Protein AF-A0A0R3Q5V5-F1 (afdb_monomer_lite)

Structure (mmCIF, N/CA/C/O backbone):
data_AF-A0A0R3Q5V5-F1
#
_entry.id   AF-A0A0R3Q5V5-F1
#
loop_
_atom_site.group_PDB
_atom_site.id
_atom_site.type_symbol
_atom_site.label_atom_id
_atom_site.label_alt_id
_atom_site.label_comp_id
_atom_site.label_asym_id
_atom_site.label_entity_id
_atom_site.label_seq_id
_atom_site.pdbx_PDB_ins_code
_atom_site.Cartn_x
_atom_site.Cartn_y
_atom_site.Cartn_z
_atom_site.occupancy
_atom_site.B_iso_or_equiv
_atom_site.auth_seq_id
_atom_site.auth_comp_id
_atom_site.auth_asym_id
_atom_site.auth_atom_id
_atom_site.pdbx_PDB_model_num
ATOM 1 N N . MET A 1 1 ? 5.493 15.660 25.905 1.00 89.75 1 MET A N 1
ATOM 2 C CA . MET A 1 1 ? 5.686 14.203 26.073 1.00 89.75 1 MET A CA 1
ATOM 3 C C . MET A 1 1 ? 6.230 13.597 24.787 1.00 89.75 1 MET A C 1
ATOM 5 O O . MET A 1 1 ? 5.941 14.139 23.725 1.00 89.75 1 MET A O 1
ATOM 9 N N . LYS A 1 2 ? 7.043 12.536 24.867 1.00 93.75 2 LYS A N 1
ATOM 10 C CA . LYS A 1 2 ? 7.677 11.885 23.702 1.00 93.75 2 LYS A CA 1
ATOM 11 C C . LYS A 1 2 ? 7.763 10.372 23.895 1.00 93.75 2 LYS A C 1
ATOM 13 O O . LYS A 1 2 ? 8.072 9.928 24.993 1.00 93.75 2 LYS A O 1
ATOM 18 N N . VAL A 1 3 ? 7.542 9.599 22.841 1.00 96.62 3 VAL A N 1
ATOM 19 C CA . VAL A 1 3 ? 7.821 8.161 22.769 1.00 96.62 3 VAL A CA 1
ATOM 20 C C . VAL A 1 3 ? 9.316 7.957 22.514 1.00 96.62 3 VAL A C 1
ATOM 22 O O . VAL A 1 3 ? 9.856 8.535 21.573 1.00 96.62 3 VAL A O 1
ATOM 25 N N . VAL A 1 4 ? 9.978 7.137 23.330 1.00 96.50 4 VAL A N 1
ATOM 26 C CA . VAL A 1 4 ? 11.419 6.818 23.192 1.00 96.50 4 VAL A CA 1
ATOM 27 C C . VAL A 1 4 ? 11.692 5.354 22.886 1.00 96.50 4 VAL A C 1
ATOM 29 O O . VAL A 1 4 ? 12.767 5.032 22.388 1.00 96.50 4 VAL A O 1
ATOM 32 N N . ARG A 1 5 ? 10.724 4.475 23.155 1.00 97.50 5 ARG A N 1
ATOM 33 C CA . ARG A 1 5 ? 10.810 3.044 22.864 1.00 97.50 5 ARG A CA 1
ATOM 34 C C . ARG A 1 5 ? 9.448 2.514 22.442 1.00 97.50 5 ARG A C 1
ATOM 36 O O . ARG A 1 5 ? 8.437 2.876 23.049 1.00 97.50 5 ARG A O 1
ATOM 43 N N . LEU A 1 6 ? 9.451 1.651 21.435 1.00 98.44 6 LEU A N 1
ATOM 44 C CA . LEU A 1 6 ? 8.325 0.825 21.015 1.00 98.44 6 LEU A CA 1
ATOM 45 C C . LEU A 1 6 ? 8.810 -0.619 20.890 1.00 98.44 6 LEU A C 1
ATOM 47 O O . LEU A 1 6 ? 9.736 -0.886 20.125 1.00 98.44 6 LEU A O 1
ATOM 51 N N . ALA A 1 7 ? 8.166 -1.532 21.608 1.00 98.44 7 ALA A N 1
ATOM 52 C CA . ALA A 1 7 ? 8.341 -2.965 21.429 1.00 98.44 7 ALA A CA 1
ATOM 53 C C . ALA A 1 7 ? 7.037 -3.579 20.908 1.00 98.44 7 ALA A C 1
ATOM 55 O O . ALA A 1 7 ? 5.955 -3.257 21.398 1.00 98.44 7 ALA A O 1
ATOM 56 N N . ILE A 1 8 ? 7.136 -4.441 19.900 1.00 98.62 8 ILE A N 1
ATOM 57 C CA . ILE A 1 8 ? 6.001 -5.116 19.265 1.00 98.62 8 ILE A CA 1
ATOM 58 C C . ILE A 1 8 ? 6.245 -6.621 19.318 1.00 98.62 8 ILE A C 1
ATOM 60 O O . ILE A 1 8 ? 7.316 -7.077 18.920 1.00 98.62 8 ILE A O 1
ATOM 64 N N . THR A 1 9 ? 5.233 -7.380 19.729 1.00 98.38 9 THR A N 1
ATOM 65 C CA . THR A 1 9 ? 5.216 -8.843 19.686 1.00 98.38 9 THR A CA 1
ATOM 66 C C . THR A 1 9 ? 3.907 -9.335 19.066 1.00 98.38 9 THR A C 1
ATOM 68 O O . THR A 1 9 ? 2.823 -8.960 19.511 1.00 98.38 9 THR A O 1
ATOM 71 N N . ASN A 1 10 ? 4.015 -10.201 18.058 1.00 97.00 10 ASN A N 1
ATOM 72 C CA . ASN A 1 10 ? 2.919 -10.875 17.358 1.00 97.00 10 ASN A CA 1
ATOM 73 C C . ASN A 1 10 ? 1.826 -9.951 16.781 1.00 97.00 10 ASN A C 1
ATOM 75 O O . ASN A 1 10 ? 0.652 -10.307 16.824 1.00 97.00 10 ASN A O 1
ATOM 79 N N . PHE A 1 11 ? 2.179 -8.795 16.211 1.00 97.44 11 PHE A N 1
ATOM 80 C CA . PHE A 1 11 ? 1.215 -7.842 15.645 1.00 97.44 11 PHE A CA 1
ATOM 81 C C . PHE A 1 11 ? 1.346 -7.721 14.117 1.00 97.44 11 PHE A C 1
ATOM 83 O O . PHE A 1 11 ? 2.342 -7.207 13.595 1.00 97.44 11 PHE A O 1
ATOM 90 N N . ARG A 1 12 ? 0.311 -8.143 13.381 1.00 94.88 12 ARG A N 1
ATOM 91 C CA . ARG A 1 12 ? 0.211 -8.108 11.909 1.00 94.88 12 ARG A CA 1
ATOM 92 C C . ARG A 1 12 ? 1.438 -8.717 11.225 1.00 94.88 12 ARG A C 1
ATOM 94 O O . ARG A 1 12 ? 1.774 -9.865 11.453 1.00 94.88 12 ARG A O 1
ATOM 101 N N . GLY A 1 13 ? 2.148 -7.966 10.381 1.00 92.19 13 GLY A N 1
ATOM 102 C CA . GLY A 1 13 ? 3.370 -8.437 9.724 1.00 92.19 13 GLY A CA 1
ATOM 103 C C . GLY A 1 13 ? 4.597 -8.530 10.642 1.00 92.19 13 GLY A C 1
ATOM 104 O O . GLY A 1 13 ? 5.647 -8.976 10.185 1.00 92.19 13 GLY A O 1
ATOM 105 N N . ILE A 1 14 ? 4.508 -8.100 11.903 1.00 96.69 14 ILE A N 1
ATOM 106 C CA . ILE A 1 14 ? 5.641 -8.003 12.827 1.00 96.69 14 ILE A CA 1
ATOM 107 C C . ILE A 1 14 ? 5.497 -9.059 13.921 1.00 96.69 14 ILE A C 1
ATOM 109 O O . ILE A 1 14 ? 4.646 -8.952 14.801 1.00 96.69 14 ILE A O 1
ATOM 113 N N . GLN A 1 15 ? 6.371 -10.064 13.896 1.00 96.75 15 GLN A N 1
ATOM 114 C CA . GLN A 1 15 ? 6.484 -11.017 14.994 1.00 96.75 15 GLN A CA 1
ATOM 115 C C . GLN A 1 15 ? 7.193 -10.379 16.183 1.00 96.75 15 GLN A C 1
ATOM 117 O O . GLN A 1 15 ? 6.708 -10.492 17.299 1.00 96.75 15 GLN A O 1
ATOM 122 N N . ASN A 1 16 ? 8.321 -9.706 15.939 1.00 97.88 16 ASN A N 1
ATOM 123 C CA . ASN A 1 16 ? 9.095 -9.013 16.962 1.00 97.88 16 ASN A CA 1
ATOM 124 C C . ASN A 1 16 ? 9.672 -7.711 16.398 1.00 97.88 16 ASN A C 1
ATOM 126 O O . ASN A 1 16 ? 10.183 -7.684 15.278 1.00 97.88 16 ASN A O 1
ATOM 130 N N . ALA A 1 17 ? 9.624 -6.634 17.169 1.00 98.00 17 ALA A N 1
ATOM 131 C CA . ALA A 1 17 ? 10.382 -5.422 16.886 1.00 98.00 17 ALA A CA 1
ATOM 132 C C . ALA A 1 17 ? 10.714 -4.699 18.185 1.00 98.00 17 ALA A C 1
ATOM 134 O O . ALA A 1 17 ? 9.875 -4.625 19.079 1.00 98.00 17 ALA A O 1
ATOM 135 N N . GLU A 1 18 ? 11.903 -4.111 18.250 1.00 97.44 18 GLU A N 1
ATOM 136 C CA . GLU A 1 18 ? 12.288 -3.174 19.299 1.00 97.44 18 GLU A CA 1
ATOM 137 C C . GLU A 1 18 ? 12.920 -1.948 18.645 1.00 97.44 18 GLU A C 1
ATOM 139 O O . GLU A 1 18 ? 13.940 -2.040 17.961 1.00 97.44 18 GLU A O 1
ATOM 144 N N . LEU A 1 19 ? 12.265 -0.801 18.805 1.00 97.12 19 LEU A N 1
ATOM 145 C CA . LEU A 1 19 ? 12.612 0.442 18.133 1.00 97.12 19 LEU A CA 1
ATOM 146 C C . LEU A 1 19 ? 12.844 1.536 19.170 1.00 97.12 19 LEU A C 1
ATOM 148 O O . LEU A 1 19 ? 12.006 1.760 20.046 1.00 97.12 19 LEU A O 1
ATOM 152 N N . LEU A 1 20 ? 13.972 2.233 19.040 1.00 95.19 20 LEU A N 1
ATOM 153 C CA . LEU A 1 20 ? 14.333 3.382 19.864 1.00 95.19 20 LEU A CA 1
ATOM 154 C C . LEU A 1 20 ? 14.190 4.670 19.056 1.00 95.19 20 LEU A C 1
ATOM 156 O O . LEU A 1 20 ? 14.599 4.734 17.894 1.00 95.19 20 LEU A O 1
ATOM 160 N N . PHE A 1 21 ? 13.651 5.707 19.690 1.00 95.06 21 PHE A N 1
ATOM 161 C CA . PHE A 1 21 ? 13.399 6.995 19.052 1.00 95.06 21 PHE A CA 1
ATOM 162 C C . PHE A 1 21 ? 14.047 8.134 19.821 1.00 95.06 21 PHE A C 1
ATOM 164 O O . PHE A 1 21 ? 14.086 8.140 21.052 1.00 95.06 21 PHE A O 1
ATOM 171 N N . ASP A 1 22 ? 14.496 9.130 19.069 1.00 88.50 22 ASP A N 1
ATOM 172 C CA . ASP A 1 22 ? 15.003 10.385 19.600 1.00 88.50 22 ASP A CA 1
ATOM 173 C C . ASP A 1 22 ? 14.375 11.534 18.811 1.00 88.50 22 ASP A C 1
ATOM 175 O O . ASP A 1 22 ? 14.700 11.758 17.649 1.00 88.50 22 ASP A O 1
ATOM 179 N N . GLY A 1 23 ? 13.392 12.207 19.412 1.00 91.12 23 GLY A N 1
ATOM 180 C CA . GLY A 1 23 ? 12.657 13.282 18.748 1.00 91.12 23 GLY A CA 1
ATOM 181 C C . GLY A 1 23 ? 11.835 12.801 17.548 1.00 91.12 23 GLY A C 1
ATOM 182 O O . GLY A 1 23 ? 11.160 11.772 17.619 1.00 91.12 23 GLY A O 1
ATOM 183 N N . HIS A 1 24 ? 11.826 13.593 16.473 1.00 95.88 24 HIS A N 1
ATOM 184 C CA . HIS A 1 24 ? 11.110 13.250 15.243 1.00 95.88 24 HIS A CA 1
ATOM 185 C C . HIS A 1 24 ? 11.746 12.033 14.570 1.00 95.88 24 HIS A C 1
ATOM 187 O O . HIS A 1 24 ? 12.944 11.798 14.674 1.00 95.88 24 HIS A O 1
ATOM 193 N N . THR A 1 25 ? 10.945 11.246 13.868 1.00 97.31 25 THR A N 1
ATOM 194 C CA . THR A 1 25 ? 11.395 10.009 13.244 1.00 97.31 25 THR A CA 1
ATOM 195 C C . THR A 1 25 ? 10.748 9.852 11.879 1.00 97.31 25 THR A C 1
ATOM 197 O O . THR A 1 25 ? 9.526 9.895 11.746 1.00 97.31 25 THR A O 1
ATOM 200 N N . LEU A 1 26 ? 11.584 9.648 10.870 1.00 96.69 26 LEU A N 1
ATOM 201 C CA . LEU A 1 26 ? 11.194 9.260 9.528 1.00 96.69 26 LEU A CA 1
ATOM 202 C C . LEU A 1 26 ? 11.524 7.783 9.317 1.00 96.69 26 LEU A C 1
ATOM 204 O O . LEU A 1 26 ? 12.678 7.382 9.437 1.00 96.69 26 LEU A O 1
ATOM 208 N N . PHE A 1 27 ? 10.521 6.989 8.972 1.00 96.75 27 PHE A N 1
ATOM 209 C CA . PHE A 1 27 ? 10.662 5.602 8.564 1.00 96.75 27 PHE A CA 1
ATOM 210 C C . PHE A 1 27 ? 10.800 5.514 7.046 1.00 96.75 27 PHE A C 1
ATOM 212 O O . PHE A 1 27 ? 9.885 5.883 6.304 1.00 96.75 27 PHE A O 1
ATOM 219 N N . VAL A 1 28 ? 11.930 4.971 6.604 1.00 92.69 28 VAL A N 1
ATOM 220 C CA . VAL A 1 28 ? 12.245 4.662 5.206 1.00 92.69 28 VAL A CA 1
ATOM 221 C C . VAL A 1 28 ? 12.462 3.154 5.094 1.00 92.69 28 VAL A C 1
ATOM 223 O O . VAL A 1 28 ? 12.883 2.511 6.050 1.00 92.69 28 VAL A O 1
ATOM 226 N N . GLY A 1 29 ? 12.145 2.561 3.951 1.00 87.88 29 GLY A N 1
ATOM 227 C CA . GLY A 1 29 ? 12.366 1.138 3.691 1.00 87.88 29 GLY A CA 1
ATOM 228 C C . GLY A 1 29 ? 11.383 0.611 2.659 1.00 87.88 29 GLY A C 1
ATOM 229 O O . GLY A 1 29 ? 10.421 1.300 2.315 1.00 87.88 29 GLY A O 1
ATOM 230 N N . SER A 1 30 ? 11.598 -0.613 2.187 1.00 82.19 30 SER A N 1
ATOM 231 C CA . SER A 1 30 ? 10.769 -1.244 1.158 1.00 82.19 30 SER A CA 1
ATOM 232 C C . SER A 1 30 ? 9.295 -1.399 1.566 1.00 82.19 30 SER A C 1
ATOM 234 O O . SER A 1 30 ? 8.894 -1.232 2.729 1.00 82.19 30 SER A O 1
ATOM 236 N N . ASN A 1 31 ? 8.441 -1.693 0.586 1.00 80.62 31 ASN A N 1
ATOM 237 C CA . ASN A 1 31 ? 7.041 -2.024 0.846 1.00 80.62 31 ASN A CA 1
ATOM 238 C C . ASN A 1 31 ? 6.947 -3.289 1.715 1.00 80.62 31 ASN A C 1
ATOM 240 O O . ASN A 1 31 ? 7.820 -4.151 1.679 1.00 80.62 31 ASN A O 1
ATOM 244 N N . ASN A 1 32 ? 5.905 -3.382 2.544 1.00 81.62 32 ASN A N 1
ATOM 245 C CA . ASN A 1 32 ? 5.640 -4.519 3.446 1.00 81.62 32 ASN A CA 1
ATOM 246 C C . ASN A 1 32 ? 6.688 -4.797 4.547 1.00 81.62 32 ASN A C 1
ATOM 248 O O . ASN A 1 32 ? 6.572 -5.787 5.277 1.00 81.62 32 ASN A O 1
ATOM 252 N N . VAL A 1 33 ? 7.664 -3.903 4.749 1.00 89.25 33 VAL A N 1
ATOM 253 C CA . VAL A 1 33 ? 8.644 -4.021 5.846 1.00 89.25 33 VAL A CA 1
ATOM 254 C C . VAL A 1 33 ? 8.029 -3.806 7.239 1.00 89.25 33 VAL A C 1
ATOM 256 O O . VAL A 1 33 ? 8.572 -4.291 8.223 1.00 89.25 33 VAL A O 1
ATOM 259 N N . GLY A 1 34 ? 6.886 -3.111 7.328 1.00 90.31 34 GLY A N 1
ATOM 260 C CA . GLY A 1 34 ? 6.183 -2.834 8.592 1.00 90.31 34 GLY A CA 1
ATOM 261 C C . GLY A 1 34 ? 6.018 -1.351 8.954 1.00 90.31 34 GLY A C 1
ATOM 262 O O . GLY A 1 34 ? 5.565 -1.062 10.057 1.00 90.31 34 GLY A O 1
ATOM 263 N N . LYS A 1 35 ? 6.331 -0.409 8.045 1.00 93.38 35 LYS A N 1
ATOM 264 C CA . LYS A 1 35 ? 6.189 1.053 8.253 1.00 93.38 35 LYS A CA 1
ATOM 265 C C . LYS A 1 35 ? 4.814 1.446 8.821 1.00 93.38 35 LYS A C 1
ATOM 267 O O . LYS A 1 35 ? 4.738 1.993 9.916 1.00 93.38 35 LYS A O 1
ATOM 272 N N . SER A 1 36 ? 3.732 1.106 8.118 1.00 92.69 36 SER A N 1
ATOM 273 C CA . SER A 1 36 ? 2.364 1.399 8.573 1.00 92.69 36 SER A CA 1
ATOM 274 C C . SER A 1 36 ? 1.964 0.583 9.805 1.00 92.69 36 SER A C 1
ATOM 276 O O . SER A 1 36 ? 1.246 1.067 10.676 1.00 92.69 36 SER A O 1
ATOM 278 N N . THR A 1 37 ? 2.470 -0.649 9.938 1.00 95.31 37 THR A N 1
ATOM 279 C CA . THR A 1 37 ? 2.230 -1.492 11.121 1.00 95.31 37 THR A CA 1
ATOM 280 C C . THR A 1 37 ? 2.770 -0.848 12.398 1.00 95.31 37 THR A C 1
ATOM 282 O O . THR A 1 37 ? 2.108 -0.914 13.428 1.00 95.31 37 THR A O 1
ATOM 285 N N . ILE A 1 38 ? 3.921 -0.173 12.334 1.00 97.75 38 ILE A N 1
ATOM 286 C CA . ILE A 1 38 ? 4.486 0.587 13.459 1.00 97.75 38 ILE A CA 1
ATOM 287 C C . ILE A 1 38 ? 3.566 1.751 13.856 1.00 97.75 38 ILE A C 1
ATOM 289 O O . ILE A 1 38 ? 3.297 1.944 15.041 1.00 97.75 38 ILE A O 1
ATOM 293 N N . CYS A 1 39 ? 3.041 2.506 12.887 1.00 96.06 39 CYS A N 1
ATOM 294 C CA . CYS A 1 39 ? 2.105 3.598 13.166 1.00 96.06 39 CYS A CA 1
ATOM 295 C C . CYS A 1 39 ? 0.776 3.095 13.760 1.00 96.06 39 CYS A C 1
ATOM 297 O O . CYS A 1 39 ? 0.283 3.677 14.725 1.00 96.06 39 CYS A O 1
ATOM 299 N N . GLU A 1 40 ? 0.233 1.987 13.250 1.00 95.12 40 GLU A N 1
ATOM 300 C CA . GLU A 1 40 ? -0.968 1.339 13.804 1.00 95.12 40 GLU A CA 1
ATOM 301 C C . GLU A 1 40 ? -0.723 0.765 15.206 1.00 95.12 40 GLU A C 1
ATOM 303 O O . GLU A 1 40 ? -1.610 0.826 16.057 1.00 95.12 40 GLU A O 1
ATOM 308 N N . ALA A 1 41 ? 0.485 0.268 15.487 1.00 97.31 41 ALA A N 1
ATOM 309 C CA . ALA A 1 41 ? 0.857 -0.194 16.820 1.00 97.31 41 ALA A CA 1
ATOM 310 C C . ALA A 1 41 ? 0.858 0.962 17.835 1.00 97.31 41 ALA A C 1
ATOM 312 O O . ALA A 1 41 ? 0.294 0.842 18.926 1.00 97.31 41 ALA A O 1
ATOM 313 N N . LEU A 1 42 ? 1.420 2.114 17.451 1.00 97.44 42 LEU A N 1
ATOM 314 C CA . LEU A 1 42 ? 1.358 3.340 18.252 1.00 97.44 42 LEU A CA 1
ATOM 315 C C . LEU A 1 42 ? -0.091 3.819 18.451 1.00 97.44 42 LEU A C 1
ATOM 317 O O . LEU A 1 42 ? -0.449 4.193 19.569 1.00 97.44 42 LEU A O 1
ATOM 321 N N . ASP A 1 43 ? -0.940 3.762 17.416 1.00 95.19 43 ASP A N 1
ATOM 322 C CA . ASP A 1 43 ? -2.371 4.098 17.516 1.00 95.19 43 ASP A CA 1
ATOM 323 C C . ASP A 1 43 ? -3.100 3.185 18.506 1.00 95.19 43 ASP A C 1
ATOM 325 O O . ASP A 1 43 ? -3.859 3.669 19.347 1.00 95.19 43 ASP A O 1
ATOM 329 N N . LEU A 1 44 ? -2.828 1.878 18.488 1.00 95.38 44 LEU A N 1
ATOM 330 C CA . LEU A 1 44 ? -3.481 0.925 19.385 1.00 95.38 44 LEU A CA 1
ATOM 331 C C . LEU A 1 44 ? -3.178 1.213 20.869 1.00 95.38 44 LEU A C 1
ATOM 333 O O . LEU A 1 44 ? -4.077 1.138 21.714 1.00 95.38 44 LEU A O 1
ATOM 337 N N . VAL A 1 45 ? -1.946 1.629 21.183 1.00 96.75 45 VAL A N 1
ATOM 338 C CA . VAL A 1 45 ? -1.525 1.955 22.556 1.00 96.75 45 VAL A CA 1
ATOM 339 C C . VAL A 1 45 ? -1.957 3.360 22.977 1.00 96.75 45 VAL A C 1
ATOM 341 O O . VAL A 1 45 ? -2.552 3.532 24.047 1.00 96.75 45 VAL A O 1
ATOM 344 N N . LEU A 1 46 ? -1.682 4.376 22.158 1.00 95.38 46 LEU A N 1
ATOM 345 C CA . LEU A 1 46 ? -1.742 5.783 22.567 1.00 95.38 46 LEU A CA 1
ATOM 346 C C . LEU A 1 46 ? -3.092 6.450 22.288 1.00 95.38 46 LEU A C 1
ATOM 348 O O . LEU A 1 46 ? -3.458 7.405 22.976 1.00 95.38 46 LEU A O 1
ATOM 352 N N . SER A 1 47 ? -3.855 5.959 21.312 1.00 90.94 47 SER A N 1
ATOM 353 C CA . SER A 1 47 ? -5.106 6.594 20.898 1.00 90.94 47 SER A CA 1
ATOM 354 C C . SER A 1 47 ? -6.231 6.386 21.919 1.00 90.94 47 SER A C 1
ATOM 356 O O . SER A 1 47 ? -6.446 5.268 22.404 1.00 90.94 47 SER A O 1
ATOM 358 N N . PRO A 1 48 ? -7.012 7.433 22.247 1.00 87.81 48 PRO A N 1
ATOM 359 C CA . PRO A 1 48 ? -8.121 7.322 23.193 1.00 87.81 48 PRO A CA 1
ATOM 360 C C . PRO A 1 48 ? -9.352 6.603 22.621 1.00 87.81 48 PRO A C 1
ATOM 362 O O . PRO A 1 48 ? -10.206 6.155 23.394 1.00 87.81 48 PRO A O 1
ATOM 365 N N . ASP A 1 49 ? -9.474 6.527 21.291 1.00 82.31 49 ASP A N 1
ATOM 366 C CA . ASP A 1 49 ? -10.676 6.040 20.606 1.00 82.31 49 ASP A CA 1
ATOM 367 C C . ASP A 1 49 ? -10.468 4.707 19.855 1.00 82.31 49 ASP A C 1
ATOM 369 O O . ASP A 1 49 ? -11.455 4.034 19.553 1.00 82.31 49 ASP A O 1
ATOM 373 N N . ARG A 1 50 ? -9.221 4.272 19.592 1.00 83.19 50 ARG A N 1
ATOM 374 C CA . ARG A 1 50 ? -8.924 3.049 18.811 1.00 83.19 50 ARG A CA 1
ATOM 375 C C . ARG A 1 50 ? -9.471 1.763 19.440 1.00 83.19 50 ARG A C 1
ATOM 377 O O . ARG A 1 50 ? -10.057 0.964 18.714 1.00 83.19 50 ARG A O 1
ATOM 384 N N . LEU A 1 51 ? -9.343 1.603 20.759 1.00 83.75 51 LEU A N 1
ATOM 385 C CA . LEU A 1 51 ? -9.821 0.429 21.515 1.00 83.75 51 LEU A CA 1
ATOM 386 C C . LEU A 1 51 ? -11.341 0.403 21.744 1.00 83.75 51 LEU A C 1
ATOM 388 O O . LEU A 1 51 ? -11.852 -0.491 22.404 1.00 83.75 51 LEU A O 1
ATOM 392 N N . ASN A 1 52 ? -12.072 1.400 21.243 1.00 79.38 52 ASN A N 1
ATOM 393 C CA . ASN A 1 52 ? -13.522 1.508 21.436 1.00 79.38 52 ASN A CA 1
ATOM 394 C C . ASN A 1 52 ? -14.299 0.984 20.232 1.00 79.38 52 ASN A C 1
ATOM 396 O O . ASN A 1 52 ? -15.522 1.101 20.206 1.00 79.38 52 ASN A O 1
ATOM 400 N N . ARG A 1 53 ? -13.584 0.503 19.212 1.00 80.12 53 ARG A N 1
ATOM 401 C CA . ARG A 1 53 ? -14.180 -0.255 18.118 1.00 80.12 53 ARG A CA 1
ATOM 402 C C . ARG A 1 53 ? -14.590 -1.617 18.672 1.00 80.12 53 ARG A C 1
ATOM 404 O O . ARG A 1 53 ? -13.944 -2.111 19.592 1.00 80.12 53 ARG A O 1
ATOM 411 N N . THR A 1 54 ? -15.648 -2.182 18.114 1.00 78.06 54 THR A N 1
ATOM 412 C CA . THR A 1 54 ? -16.142 -3.503 18.494 1.00 78.06 54 THR A CA 1
ATOM 413 C C . THR A 1 54 ? -16.114 -4.385 17.244 1.00 78.06 54 THR A C 1
ATOM 415 O O . THR A 1 54 ? -16.883 -4.098 16.323 1.00 78.06 54 THR A O 1
ATOM 418 N N . PRO A 1 55 ? -15.215 -5.385 17.173 1.00 84.56 55 PRO A N 1
ATOM 419 C CA . PRO A 1 55 ? -14.107 -5.630 18.104 1.00 84.56 55 PRO A CA 1
ATOM 420 C C . PRO A 1 55 ? -12.954 -4.601 17.939 1.00 84.56 55 PRO A C 1
ATOM 422 O O . PRO A 1 55 ? -12.854 -3.918 16.910 1.00 84.56 55 PRO A O 1
ATOM 425 N N . PRO A 1 56 ? -12.095 -4.402 18.960 1.00 87.19 56 PRO A N 1
ATOM 426 C CA . PRO A 1 56 ? -10.963 -3.474 18.891 1.00 87.19 56 PRO A CA 1
ATOM 427 C C . PRO A 1 56 ? -9.837 -3.966 17.972 1.00 87.19 56 PRO A C 1
ATOM 429 O O . PRO A 1 56 ? -9.151 -3.136 17.363 1.00 87.19 56 PRO A O 1
ATOM 432 N N . ILE A 1 57 ? -9.669 -5.283 17.878 1.00 94.12 57 ILE A N 1
ATOM 433 C CA . ILE A 1 57 ? -8.722 -6.004 17.022 1.00 94.12 57 ILE A CA 1
ATOM 434 C C . ILE A 1 57 ? -9.432 -7.218 16.408 1.00 94.12 57 ILE A C 1
ATOM 436 O O . ILE A 1 57 ? -10.509 -7.580 16.878 1.00 94.12 57 ILE A O 1
ATOM 440 N N . ASP A 1 58 ? -8.838 -7.838 15.397 1.00 92.94 58 ASP A N 1
ATOM 441 C CA . ASP A 1 58 ? -9.334 -9.069 14.768 1.00 92.94 58 ASP A CA 1
ATOM 442 C C . ASP A 1 58 ? -8.213 -10.114 14.602 1.00 92.94 58 ASP A C 1
ATOM 444 O O . ASP A 1 58 ? -7.071 -9.895 15.011 1.00 92.94 58 ASP A O 1
ATOM 448 N N . GLU A 1 59 ? -8.529 -11.265 14.009 1.00 92.19 59 GLU A N 1
ATOM 449 C CA . GLU A 1 59 ? -7.596 -12.360 13.734 1.00 92.19 59 GLU A CA 1
ATOM 450 C C . GLU A 1 59 ? -6.352 -11.886 12.974 1.00 92.19 59 GLU A C 1
ATOM 452 O O . GLU A 1 59 ? -5.239 -12.343 13.241 1.00 92.19 59 GLU A O 1
ATOM 457 N N . PHE A 1 60 ? -6.521 -10.957 12.031 1.00 92.31 60 PHE A N 1
ATOM 458 C CA . PHE A 1 60 ? -5.460 -10.479 11.147 1.00 92.31 60 PHE A CA 1
ATOM 459 C C . PHE A 1 60 ? -4.572 -9.417 11.804 1.00 92.31 60 PHE A C 1
ATOM 461 O O . PHE A 1 60 ? -3.505 -9.087 11.273 1.00 92.31 60 PHE A O 1
ATOM 468 N N . ASP A 1 61 ? -4.953 -8.919 12.982 1.00 94.62 61 ASP A N 1
ATOM 469 C CA . ASP A 1 61 ? -4.066 -8.133 13.832 1.00 94.62 61 ASP A CA 1
ATOM 470 C C . ASP A 1 61 ? -2.985 -9.002 14.510 1.00 94.62 61 ASP A C 1
ATOM 472 O O . ASP A 1 61 ? -1.976 -8.449 14.949 1.00 94.62 61 ASP A O 1
ATOM 476 N N . PHE A 1 62 ? -3.108 -10.336 14.537 1.00 95.38 62 PHE A N 1
ATOM 477 C CA . PHE A 1 62 ? -2.081 -11.247 15.064 1.00 95.38 62 PHE A CA 1
ATOM 478 C C . PHE A 1 62 ? -1.084 -11.678 13.983 1.00 95.38 62 PHE A C 1
ATOM 480 O O . PHE A 1 62 ? -1.431 -11.865 12.815 1.00 95.38 62 PHE A O 1
ATOM 487 N N . TYR A 1 63 ? 0.175 -11.896 14.371 1.00 93.31 63 TYR A N 1
ATOM 488 C CA . TYR A 1 63 ? 1.195 -12.377 13.438 1.00 93.31 63 TYR A CA 1
ATOM 489 C C . TYR A 1 63 ? 0.823 -13.732 12.832 1.00 93.31 63 TYR A C 1
ATOM 491 O O . TYR A 1 63 ? 0.614 -14.710 13.548 1.00 93.31 63 TYR A O 1
ATOM 499 N N . ASN A 1 64 ? 0.731 -13.783 11.498 1.00 89.25 64 ASN A N 1
ATOM 500 C CA . ASN A 1 64 ? 0.244 -14.936 10.728 1.00 89.25 64 ASN A CA 1
ATOM 501 C C . ASN A 1 64 ? -1.153 -15.432 11.155 1.00 89.25 64 ASN A C 1
ATOM 503 O O . ASN A 1 64 ? -1.427 -16.627 11.050 1.00 89.25 64 ASN A O 1
ATOM 507 N N . ALA A 1 65 ? -2.004 -14.539 11.678 1.00 90.19 65 ALA A N 1
ATOM 508 C CA . ALA A 1 65 ? -3.289 -14.878 12.294 1.00 90.19 65 ALA A CA 1
ATOM 509 C C . ALA A 1 65 ? -3.185 -15.945 13.406 1.00 90.19 65 ALA A C 1
ATOM 511 O O . ALA A 1 65 ? -4.138 -16.669 13.690 1.00 90.19 65 ALA A O 1
ATOM 512 N N . ARG A 1 66 ? -2.012 -16.063 14.047 1.00 91.12 66 ARG A N 1
ATOM 513 C CA . ARG A 1 66 ? -1.759 -17.012 15.137 1.00 91.12 66 ARG A CA 1
ATOM 514 C C . ARG A 1 66 ? -2.103 -16.372 16.479 1.00 91.12 66 ARG A C 1
ATOM 516 O O . ARG A 1 66 ? -1.227 -15.842 17.157 1.00 91.12 66 ARG A O 1
ATOM 523 N N . TYR A 1 67 ? -3.378 -16.439 16.850 1.00 91.12 67 TYR A N 1
ATOM 524 C CA . TYR A 1 67 ? -3.894 -16.024 18.164 1.00 91.12 67 TYR A CA 1
ATOM 525 C C . TYR A 1 67 ? -4.123 -17.202 19.124 1.00 91.12 67 TYR A C 1
ATOM 527 O O . TYR A 1 67 ? -4.438 -16.999 20.294 1.00 91.12 67 TYR A O 1
ATOM 535 N N . TRP A 1 68 ? -3.957 -18.434 18.643 1.00 87.75 68 TRP A N 1
ATOM 536 C CA . TRP A 1 68 ? -4.145 -19.668 19.398 1.00 87.75 68 TRP A CA 1
ATOM 537 C C . TRP A 1 68 ? -3.179 -20.743 18.890 1.00 87.75 68 TRP A C 1
ATOM 539 O O . TRP A 1 68 ? -2.886 -20.819 17.693 1.00 87.75 68 TRP A O 1
ATOM 549 N N . THR A 1 69 ? -2.659 -21.559 19.803 1.00 83.00 69 THR A N 1
ATOM 550 C CA . THR A 1 69 ? -1.805 -22.716 19.501 1.00 83.00 69 THR A CA 1
ATOM 551 C C . THR A 1 69 ? -2.574 -24.003 19.733 1.00 83.00 69 THR A C 1
ATOM 553 O O . THR A 1 69 ? -3.242 -24.151 20.755 1.00 83.00 69 THR A O 1
ATOM 556 N N . GLN A 1 70 ? -2.457 -24.944 18.794 1.00 69.69 70 GLN A N 1
ATOM 557 C CA . GLN A 1 70 ? -3.037 -26.268 18.976 1.00 69.69 70 GLN A CA 1
ATOM 558 C C . GLN A 1 70 ? -2.342 -27.009 20.121 1.00 69.69 70 GLN A C 1
ATOM 560 O O . GLN A 1 70 ? -1.120 -26.896 20.248 1.00 69.69 70 GLN A O 1
ATOM 565 N N . PRO A 1 71 ? -3.099 -27.773 20.928 1.00 66.44 71 PRO A N 1
ATOM 566 C CA . PRO A 1 71 ? -2.521 -28.652 21.932 1.00 66.44 71 PRO A CA 1
ATOM 567 C C . PRO A 1 71 ? -1.531 -29.620 21.258 1.00 66.44 71 PRO A C 1
ATOM 569 O O . PRO A 1 71 ? -1.906 -30.257 20.265 1.00 66.44 71 PRO A O 1
ATOM 572 N N . PRO A 1 72 ? -0.277 -29.736 21.733 1.00 62.31 72 PRO A N 1
ATOM 573 C CA . PRO A 1 72 ? 0.629 -30.768 21.243 1.00 62.31 72 PRO A CA 1
ATOM 574 C C . PRO A 1 72 ? 0.053 -32.168 21.518 1.00 62.31 72 PRO A C 1
ATOM 576 O O . PRO A 1 72 ? -0.787 -32.351 22.401 1.00 62.31 72 PRO A O 1
ATOM 579 N N . ALA A 1 73 ? 0.514 -33.173 20.762 1.00 58.03 73 ALA A N 1
ATOM 580 C CA . ALA A 1 73 ? 0.022 -34.558 20.838 1.00 58.03 73 ALA A CA 1
ATOM 581 C C . ALA A 1 73 ? 0.119 -35.189 22.248 1.00 58.03 73 ALA A C 1
ATOM 583 O O . ALA A 1 73 ? -0.544 -36.189 22.519 1.00 58.03 73 ALA A O 1
ATOM 584 N N . ASP A 1 74 ? 0.887 -34.570 23.147 1.00 59.38 74 ASP A N 1
ATOM 585 C CA . ASP A 1 74 ? 1.191 -35.034 24.501 1.00 59.38 74 ASP A CA 1
ATOM 586 C C . ASP A 1 74 ? 0.149 -34.618 25.566 1.00 59.38 74 ASP A C 1
ATOM 588 O O . ASP A 1 74 ? 0.343 -34.860 26.756 1.00 59.38 74 ASP A O 1
ATOM 592 N N . GLY A 1 75 ? -0.988 -34.036 25.163 1.00 58.25 75 GLY A N 1
ATOM 593 C CA . GLY A 1 75 ? -2.139 -33.816 26.050 1.00 58.25 75 GLY A CA 1
ATOM 594 C C . GLY A 1 75 ? -2.124 -32.518 26.869 1.00 58.25 75 GLY A C 1
ATOM 595 O O . GLY A 1 75 ? -2.974 -32.355 27.745 1.00 58.25 75 GLY A O 1
ATOM 596 N N . GLU A 1 76 ? -1.218 -31.579 26.586 1.00 61.44 76 GLU A N 1
ATOM 597 C CA . GLU A 1 76 ? -1.306 -30.211 27.117 1.00 61.44 76 GLU A CA 1
ATOM 598 C C . GLU A 1 76 ? -2.399 -29.418 26.379 1.00 61.44 76 GLU A C 1
ATOM 600 O O . GLU A 1 76 ? -2.493 -29.534 25.159 1.00 61.44 76 GLU A O 1
ATOM 605 N N . PRO A 1 77 ? -3.240 -28.620 27.065 1.00 67.38 77 PRO A N 1
ATOM 606 C CA . PRO A 1 77 ? -4.264 -27.808 26.412 1.00 67.38 77 PRO A CA 1
ATOM 607 C C . PRO A 1 77 ? -3.646 -26.741 25.496 1.00 67.38 77 PRO A C 1
ATOM 609 O O . PRO A 1 77 ? -2.571 -26.209 25.772 1.00 67.38 77 PRO A O 1
ATOM 612 N N . GLY A 1 78 ? -4.348 -26.409 24.406 1.00 73.69 78 GLY A N 1
ATOM 613 C CA . GLY A 1 78 ? -3.969 -25.292 23.540 1.00 73.69 78 GLY A CA 1
ATOM 614 C C . GLY A 1 78 ? -3.928 -23.981 24.323 1.00 73.69 78 GLY A C 1
ATOM 615 O O . GLY A 1 78 ? -4.625 -23.830 25.326 1.00 73.69 78 GLY A O 1
ATOM 616 N N . SER A 1 79 ? -3.100 -23.036 23.881 1.00 83.81 79 SER A N 1
ATOM 617 C CA . SER A 1 79 ? -2.927 -21.759 24.579 1.00 83.81 79 SER A CA 1
ATOM 618 C C . SER A 1 79 ? -3.177 -20.569 23.664 1.00 83.81 79 SER A C 1
ATOM 620 O O . SER A 1 79 ? -2.752 -20.544 22.502 1.00 83.81 79 SER A O 1
ATOM 622 N N . VAL A 1 80 ? -3.864 -19.564 24.210 1.00 89.81 80 VAL A N 1
ATOM 623 C CA . VAL A 1 80 ? -4.045 -18.259 23.575 1.00 89.81 80 VAL A CA 1
ATOM 624 C C . VAL A 1 80 ? -2.687 -17.579 23.426 1.00 89.81 80 VAL A C 1
ATOM 626 O O . VAL A 1 80 ? -1.940 -17.414 24.391 1.00 89.81 80 VAL A O 1
ATOM 629 N N . VAL A 1 81 ? -2.386 -17.138 22.208 1.00 92.75 81 VAL A N 1
ATOM 630 C CA . VAL A 1 81 ? -1.185 -16.371 21.879 1.00 92.75 81 VAL A CA 1
ATOM 631 C C . VAL A 1 81 ? -1.560 -14.893 21.843 1.00 92.75 81 VAL A C 1
ATOM 633 O O . VAL A 1 81 ? -2.209 -14.449 20.895 1.00 92.75 81 VAL A O 1
ATOM 636 N N . PRO A 1 82 ? -1.170 -14.095 22.850 1.00 95.12 82 PRO A N 1
ATOM 637 C CA . PRO A 1 82 ? -1.467 -12.675 22.839 1.00 95.12 82 PRO A CA 1
ATOM 638 C C . PRO A 1 82 ? -0.545 -11.922 21.875 1.00 95.12 82 PRO A C 1
ATOM 640 O O . PRO A 1 82 ? 0.638 -12.249 21.723 1.00 95.12 82 PRO A O 1
ATOM 643 N N . LEU A 1 83 ? -1.069 -10.837 21.309 1.00 97.25 83 LEU A N 1
ATOM 644 C CA . LEU A 1 83 ? -0.252 -9.761 20.757 1.00 97.25 83 LEU A CA 1
ATOM 645 C C . LEU A 1 83 ? 0.067 -8.752 21.862 1.00 97.25 83 LEU A C 1
ATOM 647 O O . LEU A 1 83 ? -0.757 -8.500 22.750 1.00 97.25 83 LEU A O 1
ATOM 651 N N . ARG A 1 84 ? 1.267 -8.169 21.821 1.00 98.31 84 ARG A N 1
ATOM 652 C CA . ARG A 1 84 ? 1.743 -7.204 22.820 1.00 98.31 84 ARG A CA 1
ATOM 653 C C . ARG A 1 84 ? 2.400 -6.017 22.146 1.00 98.31 84 ARG A C 1
ATOM 655 O O . ARG A 1 84 ? 3.181 -6.176 21.212 1.00 98.31 84 ARG A O 1
ATOM 662 N N . ILE A 1 85 ? 2.089 -4.824 22.633 1.00 98.50 85 ILE A N 1
ATOM 663 C CA . ILE A 1 85 ? 2.704 -3.586 22.160 1.00 98.50 85 ILE A CA 1
ATOM 664 C C . ILE A 1 85 ? 3.057 -2.737 23.375 1.00 98.50 85 ILE A C 1
ATOM 666 O O . ILE A 1 85 ? 2.162 -2.213 24.041 1.00 98.50 85 ILE A O 1
ATOM 670 N N . GLU A 1 86 ? 4.349 -2.599 23.659 1.00 98.38 86 GLU A N 1
ATOM 671 C CA . GLU A 1 86 ? 4.870 -1.786 24.757 1.00 98.38 86 GLU A CA 1
ATOM 672 C C . GLU A 1 86 ? 5.388 -0.445 24.230 1.00 98.38 86 GLU A C 1
ATOM 674 O O . GLU A 1 86 ? 6.108 -0.387 23.234 1.00 98.38 86 GLU A O 1
ATOM 679 N N . VAL A 1 87 ? 5.046 0.645 24.913 1.00 98.12 87 VAL A N 1
ATOM 680 C CA . VAL A 1 87 ? 5.514 1.999 24.611 1.00 98.12 87 VAL A CA 1
ATOM 681 C C . VAL A 1 87 ? 6.054 2.649 25.880 1.00 98.12 87 VAL A C 1
ATOM 683 O O . VAL A 1 87 ? 5.385 2.653 26.915 1.00 98.12 87 VAL A O 1
ATOM 686 N N . VAL A 1 88 ? 7.236 3.262 25.781 1.00 97.69 88 VAL A N 1
ATOM 687 C CA . VAL A 1 88 ? 7.807 4.105 26.843 1.00 97.69 88 VAL A CA 1
ATOM 688 C C . VAL A 1 88 ? 7.705 5.572 26.441 1.00 97.69 88 VAL A C 1
ATOM 690 O O . VAL A 1 88 ? 8.229 5.988 25.403 1.00 97.69 88 VAL A O 1
ATOM 693 N N . LEU A 1 89 ? 7.039 6.359 27.284 1.00 95.94 89 LEU A N 1
ATOM 694 C CA . LEU A 1 89 ? 6.849 7.798 27.135 1.00 95.94 89 LEU A CA 1
ATOM 695 C C . LEU A 1 89 ? 7.710 8.546 28.153 1.00 95.94 89 LEU A C 1
ATOM 697 O O . LEU A 1 89 ? 7.591 8.288 29.341 1.00 95.94 89 LEU A O 1
ATOM 701 N N . ILE A 1 90 ? 8.511 9.519 27.728 1.00 94.31 90 ILE A N 1
ATOM 702 C CA . ILE A 1 90 ? 9.239 10.432 28.623 1.00 94.31 90 ILE A CA 1
ATOM 703 C C . ILE A 1 90 ? 8.627 11.830 28.604 1.00 94.31 90 ILE A C 1
ATOM 705 O O . ILE A 1 90 ? 7.856 12.192 27.704 1.00 94.31 90 ILE A O 1
ATOM 709 N N . GLN A 1 91 ? 9.034 12.647 29.577 1.00 90.69 91 GLN A N 1
ATOM 710 C CA . GLN A 1 91 ? 8.579 14.033 29.721 1.00 90.69 91 GLN A CA 1
ATOM 711 C C . GLN A 1 91 ? 7.039 14.132 29.721 1.00 90.69 91 GLN A C 1
ATOM 713 O O . GLN A 1 91 ? 6.464 14.871 28.905 1.00 90.69 91 GLN A O 1
ATOM 718 N N . PRO A 1 92 ? 6.348 13.342 30.570 1.00 90.31 92 PRO A N 1
ATOM 719 C CA . PRO A 1 92 ? 4.905 13.460 30.739 1.00 90.31 92 PRO A CA 1
ATOM 720 C C . PRO A 1 92 ? 4.525 14.896 31.118 1.00 90.31 92 PRO A C 1
ATOM 722 O O . PRO A 1 92 ? 5.254 15.592 31.825 1.00 90.31 92 PRO A O 1
ATOM 725 N N . SER A 1 93 ? 3.374 15.350 30.622 1.00 88.00 93 SER A N 1
ATOM 726 C CA . SER A 1 93 ? 2.856 16.682 30.938 1.00 88.00 93 SER A CA 1
ATOM 727 C C . SER A 1 93 ? 2.474 16.782 32.418 1.00 88.00 93 SER A C 1
ATOM 729 O O . SER A 1 93 ? 2.218 15.766 33.066 1.00 88.00 93 SER A O 1
ATOM 731 N N . ALA A 1 94 ? 2.352 18.001 32.954 1.00 88.38 94 ALA A N 1
ATOM 732 C CA . ALA A 1 94 ? 1.922 18.200 34.343 1.00 88.38 94 ALA A CA 1
ATOM 733 C C . ALA A 1 94 ? 0.573 17.517 34.653 1.00 88.38 94 ALA A C 1
ATOM 735 O O . ALA A 1 94 ? 0.393 16.946 35.725 1.00 88.38 94 ALA A O 1
ATOM 736 N N . ALA A 1 95 ? -0.353 17.506 33.686 1.00 87.88 95 ALA A N 1
ATOM 737 C CA . ALA A 1 95 ? -1.642 16.830 33.816 1.00 87.88 95 ALA A CA 1
ATOM 738 C C . ALA A 1 95 ? -1.506 15.298 33.870 1.00 87.88 95 ALA A C 1
ATOM 740 O O . ALA A 1 95 ? -2.211 14.650 34.643 1.00 87.88 95 ALA A O 1
ATOM 741 N N . VAL A 1 96 ? -0.602 14.715 33.072 1.00 90.19 96 VAL A N 1
ATOM 742 C CA . VAL A 1 96 ? -0.302 13.274 33.117 1.00 90.19 96 VAL A CA 1
ATOM 743 C C . VAL A 1 96 ? 0.396 12.926 34.429 1.00 90.19 96 VAL A C 1
ATOM 745 O O . VAL A 1 96 ? -0.030 11.984 35.087 1.00 90.19 96 VAL A O 1
ATOM 748 N N . MET A 1 97 ? 1.385 13.716 34.855 1.00 89.88 97 MET A N 1
ATOM 749 C CA . MET A 1 97 ? 2.089 13.530 36.130 1.00 89.88 97 MET A CA 1
ATOM 750 C C . MET A 1 97 ? 1.134 13.554 37.324 1.00 89.88 97 MET A C 1
ATOM 752 O O . MET A 1 97 ? 1.181 12.662 38.163 1.00 89.88 97 MET A O 1
ATOM 756 N N . ALA A 1 98 ? 0.215 14.523 37.370 1.00 90.69 98 ALA A N 1
ATOM 757 C CA . ALA A 1 98 ? -0.767 14.624 38.446 1.00 90.69 98 ALA A CA 1
ATOM 758 C C . ALA A 1 98 ? -1.724 13.419 38.500 1.00 90.69 98 ALA A C 1
ATOM 760 O O . ALA A 1 98 ? -2.132 13.006 39.580 1.00 90.69 98 ALA A O 1
ATOM 761 N N . LYS A 1 99 ? -2.089 12.849 37.342 1.00 90.19 99 LYS A N 1
ATOM 762 C CA . LYS A 1 99 ? -3.030 11.717 37.242 1.00 90.19 99 LYS A CA 1
ATOM 763 C C . LYS A 1 99 ? -2.361 10.343 37.351 1.00 90.19 99 LYS A C 1
ATOM 765 O O . LYS A 1 99 ? -3.044 9.381 37.681 1.00 90.19 99 LYS A O 1
ATOM 770 N N . CYS A 1 100 ? -1.071 10.242 37.030 1.00 91.19 100 CYS A N 1
ATOM 771 C CA . CYS A 1 100 ? -0.345 8.974 36.888 1.00 91.19 100 CYS A CA 1
ATOM 772 C C . CYS A 1 100 ? 0.854 8.861 37.839 1.00 91.19 100 CYS A C 1
ATOM 774 O O . CYS A 1 100 ? 1.722 8.036 37.587 1.00 91.19 100 CYS A O 1
ATOM 776 N N . GLY A 1 101 ? 0.935 9.686 38.889 1.00 86.69 101 GLY A N 1
ATOM 777 C CA . GLY A 1 101 ? 2.124 9.801 39.743 1.00 86.69 101 GLY A CA 1
ATOM 778 C C . GLY A 1 101 ? 2.643 8.471 40.305 1.00 86.69 101 GLY A C 1
ATOM 779 O O . GLY A 1 101 ? 3.848 8.244 40.274 1.00 86.69 101 GLY A O 1
ATOM 780 N N . SER A 1 102 ? 1.755 7.567 40.734 1.00 88.19 102 SER A N 1
ATOM 781 C CA . SER A 1 102 ? 2.131 6.234 41.237 1.00 88.19 102 SER A CA 1
ATOM 782 C C . SER A 1 102 ? 2.569 5.245 40.150 1.00 88.19 102 SER A C 1
ATOM 784 O O . SER A 1 102 ? 3.090 4.183 40.459 1.00 88.19 102 SER A O 1
ATOM 786 N N . HIS A 1 103 ? 2.404 5.588 38.873 1.00 92.12 103 HIS A N 1
ATOM 787 C CA . HIS A 1 103 ? 2.773 4.756 37.723 1.00 92.12 103 HIS A CA 1
ATOM 788 C C . HIS A 1 103 ? 4.059 5.233 37.024 1.00 92.12 103 HIS A C 1
ATOM 790 O O . HIS A 1 103 ? 4.402 4.720 35.959 1.00 92.12 103 HIS A O 1
ATOM 796 N N . ILE A 1 104 ? 4.744 6.244 37.572 1.00 92.06 104 ILE A N 1
ATOM 797 C CA . ILE A 1 104 ? 5.957 6.821 36.982 1.00 92.06 104 ILE A CA 1
ATOM 798 C C . ILE A 1 104 ? 7.179 5.948 37.287 1.00 92.06 104 ILE A C 1
ATOM 800 O O . ILE A 1 104 ? 7.473 5.643 38.438 1.00 92.06 104 ILE A O 1
ATOM 804 N N . GLU A 1 105 ? 7.924 5.614 36.236 1.00 92.25 105 GLU A N 1
ATOM 805 C CA . GLU A 1 105 ? 9.246 4.978 36.282 1.00 92.25 105 GLU A CA 1
ATOM 806 C C . GLU A 1 105 ? 10.321 5.994 35.830 1.00 92.25 105 GLU A C 1
ATOM 808 O O . GLU A 1 105 ? 10.002 7.111 35.413 1.00 92.25 105 GLU A O 1
ATOM 813 N N . PHE A 1 106 ? 11.606 5.624 35.850 1.00 92.06 106 PHE A N 1
ATOM 814 C CA . PHE A 1 106 ? 12.700 6.483 35.372 1.00 92.06 106 PHE A CA 1
ATOM 815 C C . PHE A 1 106 ? 13.437 5.856 34.186 1.00 92.06 106 PHE A C 1
ATOM 817 O O . PHE A 1 106 ? 13.824 4.688 34.215 1.00 92.06 106 PHE A O 1
ATOM 824 N N . TRP A 1 107 ? 13.645 6.659 33.143 1.00 93.50 107 TRP A N 1
ATOM 825 C CA . TRP A 1 107 ? 14.333 6.274 31.913 1.00 93.50 107 TRP A CA 1
ATOM 826 C C . TRP A 1 107 ? 15.742 6.857 31.878 1.00 93.50 107 TRP A C 1
ATOM 828 O O . TRP A 1 107 ? 15.907 8.076 31.948 1.00 93.50 107 TRP A O 1
ATOM 838 N N . HIS A 1 108 ? 16.753 6.007 31.723 1.00 92.62 108 HIS A N 1
ATOM 839 C CA . HIS A 1 108 ? 18.141 6.417 31.566 1.00 92.62 108 HIS A CA 1
ATOM 840 C C . HIS A 1 108 ? 18.372 6.973 30.153 1.00 92.62 108 HIS A C 1
ATOM 842 O O . HIS A 1 108 ? 18.242 6.267 29.153 1.00 92.62 108 HIS A O 1
ATOM 848 N N . THR A 1 109 ? 18.776 8.240 30.052 1.00 87.00 109 THR A N 1
ATOM 849 C CA . THR A 1 109 ? 18.815 8.966 28.769 1.00 87.00 109 THR A CA 1
ATOM 850 C C . THR A 1 109 ? 19.933 8.506 27.834 1.00 87.00 109 THR A C 1
ATOM 852 O O . THR A 1 109 ? 19.720 8.482 26.628 1.00 87.00 109 THR A O 1
ATOM 855 N N . LYS A 1 110 ? 21.098 8.116 28.375 1.00 86.62 110 LYS A N 1
ATOM 856 C CA . LYS A 1 110 ? 22.240 7.620 27.575 1.00 86.62 110 LYS A CA 1
ATOM 857 C C . LYS A 1 110 ? 22.190 6.125 27.251 1.00 86.62 110 LYS A C 1
ATOM 859 O O . LYS A 1 110 ? 22.488 5.741 26.130 1.00 86.62 110 LYS A O 1
ATOM 864 N N . GLU A 1 111 ? 21.848 5.287 28.228 1.00 88.31 111 GLU A N 1
ATOM 865 C CA . GLU A 1 111 ? 21.813 3.826 28.061 1.00 88.31 111 GLU A CA 1
ATOM 866 C C . GLU A 1 111 ? 20.512 3.323 27.422 1.00 88.31 111 GLU A C 1
ATOM 868 O O . GLU A 1 111 ? 20.416 2.147 27.091 1.00 88.31 111 GLU A O 1
ATOM 873 N N . HIS A 1 112 ? 19.518 4.200 27.234 1.00 89.62 112 HIS A N 1
ATOM 874 C CA . HIS A 1 112 ? 18.228 3.872 26.623 1.00 89.62 112 HIS A CA 1
ATOM 875 C C . HIS A 1 112 ? 17.539 2.659 27.274 1.00 89.62 112 HIS A C 1
ATOM 877 O O . HIS A 1 112 ? 17.040 1.763 26.594 1.00 89.62 112 HIS A O 1
ATOM 883 N N . ARG A 1 113 ? 17.495 2.652 28.611 1.00 91.69 113 ARG A N 1
ATOM 884 C CA . ARG A 1 113 ? 16.857 1.606 29.420 1.00 91.69 113 ARG A CA 1
ATOM 885 C C . ARG A 1 113 ? 16.141 2.187 30.633 1.00 91.69 113 ARG A C 1
ATOM 887 O O . ARG A 1 113 ? 16.377 3.332 31.018 1.00 91.69 113 ARG A O 1
ATOM 894 N N . LEU A 1 114 ? 15.301 1.377 31.266 1.00 89.81 114 LEU A N 1
ATOM 895 C CA . LEU A 1 114 ? 14.717 1.703 32.567 1.00 89.81 114 LEU A CA 1
ATOM 896 C C . LEU A 1 114 ? 15.761 1.562 33.681 1.00 89.81 114 LEU A C 1
ATOM 898 O O . LEU A 1 114 ? 16.667 0.727 33.599 1.00 89.81 114 LEU A O 1
ATOM 902 N N . ILE A 1 115 ? 15.604 2.375 34.722 1.00 86.56 115 ILE A N 1
ATOM 903 C CA . ILE A 1 115 ? 16.372 2.255 35.963 1.00 86.56 115 ILE A CA 1
ATOM 904 C C . ILE A 1 115 ? 15.772 1.140 36.819 1.00 86.56 115 ILE A C 1
ATOM 906 O O . ILE A 1 115 ? 14.562 1.107 37.050 1.00 86.56 115 ILE A O 1
ATOM 910 N N . GLY A 1 116 ? 16.624 0.217 37.264 1.00 78.88 116 GLY A N 1
ATOM 911 C CA . GLY A 1 116 ? 16.240 -0.940 38.067 1.00 78.88 116 GLY A CA 1
ATOM 912 C C . GLY A 1 116 ? 16.156 -0.649 39.568 1.00 78.88 116 GLY A C 1
ATOM 913 O O . GLY A 1 116 ? 16.590 0.393 40.064 1.00 78.88 116 GLY A O 1
ATOM 914 N N . GLN A 1 117 ? 15.620 -1.610 40.324 1.00 72.25 117 GLN A N 1
ATOM 915 C CA . GLN A 1 117 ? 15.663 -1.558 41.788 1.00 72.25 117 GLN A CA 1
ATOM 916 C C . GLN A 1 117 ? 17.120 -1.586 42.278 1.00 72.25 117 GLN A C 1
ATOM 918 O O . GLN A 1 117 ? 17.906 -2.421 41.841 1.00 72.25 117 GLN A O 1
ATOM 923 N N . GLY A 1 118 ? 17.472 -0.676 43.192 1.00 71.56 118 GLY A N 1
ATOM 924 C CA . GLY A 1 118 ? 18.837 -0.533 43.722 1.00 71.56 118 GLY A CA 1
ATOM 925 C C . GLY A 1 118 ? 19.716 0.493 42.994 1.00 71.56 118 GLY A C 1
ATOM 926 O O . GLY A 1 118 ? 20.796 0.800 43.482 1.00 71.56 118 GLY A O 1
ATOM 927 N N . GLU A 1 119 ? 19.247 1.088 41.893 1.00 80.38 119 GLU A N 1
ATOM 928 C CA . GLU A 1 119 ? 19.967 2.119 41.122 1.00 80.38 119 GLU A CA 1
ATOM 929 C C . GLU A 1 119 ? 19.461 3.552 41.420 1.00 80.38 119 GLU A C 1
ATOM 931 O O . GLU A 1 119 ? 19.450 4.418 40.545 1.00 80.38 119 GLU A O 1
ATOM 936 N N . ALA A 1 120 ? 19.012 3.826 42.653 1.00 71.56 120 ALA A N 1
ATOM 937 C CA . ALA A 1 120 ? 18.390 5.109 43.020 1.00 71.56 120 ALA A CA 1
ATOM 938 C C . ALA A 1 120 ? 19.305 6.327 42.781 1.00 71.56 120 ALA A C 1
ATOM 940 O O . ALA A 1 120 ? 18.821 7.399 42.418 1.00 71.56 120 ALA A O 1
ATOM 941 N N . ASP A 1 121 ? 20.622 6.147 42.894 1.00 77.12 121 ASP A N 1
ATOM 942 C CA . ASP A 1 121 ? 21.618 7.195 42.637 1.00 77.12 121 ASP A CA 1
ATOM 943 C C . ASP A 1 121 ? 21.630 7.657 41.165 1.00 77.12 121 ASP A C 1
ATOM 945 O O . ASP A 1 121 ? 22.055 8.772 40.859 1.00 77.12 121 ASP A O 1
ATOM 949 N N . LEU A 1 122 ? 21.118 6.830 40.244 1.00 77.75 122 LEU A N 1
ATOM 950 C CA . LEU A 1 122 ? 20.988 7.142 38.817 1.00 77.75 122 LEU A CA 1
ATOM 951 C C . LEU A 1 122 ? 19.636 7.796 38.471 1.00 77.75 122 LEU A C 1
ATOM 953 O O . LEU A 1 122 ? 19.444 8.250 37.339 1.00 77.75 122 LEU A O 1
ATOM 957 N N . ALA A 1 123 ? 18.700 7.892 39.427 1.00 71.75 123 ALA A N 1
ATOM 958 C CA . ALA A 1 123 ? 17.345 8.430 39.234 1.00 71.75 123 ALA A CA 1
ATOM 959 C C . ALA A 1 123 ? 17.277 9.975 39.157 1.00 71.75 123 ALA A C 1
ATOM 961 O O . ALA A 1 123 ? 16.198 10.552 39.013 1.00 71.75 123 ALA A O 1
ATOM 962 N N . ALA A 1 124 ? 18.421 10.662 39.249 1.00 75.19 124 ALA A N 1
ATOM 963 C CA . ALA A 1 124 ? 18.504 12.117 39.165 1.00 75.19 124 ALA A CA 1
ATOM 964 C C . ALA A 1 124 ? 18.735 12.620 37.727 1.00 75.19 124 ALA A C 1
ATOM 966 O O . ALA A 1 124 ? 19.538 12.079 36.960 1.00 75.19 124 ALA A O 1
ATOM 967 N N . ALA A 1 125 ? 18.084 13.730 37.369 1.00 72.31 125 ALA A N 1
ATOM 968 C CA . ALA A 1 125 ? 18.394 14.451 36.136 1.00 72.31 125 ALA A CA 1
ATOM 969 C C . ALA A 1 125 ? 19.836 15.011 36.189 1.00 72.31 125 ALA A C 1
ATOM 971 O O . ALA A 1 125 ? 20.262 15.477 37.246 1.00 72.31 125 ALA A O 1
ATOM 972 N N . PRO A 1 126 ? 20.601 15.013 35.077 1.00 76.44 126 PRO A N 1
ATOM 973 C CA . PRO A 1 126 ? 20.194 14.694 33.704 1.00 76.44 126 PRO A CA 1
ATOM 974 C C . PRO A 1 126 ? 20.379 13.216 33.306 1.00 76.44 126 PRO A C 1
ATOM 976 O O . PRO A 1 126 ? 20.159 12.870 32.143 1.00 76.44 126 PRO A O 1
ATOM 979 N N . VAL A 1 127 ? 20.817 12.352 34.230 1.00 83.81 127 VAL A N 1
ATOM 980 C CA . VAL A 1 127 ? 21.110 10.932 33.955 1.00 83.81 127 VAL A CA 1
ATOM 981 C C . VAL A 1 127 ? 19.837 10.198 33.542 1.00 83.81 127 VAL A C 1
ATOM 983 O O . VAL A 1 127 ? 19.826 9.473 32.543 1.00 83.81 127 VAL A O 1
ATOM 986 N N . SER A 1 128 ? 18.738 10.473 34.240 1.00 88.62 128 SER A N 1
ATOM 987 C CA . SER A 1 128 ? 17.428 9.925 33.921 1.00 88.62 128 SER A CA 1
ATOM 988 C C . SER A 1 128 ? 16.309 10.952 33.957 1.00 88.62 128 SER A C 1
ATOM 990 O O . SER A 1 128 ? 16.449 12.065 34.468 1.00 88.62 128 SER A O 1
ATOM 992 N N . VAL A 1 129 ? 15.192 10.578 33.338 1.00 92.12 129 VAL A N 1
ATOM 993 C CA . VAL A 1 129 ? 13.981 11.393 33.247 1.00 92.12 129 VAL A CA 1
ATOM 994 C C . VAL 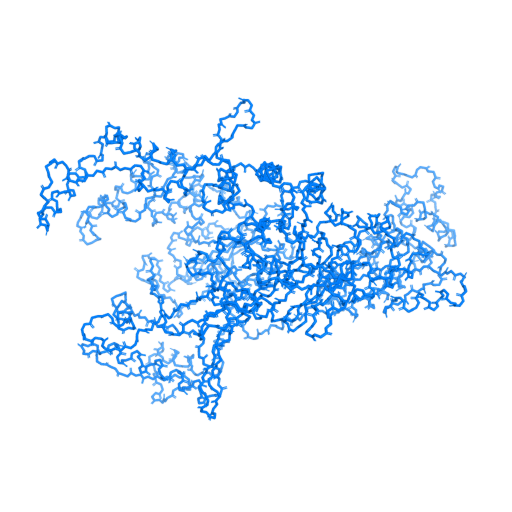A 1 129 ? 12.749 10.574 33.637 1.00 92.12 129 VAL A C 1
ATOM 996 O O . VAL A 1 129 ? 12.710 9.376 33.346 1.00 92.12 129 VAL A O 1
ATOM 999 N N . PRO A 1 130 ? 11.720 11.202 34.237 1.00 93.00 130 PRO A N 1
ATOM 1000 C CA . PRO A 1 130 ? 10.445 10.544 34.489 1.00 93.00 130 PRO A CA 1
ATOM 1001 C C . PRO A 1 130 ? 9.837 9.992 33.199 1.00 93.00 130 PRO A C 1
ATOM 1003 O O . PRO A 1 130 ? 9.791 10.683 32.169 1.00 93.00 130 PRO A O 1
ATOM 1006 N N . CYS A 1 131 ? 9.349 8.760 33.272 1.00 94.62 131 CYS A N 1
ATOM 1007 C CA . CYS A 1 131 ? 8.739 8.057 32.161 1.00 94.62 131 CYS A CA 1
ATOM 1008 C C . CYS A 1 131 ? 7.488 7.277 32.580 1.00 94.62 131 CYS A C 1
ATOM 1010 O O . CYS A 1 131 ? 7.273 6.974 33.751 1.00 94.62 131 CYS A O 1
ATOM 1012 N N . LEU A 1 132 ? 6.649 6.979 31.596 1.00 95.44 132 LEU A N 1
ATOM 1013 C CA . LEU A 1 132 ? 5.439 6.188 31.727 1.00 95.44 132 LEU A CA 1
ATOM 1014 C C . LEU A 1 132 ? 5.525 5.024 30.746 1.00 95.44 132 LEU A C 1
ATOM 1016 O O . LEU A 1 132 ? 5.677 5.244 29.540 1.00 95.44 132 LEU A O 1
ATOM 1020 N N . ARG A 1 133 ? 5.407 3.799 31.253 1.00 96.06 133 ARG A N 1
ATOM 1021 C CA . ARG A 1 133 ? 5.446 2.590 30.434 1.00 96.06 133 ARG A CA 1
ATOM 1022 C C . ARG A 1 133 ? 4.073 1.956 30.322 1.00 96.06 133 ARG A C 1
ATOM 1024 O O . ARG A 1 133 ? 3.419 1.652 31.323 1.00 96.06 133 ARG A O 1
ATOM 1031 N N . LEU A 1 134 ? 3.641 1.774 29.082 1.00 97.19 134 LEU A N 1
ATOM 1032 C CA . LEU A 1 134 ? 2.314 1.296 28.727 1.00 97.19 134 LEU A CA 1
ATOM 1033 C C . LEU A 1 134 ? 2.441 0.025 27.899 1.00 97.19 134 LEU A C 1
ATOM 1035 O O . LEU A 1 134 ? 3.257 -0.012 26.985 1.00 97.19 134 LEU A O 1
ATOM 1039 N N . GLU A 1 135 ? 1.600 -0.972 28.152 1.00 97.50 135 GLU A N 1
ATOM 1040 C CA . GLU A 1 135 ? 1.505 -2.160 27.298 1.00 97.50 135 GLU A CA 1
ATOM 1041 C C . GLU A 1 135 ? 0.056 -2.376 26.873 1.00 97.50 135 GLU A C 1
ATOM 1043 O O . GLU A 1 135 ? -0.845 -2.407 27.710 1.00 97.50 135 GLU A O 1
ATOM 1048 N N . THR A 1 136 ? -0.184 -2.528 25.573 1.00 97.62 136 THR A N 1
ATOM 1049 C CA . THR A 1 136 ? -1.456 -3.055 25.070 1.00 97.62 136 THR A CA 1
ATOM 1050 C C . THR A 1 136 ? -1.332 -4.540 24.827 1.00 97.62 136 THR A C 1
ATOM 1052 O O . THR A 1 136 ? -0.446 -4.967 24.092 1.00 97.62 136 THR A O 1
ATOM 1055 N N . VAL A 1 137 ? -2.238 -5.302 25.433 1.00 96.94 137 VAL A N 1
ATOM 1056 C CA . VAL A 1 137 ? -2.348 -6.747 25.249 1.00 96.94 137 VAL A CA 1
ATOM 1057 C C . VAL A 1 137 ? -3.655 -7.022 24.525 1.00 96.94 137 VAL A C 1
ATOM 1059 O O . VAL A 1 137 ? -4.728 -6.659 25.019 1.00 96.94 137 VAL A O 1
ATOM 1062 N N . GLY A 1 138 ? -3.540 -7.618 23.343 1.00 95.88 138 GLY A N 1
ATOM 1063 C CA . GLY A 1 138 ? -4.656 -8.139 22.568 1.00 95.88 138 GLY A CA 1
ATOM 1064 C C . GLY A 1 138 ? -4.694 -9.656 22.677 1.00 95.88 138 GLY A C 1
ATOM 1065 O O . GLY A 1 138 ? -3.653 -10.302 22.564 1.00 95.88 138 GLY A O 1
ATOM 1066 N N . ARG A 1 139 ? -5.869 -10.228 22.924 1.00 95.06 139 ARG A N 1
ATOM 1067 C CA . ARG A 1 139 ? -6.057 -11.677 23.037 1.00 95.06 139 ARG A CA 1
ATOM 1068 C C . ARG A 1 139 ? -7.416 -12.087 22.488 1.00 95.06 139 ARG A C 1
ATOM 1070 O O . ARG A 1 139 ? -8.346 -11.283 22.467 1.00 95.06 139 ARG A O 1
ATOM 1077 N N . TYR A 1 140 ? -7.508 -13.343 22.086 1.00 93.94 140 TYR A N 1
ATOM 1078 C CA . TYR A 1 140 ? -8.787 -14.011 21.911 1.00 93.94 140 TYR A CA 1
ATOM 1079 C C . TYR A 1 140 ? -9.333 -14.394 23.293 1.00 93.94 140 TYR A C 1
ATOM 1081 O O . TYR A 1 140 ? -8.583 -14.896 24.137 1.00 93.94 140 TYR A O 1
ATOM 1089 N N . ASP A 1 141 ? -10.594 -14.067 23.559 1.00 88.94 141 ASP A N 1
ATOM 1090 C CA . ASP A 1 141 ? -11.295 -14.444 24.781 1.00 88.94 141 ASP A CA 1
ATOM 1091 C C . ASP A 1 141 ? -12.160 -15.677 24.511 1.00 88.94 141 ASP A C 1
ATOM 1093 O O . ASP A 1 141 ? -13.199 -15.578 23.866 1.00 88.94 141 ASP A O 1
ATOM 1097 N N . GLU A 1 142 ? -11.710 -16.846 24.972 1.00 87.62 142 GLU A N 1
ATOM 1098 C CA . GLU A 1 142 ? -12.358 -18.129 24.665 1.00 87.62 142 GLU A CA 1
ATOM 1099 C C . GLU A 1 142 ? -13.753 -18.265 25.297 1.00 87.62 142 GLU A C 1
ATOM 1101 O O . GLU A 1 142 ? -14.594 -18.991 24.771 1.00 87.62 142 GLU A O 1
ATOM 1106 N N . GLU A 1 143 ? -14.006 -17.585 26.422 1.00 86.31 143 GLU A N 1
ATOM 1107 C CA . GLU A 1 143 ? -15.295 -17.649 27.126 1.00 86.31 143 GLU A CA 1
ATOM 1108 C C . GLU A 1 143 ? -16.392 -16.866 26.393 1.00 86.31 143 GLU A C 1
ATOM 1110 O O . GLU A 1 143 ? -17.521 -17.342 26.281 1.00 86.31 143 GLU A O 1
ATOM 1115 N N . GLU A 1 144 ? -16.044 -15.687 25.873 1.00 85.44 144 GLU A N 1
ATOM 1116 C CA . GLU A 1 144 ? -16.974 -14.767 25.203 1.00 85.44 144 GLU A CA 1
ATOM 1117 C C . GLU A 1 144 ? -16.940 -14.891 23.667 1.00 85.44 144 GLU A C 1
ATOM 1119 O O . GLU A 1 144 ? -17.771 -14.293 22.993 1.00 85.44 144 GLU A O 1
ATOM 1124 N N . ASP A 1 145 ? -16.002 -15.668 23.109 1.00 85.81 145 ASP A N 1
ATOM 1125 C CA . ASP A 1 145 ? -15.754 -15.809 21.663 1.00 85.81 145 ASP A CA 1
ATOM 1126 C C . ASP A 1 145 ? -15.506 -14.460 20.957 1.00 85.81 145 ASP A C 1
ATOM 1128 O O . ASP A 1 145 ? -15.971 -14.195 19.848 1.00 85.81 145 ASP A O 1
ATOM 1132 N N . GLU A 1 146 ? -14.756 -13.573 21.616 1.00 91.06 146 GLU A N 1
ATOM 1133 C CA . GLU A 1 146 ? -14.471 -12.227 21.121 1.00 91.06 146 GLU A CA 1
ATOM 1134 C C . GLU A 1 146 ? -12.982 -11.881 21.195 1.00 91.06 146 GLU A C 1
ATOM 1136 O O . GLU A 1 146 ? -12.235 -12.303 22.080 1.00 91.06 146 GLU A O 1
ATOM 1141 N N . PHE A 1 147 ? -12.536 -11.025 20.277 1.00 92.12 147 PHE A N 1
ATOM 1142 C CA . PHE A 1 147 ? -11.207 -10.435 20.345 1.00 92.12 147 PHE A CA 1
ATOM 1143 C C . PHE A 1 147 ? -11.212 -9.195 21.229 1.00 92.12 147 PHE A C 1
ATOM 1145 O O . PHE A 1 147 ? -11.870 -8.195 20.937 1.00 92.12 147 PHE A O 1
ATOM 1152 N N . VAL A 1 148 ? -10.414 -9.223 22.293 1.00 93.56 148 VAL A N 1
ATOM 1153 C CA . VAL A 1 148 ? -10.337 -8.139 23.272 1.00 93.56 148 VAL A CA 1
ATOM 1154 C C . VAL A 1 148 ? -8.944 -7.527 23.295 1.00 93.56 148 VAL A C 1
ATOM 1156 O O . VAL A 1 148 ? -7.930 -8.211 23.176 1.00 93.56 148 VAL A O 1
ATOM 1159 N N . ALA A 1 149 ? -8.877 -6.211 23.488 1.00 95.00 149 ALA A N 1
ATOM 1160 C CA . ALA A 1 149 ? -7.617 -5.501 23.659 1.00 95.00 149 ALA A CA 1
ATOM 1161 C C . ALA A 1 149 ? -7.744 -4.416 24.728 1.00 95.00 149 ALA A C 1
ATOM 1163 O O . ALA A 1 149 ? -8.671 -3.601 24.709 1.00 95.00 149 ALA A O 1
ATOM 1164 N N . LYS A 1 150 ? -6.793 -4.389 25.665 1.00 94.88 150 LYS A N 1
ATOM 1165 C CA . LYS A 1 150 ? -6.725 -3.392 26.743 1.00 94.88 150 LYS A CA 1
ATOM 1166 C C . LYS A 1 150 ? -5.292 -2.894 26.903 1.00 94.88 150 LYS A C 1
ATOM 1168 O O . LYS A 1 150 ? -4.340 -3.647 26.718 1.00 94.88 150 LYS A O 1
ATOM 1173 N N . THR A 1 151 ? -5.151 -1.617 27.253 1.00 96.56 151 THR A N 1
ATOM 1174 C CA . THR A 1 151 ? -3.854 -1.003 27.573 1.00 96.56 151 THR A CA 1
ATOM 1175 C C . THR A 1 151 ? -3.704 -0.871 29.076 1.00 96.56 151 THR A C 1
ATOM 1177 O O . THR A 1 151 ? -4.617 -0.373 29.734 1.00 96.56 151 THR A O 1
ATOM 1180 N N . TYR A 1 152 ? -2.542 -1.239 29.596 1.00 95.50 152 TYR A N 1
ATOM 1181 C CA . TYR A 1 152 ? -2.220 -1.267 31.016 1.00 95.50 152 TYR A CA 1
ATOM 1182 C C . TYR A 1 152 ? -1.013 -0.384 31.330 1.00 95.50 152 TYR A C 1
ATOM 1184 O O . TYR A 1 152 ? -0.125 -0.217 30.490 1.00 95.50 152 TYR A O 1
ATOM 1192 N N . PHE A 1 153 ? -0.965 0.149 32.551 1.00 95.38 153 PHE A N 1
ATOM 1193 C CA . PHE A 1 153 ? 0.277 0.655 33.129 1.00 95.38 153 PHE A CA 1
ATOM 1194 C C . PHE A 1 153 ? 1.148 -0.538 33.514 1.00 95.38 153 PHE A C 1
ATOM 1196 O O . PHE A 1 153 ? 0.709 -1.396 34.284 1.00 95.38 153 PHE A O 1
ATOM 1203 N N . VAL A 1 154 ? 2.371 -0.615 32.987 1.00 91.44 154 VAL A N 1
ATOM 1204 C CA . VAL A 1 154 ? 3.237 -1.764 33.288 1.00 91.44 154 VAL A CA 1
ATOM 1205 C C . VAL A 1 154 ? 3.701 -1.729 34.745 1.00 91.44 154 VAL A C 1
ATOM 1207 O O . VAL A 1 154 ? 3.688 -2.761 35.410 1.00 91.44 154 VAL A O 1
ATOM 1210 N N . HIS A 1 155 ? 4.007 -0.542 35.272 1.00 89.94 155 HIS A N 1
ATOM 1211 C CA . HIS A 1 155 ? 4.179 -0.324 36.705 1.00 89.94 155 HIS A CA 1
ATOM 1212 C C . HIS A 1 155 ? 2.834 0.039 37.360 1.00 89.94 155 HIS A C 1
ATOM 1214 O O . HIS A 1 155 ? 2.298 1.125 37.136 1.00 89.94 155 HIS A O 1
ATOM 1220 N N . SER A 1 156 ? 2.268 -0.876 38.152 1.00 85.62 156 SER A N 1
ATOM 1221 C CA . SER A 1 156 ? 0.964 -0.720 38.819 1.00 85.62 156 SER A CA 1
ATOM 1222 C C . SER A 1 156 ? 1.043 -1.086 40.310 1.00 85.62 156 SER A C 1
ATOM 1224 O O . SER A 1 156 ? 0.541 -2.137 40.694 1.00 85.62 156 SER A O 1
ATOM 1226 N N . PRO A 1 157 ? 1.657 -0.247 41.167 1.00 80.12 157 PRO A N 1
ATOM 1227 C CA . PRO A 1 157 ? 1.808 -0.561 42.594 1.00 80.12 157 PRO A CA 1
ATOM 1228 C C . PRO A 1 157 ? 0.473 -0.582 43.354 1.00 80.12 157 PRO A C 1
ATOM 1230 O O . PRO A 1 157 ? 0.369 -1.238 44.383 1.00 80.12 157 PRO A O 1
ATOM 1233 N N . ASP A 1 158 ? -0.550 0.094 42.823 1.00 78.50 158 ASP A N 1
ATOM 1234 C CA . ASP A 1 158 ? -1.886 0.203 43.423 1.00 78.50 158 ASP A CA 1
ATOM 1235 C C . ASP A 1 158 ? -2.907 -0.786 42.815 1.00 78.50 158 ASP A C 1
ATOM 1237 O O . ASP A 1 158 ? -4.110 -0.506 42.815 1.00 78.50 158 ASP A O 1
ATOM 1241 N N . ALA A 1 159 ? -2.459 -1.873 42.177 1.00 77.38 159 ALA A N 1
ATOM 1242 C CA . ALA A 1 159 ? -3.371 -2.866 41.605 1.00 77.38 159 ALA A CA 1
ATOM 1243 C C . ALA A 1 159 ? -4.139 -3.614 42.714 1.00 77.38 159 ALA A C 1
ATOM 1245 O O . ALA A 1 159 ? -3.609 -3.839 43.802 1.00 77.38 159 ALA A O 1
ATOM 1246 N N . ALA A 1 160 ? -5.407 -3.957 42.455 1.00 71.50 160 ALA A N 1
ATOM 1247 C CA . ALA A 1 160 ? -6.232 -4.685 43.416 1.00 71.50 160 ALA A CA 1
ATOM 1248 C C . ALA A 1 160 ? -5.715 -6.120 43.613 1.00 71.50 160 ALA A C 1
ATOM 1250 O O . ALA A 1 160 ? -5.077 -6.689 42.730 1.00 71.50 160 ALA A O 1
ATOM 1251 N N . GLU A 1 161 ? -6.011 -6.717 44.767 1.00 55.25 161 GLU A N 1
ATOM 1252 C CA . GLU A 1 161 ? -5.604 -8.087 45.085 1.00 55.25 161 GLU A CA 1
ATOM 1253 C C . GLU A 1 161 ? -6.192 -9.068 44.047 1.00 55.25 161 GLU A C 1
ATOM 1255 O O . GLU A 1 161 ? -7.410 -9.209 43.938 1.00 55.25 161 GLU A O 1
ATOM 1260 N N . GLY A 1 162 ? -5.327 -9.692 43.235 1.00 59.72 162 GLY A N 1
ATOM 1261 C CA . GLY A 1 162 ? -5.710 -10.577 42.123 1.00 59.72 162 GLY A CA 1
ATOM 1262 C C . GLY A 1 162 ? -5.675 -9.953 40.717 1.00 59.72 162 GLY A C 1
ATOM 1263 O O . GLY A 1 162 ? -5.856 -10.680 39.743 1.00 59.72 162 GLY A O 1
ATOM 1264 N N . GLU A 1 163 ? -5.412 -8.650 40.574 1.00 65.06 163 GLU A N 1
ATOM 1265 C CA . GLU A 1 163 ? -5.139 -8.010 39.278 1.00 65.06 163 GLU A CA 1
ATOM 1266 C C . GLU A 1 163 ? -3.641 -7.720 39.114 1.00 65.06 163 GLU A C 1
ATOM 1268 O O . GLU A 1 163 ? -3.054 -6.982 39.900 1.00 65.06 163 GLU A O 1
ATOM 1273 N N . ASP A 1 164 ? -3.024 -8.218 38.040 1.00 64.06 164 ASP A N 1
ATOM 1274 C CA . ASP A 1 164 ? -1.592 -7.985 37.812 1.00 64.06 164 ASP A CA 1
ATOM 1275 C C . ASP A 1 164 ? -1.276 -6.537 37.389 1.00 64.06 164 ASP A C 1
ATOM 1277 O O . ASP A 1 164 ? -0.168 -6.050 37.627 1.00 64.06 164 ASP A O 1
ATOM 1281 N N . ARG A 1 165 ? -2.202 -5.836 36.701 1.00 86.19 165 ARG A N 1
ATOM 1282 C CA . ARG A 1 165 ? -1.959 -4.491 36.131 1.00 86.19 165 ARG A CA 1
ATOM 1283 C C . ARG A 1 165 ? -3.222 -3.643 35.974 1.00 86.19 165 ARG A C 1
ATOM 1285 O O . ARG A 1 165 ? -4.254 -4.116 35.507 1.00 86.19 165 ARG A O 1
ATOM 1292 N N . LYS A 1 166 ? -3.100 -2.333 36.222 1.00 90.50 166 LYS A N 1
ATOM 1293 C CA . LYS A 1 166 ? -4.197 -1.361 36.101 1.00 90.50 166 LYS A CA 1
ATOM 1294 C C . LYS A 1 166 ? -4.393 -0.886 34.659 1.00 90.50 166 LYS A C 1
ATOM 1296 O O . LYS A 1 166 ? -3.444 -0.471 33.991 1.00 90.50 166 LYS A O 1
ATOM 1301 N N . VAL A 1 167 ? -5.640 -0.889 34.187 1.00 92.75 167 VAL A N 1
ATOM 1302 C CA . VAL A 1 167 ? -6.015 -0.407 32.844 1.00 92.75 167 VAL A CA 1
ATOM 1303 C C . VAL A 1 167 ? -5.854 1.113 32.744 1.00 92.75 167 VAL A C 1
ATOM 1305 O O . VAL A 1 167 ? -6.280 1.850 33.632 1.00 92.75 167 VAL A O 1
ATOM 1308 N N . VAL A 1 168 ? -5.308 1.597 31.626 1.00 94.25 168 VAL A N 1
ATOM 1309 C CA . VAL A 1 168 ? -5.172 3.029 31.324 1.00 94.25 168 VAL A CA 1
ATOM 1310 C C . VAL A 1 168 ? -6.530 3.612 30.910 1.00 94.25 168 VAL A C 1
ATOM 1312 O O . VAL A 1 168 ? -7.037 3.296 29.827 1.00 94.25 168 VAL A O 1
ATOM 1315 N N . PRO A 1 169 ? -7.129 4.519 31.701 1.00 92.06 169 PRO A N 1
ATOM 1316 C CA . PRO A 1 169 ? -8.425 5.099 31.377 1.00 92.06 169 PRO A CA 1
ATOM 1317 C C . PRO A 1 169 ? -8.364 6.028 30.157 1.00 92.06 169 PRO A C 1
ATOM 1319 O O . PRO A 1 169 ? -7.411 6.788 29.966 1.00 92.06 169 PRO A O 1
ATOM 1322 N N . ARG A 1 170 ? -9.450 6.072 29.373 1.00 89.62 170 ARG A N 1
ATOM 1323 C CA . ARG A 1 170 ? -9.577 6.972 28.206 1.00 89.62 170 ARG A CA 1
ATOM 1324 C C . ARG A 1 170 ? -9.286 8.451 28.519 1.00 89.62 170 ARG A C 1
ATOM 1326 O O . ARG A 1 170 ? -8.644 9.094 27.689 1.00 89.62 170 ARG A O 1
ATOM 1333 N N . PRO A 1 171 ? -9.724 9.030 29.661 1.00 89.44 171 PRO A N 1
ATOM 1334 C CA . PRO A 1 171 ? -9.380 10.410 30.002 1.00 89.44 171 PRO A CA 1
ATOM 1335 C C . PRO A 1 171 ? -7.875 10.661 30.118 1.00 89.44 171 PRO A C 1
ATOM 1337 O O . PRO A 1 171 ? -7.447 11.758 29.788 1.00 89.44 171 PRO A O 1
ATOM 1340 N N . ILE A 1 172 ? -7.086 9.663 30.534 1.00 91.62 172 ILE A N 1
ATOM 1341 C CA . ILE A 1 172 ? -5.622 9.759 30.588 1.00 91.62 172 ILE A CA 1
ATOM 1342 C C . ILE A 1 172 ? -5.040 9.659 29.177 1.00 91.62 172 ILE A C 1
ATOM 1344 O O . ILE A 1 172 ? -4.257 10.521 28.796 1.00 91.62 172 ILE A O 1
ATOM 1348 N N . LYS A 1 173 ? -5.505 8.709 28.348 1.00 91.69 173 LYS A N 1
ATOM 1349 C CA . LYS A 1 173 ? -5.061 8.604 26.942 1.00 91.69 173 LYS A CA 1
ATOM 1350 C C . LYS A 1 173 ? -5.263 9.899 26.141 1.00 91.69 173 LYS A C 1
ATOM 1352 O O . LYS A 1 173 ? -4.450 10.251 25.296 1.00 91.69 173 LYS A O 1
ATOM 1357 N N . ARG A 1 174 ? -6.324 10.665 26.426 1.00 87.19 174 ARG A N 1
ATOM 1358 C CA . ARG A 1 174 ? -6.569 11.982 25.796 1.00 87.19 174 ARG A CA 1
ATOM 1359 C C . ARG A 1 174 ? -5.515 13.036 26.135 1.00 87.19 174 ARG A C 1
ATOM 1361 O O . ARG A 1 174 ? -5.340 13.979 25.361 1.00 87.19 174 ARG A O 1
ATOM 1368 N N . GLU A 1 175 ? -4.839 12.889 27.270 1.00 88.75 175 GLU A N 1
ATOM 1369 C CA . GLU A 1 175 ? -3.719 13.742 27.661 1.00 88.75 175 GLU A CA 1
ATOM 1370 C C . GLU A 1 175 ? -2.427 13.353 26.940 1.00 88.75 175 GLU A C 1
ATOM 1372 O O . GLU A 1 175 ? -1.443 14.066 27.078 1.00 88.75 175 GLU A O 1
ATOM 1377 N N . PHE A 1 176 ? -2.388 12.262 26.165 1.00 91.06 176 PHE A N 1
ATOM 1378 C CA . PHE A 1 176 ? -1.174 11.876 25.443 1.00 91.06 176 PHE A CA 1
ATOM 1379 C C . PHE A 1 176 ? -0.936 12.689 24.168 1.00 91.06 176 PHE A C 1
ATOM 1381 O O . PHE A 1 176 ? 0.194 12.769 23.700 1.00 91.06 176 PHE A O 1
ATOM 1388 N N . GLY A 1 177 ? -1.987 13.300 23.609 1.00 88.38 177 GLY A N 1
ATOM 1389 C CA . GLY A 1 177 ? -1.862 14.163 22.430 1.00 88.38 177 GLY A CA 1
ATOM 1390 C C . GLY A 1 177 ? -1.479 13.429 21.141 1.00 88.38 177 GLY A C 1
ATOM 1391 O O . GLY A 1 177 ? -0.956 14.060 20.227 1.00 88.38 177 GLY A O 1
ATOM 1392 N N . PHE A 1 178 ? -1.716 12.116 21.066 1.00 91.44 178 PHE A N 1
ATOM 1393 C CA . PHE A 1 178 ? -1.411 11.308 19.886 1.00 91.44 178 PHE A CA 1
ATOM 1394 C C . PHE A 1 178 ? -2.465 11.488 18.784 1.00 91.44 178 PHE A C 1
ATOM 1396 O O . PHE A 1 178 ? -3.667 11.380 19.042 1.00 91.44 178 PHE A O 1
ATOM 1403 N N . LEU A 1 179 ? -2.010 11.752 17.559 1.00 89.06 179 LEU A N 1
ATOM 1404 C CA . LEU A 1 179 ? -2.835 11.958 16.370 1.00 89.06 179 LEU A CA 1
ATOM 1405 C C . LEU A 1 179 ? -2.250 11.171 15.201 1.00 89.06 179 LEU A C 1
ATOM 1407 O O . LEU A 1 179 ? -1.108 11.406 14.812 1.00 89.06 179 LEU A O 1
ATOM 1411 N N . TYR A 1 180 ? -3.049 10.281 14.618 1.00 88.56 180 TYR A N 1
ATOM 1412 C CA . TYR A 1 180 ? -2.617 9.413 13.529 1.00 88.56 180 TYR A CA 1
ATOM 1413 C C . TYR A 1 180 ? -3.384 9.685 12.231 1.00 88.56 180 TYR A C 1
ATOM 1415 O O . TYR A 1 180 ? -4.616 9.719 12.207 1.00 88.56 180 TYR A O 1
ATOM 1423 N N . LEU A 1 181 ? -2.633 9.878 11.147 1.00 84.75 181 LEU A N 1
ATOM 1424 C CA . LEU A 1 181 ? -3.115 10.076 9.788 1.00 84.75 181 LEU A CA 1
ATOM 1425 C C . LEU A 1 181 ? -2.593 8.964 8.884 1.00 84.75 181 LEU A C 1
ATOM 1427 O O . LEU A 1 181 ? -1.390 8.834 8.667 1.00 84.75 181 LEU A O 1
ATOM 1431 N N . ARG A 1 182 ? -3.530 8.196 8.332 1.00 85.00 182 ARG A N 1
ATOM 1432 C CA . ARG A 1 182 ? -3.270 7.119 7.373 1.00 85.00 182 ARG A CA 1
ATOM 1433 C C . ARG A 1 182 ? -2.999 7.668 5.969 1.00 85.00 182 ARG A C 1
ATOM 1435 O O . ARG A 1 182 ? -3.432 8.776 5.646 1.00 85.00 182 ARG A O 1
ATOM 1442 N N . ALA A 1 183 ? -2.356 6.852 5.133 1.00 71.69 183 ALA A N 1
ATOM 1443 C CA . ALA A 1 183 ? -1.998 7.171 3.749 1.00 71.69 183 ALA A CA 1
ATOM 1444 C C . ALA A 1 183 ? -3.216 7.592 2.900 1.00 71.69 183 ALA A C 1
ATOM 1446 O O . ALA A 1 183 ? -3.245 8.673 2.304 1.00 71.69 183 ALA A O 1
ATOM 1447 N N . LEU A 1 184 ? -4.280 6.779 2.912 1.00 62.00 184 LEU A N 1
ATOM 1448 C CA . LEU A 1 184 ? -5.551 7.110 2.269 1.00 62.00 184 LEU A CA 1
ATOM 1449 C C . LEU A 1 184 ? -6.357 8.074 3.146 1.00 62.00 184 LEU A C 1
ATOM 1451 O O . LEU A 1 184 ? -7.078 7.691 4.067 1.00 62.00 184 LEU A O 1
ATOM 1455 N N . ARG A 1 185 ? -6.255 9.360 2.811 1.00 64.44 185 ARG A N 1
ATOM 1456 C CA . ARG A 1 185 ? -7.000 10.464 3.443 1.00 64.44 185 ARG A CA 1
ATOM 1457 C C . ARG A 1 185 ? -8.428 10.609 2.902 1.00 64.44 185 ARG A C 1
ATOM 1459 O O . ARG A 1 185 ? -9.118 11.567 3.233 1.00 64.44 185 ARG A O 1
ATOM 1466 N N . THR A 1 186 ? -8.863 9.654 2.079 1.00 48.16 186 THR A N 1
ATOM 1467 C CA . THR A 1 186 ? -10.196 9.560 1.462 1.00 48.16 186 THR A CA 1
ATOM 1468 C C . THR A 1 186 ? -11.306 9.250 2.464 1.00 48.16 186 THR A C 1
ATOM 1470 O O . THR A 1 186 ? -12.483 9.382 2.140 1.00 48.16 186 THR A O 1
ATOM 1473 N N . GLY A 1 187 ? -10.963 8.865 3.695 1.00 52.09 187 GLY A N 1
ATOM 1474 C CA . GLY A 1 187 ? -11.945 8.635 4.744 1.00 52.09 187 GLY A CA 1
ATOM 1475 C C . GLY A 1 187 ? -12.633 9.935 5.154 1.00 52.09 187 GLY A C 1
ATOM 1476 O O . GLY A 1 187 ? -12.069 10.709 5.933 1.00 52.09 187 GLY A O 1
ATOM 1477 N N . SER A 1 188 ? -13.884 10.111 4.714 1.00 56.44 188 SER A N 1
ATOM 1478 C CA . SER A 1 188 ? -14.875 11.065 5.247 1.00 56.44 188 SER A CA 1
ATOM 1479 C C . SER A 1 188 ? -14.741 11.260 6.760 1.00 56.44 188 SER A C 1
ATOM 1481 O O . SER A 1 188 ? -14.825 12.379 7.257 1.00 56.44 188 SER A O 1
ATOM 1483 N N . ARG A 1 189 ? -14.414 10.181 7.480 1.00 65.94 189 ARG A N 1
ATOM 1484 C CA . ARG A 1 189 ? -14.180 10.139 8.919 1.00 65.94 189 ARG A CA 1
ATOM 1485 C C . ARG A 1 189 ? -13.248 11.226 9.461 1.00 65.94 189 ARG A C 1
ATOM 1487 O O . ARG A 1 189 ? -13.626 11.857 10.442 1.00 65.94 189 ARG A O 1
ATOM 1494 N N . ALA A 1 190 ? -12.073 11.491 8.879 1.00 66.88 190 ALA A N 1
ATOM 1495 C CA . ALA A 1 190 ? -11.133 12.478 9.447 1.00 66.88 190 ALA A CA 1
ATOM 1496 C C . ALA A 1 190 ? -11.697 13.913 9.431 1.00 66.88 190 ALA A C 1
ATOM 1498 O O . ALA A 1 190 ? -11.395 14.712 10.322 1.00 66.88 190 ALA A O 1
ATOM 1499 N N . LEU A 1 191 ? -12.549 14.192 8.441 1.00 74.06 191 LEU A N 1
ATOM 1500 C CA . LEU A 1 191 ? -13.226 15.466 8.193 1.00 74.06 191 LEU A CA 1
ATOM 1501 C C . LEU A 1 191 ? -14.714 15.436 8.601 1.00 74.06 191 LEU A C 1
ATOM 1503 O O . LEU A 1 191 ? -15.457 16.362 8.281 1.00 74.06 191 LEU A O 1
ATOM 1507 N N . SER A 1 192 ? -15.149 14.383 9.298 1.00 78.12 192 SER A N 1
ATOM 1508 C CA . SER A 1 192 ? -16.516 14.210 9.807 1.00 78.12 192 SER A CA 1
ATOM 1509 C C . SER A 1 192 ? -16.656 14.742 11.238 1.00 78.12 192 SER A C 1
ATOM 1511 O O . SER A 1 192 ? -15.721 15.303 11.806 1.00 78.12 192 SER A O 1
ATOM 1513 N N . LEU A 1 193 ? -17.823 14.532 11.854 1.00 80.06 193 LEU A N 1
ATOM 1514 C CA . LEU A 1 193 ? -18.060 14.778 13.281 1.00 80.06 193 LEU A CA 1
ATOM 1515 C C . LEU A 1 193 ? -18.043 13.497 14.129 1.00 80.06 193 LEU A C 1
ATOM 1517 O O . LEU A 1 193 ? -18.410 13.530 15.315 1.00 80.06 193 LEU A O 1
ATOM 1521 N N . GLU A 1 194 ? -17.594 12.383 13.547 1.00 81.50 194 GLU A N 1
ATOM 1522 C CA . GLU A 1 194 ? -17.400 11.124 14.254 1.00 81.50 194 GLU A CA 1
ATOM 1523 C C . GLU A 1 194 ? -16.384 11.256 15.387 1.00 81.50 194 GLU A C 1
ATOM 1525 O O . GLU A 1 194 ? -15.447 12.059 15.339 1.00 81.50 194 GLU A O 1
ATOM 1530 N N . ARG A 1 195 ? -16.546 10.414 16.413 1.00 78.31 195 ARG A N 1
ATOM 1531 C CA . ARG A 1 195 ? -15.653 10.400 17.575 1.00 78.31 195 ARG A CA 1
ATOM 1532 C C . ARG A 1 195 ? -14.212 10.118 17.139 1.00 78.31 195 ARG A C 1
ATOM 1534 O O . ARG A 1 195 ? -13.954 9.128 16.453 1.00 78.31 195 ARG A O 1
ATOM 1541 N N . GLY A 1 196 ? -13.298 10.986 17.569 1.00 76.50 196 GLY A N 1
ATOM 1542 C CA . GLY A 1 196 ? -11.868 10.869 17.269 1.00 76.50 196 GLY A CA 1
ATOM 1543 C C . GLY A 1 196 ? -11.438 11.464 15.922 1.00 76.50 196 GLY A C 1
ATOM 1544 O O . GLY A 1 196 ? -10.253 11.436 15.614 1.00 76.50 196 GLY A O 1
ATOM 1545 N N . SER A 1 197 ? -12.357 12.027 15.128 1.00 80.81 197 SER A N 1
ATOM 1546 C CA . SER A 1 197 ? -11.996 12.826 13.945 1.00 80.81 197 SER A CA 1
ATOM 1547 C C . SER A 1 197 ? -11.304 14.143 14.326 1.00 80.81 197 SER A C 1
ATOM 1549 O O . SER A 1 197 ? -11.430 14.619 15.459 1.00 80.81 197 SER A O 1
ATOM 1551 N N . LEU A 1 198 ? -10.608 14.782 13.378 1.00 81.69 198 LEU A N 1
ATOM 1552 C CA . LEU A 1 198 ? -9.893 16.040 13.639 1.00 81.69 198 LEU A CA 1
ATOM 1553 C C . LEU A 1 198 ? -10.858 17.143 14.096 1.00 81.69 198 LEU A C 1
ATOM 1555 O O . LEU A 1 198 ? -10.610 17.822 15.093 1.00 81.69 198 LEU A O 1
ATOM 1559 N N . LEU A 1 199 ? -12.006 17.274 13.424 1.00 81.88 199 LEU A N 1
ATOM 1560 C CA . LEU A 1 199 ? -13.041 18.237 13.807 1.00 81.88 199 LEU A CA 1
ATOM 1561 C C . LEU A 1 199 ? -13.676 17.882 15.155 1.00 81.88 199 LEU A C 1
ATOM 1563 O O . LEU A 1 199 ? -13.984 18.770 15.952 1.00 81.88 199 LEU A O 1
ATOM 1567 N N . ASP A 1 200 ? -13.839 16.593 15.460 1.00 82.00 200 ASP A N 1
ATOM 1568 C CA . ASP A 1 200 ? -14.361 16.148 16.749 1.00 82.00 200 ASP A CA 1
ATOM 1569 C C . ASP A 1 200 ? -13.454 16.534 17.917 1.00 82.00 200 ASP A C 1
ATOM 1571 O O . ASP A 1 200 ? -13.950 17.008 18.948 1.00 82.00 200 ASP A O 1
ATOM 1575 N N . ILE A 1 201 ? -12.142 16.409 17.718 1.00 81.19 201 ILE A N 1
ATOM 1576 C CA . ILE A 1 201 ? -11.103 16.818 18.664 1.00 81.19 201 ILE A CA 1
ATOM 1577 C C . ILE A 1 201 ? -11.115 18.340 18.849 1.00 81.19 201 ILE A C 1
ATOM 1579 O O . ILE A 1 201 ? -11.148 18.812 19.991 1.00 81.19 201 ILE A O 1
ATOM 1583 N N . ILE A 1 202 ? -11.176 19.111 17.760 1.00 83.31 202 ILE A N 1
ATOM 1584 C CA . ILE A 1 202 ? -11.241 20.581 17.796 1.00 83.31 202 ILE A CA 1
ATOM 1585 C C . ILE A 1 202 ? -12.467 21.059 18.584 1.00 83.31 202 ILE A C 1
ATOM 1587 O O . ILE A 1 202 ? -12.345 21.829 19.540 1.00 83.31 202 ILE A O 1
ATOM 1591 N N . LEU A 1 203 ? -13.655 20.559 18.234 1.00 81.00 203 LEU A N 1
ATOM 1592 C CA . LEU A 1 203 ? -14.913 20.968 18.859 1.00 81.00 203 LEU A CA 1
ATOM 1593 C C . LEU A 1 203 ? -14.994 20.572 20.340 1.00 81.00 203 LEU A C 1
ATOM 1595 O O . LEU A 1 203 ? -15.587 21.306 21.130 1.00 81.00 203 LEU A O 1
ATOM 1599 N N . ARG A 1 204 ? -14.412 19.428 20.739 1.00 78.94 204 ARG A N 1
ATOM 1600 C CA . ARG A 1 204 ? -14.297 19.047 22.163 1.00 78.94 204 ARG A CA 1
ATOM 1601 C C . ARG A 1 204 ? -13.386 19.990 22.912 1.00 78.94 204 ARG A C 1
ATOM 1603 O O . ARG A 1 204 ? -13.760 20.446 23.984 1.00 78.94 204 ARG A O 1
ATOM 1610 N N . THR A 1 205 ? -12.225 20.285 22.340 1.00 77.69 205 THR A N 1
ATOM 1611 C CA . THR A 1 205 ? -11.222 21.137 22.983 1.00 77.69 205 THR A CA 1
ATOM 1612 C C . THR A 1 205 ? -11.747 22.562 23.182 1.00 77.69 205 THR A C 1
ATOM 1614 O O . THR A 1 205 ? -11.435 23.191 24.184 1.00 77.69 205 THR A O 1
ATOM 1617 N N . LYS A 1 206 ? -12.622 23.046 22.288 1.00 79.44 206 LYS A N 1
ATOM 1618 C CA . LYS A 1 206 ? -13.341 24.324 22.436 1.00 79.44 206 LYS A CA 1
ATOM 1619 C C . LYS A 1 206 ? -14.625 24.257 23.283 1.00 79.44 206 LYS A C 1
ATOM 1621 O O . LYS A 1 206 ? -15.247 25.290 23.495 1.00 79.44 206 LYS A O 1
ATOM 1626 N N . GLY A 1 207 ? -15.061 23.077 23.733 1.00 71.31 207 GLY A N 1
ATOM 1627 C CA . GLY A 1 207 ? -16.268 22.917 24.558 1.00 71.31 207 GLY A CA 1
ATOM 1628 C C . GLY A 1 207 ? -17.614 23.071 23.826 1.00 71.31 207 GLY A C 1
ATOM 1629 O O . GLY A 1 207 ? -18.636 23.280 24.468 1.00 71.31 207 GLY A O 1
ATOM 1630 N N . ILE A 1 208 ? -17.670 22.933 22.496 1.00 71.00 208 ILE A N 1
ATOM 1631 C CA . ILE A 1 208 ? -18.827 23.335 21.654 1.00 71.00 208 ILE A CA 1
ATOM 1632 C C . ILE A 1 208 ? -20.004 22.310 21.655 1.00 71.00 208 ILE A C 1
ATOM 1634 O O . ILE A 1 208 ? -20.914 22.362 20.833 1.00 71.00 208 ILE A O 1
ATOM 1638 N N . ARG A 1 209 ? -20.037 21.309 22.546 1.00 63.12 209 ARG A N 1
ATOM 1639 C CA . ARG A 1 209 ? -20.643 19.998 22.203 1.00 63.12 209 ARG A CA 1
ATOM 1640 C C . ARG A 1 209 ? -21.981 19.565 22.803 1.00 63.12 209 ARG A C 1
ATOM 1642 O O . ARG A 1 209 ? -22.375 18.437 22.521 1.00 63.12 209 ARG A O 1
ATOM 1649 N N . THR A 1 210 ? -22.708 20.403 23.527 1.00 61.78 210 THR A N 1
ATOM 1650 C CA . THR A 1 210 ? -23.939 19.967 24.230 1.00 61.78 210 THR A CA 1
ATOM 1651 C C . THR A 1 210 ? -25.227 20.675 23.825 1.00 61.78 210 THR A C 1
ATOM 1653 O O . THR A 1 210 ? -26.274 20.316 24.335 1.00 61.78 210 THR A O 1
ATOM 1656 N N . ALA A 1 211 ? -25.187 21.686 22.953 1.00 72.25 211 ALA A N 1
ATOM 1657 C CA . ALA A 1 211 ? -26.412 22.364 22.508 1.00 72.25 211 ALA A CA 1
ATOM 1658 C C . ALA A 1 211 ? -26.744 22.100 21.034 1.00 72.25 211 ALA A C 1
ATOM 1660 O O . ALA A 1 211 ? -27.908 22.149 20.649 1.00 72.25 211 ALA A O 1
ATOM 1661 N N . LEU A 1 212 ? -25.734 21.836 20.195 1.00 82.38 212 LEU A N 1
ATOM 1662 C CA . LEU A 1 212 ? -25.937 21.647 18.758 1.00 82.38 212 LEU A CA 1
ATOM 1663 C C . LEU A 1 212 ? -26.773 20.398 18.460 1.00 82.38 212 LEU A C 1
ATOM 1665 O O . LEU A 1 212 ? -27.687 20.469 17.645 1.00 82.38 212 LEU A O 1
ATOM 1669 N N . TRP A 1 213 ? -26.466 19.266 19.100 1.00 84.12 213 TRP A N 1
ATOM 1670 C CA . TRP A 1 213 ? -27.092 17.984 18.770 1.00 84.12 213 TRP A CA 1
ATOM 1671 C C . TRP A 1 213 ? -28.564 17.972 19.146 1.00 84.12 213 TRP A C 1
ATOM 1673 O O . TRP A 1 213 ? -29.400 17.627 18.326 1.00 84.12 213 TRP A O 1
ATOM 1683 N N . GLU A 1 214 ? -28.871 18.400 20.362 1.00 85.69 214 GLU A N 1
ATOM 1684 C CA . GLU A 1 214 ? -30.211 18.475 20.922 1.00 85.69 214 GLU A CA 1
ATOM 1685 C C . GLU A 1 214 ? -31.086 19.396 20.070 1.00 85.69 214 GLU A C 1
ATOM 1687 O O . GLU A 1 214 ? -32.131 18.965 19.594 1.00 85.69 214 GLU A O 1
ATOM 1692 N N . ARG A 1 215 ? -30.597 20.604 19.754 1.00 88.31 215 ARG A N 1
ATOM 1693 C CA . ARG A 1 215 ? -31.313 21.554 18.887 1.00 88.31 215 ARG A CA 1
ATOM 1694 C C . ARG A 1 215 ? -31.496 21.037 17.462 1.00 88.31 215 ARG A C 1
ATOM 1696 O O . ARG A 1 215 ? -32.512 21.319 16.839 1.00 88.31 215 ARG A O 1
ATOM 1703 N N . THR A 1 216 ? -30.516 20.316 16.918 1.00 88.00 216 THR A N 1
ATOM 1704 C CA . THR A 1 216 ? -30.608 19.765 15.555 1.00 88.00 216 THR A CA 1
ATOM 1705 C C . THR A 1 216 ? -31.596 18.605 15.505 1.00 88.00 216 THR A C 1
ATOM 1707 O O . THR A 1 216 ? -32.423 18.565 14.603 1.00 88.00 216 THR A O 1
ATOM 1710 N N . ILE A 1 217 ? -31.566 17.703 16.491 1.00 88.94 217 ILE A N 1
ATOM 1711 C CA . ILE A 1 217 ? -32.530 16.602 16.623 1.00 88.94 217 ILE A CA 1
ATOM 1712 C C . ILE A 1 217 ? -33.946 17.153 16.796 1.00 88.94 217 ILE A C 1
ATOM 1714 O O . ILE A 1 217 ? -34.866 16.658 16.159 1.00 88.94 217 ILE A O 1
ATOM 1718 N N . GLU A 1 218 ? -34.123 18.185 17.622 1.00 90.12 218 GLU A N 1
ATOM 1719 C CA . GLU A 1 218 ? -35.417 18.841 17.824 1.00 90.12 218 GLU A CA 1
ATOM 1720 C C . GLU A 1 218 ? -35.946 19.462 16.523 1.00 90.12 218 GLU A C 1
ATOM 1722 O O . GLU A 1 218 ? -37.088 19.215 16.143 1.00 90.12 218 GLU A O 1
ATOM 1727 N N . ARG A 1 219 ? -35.093 20.176 15.777 1.00 89.62 219 ARG A N 1
ATOM 1728 C CA . ARG A 1 219 ? -35.448 20.736 14.463 1.00 89.62 219 ARG A CA 1
ATOM 1729 C C . ARG A 1 219 ? -35.785 19.663 13.429 1.00 89.62 219 ARG A C 1
ATOM 1731 O O . ARG A 1 219 ? -36.763 19.820 12.715 1.00 89.62 219 ARG A O 1
ATOM 1738 N N . LEU A 1 220 ? -35.001 18.585 13.351 1.00 89.44 220 LEU A N 1
ATOM 1739 C CA . LEU A 1 220 ? -35.246 17.479 12.415 1.00 89.44 220 LEU A CA 1
ATOM 1740 C C . LEU A 1 220 ? -36.493 16.673 12.780 1.00 89.44 220 LEU A C 1
ATOM 1742 O O . LEU A 1 220 ? -37.158 16.156 11.892 1.00 89.44 220 LEU A O 1
ATOM 1746 N N . ARG A 1 221 ? -36.824 16.575 14.070 1.00 86.81 221 ARG A N 1
ATOM 1747 C CA . ARG A 1 221 ? -38.068 15.953 14.535 1.00 86.81 221 ARG A CA 1
ATOM 1748 C C . ARG A 1 221 ? -39.291 16.780 14.141 1.00 86.81 221 ARG A C 1
ATOM 1750 O O . ARG A 1 221 ? -40.325 16.200 13.849 1.00 86.81 221 ARG A O 1
ATOM 1757 N N . GLY A 1 222 ? -39.168 18.108 14.151 1.00 85.94 222 GLY A N 1
ATOM 1758 C CA . GLY A 1 222 ? -40.220 19.027 13.712 1.00 85.94 222 GLY A CA 1
ATOM 1759 C C . GLY A 1 222 ? -40.274 19.264 12.199 1.00 85.94 222 GLY A C 1
ATOM 1760 O O . GLY A 1 222 ? -41.141 20.008 11.752 1.00 85.94 222 GLY A O 1
ATOM 1761 N N . LEU A 1 223 ? -39.353 18.687 11.421 1.00 87.00 223 LEU A N 1
ATOM 1762 C CA . LEU A 1 223 ? -39.358 18.802 9.968 1.00 87.00 223 LEU A CA 1
ATOM 1763 C C . LEU A 1 223 ? -40.397 17.835 9.395 1.00 87.00 223 LEU A C 1
ATOM 1765 O O . LEU A 1 223 ? -40.204 16.620 9.444 1.00 87.00 223 LEU A O 1
ATOM 1769 N N . ASP A 1 224 ? -41.478 18.384 8.852 1.00 80.69 224 ASP A N 1
ATOM 1770 C CA . ASP A 1 224 ? -42.522 17.610 8.188 1.00 80.69 224 ASP A CA 1
ATOM 1771 C C . ASP A 1 224 ? -42.114 17.301 6.744 1.00 80.69 224 ASP A C 1
ATOM 1773 O O . ASP A 1 224 ? -42.280 18.117 5.842 1.00 80.69 224 ASP A O 1
ATOM 1777 N N . VAL A 1 225 ? -41.518 16.125 6.544 1.00 78.56 225 VAL A N 1
ATOM 1778 C CA . VAL A 1 225 ? -41.104 15.640 5.217 1.00 78.56 225 VAL A CA 1
ATOM 1779 C C . VAL A 1 225 ? -42.314 15.202 4.390 1.00 78.56 225 VAL A C 1
ATOM 1781 O O . VAL A 1 225 ? -42.269 15.229 3.163 1.00 78.56 225 VAL A O 1
ATOM 1784 N N . GLU A 1 226 ? -43.396 14.789 5.050 1.00 72.50 226 GLU A N 1
ATOM 1785 C CA . GLU A 1 226 ? -44.591 14.262 4.391 1.00 72.50 226 GLU A CA 1
ATOM 1786 C C . GLU A 1 226 ? -45.389 15.372 3.701 1.00 72.50 226 GLU A C 1
ATOM 1788 O O . GLU A 1 226 ? -45.973 15.119 2.647 1.00 72.50 226 GLU A O 1
ATOM 1793 N N . ALA A 1 227 ? -45.333 16.606 4.219 1.00 74.88 227 ALA A N 1
ATOM 1794 C CA . ALA A 1 227 ? -45.922 17.789 3.586 1.00 74.88 227 ALA A CA 1
ATOM 1795 C C . ALA A 1 227 ? -45.437 18.018 2.140 1.00 74.88 227 ALA A C 1
ATOM 1797 O O . ALA A 1 227 ? -46.221 18.432 1.283 1.00 74.88 227 ALA A O 1
ATOM 1798 N N . ASP A 1 228 ? -44.170 17.702 1.859 1.00 68.00 228 ASP A N 1
ATOM 1799 C CA . ASP A 1 228 ? -43.552 17.845 0.535 1.00 68.00 228 ASP A CA 1
ATOM 1800 C C . ASP A 1 228 ? -43.497 16.511 -0.247 1.00 68.00 228 ASP A C 1
ATOM 1802 O O . ASP A 1 228 ? -43.073 16.482 -1.404 1.00 68.00 228 ASP A O 1
ATOM 1806 N N . ALA A 1 229 ? -43.955 15.401 0.350 1.00 69.06 229 ALA A N 1
ATOM 1807 C CA . ALA A 1 229 ? -43.884 14.041 -0.193 1.00 69.06 229 ALA A CA 1
ATOM 1808 C C . ALA A 1 229 ? -45.271 13.373 -0.299 1.00 69.06 229 ALA A C 1
ATOM 1810 O O . ALA A 1 229 ? -45.479 12.236 0.136 1.00 69.06 229 ALA A O 1
ATOM 1811 N N . ASN A 1 230 ? -46.221 14.074 -0.928 1.00 70.31 230 ASN A N 1
ATOM 1812 C CA . ASN A 1 230 ? -47.626 13.654 -1.070 1.00 70.31 230 ASN A CA 1
ATOM 1813 C C . ASN A 1 230 ? -47.826 12.248 -1.675 1.00 70.31 230 ASN A C 1
ATOM 1815 O O . ASN A 1 230 ? -48.849 11.613 -1.426 1.00 70.31 230 ASN A O 1
ATOM 1819 N N . GLU A 1 231 ? -46.861 11.745 -2.446 1.00 76.62 231 GLU A N 1
ATOM 1820 C CA . GLU A 1 231 ? -46.903 10.414 -3.066 1.00 76.62 231 GLU A CA 1
ATOM 1821 C C . GLU A 1 231 ? -46.590 9.268 -2.086 1.00 76.62 231 GLU A C 1
ATOM 1823 O O . GLU A 1 231 ? -47.025 8.137 -2.300 1.00 76.62 231 GLU A O 1
ATOM 1828 N N . ILE A 1 232 ? -45.873 9.542 -0.990 1.00 75.19 232 ILE A N 1
ATOM 1829 C CA . ILE A 1 232 ? -45.434 8.527 -0.015 1.00 75.19 232 ILE A CA 1
ATOM 1830 C C . ILE A 1 232 ? -46.504 8.286 1.060 1.00 75.19 232 ILE A C 1
ATOM 1832 O O . ILE A 1 232 ? -46.679 7.161 1.534 1.00 75.19 232 ILE A O 1
ATOM 1836 N N . ALA A 1 233 ? -47.276 9.317 1.411 1.00 76.31 233 ALA A N 1
ATOM 1837 C CA . ALA A 1 233 ? -48.297 9.241 2.456 1.00 76.31 233 ALA A CA 1
ATOM 1838 C C . ALA A 1 233 ? -49.351 8.120 2.253 1.00 76.31 233 ALA A C 1
ATOM 1840 O O . ALA A 1 233 ? -49.717 7.465 3.234 1.00 76.31 233 ALA A O 1
ATOM 1841 N N . PRO A 1 234 ? -49.850 7.825 1.031 1.00 81.38 234 PRO A N 1
ATOM 1842 C CA . PRO A 1 234 ? -50.751 6.691 0.800 1.00 81.38 234 PRO A CA 1
ATOM 1843 C C . PRO A 1 234 ? -50.106 5.327 1.093 1.00 81.38 234 PRO A C 1
ATOM 1845 O O . PRO A 1 234 ? -50.779 4.430 1.601 1.00 81.38 234 PRO A O 1
ATOM 1848 N N . VAL A 1 235 ? -48.807 5.175 0.811 1.00 82.38 235 VAL A N 1
ATOM 1849 C CA . VAL A 1 235 ? -48.055 3.929 1.036 1.00 82.38 235 VAL A CA 1
ATOM 1850 C C . VAL A 1 235 ? -47.900 3.660 2.531 1.00 82.38 235 VAL A C 1
ATOM 1852 O O . VAL A 1 235 ? -48.190 2.552 2.984 1.00 82.38 235 VAL A O 1
ATOM 1855 N N . LEU A 1 236 ? -47.522 4.679 3.311 1.00 80.94 236 LEU A N 1
ATOM 1856 C CA . LEU A 1 236 ? -47.418 4.577 4.772 1.00 80.94 236 LEU A CA 1
ATOM 1857 C C . LEU A 1 236 ? -48.761 4.174 5.405 1.00 80.94 236 LEU A C 1
ATOM 1859 O O . LEU A 1 236 ? -48.810 3.267 6.237 1.00 80.94 236 LEU A O 1
ATOM 1863 N N . ARG A 1 237 ? -49.874 4.742 4.921 1.00 83.06 237 ARG A N 1
ATOM 1864 C CA . ARG A 1 237 ? -51.223 4.380 5.389 1.00 83.06 237 ARG A CA 1
ATOM 1865 C C . ARG A 1 237 ? -51.621 2.938 5.070 1.00 83.06 237 ARG A C 1
ATOM 1867 O O . ARG A 1 237 ? -52.274 2.286 5.887 1.00 83.06 237 ARG A O 1
ATOM 1874 N N . GLU A 1 238 ? -51.235 2.407 3.913 1.00 83.38 238 GLU A N 1
ATOM 1875 C CA . GLU A 1 238 ? -51.487 0.997 3.591 1.00 83.38 238 GLU A CA 1
ATOM 1876 C C . GLU A 1 238 ? -50.622 0.054 4.448 1.00 83.38 238 GLU A C 1
ATOM 1878 O O . GLU A 1 238 ? -51.104 -0.997 4.881 1.00 83.38 238 GLU A O 1
ATOM 1883 N N . ILE A 1 239 ? -49.380 0.440 4.764 1.00 81.94 239 ILE A N 1
ATOM 1884 C CA . ILE A 1 239 ? -48.510 -0.301 5.692 1.00 81.94 239 ILE A CA 1
ATOM 1885 C C . ILE A 1 239 ? -49.139 -0.357 7.089 1.00 81.94 239 ILE A C 1
ATOM 1887 O O . ILE A 1 239 ? -49.267 -1.446 7.650 1.00 81.94 239 ILE A O 1
ATOM 1891 N N . GLU A 1 240 ? -49.616 0.769 7.624 1.00 80.75 240 GLU A N 1
ATOM 1892 C CA . GLU A 1 240 ? -50.335 0.818 8.906 1.00 80.75 240 GLU A CA 1
ATOM 1893 C C . GLU A 1 240 ? -51.571 -0.082 8.915 1.00 80.75 240 GLU A C 1
ATOM 1895 O O . GLU A 1 240 ? -51.782 -0.865 9.844 1.00 80.75 240 GLU A O 1
ATOM 1900 N N . LYS A 1 241 ? -52.377 -0.029 7.848 1.00 82.00 241 LYS A N 1
ATOM 1901 C CA . LYS A 1 241 ? -53.576 -0.865 7.705 1.00 82.00 241 LYS A CA 1
ATOM 1902 C C . LYS A 1 241 ? -53.246 -2.358 7.693 1.00 82.00 241 LYS A C 1
ATOM 1904 O O . LYS A 1 241 ? -54.070 -3.173 8.111 1.00 82.00 241 LYS A O 1
ATOM 1909 N N . ARG A 1 242 ? -52.074 -2.746 7.187 1.00 82.94 242 ARG A N 1
ATOM 1910 C CA . ARG A 1 242 ? -51.593 -4.135 7.219 1.00 82.94 242 ARG A CA 1
ATOM 1911 C C . ARG A 1 242 ? -51.036 -4.502 8.588 1.00 82.94 242 ARG A C 1
ATOM 1913 O O . ARG A 1 242 ? -51.388 -5.564 9.090 1.00 82.94 242 ARG A O 1
ATOM 1920 N N . LEU A 1 243 ? -50.248 -3.626 9.209 1.00 78.88 243 LEU A N 1
ATOM 1921 C CA . LEU A 1 243 ? -49.702 -3.826 10.555 1.00 78.88 243 LEU A CA 1
ATOM 1922 C C . LEU A 1 243 ? -50.808 -4.025 11.594 1.00 78.88 243 LEU A C 1
ATOM 1924 O O . LEU A 1 243 ? -50.725 -4.965 12.382 1.00 78.88 243 LEU A O 1
ATOM 1928 N N . ASN A 1 244 ? -51.892 -3.249 11.509 1.00 80.25 244 ASN A N 1
ATOM 1929 C CA . ASN A 1 244 ? -53.050 -3.365 12.401 1.00 80.25 244 ASN A CA 1
ATOM 1930 C C . ASN A 1 244 ? -53.765 -4.725 12.356 1.00 80.25 244 ASN A C 1
ATOM 1932 O O . ASN A 1 244 ? -54.533 -5.045 13.259 1.00 80.25 244 ASN A O 1
ATOM 1936 N N . ARG A 1 245 ? -53.527 -5.551 11.327 1.00 80.38 245 ARG A N 1
ATOM 1937 C CA . ARG A 1 245 ? -54.070 -6.921 11.270 1.00 80.38 245 ARG A CA 1
ATOM 1938 C C . ARG A 1 245 ? -53.276 -7.903 12.128 1.00 80.38 245 ARG A C 1
ATOM 1940 O O . ARG A 1 245 ? -53.802 -8.954 12.471 1.00 80.38 245 ARG A O 1
ATOM 1947 N N . TYR A 1 246 ? -52.023 -7.575 12.436 1.00 78.06 246 TYR A N 1
ATOM 1948 C CA . TYR A 1 246 ? -51.101 -8.438 13.173 1.00 78.06 246 TYR A CA 1
ATOM 1949 C C . TYR A 1 246 ? -50.829 -7.924 14.588 1.00 78.06 246 TYR A C 1
ATOM 1951 O O . TYR A 1 246 ? -50.603 -8.723 15.492 1.00 78.06 246 TYR A O 1
ATOM 1959 N N . ILE A 1 247 ? -50.846 -6.603 14.785 1.00 76.88 247 ILE A N 1
ATOM 1960 C CA . ILE A 1 247 ? -50.541 -5.943 16.056 1.00 76.88 247 ILE A CA 1
ATOM 1961 C C . ILE A 1 247 ? -51.552 -4.814 16.251 1.00 76.88 247 ILE A C 1
ATOM 1963 O O . ILE A 1 247 ? -51.677 -3.954 15.385 1.00 76.88 247 ILE A O 1
ATOM 1967 N N . ALA A 1 248 ? -52.266 -4.797 17.378 1.00 73.94 248 ALA A N 1
ATOM 1968 C CA . ALA A 1 248 ? -53.171 -3.700 17.707 1.00 73.94 248 ALA A CA 1
ATOM 1969 C C . ALA A 1 248 ? -52.357 -2.450 18.080 1.00 73.94 248 ALA A C 1
ATOM 1971 O O . ALA A 1 248 ? -51.734 -2.406 19.140 1.00 73.94 248 ALA A O 1
ATOM 1972 N N . LEU A 1 249 ? -52.329 -1.447 17.200 1.00 72.31 249 LEU A N 1
ATOM 1973 C CA . LEU A 1 249 ? -51.666 -0.173 17.472 1.00 72.31 249 LEU A CA 1
ATOM 1974 C C . LEU A 1 249 ? -52.626 0.731 18.264 1.00 72.31 249 LEU A C 1
ATOM 1976 O O . LEU A 1 249 ? -53.663 1.141 17.753 1.00 72.31 249 LEU A O 1
ATOM 1980 N N . GLU A 1 250 ? -52.285 1.048 19.516 1.00 69.81 250 GLU A N 1
ATOM 1981 C CA . GLU A 1 250 ? -53.103 1.889 20.416 1.00 69.81 250 GLU A CA 1
ATOM 1982 C C . GLU A 1 250 ? -52.831 3.403 20.270 1.00 69.81 250 GLU A C 1
ATOM 1984 O O . GLU A 1 250 ? -53.332 4.216 21.048 1.00 69.81 250 GLU A O 1
ATOM 1989 N N . ALA A 1 251 ? -52.020 3.808 19.288 1.00 67.75 251 ALA A N 1
ATOM 1990 C CA . ALA A 1 251 ? -51.633 5.204 19.104 1.00 67.75 251 ALA A CA 1
ATOM 1991 C C . ALA A 1 251 ? -52.754 6.024 18.425 1.00 67.75 251 ALA A C 1
ATOM 1993 O O . ALA A 1 251 ? -53.261 5.616 17.378 1.00 67.75 251 ALA A O 1
ATOM 1994 N N . PRO A 1 252 ? -53.141 7.196 18.967 1.00 55.91 252 PRO A N 1
ATOM 1995 C CA . PRO A 1 252 ? -54.095 8.082 18.309 1.00 55.91 252 PRO A CA 1
ATOM 1996 C C . PRO A 1 252 ? -53.440 8.803 17.117 1.00 55.91 252 PRO A C 1
ATOM 1998 O O . PRO A 1 252 ? -52.499 9.572 17.300 1.00 55.91 252 PRO A O 1
ATOM 2001 N N . GLY A 1 253 ? -53.971 8.594 15.908 1.00 65.69 253 GLY A N 1
ATOM 2002 C CA . GLY A 1 253 ? -53.486 9.216 14.665 1.00 65.69 253 GLY A CA 1
ATOM 2003 C C . GLY A 1 253 ? -52.731 8.242 13.751 1.00 65.69 253 GLY A C 1
ATOM 2004 O O . GLY A 1 253 ? -52.917 7.032 13.859 1.00 65.69 253 GLY A O 1
ATOM 2005 N N . ASN A 1 254 ? -51.908 8.773 12.838 1.00 66.69 254 ASN A N 1
ATOM 2006 C CA . ASN A 1 254 ? -51.004 7.956 12.019 1.00 66.69 254 ASN A CA 1
ATOM 2007 C C . ASN A 1 254 ? -49.924 7.358 12.936 1.00 66.69 254 ASN A C 1
ATOM 2009 O O . ASN A 1 254 ? -49.260 8.087 13.676 1.00 66.69 254 ASN A O 1
ATOM 2013 N N . ALA A 1 255 ? -49.777 6.036 12.919 1.00 69.25 255 ALA A N 1
ATOM 2014 C CA . ALA A 1 255 ? -48.848 5.305 13.784 1.00 69.25 255 ALA A CA 1
ATOM 2015 C C . ALA A 1 255 ? -47.427 5.193 13.197 1.00 69.25 255 ALA A C 1
ATOM 2017 O O . ALA A 1 255 ? -46.494 4.791 13.893 1.00 69.25 255 ALA A O 1
ATOM 2018 N N . THR A 1 256 ? -47.263 5.532 11.923 1.00 72.81 256 THR A N 1
ATOM 2019 C CA . THR A 1 256 ? -46.005 5.567 11.180 1.00 72.81 256 THR A CA 1
ATOM 2020 C C . THR A 1 256 ? -45.707 6.995 10.740 1.00 72.81 256 THR A C 1
ATOM 2022 O O . THR A 1 256 ? -46.615 7.768 10.438 1.00 72.81 256 THR A O 1
ATOM 2025 N N . SER A 1 257 ? -44.424 7.350 10.731 1.00 74.50 257 SER A N 1
ATOM 2026 C CA . SER A 1 257 ? -43.946 8.667 10.311 1.00 74.50 257 SER A CA 1
ATOM 2027 C C . SER A 1 257 ? -42.611 8.554 9.586 1.00 74.50 257 SER A C 1
ATOM 2029 O O . SER A 1 257 ? -41.780 7.698 9.913 1.00 74.50 257 SER A O 1
ATOM 2031 N N . LEU A 1 258 ? -42.385 9.434 8.611 1.00 79.50 258 LEU A N 1
ATOM 2032 C CA . LEU A 1 258 ? -41.118 9.529 7.889 1.00 79.50 258 LEU A CA 1
ATOM 2033 C C . LEU A 1 258 ? -40.194 10.588 8.509 1.00 79.50 258 LEU A C 1
ATOM 2035 O O . LEU A 1 258 ? -40.581 11.732 8.734 1.00 79.50 258 LEU A O 1
ATOM 2039 N N . HIS A 1 259 ? -38.928 10.228 8.733 1.00 83.38 259 HIS A N 1
ATOM 2040 C CA . HIS A 1 259 ? -37.900 11.150 9.222 1.00 83.38 259 HIS A CA 1
ATOM 2041 C C . HIS A 1 259 ? -36.645 11.103 8.339 1.00 83.38 259 HIS A C 1
ATOM 2043 O O . HIS A 1 259 ? -36.234 10.039 7.886 1.00 83.38 259 HIS A O 1
ATOM 2049 N N . VAL A 1 260 ? -35.973 12.249 8.160 1.00 81.75 260 VAL A N 1
ATOM 2050 C CA . VAL A 1 260 ? -34.726 12.382 7.361 1.00 81.75 260 VAL A CA 1
ATOM 2051 C C . VAL A 1 260 ? -33.517 11.694 8.025 1.00 81.75 260 VAL A C 1
ATOM 2053 O O . VAL A 1 260 ? -32.428 11.620 7.461 1.00 81.75 260 VAL A O 1
ATOM 2056 N N . SER A 1 261 ? -33.658 11.219 9.264 1.00 85.50 261 SER A N 1
ATOM 2057 C CA . SER A 1 261 ? -32.566 10.613 10.026 1.00 85.50 261 SER A CA 1
ATOM 2058 C C . SER A 1 261 ? -33.100 9.702 11.130 1.00 85.50 261 SER A C 1
ATOM 2060 O O . SER A 1 261 ? -34.250 9.844 11.535 1.00 85.50 261 SER A O 1
ATOM 2062 N N . GLU A 1 262 ? -32.235 8.879 11.726 1.00 88.12 262 GLU A N 1
ATOM 2063 C CA . GLU A 1 262 ? -32.561 8.110 12.941 1.00 88.12 262 GLU A CA 1
ATOM 2064 C C . GLU A 1 262 ? -32.778 8.985 14.196 1.00 88.12 262 GLU A C 1
ATOM 2066 O O . GLU A 1 262 ? -33.036 8.469 15.280 1.00 88.12 262 GLU A O 1
ATOM 2071 N N . LEU A 1 263 ? -32.620 10.313 14.092 1.00 87.81 263 LEU A N 1
ATOM 2072 C CA . LEU A 1 263 ? -32.777 11.276 15.192 1.00 87.81 263 LEU A CA 1
ATOM 2073 C C . LEU A 1 263 ? -31.877 10.985 16.409 1.00 87.81 263 LEU A C 1
ATOM 2075 O O . LEU A 1 263 ? -32.137 11.452 17.521 1.00 87.81 263 LEU A O 1
ATOM 2079 N N . THR A 1 264 ? -30.778 10.255 16.201 1.00 87.19 264 THR A N 1
ATOM 2080 C CA . THR A 1 264 ? -29.776 9.972 17.229 1.00 87.19 264 THR A CA 1
ATOM 2081 C C . THR A 1 264 ? -28.535 10.843 17.054 1.00 87.19 264 THR A C 1
ATOM 2083 O O . THR A 1 264 ? -28.143 11.235 15.952 1.00 87.19 264 THR A O 1
ATOM 2086 N N . ARG A 1 265 ? -27.848 11.121 18.169 1.00 85.56 265 ARG A N 1
ATOM 2087 C CA . ARG A 1 265 ? -26.560 11.835 18.134 1.00 85.56 265 ARG A CA 1
ATOM 2088 C C . ARG A 1 265 ? -25.494 11.062 17.363 1.00 85.56 265 ARG A C 1
ATOM 2090 O O . ARG A 1 265 ? -24.574 11.684 16.846 1.00 85.56 265 ARG A O 1
ATOM 2097 N N . ASP A 1 266 ? -25.560 9.733 17.366 1.00 83.12 266 ASP A N 1
ATOM 2098 C CA . ASP A 1 266 ? -24.586 8.897 16.667 1.00 83.12 266 ASP A CA 1
ATOM 2099 C C . ASP A 1 266 ? -24.787 8.980 15.152 1.00 83.12 266 ASP A C 1
ATOM 2101 O O . ASP A 1 266 ? -23.840 9.270 14.422 1.00 83.12 266 ASP A O 1
ATOM 2105 N N . HIS A 1 267 ? -26.038 8.878 14.699 1.00 85.62 267 HIS A N 1
ATOM 2106 C CA . HIS A 1 267 ? -26.382 9.025 13.291 1.00 85.62 267 HIS A CA 1
ATOM 2107 C C . HIS A 1 267 ? -26.046 10.427 12.756 1.00 85.62 267 HIS A C 1
ATOM 2109 O O . HIS A 1 267 ? -25.427 10.547 11.699 1.00 85.62 267 HIS A O 1
ATOM 2115 N N . LEU A 1 268 ? -26.331 11.502 13.507 1.00 85.88 268 LEU A N 1
ATOM 2116 C CA . LEU A 1 268 ? -25.952 12.863 13.087 1.00 85.88 268 LEU A CA 1
ATOM 2117 C C . LEU A 1 268 ? -24.437 13.071 12.974 1.00 85.88 268 LEU A C 1
ATOM 2119 O O . LEU A 1 268 ? -23.984 13.810 12.106 1.00 85.88 268 LEU A O 1
ATOM 2123 N N . ARG A 1 269 ? -23.623 12.412 13.808 1.00 82.88 269 ARG A N 1
ATOM 2124 C CA . ARG A 1 269 ? -22.155 12.495 13.690 1.00 82.88 269 ARG A CA 1
ATOM 2125 C C . ARG A 1 269 ? -21.630 11.874 12.401 1.00 82.88 269 ARG A C 1
ATOM 2127 O O . ARG A 1 269 ? -20.617 12.352 11.894 1.00 82.88 269 ARG A O 1
ATOM 2134 N N . LYS A 1 270 ? -22.302 10.825 11.922 1.00 80.75 270 LYS A N 1
ATOM 2135 C CA . LYS A 1 270 ? -21.968 10.093 10.694 1.00 80.75 270 LYS A CA 1
ATOM 2136 C C . LYS A 1 270 ? -22.472 10.805 9.436 1.00 80.75 270 LYS A C 1
ATOM 2138 O O . LYS A 1 270 ? -21.839 10.707 8.394 1.00 80.75 270 LYS A O 1
ATOM 2143 N N . THR A 1 271 ? -23.590 11.524 9.534 1.00 82.56 271 THR A N 1
ATOM 2144 C CA . THR A 1 271 ? -24.291 12.097 8.369 1.00 82.56 271 THR A CA 1
ATOM 2145 C C . THR A 1 271 ? -24.051 13.589 8.151 1.00 82.56 271 THR A C 1
ATOM 2147 O O . THR A 1 271 ? -24.113 14.049 7.014 1.00 82.56 271 THR A O 1
ATOM 2150 N N . MET A 1 272 ? -23.745 14.369 9.195 1.00 81.56 272 MET A N 1
ATOM 2151 C CA . MET A 1 272 ? -23.442 15.793 9.028 1.00 81.56 272 MET A CA 1
ATOM 2152 C C . MET A 1 272 ? -22.122 15.995 8.275 1.00 81.56 272 MET A C 1
ATOM 2154 O O . MET A 1 272 ? -21.061 15.562 8.729 1.00 81.56 272 MET A O 1
ATOM 2158 N N . ALA A 1 273 ? -22.188 16.730 7.164 1.00 81.12 273 ALA A N 1
ATOM 2159 C CA . ALA A 1 273 ? -21.041 17.063 6.328 1.00 81.12 273 ALA A CA 1
ATOM 2160 C C . ALA A 1 273 ? -20.767 18.574 6.320 1.00 81.12 273 ALA A C 1
ATOM 2162 O O . ALA A 1 273 ? -21.686 19.393 6.338 1.00 81.12 273 ALA A O 1
ATOM 2163 N N . PHE A 1 274 ? -19.488 18.942 6.261 1.00 81.44 274 PHE A N 1
ATOM 2164 C CA . PHE A 1 274 ? -19.058 20.317 6.016 1.00 81.44 274 PHE A CA 1
ATOM 2165 C C . PHE A 1 274 ? -18.870 20.548 4.522 1.00 81.44 274 PHE A C 1
ATOM 2167 O O . PHE A 1 274 ? -18.401 19.656 3.815 1.00 81.44 274 PHE A O 1
ATOM 2174 N N . PHE A 1 275 ? -19.208 21.748 4.059 1.00 86.06 275 PHE A N 1
ATOM 2175 C CA . PHE A 1 275 ? -19.104 22.138 2.660 1.00 86.06 275 PHE A CA 1
ATOM 2176 C C . PHE A 1 275 ? -18.122 23.307 2.509 1.00 86.06 275 PHE A C 1
ATOM 2178 O O . PHE A 1 275 ? -18.030 24.159 3.394 1.00 86.06 275 PHE A O 1
ATOM 2185 N N . LEU A 1 276 ? -17.379 23.354 1.399 1.00 83.62 276 LEU A N 1
ATOM 2186 C CA . LEU A 1 276 ? -16.529 24.491 1.036 1.00 83.62 276 LEU A CA 1
ATOM 2187 C C . LEU A 1 276 ? -16.821 25.002 -0.372 1.00 83.62 276 LEU A C 1
ATOM 2189 O O . LEU A 1 276 ? -17.193 24.238 -1.258 1.00 83.62 276 LEU A O 1
ATOM 2193 N N . LYS A 1 277 ? -16.557 26.292 -0.577 1.00 85.75 277 LYS A N 1
ATOM 2194 C CA . LYS A 1 277 ? -16.534 26.958 -1.880 1.00 85.75 277 LYS A CA 1
ATOM 2195 C C . LYS A 1 277 ? -15.091 27.338 -2.206 1.00 85.75 277 LYS A C 1
ATOM 2197 O O . LYS A 1 277 ? -14.464 28.034 -1.411 1.00 85.75 277 LYS A O 1
ATOM 2202 N N . LEU A 1 278 ? -14.559 26.843 -3.325 1.00 79.31 278 LEU A N 1
ATOM 2203 C CA . LEU A 1 278 ? -13.154 27.051 -3.712 1.00 79.31 278 LEU A CA 1
ATOM 2204 C C . LEU A 1 278 ? -12.959 28.226 -4.665 1.00 79.31 278 LEU A C 1
ATOM 2206 O O . LEU A 1 278 ? -11.945 28.914 -4.574 1.00 79.31 278 LEU A O 1
ATOM 2210 N N . SER A 1 279 ? -13.945 28.472 -5.523 1.00 78.75 279 SER A N 1
ATOM 2211 C CA . SER A 1 279 ? -13.915 29.548 -6.509 1.00 78.75 279 SER A CA 1
ATOM 2212 C C . SER A 1 279 ? -15.198 30.377 -6.427 1.00 78.75 279 SER A C 1
ATOM 2214 O O . SER A 1 279 ? -16.237 29.836 -6.038 1.00 78.75 279 SER A O 1
ATOM 2216 N N . PRO A 1 280 ? -15.172 31.681 -6.761 1.00 79.12 280 PRO A N 1
ATOM 2217 C CA . PRO A 1 280 ? -16.351 32.551 -6.690 1.00 79.12 280 PRO A CA 1
ATOM 2218 C C . PRO A 1 280 ? -17.549 32.052 -7.516 1.00 79.12 280 PRO A C 1
ATOM 2220 O O . PRO A 1 280 ? -18.696 32.261 -7.120 1.00 79.12 280 PRO A O 1
ATOM 2223 N N . ASP A 1 281 ? -17.271 31.358 -8.614 1.00 84.50 281 ASP A N 1
ATOM 2224 C CA . ASP A 1 281 ? -18.196 30.780 -9.593 1.00 84.50 281 ASP A CA 1
ATOM 2225 C C . ASP A 1 281 ? -18.664 29.353 -9.257 1.00 84.50 281 ASP A C 1
ATOM 2227 O O . ASP A 1 281 ? -19.520 28.813 -9.950 1.00 84.50 281 ASP A O 1
ATOM 2231 N N . GLN A 1 282 ? -18.148 28.746 -8.184 1.00 80.44 282 GLN A N 1
ATOM 2232 C CA . GLN A 1 282 ? -18.534 27.401 -7.758 1.00 80.44 282 GLN A CA 1
ATOM 2233 C C . GLN A 1 282 ? -19.564 27.442 -6.619 1.00 80.44 282 GLN A C 1
ATOM 2235 O O . GLN A 1 282 ? -19.468 28.270 -5.707 1.00 80.44 282 GLN A O 1
ATOM 2240 N N . ASP A 1 283 ? -20.516 26.512 -6.618 1.00 84.31 283 ASP A N 1
ATOM 2241 C CA . ASP A 1 283 ? -21.330 26.223 -5.435 1.00 84.31 283 ASP A CA 1
ATOM 2242 C C . ASP A 1 283 ? -20.549 25.421 -4.389 1.00 84.31 283 ASP A C 1
ATOM 2244 O O . ASP A 1 283 ? -19.473 24.873 -4.648 1.00 84.31 283 ASP A O 1
ATOM 2248 N N . GLN A 1 284 ? -21.063 25.389 -3.159 1.00 86.06 284 GLN A N 1
ATOM 2249 C CA . GLN A 1 284 ? -20.385 24.672 -2.088 1.00 86.06 284 GLN A CA 1
ATOM 2250 C C . GLN A 1 284 ? -20.423 23.158 -2.347 1.00 86.06 284 GLN A C 1
ATOM 2252 O O . GLN A 1 284 ? -21.471 22.605 -2.676 1.00 86.06 284 GLN A O 1
ATOM 2257 N N . VAL A 1 285 ? -19.300 22.472 -2.132 1.00 83.75 285 VAL A N 1
ATOM 2258 C CA . VAL A 1 285 ? -19.196 21.007 -2.225 1.00 83.75 285 VAL A CA 1
ATOM 2259 C C . VAL A 1 285 ? -18.784 20.405 -0.883 1.00 83.75 285 VAL A C 1
ATOM 2261 O O . VAL A 1 285 ? -18.034 21.050 -0.143 1.00 83.75 285 VAL A O 1
ATOM 2264 N N . PRO A 1 286 ? -19.224 19.178 -0.547 1.00 83.69 286 PRO A N 1
ATOM 2265 C CA . PRO A 1 286 ? -18.778 18.499 0.664 1.00 83.69 286 PRO A CA 1
ATOM 2266 C C . PRO A 1 286 ? -17.251 18.395 0.719 1.00 83.69 286 PRO A C 1
ATOM 2268 O O . PRO A 1 286 ? -16.617 18.082 -0.288 1.00 83.69 286 PRO A O 1
ATOM 2271 N N . PHE A 1 287 ? -16.661 18.576 1.904 1.00 79.50 287 PHE A N 1
ATOM 2272 C CA . PHE A 1 287 ? -15.216 18.463 2.125 1.00 79.50 287 PHE A CA 1
ATOM 2273 C C . PHE A 1 287 ? -14.661 17.166 1.536 1.00 79.50 287 PHE A C 1
ATOM 2275 O O . PHE A 1 287 ? -13.699 17.210 0.781 1.00 79.50 287 PHE A O 1
ATOM 2282 N N . ALA A 1 288 ? -15.316 16.036 1.827 1.00 72.81 288 ALA A N 1
ATOM 2283 C CA . ALA A 1 288 ? -14.924 14.703 1.371 1.00 72.81 288 ALA A CA 1
ATOM 2284 C C . ALA A 1 288 ? -14.917 14.537 -0.162 1.00 72.81 288 ALA A C 1
ATOM 2286 O O . ALA A 1 288 ? -14.277 13.620 -0.663 1.00 72.81 288 ALA A O 1
ATOM 2287 N N . HIS A 1 289 ? -15.627 15.398 -0.896 1.00 76.44 289 HIS A N 1
ATOM 2288 C CA . HIS A 1 289 ? -15.741 15.351 -2.358 1.00 76.44 289 HIS A CA 1
ATOM 2289 C C . HIS A 1 289 ? -14.868 16.411 -3.047 1.00 76.44 289 HIS A C 1
ATOM 2291 O O . HIS A 1 289 ? -14.899 16.547 -4.269 1.00 76.44 289 HIS A O 1
ATOM 2297 N N . ALA A 1 290 ? -14.098 17.187 -2.281 1.00 75.00 290 ALA A N 1
ATOM 2298 C CA . ALA A 1 290 ? -13.143 18.125 -2.843 1.00 75.00 290 ALA A CA 1
ATOM 2299 C C . ALA A 1 290 ? -11.967 17.382 -3.493 1.00 75.00 290 ALA A C 1
ATOM 2301 O O . ALA A 1 290 ? -11.619 16.270 -3.096 1.00 75.00 290 ALA A O 1
ATOM 2302 N N . GLY A 1 291 ? -11.307 18.022 -4.464 1.00 73.19 291 GLY A N 1
ATOM 2303 C CA . GLY A 1 291 ? -10.093 17.471 -5.067 1.00 73.19 291 GLY A CA 1
ATOM 2304 C C . GLY A 1 291 ? -9.043 17.109 -4.008 1.00 73.19 291 GLY A C 1
ATOM 2305 O O . GLY A 1 291 ? -8.893 17.797 -2.994 1.00 73.19 291 GLY A O 1
ATOM 2306 N N . THR A 1 292 ? -8.289 16.037 -4.245 1.00 70.06 292 THR A N 1
ATOM 2307 C CA . THR A 1 292 ? -7.324 15.460 -3.289 1.00 70.06 292 THR A CA 1
ATOM 2308 C C . THR A 1 292 ? -6.293 16.472 -2.769 1.00 70.06 292 THR A C 1
ATOM 2310 O O . THR A 1 292 ? -5.988 16.486 -1.576 1.00 70.06 292 THR A O 1
ATOM 2313 N N . GLY A 1 293 ? -5.819 17.398 -3.609 1.00 70.19 293 GLY A N 1
ATOM 2314 C CA . GLY A 1 293 ? -4.922 18.483 -3.181 1.00 70.19 293 GLY A CA 1
ATOM 2315 C C . GLY A 1 293 ? -5.557 19.460 -2.175 1.00 70.19 293 GLY A C 1
ATOM 2316 O O . GLY A 1 293 ? -4.905 19.895 -1.217 1.00 70.19 293 GLY A O 1
ATOM 2317 N N . THR A 1 294 ? -6.846 19.763 -2.343 1.00 75.44 294 THR A N 1
ATOM 2318 C CA . THR A 1 294 ? -7.626 20.606 -1.425 1.00 75.44 294 THR A CA 1
ATOM 2319 C C . THR A 1 294 ? -7.876 19.891 -0.105 1.00 75.44 294 THR A C 1
ATOM 2321 O O . THR A 1 294 ? -7.622 20.466 0.954 1.00 75.44 294 THR A O 1
ATOM 2324 N N . LEU A 1 295 ? -8.308 18.626 -0.162 1.00 74.81 295 LEU A N 1
ATOM 2325 C CA . LEU A 1 295 ? -8.479 17.757 1.007 1.00 74.81 295 LEU A CA 1
ATOM 2326 C C . LEU A 1 295 ? -7.220 17.750 1.880 1.00 74.81 295 LEU A C 1
ATOM 2328 O O . LEU A 1 295 ? -7.281 17.980 3.085 1.00 74.81 295 LEU A O 1
ATOM 2332 N N . ASN A 1 296 ? -6.059 17.572 1.254 1.00 72.00 296 ASN A N 1
ATOM 2333 C CA . ASN A 1 296 ? -4.771 17.533 1.937 1.00 72.00 296 ASN A CA 1
ATOM 2334 C C . ASN A 1 296 ? -4.394 18.864 2.595 1.00 72.00 296 ASN A C 1
ATOM 2336 O O . ASN A 1 296 ? -3.872 18.887 3.710 1.00 72.00 296 ASN A O 1
ATOM 2340 N N . THR A 1 297 ? -4.691 19.979 1.931 1.00 74.19 297 THR A N 1
ATOM 2341 C CA . THR A 1 297 ? -4.463 21.316 2.492 1.00 74.19 297 THR A CA 1
ATOM 2342 C C . THR A 1 297 ? -5.377 21.585 3.684 1.00 74.19 297 THR A C 1
ATOM 2344 O O . THR A 1 297 ? -4.932 22.136 4.691 1.00 74.19 297 THR A O 1
ATOM 2347 N N . LEU A 1 298 ? -6.635 21.156 3.597 1.00 79.00 298 LEU A N 1
ATOM 2348 C CA . LEU A 1 298 ? -7.605 21.277 4.674 1.00 79.00 298 LEU A CA 1
ATOM 2349 C C . LEU A 1 298 ? -7.208 20.436 5.889 1.00 79.00 298 LEU A C 1
ATOM 2351 O O . LEU A 1 298 ? -7.216 20.949 7.004 1.00 79.00 298 LEU A O 1
ATOM 2355 N N . VAL A 1 299 ? -6.798 19.180 5.680 1.00 78.00 299 VAL A N 1
ATOM 2356 C CA . VAL A 1 299 ? -6.251 18.329 6.747 1.00 78.00 299 VAL A CA 1
ATOM 2357 C C . VAL A 1 299 ? -5.096 19.048 7.440 1.00 78.00 299 VAL A C 1
ATOM 2359 O O . VAL A 1 299 ? -5.113 19.167 8.660 1.00 78.00 299 VAL A O 1
ATOM 2362 N N . LEU A 1 300 ? -4.157 19.629 6.686 1.00 76.25 300 LEU A N 1
ATOM 2363 C CA . LEU A 1 300 ? -3.053 20.395 7.266 1.00 76.25 300 LEU A CA 1
ATOM 2364 C C . LEU A 1 300 ? -3.529 21.587 8.112 1.00 76.25 300 LEU A C 1
ATOM 2366 O O . LEU A 1 300 ? -3.001 21.819 9.197 1.00 76.25 300 LEU A O 1
ATOM 2370 N N . ALA A 1 301 ? -4.528 22.334 7.637 1.00 81.62 301 ALA A N 1
ATOM 2371 C CA . ALA A 1 301 ? -5.092 23.465 8.370 1.00 81.62 301 ALA A CA 1
ATOM 2372 C C . ALA A 1 301 ? -5.736 23.021 9.695 1.00 81.62 301 ALA A C 1
ATOM 2374 O O . ALA A 1 301 ? -5.539 23.663 10.726 1.00 81.62 301 ALA A O 1
ATOM 2375 N N . LEU A 1 302 ? -6.448 21.890 9.690 1.00 83.38 302 LEU A N 1
ATOM 2376 C CA . LEU A 1 302 ? -7.034 21.310 10.900 1.00 83.38 302 LEU A CA 1
ATOM 2377 C C . LEU A 1 302 ? -5.962 20.827 11.882 1.00 83.38 302 LEU A C 1
ATOM 2379 O O . LEU A 1 302 ? -6.105 21.041 13.084 1.00 83.38 302 LEU A O 1
ATOM 2383 N N . LEU A 1 303 ? -4.873 20.228 11.394 1.00 79.00 303 LEU A N 1
ATOM 2384 C CA . LEU A 1 303 ? -3.739 19.853 12.245 1.00 79.00 303 LEU A CA 1
ATOM 2385 C C . LEU A 1 303 ? -3.086 21.087 12.865 1.00 79.00 303 LEU A C 1
ATOM 2387 O O . LEU A 1 303 ? -2.847 21.085 14.070 1.00 79.00 303 LEU A O 1
ATOM 2391 N N . SER A 1 304 ? -2.875 22.150 12.073 1.00 79.75 304 SER A N 1
ATOM 2392 C CA . SER A 1 304 ? -2.381 23.444 12.569 1.00 79.75 304 SER A CA 1
ATOM 2393 C C . SER A 1 304 ? -3.223 23.939 13.722 1.00 79.75 304 SER A C 1
ATOM 2395 O O . SER A 1 304 ? -2.689 24.240 14.783 1.00 79.75 304 SER A O 1
ATOM 2397 N N . PHE A 1 305 ? -4.541 23.906 13.553 1.00 83.44 305 PHE A N 1
ATOM 2398 C CA . PHE A 1 305 ? -5.460 24.324 14.594 1.00 83.44 305 PHE A CA 1
ATOM 2399 C C . PHE A 1 305 ? -5.331 23.482 15.872 1.00 83.44 305 PHE A C 1
ATOM 2401 O O . PHE A 1 305 ? -5.354 24.024 16.974 1.00 83.44 305 PHE A O 1
ATOM 2408 N N . ILE A 1 306 ? -5.196 22.157 15.753 1.00 81.75 306 ILE A N 1
ATOM 2409 C CA . ILE A 1 306 ? -5.037 21.278 16.922 1.00 81.75 306 ILE A CA 1
ATOM 2410 C C . ILE A 1 306 ? -3.700 21.535 17.625 1.00 81.75 306 ILE A C 1
ATOM 2412 O O . ILE A 1 306 ? -3.673 21.606 18.854 1.00 81.75 306 ILE A O 1
ATOM 2416 N N . ALA A 1 307 ? -2.618 21.709 16.865 1.00 80.38 307 ALA A N 1
ATOM 2417 C CA . ALA A 1 307 ? -1.307 22.034 17.414 1.00 80.38 307 ALA A CA 1
ATOM 2418 C C . ALA A 1 307 ? -1.317 23.381 18.151 1.00 80.38 307 ALA A C 1
ATOM 2420 O O . ALA A 1 307 ? -0.803 23.467 19.261 1.00 80.38 307 ALA A O 1
ATOM 2421 N N . ASP A 1 308 ? -1.980 24.401 17.599 1.00 82.94 308 ASP A N 1
ATOM 2422 C CA . ASP A 1 308 ? -2.097 25.721 18.233 1.00 82.94 308 ASP A CA 1
ATOM 2423 C C . ASP A 1 308 ? -2.946 25.680 19.520 1.00 82.94 308 ASP A C 1
ATOM 2425 O O . ASP A 1 308 ? -2.724 26.463 20.442 1.00 82.94 308 ASP A O 1
ATOM 2429 N N . LEU A 1 309 ? -3.906 24.752 19.621 1.00 81.69 309 LEU A N 1
ATOM 2430 C CA . LEU A 1 309 ? -4.687 24.543 20.846 1.00 81.69 309 LEU A CA 1
ATOM 2431 C C . LEU A 1 309 ? -3.921 23.810 21.953 1.00 81.69 309 LEU A C 1
ATOM 2433 O O . LEU A 1 309 ? -4.281 23.948 23.124 1.00 81.69 309 LEU A O 1
ATOM 2437 N N . LYS A 1 310 ? -2.931 22.987 21.598 1.00 77.81 310 LYS A N 1
ATOM 2438 C CA . LYS A 1 310 ? -2.159 22.150 22.530 1.00 77.81 310 LYS A CA 1
ATOM 2439 C C . LYS A 1 310 ? -0.658 22.185 22.195 1.00 77.81 310 LYS A C 1
ATOM 2441 O O . LYS A 1 310 ? -0.085 21.131 21.919 1.00 77.81 310 LYS A O 1
ATOM 2446 N N . PRO A 1 311 ? -0.005 23.359 22.247 1.00 69.38 311 PRO A N 1
ATOM 2447 C CA . PRO A 1 311 ? 1.350 23.535 21.718 1.00 69.38 311 PRO A CA 1
ATOM 2448 C C . PRO A 1 311 ? 2.392 22.624 22.384 1.00 69.38 311 PRO A C 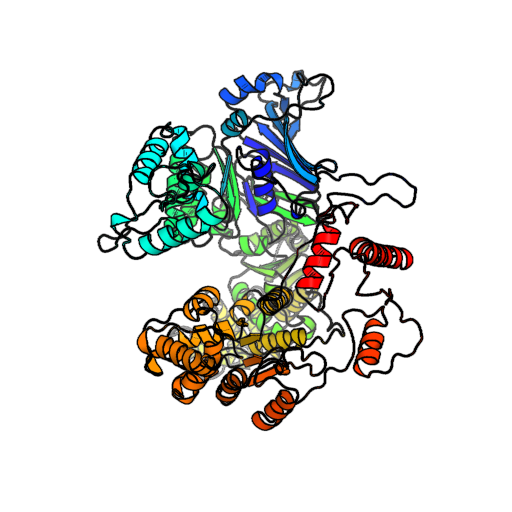1
ATOM 2450 O O . PRO A 1 311 ? 3.312 22.151 21.722 1.00 69.38 311 PRO A O 1
ATOM 2453 N N . ASP A 1 312 ? 2.218 22.310 23.668 1.00 72.62 312 ASP A N 1
ATOM 2454 C CA . ASP A 1 312 ? 3.227 21.593 24.457 1.00 72.62 312 ASP A CA 1
ATOM 2455 C C . ASP A 1 312 ? 3.094 20.060 24.424 1.00 72.62 312 ASP A C 1
ATOM 2457 O O . ASP A 1 312 ? 3.837 19.352 25.115 1.00 72.62 312 ASP A O 1
ATOM 2461 N N . ASN A 1 313 ? 2.117 19.506 23.691 1.00 81.81 313 ASN A N 1
ATOM 2462 C CA . ASN A 1 313 ? 1.816 18.078 23.791 1.00 81.81 313 ASN A CA 1
ATOM 2463 C C . ASN A 1 313 ? 1.062 17.509 22.578 1.00 81.81 313 ASN A C 1
ATOM 2465 O O . ASN A 1 313 ? -0.113 17.144 22.682 1.00 81.81 313 ASN A O 1
ATOM 2469 N N . VAL A 1 314 ? 1.748 17.431 21.432 1.00 88.50 314 VAL A N 1
ATOM 2470 C CA . VAL A 1 314 ? 1.213 16.867 20.182 1.00 88.50 314 VAL A CA 1
ATOM 2471 C C . VAL A 1 314 ? 2.214 15.879 19.587 1.00 88.50 314 VAL A C 1
ATOM 2473 O O . VAL A 1 314 ? 3.313 16.261 19.174 1.00 88.50 314 VAL A O 1
ATOM 2476 N N . ILE A 1 315 ? 1.813 14.610 19.516 1.00 92.88 315 ILE A N 1
ATOM 2477 C CA . ILE A 1 315 ? 2.570 13.531 18.877 1.00 92.88 315 ILE A CA 1
ATOM 2478 C C . ILE A 1 315 ? 1.839 13.151 17.589 1.00 92.88 315 ILE A C 1
ATOM 2480 O O . ILE A 1 315 ? 0.735 12.610 17.643 1.00 92.88 315 ILE A O 1
ATOM 2484 N N . PHE A 1 316 ? 2.443 13.424 16.434 1.00 91.75 316 PHE A N 1
ATOM 2485 C CA . PHE A 1 316 ? 1.879 13.018 15.146 1.00 91.75 316 PHE A CA 1
ATOM 2486 C C . PHE A 1 316 ? 2.428 11.670 14.692 1.00 91.75 316 PHE A C 1
ATOM 2488 O O . PHE A 1 316 ? 3.622 11.416 14.800 1.00 91.75 316 PHE A O 1
ATOM 2495 N N . ALA A 1 317 ? 1.568 10.851 14.103 1.00 92.88 317 ALA A N 1
ATOM 2496 C CA . ALA A 1 317 ? 1.944 9.786 13.188 1.00 92.88 317 ALA A CA 1
ATOM 2497 C C . ALA A 1 317 ? 1.294 10.084 11.830 1.00 92.88 317 ALA A C 1
ATOM 2499 O O . ALA A 1 317 ? 0.081 10.272 11.758 1.00 92.88 317 ALA A O 1
ATOM 2500 N N . MET A 1 318 ? 2.080 10.183 10.761 1.00 90.50 318 MET A N 1
ATOM 2501 C CA . MET A 1 318 ? 1.589 10.514 9.424 1.00 90.50 318 MET A CA 1
ATOM 2502 C C . MET A 1 318 ? 2.195 9.582 8.387 1.00 90.50 318 MET A C 1
ATOM 2504 O O . MET A 1 318 ? 3.407 9.574 8.178 1.00 90.50 318 MET A O 1
ATOM 2508 N N . GLU A 1 319 ? 1.337 8.826 7.717 1.00 91.19 319 GLU A N 1
ATOM 2509 C CA . GLU A 1 319 ? 1.751 7.958 6.625 1.00 91.19 319 GLU A CA 1
ATOM 2510 C C . GLU A 1 319 ? 1.724 8.686 5.289 1.00 91.19 319 GLU A C 1
ATOM 2512 O O . GLU A 1 319 ? 0.748 9.369 4.965 1.00 91.19 319 GLU A O 1
ATOM 2517 N N . GLU A 1 320 ? 2.812 8.522 4.540 1.00 90.06 320 GLU A N 1
ATOM 2518 C CA . GLU A 1 320 ? 3.005 8.993 3.168 1.00 90.06 320 GLU A CA 1
ATOM 2519 C C . GLU A 1 320 ? 2.436 10.410 2.949 1.00 90.06 320 GLU A C 1
ATOM 2521 O O . GLU A 1 320 ? 1.436 10.613 2.239 1.00 90.06 320 GLU A O 1
ATOM 2526 N N . PRO A 1 321 ? 3.032 11.438 3.601 1.00 87.88 321 PRO A N 1
ATOM 2527 C CA . PRO A 1 321 ? 2.594 12.820 3.474 1.00 87.88 321 PRO A CA 1
ATOM 2528 C C . PRO A 1 321 ? 2.544 13.314 2.013 1.00 87.88 321 PRO A C 1
ATOM 2530 O O . PRO A 1 321 ? 1.800 14.255 1.714 1.00 87.88 321 PRO A O 1
ATOM 2533 N N . GLU A 1 322 ? 3.277 12.659 1.114 1.00 88.81 322 GLU A N 1
ATOM 2534 C CA . GLU A 1 322 ? 3.399 12.928 -0.316 1.00 88.81 322 GLU A CA 1
ATOM 2535 C C . GLU A 1 322 ? 2.206 12.538 -1.203 1.00 88.81 322 GLU A C 1
ATOM 2537 O O . GLU A 1 322 ? 2.079 13.115 -2.287 1.00 88.81 322 GLU A O 1
ATOM 2542 N N . ILE A 1 323 ? 1.324 11.618 -0.785 1.00 82.62 323 ILE A N 1
ATOM 2543 C CA . ILE A 1 323 ? 0.257 11.095 -1.662 1.00 82.62 323 ILE A CA 1
ATOM 2544 C C . ILE A 1 323 ? -0.656 12.221 -2.150 1.00 82.62 323 ILE A C 1
ATOM 2546 O O . ILE A 1 323 ? -1.282 12.923 -1.351 1.00 82.62 323 ILE A O 1
ATOM 2550 N N . ALA A 1 324 ? -0.784 12.345 -3.476 1.00 78.31 324 ALA A N 1
ATOM 2551 C CA . ALA A 1 324 ? -1.599 13.360 -4.146 1.00 78.31 324 ALA A CA 1
ATOM 2552 C C . ALA A 1 324 ? -1.258 14.806 -3.717 1.00 78.31 324 ALA A C 1
ATOM 2554 O O . ALA A 1 324 ? -2.132 15.676 -3.641 1.00 78.31 324 ALA A O 1
ATOM 2555 N N . VAL A 1 325 ? 0.017 15.070 -3.403 1.00 82.50 325 VAL A N 1
ATOM 2556 C CA . VAL A 1 325 ? 0.520 16.385 -2.994 1.00 82.50 325 VAL A CA 1
ATOM 2557 C C . VAL A 1 325 ? 1.725 16.792 -3.858 1.00 82.50 325 VAL A C 1
ATOM 2559 O O . VAL A 1 325 ? 2.705 16.052 -3.912 1.00 82.50 325 VAL A O 1
ATOM 2562 N N . PRO A 1 326 ? 1.730 17.989 -4.480 1.00 85.00 326 PRO A N 1
ATOM 2563 C CA . PRO A 1 326 ? 2.886 18.483 -5.233 1.00 85.00 326 PRO A CA 1
ATOM 2564 C C . PRO A 1 326 ? 4.131 18.729 -4.356 1.00 85.00 326 PRO A C 1
ATOM 2566 O O . PRO A 1 326 ? 3.980 19.118 -3.190 1.00 85.00 326 PRO A O 1
ATOM 2569 N N . PRO A 1 327 ? 5.364 18.636 -4.900 1.00 89.62 327 PRO A N 1
ATOM 2570 C CA . PRO A 1 327 ? 6.608 18.751 -4.126 1.00 89.62 327 PRO A CA 1
ATOM 2571 C C . PRO A 1 327 ? 6.735 19.980 -3.201 1.00 89.62 327 PRO A C 1
ATOM 2573 O O . PRO A 1 327 ? 7.177 19.817 -2.059 1.00 89.62 327 PRO A O 1
ATOM 2576 N N . PRO A 1 328 ? 6.340 21.215 -3.596 1.00 88.06 328 PRO A N 1
ATOM 2577 C CA . PRO A 1 328 ? 6.386 22.367 -2.690 1.00 88.06 328 PRO A CA 1
ATOM 2578 C C . PRO A 1 328 ? 5.529 22.174 -1.437 1.00 88.06 328 PRO A C 1
ATOM 2580 O O . PRO A 1 328 ? 5.939 22.547 -0.336 1.00 88.06 328 PRO A O 1
ATOM 2583 N N . THR A 1 329 ? 4.366 21.548 -1.598 1.00 85.12 329 THR A N 1
ATOM 2584 C CA . THR A 1 329 ? 3.449 21.271 -0.500 1.00 85.12 329 THR A CA 1
ATOM 2585 C C . THR A 1 329 ? 3.990 20.144 0.375 1.00 85.12 329 THR A C 1
ATOM 2587 O O . THR A 1 329 ? 3.978 20.310 1.587 1.00 85.12 329 THR A O 1
ATOM 2590 N N . GLN A 1 330 ? 4.579 19.079 -0.184 1.00 90.00 330 GLN A N 1
ATOM 2591 C CA . GLN A 1 330 ? 5.229 18.013 0.605 1.00 90.00 330 GLN A CA 1
ATOM 2592 C C . GLN A 1 330 ? 6.272 18.582 1.579 1.00 90.00 330 GLN A C 1
ATOM 2594 O O . GLN A 1 330 ? 6.244 18.298 2.777 1.00 90.00 330 GLN A O 1
ATOM 2599 N N . ARG A 1 331 ? 7.129 19.486 1.084 1.00 89.69 331 ARG A N 1
ATOM 2600 C CA . ARG A 1 331 ? 8.133 20.186 1.901 1.00 89.69 331 ARG A CA 1
ATOM 2601 C C . ARG A 1 331 ? 7.491 21.029 3.001 1.00 89.69 331 ARG A C 1
ATOM 2603 O O . ARG A 1 331 ? 7.997 21.050 4.119 1.00 89.69 331 ARG A O 1
ATOM 2610 N N . ARG A 1 332 ? 6.374 21.703 2.702 1.00 86.56 332 ARG A N 1
ATOM 2611 C CA . ARG A 1 332 ? 5.611 22.480 3.691 1.00 86.56 332 ARG A CA 1
ATOM 2612 C C . ARG A 1 332 ? 5.021 21.585 4.780 1.00 86.56 332 ARG A C 1
ATOM 2614 O O . ARG A 1 332 ? 5.084 21.957 5.946 1.00 86.56 332 ARG A O 1
ATOM 2621 N N . ILE A 1 333 ? 4.479 20.422 4.413 1.00 87.88 333 ILE A N 1
ATOM 2622 C CA . ILE A 1 333 ? 3.929 19.443 5.362 1.00 87.88 333 ILE A CA 1
ATOM 2623 C C . ILE A 1 333 ? 5.035 18.924 6.281 1.00 87.88 333 ILE A C 1
ATOM 2625 O O . ILE A 1 333 ? 4.896 19.003 7.498 1.00 87.88 333 ILE A O 1
ATOM 2629 N N . ALA A 1 334 ? 6.155 18.468 5.718 1.00 91.12 334 ALA A N 1
ATOM 2630 C CA . ALA A 1 334 ? 7.287 17.977 6.499 1.00 91.12 334 ALA A CA 1
ATOM 2631 C C . ALA A 1 334 ? 7.827 19.054 7.459 1.00 91.12 334 ALA A C 1
ATOM 2633 O O . ALA A 1 334 ? 7.989 18.799 8.649 1.00 91.12 334 ALA A O 1
ATOM 2634 N N . GLN A 1 335 ? 8.016 20.288 6.977 1.00 90.25 335 GLN A N 1
ATOM 2635 C CA . GLN A 1 335 ? 8.452 21.406 7.818 1.00 90.25 335 GLN A CA 1
ATOM 2636 C C . GLN A 1 335 ? 7.465 21.701 8.955 1.00 90.25 335 GLN A C 1
ATOM 2638 O O . GLN A 1 335 ? 7.879 21.967 10.083 1.00 90.25 335 GLN A O 1
ATOM 2643 N N . TYR A 1 336 ? 6.164 21.666 8.666 1.00 88.25 336 TYR A N 1
ATOM 2644 C CA . TYR A 1 336 ? 5.123 21.864 9.666 1.00 88.25 336 TYR A CA 1
ATOM 2645 C C . TYR A 1 336 ? 5.196 20.783 10.756 1.00 88.25 336 TYR A C 1
ATOM 2647 O O . TYR A 1 336 ? 5.271 21.121 11.936 1.00 88.25 336 TYR A O 1
ATOM 2655 N N . LEU A 1 337 ? 5.276 19.501 10.377 1.00 88.38 337 LEU A N 1
ATOM 2656 C CA . LEU A 1 337 ? 5.395 18.390 11.329 1.00 88.38 337 LEU A CA 1
ATOM 2657 C C . LEU A 1 337 ? 6.620 18.550 12.239 1.00 88.38 337 LEU A C 1
ATOM 2659 O O . LEU A 1 337 ? 6.512 18.340 13.443 1.00 88.38 337 LEU A O 1
ATOM 2663 N N . LEU A 1 338 ? 7.756 18.979 11.689 1.00 90.19 338 LEU A N 1
ATOM 2664 C CA . LEU A 1 338 ? 9.001 19.173 12.439 1.00 90.19 338 LEU A CA 1
ATOM 2665 C C . LEU A 1 338 ? 9.000 20.401 13.365 1.00 90.19 338 LEU A C 1
ATOM 2667 O O . LEU A 1 338 ? 9.804 20.465 14.284 1.00 90.19 338 LEU A O 1
ATOM 2671 N N . THR A 1 339 ? 8.144 21.399 13.126 1.00 89.06 339 THR A N 1
ATOM 2672 C CA . THR A 1 339 ? 8.176 22.672 13.882 1.00 89.06 339 THR A CA 1
ATOM 2673 C C . THR A 1 339 ? 6.989 22.882 14.809 1.00 89.06 339 THR A C 1
ATOM 2675 O O . THR A 1 339 ? 7.074 23.686 15.733 1.00 89.06 339 THR A O 1
ATOM 2678 N N . LYS A 1 340 ? 5.871 22.197 14.557 1.00 86.81 340 LYS A N 1
ATOM 2679 C CA . LYS A 1 340 ? 4.605 22.382 15.280 1.00 86.81 340 LYS A CA 1
ATOM 2680 C C . LYS A 1 340 ? 4.195 21.174 16.115 1.00 86.81 340 LYS A C 1
ATOM 2682 O O . LYS A 1 340 ? 3.121 21.190 16.705 1.00 86.81 340 LYS A O 1
ATOM 2687 N N . SER A 1 341 ? 5.028 20.138 16.176 1.00 88.88 341 SER A N 1
ATOM 2688 C CA . SER A 1 341 ? 4.792 18.963 17.014 1.00 88.88 341 SER A CA 1
ATOM 2689 C C . SER A 1 341 ? 5.911 18.777 18.026 1.00 88.88 341 SER A C 1
ATOM 2691 O O . SER A 1 341 ? 7.056 19.149 17.773 1.00 88.88 341 SER A O 1
ATOM 2693 N N . THR A 1 342 ? 5.596 18.165 19.166 1.00 90.94 342 THR A N 1
ATOM 2694 C CA . THR A 1 342 ? 6.630 17.736 20.118 1.00 90.94 342 THR A CA 1
ATOM 2695 C C . THR A 1 342 ? 7.375 16.502 19.621 1.00 90.94 342 THR A C 1
ATOM 2697 O O . THR A 1 342 ? 8.522 16.274 20.010 1.00 90.94 342 THR A O 1
ATOM 2700 N N . GLN A 1 343 ? 6.709 15.702 18.784 1.00 94.06 343 GLN A N 1
ATOM 2701 C CA . GLN A 1 343 ? 7.262 14.536 18.115 1.00 94.06 343 GLN A CA 1
ATOM 2702 C C . GLN A 1 343 ? 6.415 14.184 16.888 1.00 94.06 343 GLN A C 1
ATOM 2704 O O . GLN A 1 343 ? 5.190 14.296 16.920 1.00 94.06 343 GLN A O 1
ATOM 2709 N N . ALA A 1 344 ? 7.065 13.716 15.824 1.00 95.00 344 ALA A N 1
ATOM 2710 C CA . ALA A 1 344 ? 6.394 13.249 14.617 1.00 95.00 344 ALA A CA 1
ATOM 2711 C C . ALA A 1 344 ? 7.012 11.932 14.148 1.00 95.00 344 ALA A C 1
ATOM 2713 O O . ALA A 1 344 ? 8.232 11.845 14.045 1.00 95.00 344 ALA A O 1
ATOM 2714 N N . PHE A 1 345 ? 6.166 10.957 13.842 1.00 97.44 345 PHE A N 1
ATOM 2715 C CA . PHE A 1 345 ? 6.483 9.707 13.167 1.00 97.44 345 PHE A CA 1
ATOM 2716 C C . PHE A 1 345 ? 5.965 9.804 11.740 1.00 97.44 345 PHE A C 1
ATOM 2718 O O . PHE A 1 345 ? 4.767 9.986 11.533 1.00 97.44 345 PHE A O 1
ATOM 2725 N N . VAL A 1 346 ? 6.850 9.725 10.757 1.00 96.56 346 VAL A N 1
ATOM 2726 C CA . VAL A 1 346 ? 6.487 9.888 9.348 1.00 96.56 346 VAL A CA 1
ATOM 2727 C C . VAL A 1 346 ? 6.954 8.676 8.567 1.00 96.56 346 VAL A C 1
ATOM 2729 O O . VAL A 1 346 ? 8.073 8.226 8.771 1.00 96.56 346 VAL A O 1
ATOM 2732 N N . THR A 1 347 ? 6.128 8.146 7.673 1.00 95.50 347 THR A N 1
ATOM 2733 C CA . THR A 1 347 ? 6.574 7.179 6.657 1.00 95.50 347 THR A CA 1
ATOM 2734 C C . THR A 1 347 ? 6.653 7.902 5.321 1.00 95.50 347 THR A C 1
ATOM 2736 O O . THR A 1 347 ? 5.775 8.707 5.022 1.00 95.50 347 THR A O 1
ATOM 2739 N N . SER A 1 348 ? 7.705 7.684 4.532 1.00 92.94 348 SER A N 1
ATOM 2740 C CA . SER A 1 348 ? 7.798 8.314 3.212 1.00 92.94 348 SER A CA 1
ATOM 2741 C C . SER A 1 348 ? 8.762 7.584 2.288 1.00 92.94 348 SER A C 1
ATOM 2743 O O . SER A 1 348 ? 9.780 7.046 2.726 1.00 92.94 348 SER A O 1
ATOM 2745 N N . HIS A 1 349 ? 8.442 7.630 1.002 1.00 89.50 349 HIS A N 1
ATOM 2746 C CA . HIS A 1 349 ? 9.319 7.278 -0.108 1.00 89.50 349 HIS A CA 1
ATOM 2747 C C . HIS A 1 349 ? 9.772 8.517 -0.894 1.00 89.50 349 HIS A C 1
ATOM 2749 O O . HIS A 1 349 ? 10.644 8.428 -1.753 1.00 89.50 349 HIS A O 1
ATOM 2755 N N . SER A 1 350 ? 9.197 9.686 -0.604 1.00 91.19 350 SER A N 1
ATOM 2756 C CA . SER A 1 350 ? 9.481 10.906 -1.348 1.00 91.19 350 SER A CA 1
ATOM 2757 C C . SER A 1 350 ? 10.827 11.533 -0.963 1.00 91.19 350 SER A C 1
ATOM 2759 O O . SER A 1 350 ? 11.028 11.893 0.206 1.00 91.19 350 SER A O 1
ATOM 2761 N N . PRO A 1 351 ? 11.708 11.831 -1.940 1.00 90.88 351 PRO A N 1
ATOM 2762 C CA . PRO A 1 351 ? 12.955 12.546 -1.674 1.00 90.88 351 PRO A CA 1
ATOM 2763 C C . PRO A 1 351 ? 12.708 13.949 -1.094 1.00 90.88 351 PRO A C 1
ATOM 2765 O O . PRO A 1 351 ? 13.519 14.455 -0.321 1.00 90.88 351 PRO A O 1
ATOM 2768 N N . PHE A 1 352 ? 11.563 14.574 -1.400 1.00 91.50 352 PHE A N 1
ATOM 2769 C CA . PHE A 1 352 ? 11.202 15.908 -0.904 1.00 91.50 352 PHE A CA 1
ATOM 2770 C C . PHE A 1 352 ? 10.775 15.926 0.565 1.00 91.50 352 PHE A C 1
ATOM 2772 O O . PHE A 1 352 ? 10.801 16.983 1.201 1.00 91.50 352 PHE A O 1
ATOM 2779 N N . VAL A 1 353 ? 10.354 14.780 1.096 1.00 92.38 353 VAL A N 1
ATOM 2780 C CA . VAL A 1 353 ? 10.058 14.602 2.518 1.00 92.38 353 VAL A CA 1
ATOM 2781 C C . VAL A 1 353 ? 11.328 14.161 3.234 1.00 92.38 353 VAL A C 1
ATOM 2783 O O . VAL A 1 353 ? 11.689 14.778 4.234 1.00 92.38 353 VAL A O 1
ATOM 2786 N N . ILE A 1 354 ? 12.041 13.168 2.687 1.00 91.88 354 ILE A N 1
ATOM 2787 C CA . ILE A 1 354 ? 13.271 12.612 3.268 1.00 91.88 354 ILE A CA 1
ATOM 2788 C C . ILE A 1 354 ? 14.321 13.700 3.512 1.00 91.88 354 ILE A C 1
ATOM 2790 O O . ILE A 1 354 ? 14.868 13.788 4.609 1.00 91.88 354 ILE A O 1
ATOM 2794 N N . GLU A 1 355 ? 14.530 14.613 2.559 1.00 89.69 355 GLU A N 1
ATOM 2795 C CA . GLU A 1 355 ? 15.501 15.711 2.699 1.00 89.69 355 GLU A CA 1
ATOM 2796 C C . GLU A 1 355 ? 15.236 16.664 3.881 1.00 89.69 355 GLU A C 1
ATOM 2798 O O . GLU A 1 355 ? 16.090 17.483 4.234 1.00 89.69 355 GLU A O 1
ATOM 2803 N N . ARG A 1 356 ? 14.026 16.650 4.453 1.00 92.31 356 ARG A N 1
ATOM 2804 C CA . ARG A 1 356 ? 13.657 17.533 5.567 1.00 92.31 356 ARG A CA 1
ATOM 2805 C C . ARG A 1 356 ? 14.066 16.970 6.916 1.00 92.31 356 ARG A C 1
ATOM 2807 O O . ARG A 1 356 ? 14.210 17.749 7.855 1.00 92.31 356 ARG A O 1
ATOM 2814 N N . PHE A 1 357 ? 14.305 15.669 6.998 1.00 92.00 357 PHE A N 1
ATOM 2815 C CA . PHE A 1 357 ? 14.768 15.010 8.208 1.00 92.00 357 PHE A CA 1
ATOM 2816 C C . PHE A 1 357 ? 16.297 14.963 8.235 1.00 92.00 357 PHE A C 1
ATOM 2818 O O . PHE A 1 357 ? 16.964 14.908 7.201 1.00 92.00 357 PHE A O 1
ATOM 2825 N N . SER A 1 358 ? 16.870 15.024 9.437 1.00 90.12 358 SER A N 1
ATOM 2826 C CA . SER A 1 358 ? 18.295 14.765 9.618 1.00 90.12 358 SER A CA 1
ATOM 2827 C C . SER A 1 358 ? 18.570 13.257 9.502 1.00 90.12 358 SER A C 1
ATOM 2829 O O . SER A 1 358 ? 17.691 12.442 9.811 1.00 90.12 358 SER A O 1
ATOM 2831 N N . PRO A 1 359 ? 19.799 12.851 9.140 1.00 90.00 359 PRO A N 1
ATOM 2832 C CA . PRO A 1 359 ? 20.205 11.444 9.158 1.00 90.00 359 PRO A CA 1
ATOM 2833 C C . PRO A 1 359 ? 19.983 10.752 10.513 1.00 90.00 359 PRO A C 1
ATOM 2835 O O . PRO A 1 359 ? 19.638 9.576 10.555 1.00 90.00 359 PRO A O 1
ATOM 2838 N N . SER A 1 360 ? 20.130 11.484 11.623 1.00 90.25 360 SER A N 1
ATOM 2839 C CA . SER A 1 360 ? 19.912 10.970 12.986 1.00 90.25 360 SER A CA 1
ATOM 2840 C C . SER A 1 360 ? 18.446 10.675 13.311 1.00 90.25 360 SER A C 1
ATOM 2842 O O . SER A 1 360 ? 18.162 9.865 14.189 1.00 90.25 360 SER A O 1
ATOM 2844 N N . HIS A 1 361 ? 17.524 11.327 12.600 1.00 92.62 361 HIS A N 1
ATOM 2845 C CA . HIS A 1 361 ? 16.077 11.160 12.728 1.00 92.62 361 HIS A CA 1
ATOM 2846 C C . HIS A 1 361 ? 15.490 10.288 11.611 1.00 92.62 361 HIS A C 1
ATOM 2848 O O . HIS A 1 361 ? 14.272 10.166 11.508 1.00 92.62 361 HIS A O 1
ATOM 2854 N N . THR A 1 362 ? 16.328 9.692 10.759 1.00 93.38 362 THR A N 1
ATOM 2855 C CA . THR A 1 362 ? 15.889 8.819 9.667 1.00 93.38 362 THR A CA 1
ATOM 2856 C C . THR A 1 362 ? 16.265 7.381 9.994 1.00 93.38 362 THR A C 1
ATOM 2858 O O . THR A 1 362 ? 17.437 7.072 10.203 1.00 93.38 362 THR A O 1
ATOM 2861 N N . LEU A 1 363 ? 15.263 6.509 10.046 1.00 94.44 363 LEU A N 1
ATOM 2862 C CA . LEU A 1 363 ? 15.396 5.086 10.322 1.00 94.44 363 LEU A CA 1
ATOM 2863 C C . LEU A 1 363 ? 15.115 4.291 9.050 1.00 94.44 363 LEU A C 1
ATOM 2865 O O . LEU A 1 363 ? 13.992 4.307 8.543 1.00 94.44 363 LEU A O 1
ATOM 2869 N N . LEU A 1 364 ? 16.126 3.569 8.565 1.00 93.44 364 LEU A N 1
ATOM 2870 C CA . LEU A 1 364 ? 15.947 2.554 7.537 1.00 93.44 364 LEU A CA 1
ATOM 2871 C C . LEU A 1 364 ? 15.456 1.268 8.199 1.00 93.44 364 LEU A C 1
ATOM 2873 O O . LEU A 1 364 ? 16.159 0.669 9.015 1.00 93.44 364 LEU A O 1
ATOM 2877 N N . LEU A 1 365 ? 14.237 0.866 7.862 1.00 93.81 365 LEU A N 1
ATOM 2878 C CA . LEU A 1 365 ? 13.633 -0.365 8.341 1.00 93.81 365 LEU A CA 1
ATOM 2879 C C . LEU A 1 365 ? 14.049 -1.536 7.458 1.00 93.81 365 LEU A C 1
ATOM 2881 O O . LEU A 1 365 ? 14.038 -1.446 6.232 1.00 93.81 365 LEU A O 1
ATOM 2885 N N . SER A 1 366 ? 14.329 -2.665 8.098 1.00 91.38 366 SER A N 1
ATOM 2886 C CA . SER A 1 366 ? 14.531 -3.950 7.435 1.00 91.38 366 SER A CA 1
ATOM 2887 C C . SER A 1 366 ? 13.763 -5.041 8.172 1.00 91.38 366 SER A C 1
ATOM 2889 O O . SER A 1 366 ? 13.559 -4.965 9.387 1.00 91.38 366 SER A O 1
ATOM 2891 N N . ARG A 1 367 ? 13.316 -6.058 7.433 1.00 89.62 367 ARG A N 1
ATOM 2892 C CA . ARG A 1 367 ? 12.556 -7.185 7.973 1.00 89.62 367 ARG A CA 1
ATOM 2893 C C . ARG A 1 367 ? 13.248 -8.488 7.609 1.00 89.62 367 ARG A C 1
ATOM 2895 O O . ARG A 1 367 ? 13.540 -8.720 6.442 1.00 89.62 367 ARG A O 1
ATOM 2902 N N . ASN A 1 368 ? 13.460 -9.341 8.604 1.00 89.69 368 ASN A N 1
ATOM 2903 C CA . ASN A 1 368 ? 13.989 -10.687 8.424 1.00 89.69 368 ASN A CA 1
ATOM 2904 C C . ASN A 1 368 ? 13.199 -11.669 9.297 1.00 89.69 368 ASN A C 1
ATOM 2906 O O . ASN A 1 368 ? 13.103 -11.467 10.506 1.00 89.69 368 ASN A O 1
ATOM 2910 N N . ALA A 1 369 ? 12.611 -12.699 8.682 1.00 88.50 369 ALA A N 1
ATOM 2911 C CA . ALA A 1 369 ? 11.871 -13.766 9.365 1.00 88.50 369 ALA A CA 1
ATOM 2912 C C . ALA A 1 369 ? 10.859 -13.260 10.420 1.00 88.50 369 ALA A C 1
ATOM 2914 O O . ALA A 1 369 ? 10.806 -13.754 11.540 1.00 88.50 369 ALA A O 1
ATOM 2915 N N . GLY A 1 370 ? 10.084 -12.221 10.085 1.00 88.62 370 GLY A N 1
ATOM 2916 C CA . GLY A 1 370 ? 9.095 -11.628 11.000 1.00 88.62 370 GLY A CA 1
ATOM 2917 C C . GLY A 1 370 ? 9.656 -10.618 12.009 1.00 88.62 370 GLY A C 1
ATOM 2918 O O . GLY A 1 370 ? 8.872 -9.874 12.597 1.00 88.62 370 GLY A O 1
ATOM 2919 N N . THR A 1 371 ? 10.977 -10.519 12.164 1.00 96.06 371 THR A N 1
ATOM 2920 C CA . THR A 1 371 ? 11.624 -9.506 13.007 1.00 96.06 371 THR A CA 1
ATOM 2921 C C . THR A 1 371 ? 11.884 -8.232 12.210 1.00 96.06 371 THR A C 1
ATOM 2923 O O . THR A 1 371 ? 12.516 -8.278 11.152 1.00 96.06 371 THR A O 1
ATOM 2926 N N . VAL A 1 372 ? 11.417 -7.090 12.716 1.00 96.81 372 VAL A N 1
ATOM 2927 C CA . VAL A 1 372 ? 11.702 -5.769 12.139 1.00 96.81 372 VAL A CA 1
ATOM 2928 C C . VAL A 1 372 ? 12.792 -5.084 12.951 1.00 96.81 372 VAL A C 1
ATOM 2930 O O . VAL A 1 372 ? 12.700 -4.975 14.172 1.00 96.81 372 VAL A O 1
ATOM 2933 N N . THR A 1 373 ? 13.815 -4.595 12.255 1.00 94.56 373 THR A N 1
ATOM 2934 C CA . THR A 1 373 ? 14.912 -3.817 12.839 1.00 94.56 373 THR A CA 1
ATOM 2935 C C . THR A 1 373 ? 15.029 -2.469 12.144 1.00 94.56 373 THR A C 1
ATOM 2937 O O . THR A 1 373 ? 14.625 -2.317 10.989 1.00 94.56 373 THR A O 1
ATOM 2940 N N . ALA A 1 374 ? 15.582 -1.487 12.851 1.00 93.56 374 ALA A N 1
ATOM 2941 C CA . ALA A 1 374 ? 15.817 -0.151 12.329 1.00 93.56 374 ALA A CA 1
ATOM 2942 C C . ALA A 1 374 ? 17.289 0.227 12.471 1.00 93.56 374 ALA A C 1
ATOM 2944 O O . ALA A 1 374 ? 17.891 0.016 13.522 1.00 93.56 374 ALA A O 1
ATOM 2945 N N . GLN A 1 375 ? 17.842 0.834 11.427 1.00 91.94 375 GLN A N 1
ATOM 2946 C CA . GLN A 1 375 ? 19.178 1.417 11.431 1.00 91.94 375 GLN A CA 1
ATOM 2947 C C . GLN A 1 375 ? 19.071 2.927 11.223 1.00 91.94 375 GLN A C 1
ATOM 2949 O O . GLN A 1 375 ? 18.403 3.376 10.289 1.00 91.94 375 GLN A O 1
ATOM 2954 N N . LYS A 1 376 ? 19.726 3.725 12.075 1.00 91.38 376 LYS A N 1
ATOM 2955 C CA . LYS A 1 376 ? 19.807 5.175 11.858 1.00 91.38 376 LYS A CA 1
ATOM 2956 C C . LYS A 1 376 ? 20.738 5.462 10.692 1.00 91.38 376 LYS A C 1
ATOM 2958 O O . LYS A 1 376 ? 21.837 4.916 10.614 1.00 91.38 376 LYS A O 1
ATOM 2963 N N . ILE A 1 377 ? 20.337 6.382 9.823 1.00 90.69 377 ILE A N 1
ATOM 2964 C CA . ILE A 1 377 ? 21.178 6.784 8.690 1.00 90.69 377 ILE A CA 1
ATOM 2965 C C . ILE A 1 377 ? 22.460 7.481 9.159 1.00 90.69 377 ILE A C 1
ATOM 2967 O O . ILE A 1 377 ? 23.491 7.340 8.513 1.00 90.69 377 ILE A O 1
ATOM 2971 N N . SER A 1 378 ? 22.437 8.170 10.304 1.00 88.88 378 SER A N 1
ATOM 2972 C CA . SER A 1 378 ? 23.643 8.755 10.913 1.00 88.88 378 SER A CA 1
ATOM 2973 C C . SER A 1 378 ? 24.713 7.733 11.299 1.00 88.88 378 SER A C 1
ATOM 2975 O O . SER A 1 378 ? 25.883 8.096 11.389 1.00 88.88 378 SER A O 1
ATOM 2977 N N . ASP A 1 379 ? 24.314 6.486 11.553 1.00 86.38 379 ASP A N 1
ATOM 2978 C CA . ASP A 1 379 ? 25.230 5.420 11.966 1.00 86.38 379 ASP A CA 1
ATOM 2979 C C . ASP A 1 379 ? 25.904 4.784 10.738 1.00 86.38 379 ASP A C 1
ATOM 2981 O O . ASP A 1 379 ? 26.959 4.157 10.846 1.00 86.38 379 ASP A O 1
ATOM 2985 N N . ALA A 1 380 ? 25.319 4.978 9.549 1.00 80.88 380 ALA A N 1
ATOM 2986 C CA . ALA A 1 380 ? 25.964 4.661 8.288 1.00 80.88 380 ALA A CA 1
ATOM 2987 C C . ALA A 1 380 ? 27.039 5.711 7.974 1.00 80.88 380 ALA A C 1
ATOM 2989 O O . ALA A 1 380 ? 26.846 6.919 8.099 1.00 80.88 380 ALA A O 1
ATOM 2990 N N . SER A 1 381 ? 28.229 5.243 7.608 1.00 65.38 381 SER A N 1
ATOM 2991 C CA . SER A 1 381 ? 29.428 6.077 7.644 1.00 65.38 381 SER A CA 1
ATOM 2992 C C . SER A 1 381 ? 29.397 7.278 6.690 1.00 65.38 381 SER A C 1
ATOM 2994 O O . SER A 1 381 ? 29.114 7.119 5.505 1.00 65.38 381 SER A O 1
ATOM 2996 N N . GLY A 1 382 ? 29.885 8.426 7.171 1.00 70.00 382 GLY A N 1
ATOM 2997 C CA . GLY A 1 382 ? 30.631 9.393 6.354 1.00 70.00 382 GLY A CA 1
ATOM 2998 C C . GLY A 1 382 ? 29.839 10.477 5.621 1.00 70.00 382 GLY A C 1
ATOM 2999 O O . GLY A 1 382 ? 30.468 11.271 4.928 1.00 70.00 382 GLY A O 1
ATOM 3000 N N . LEU A 1 383 ? 28.513 10.557 5.766 1.00 80.56 383 LEU A N 1
ATOM 3001 C CA . LEU A 1 383 ? 27.726 11.658 5.197 1.00 80.56 383 LEU A CA 1
ATOM 3002 C C . LEU A 1 383 ? 27.408 12.721 6.249 1.00 80.56 383 LEU A C 1
ATOM 3004 O O . LEU A 1 383 ? 26.758 12.448 7.257 1.00 80.56 383 LEU A O 1
ATOM 3008 N N . SER A 1 384 ? 27.816 13.962 5.986 1.00 85.25 384 SER A N 1
ATOM 3009 C CA . SER A 1 384 ? 27.300 15.115 6.721 1.00 85.25 384 SER A CA 1
ATOM 3010 C C . SER A 1 384 ? 25.825 15.355 6.388 1.00 85.25 384 SER A C 1
ATOM 3012 O O . SER A 1 384 ? 25.331 14.977 5.325 1.00 85.25 384 SER A O 1
ATOM 3014 N N . GLU A 1 385 ? 25.112 16.067 7.262 1.00 85.44 385 GLU A N 1
ATOM 3015 C CA . GLU A 1 385 ? 23.710 16.429 7.019 1.00 85.44 385 GLU A CA 1
ATOM 3016 C C . GLU A 1 385 ? 23.526 17.221 5.711 1.00 85.44 385 GLU A C 1
ATOM 3018 O O . GLU A 1 385 ? 22.550 17.024 4.986 1.00 85.44 385 GLU A O 1
ATOM 3023 N N . LYS A 1 386 ? 24.490 18.088 5.371 1.00 86.19 386 LYS A N 1
ATOM 3024 C CA . LYS A 1 386 ? 24.476 18.864 4.124 1.00 86.19 386 LYS A CA 1
ATOM 3025 C C . LYS A 1 386 ? 24.599 17.960 2.899 1.00 86.19 386 LYS A C 1
ATOM 3027 O O . LYS A 1 386 ? 23.910 18.189 1.909 1.00 86.19 386 LYS A O 1
ATOM 3032 N N . GLU A 1 387 ? 25.458 16.948 2.961 1.00 87.19 387 GLU A N 1
ATOM 3033 C CA . GLU A 1 387 ? 25.637 15.988 1.871 1.00 87.19 387 GLU A CA 1
ATOM 3034 C C . GLU A 1 387 ? 24.423 15.079 1.731 1.00 87.19 387 GLU A C 1
ATOM 3036 O O . GLU A 1 387 ? 23.912 14.946 0.625 1.00 87.19 387 GLU A O 1
ATOM 3041 N N . PHE A 1 388 ? 23.898 14.540 2.836 1.00 86.88 388 PHE A N 1
ATOM 3042 C CA . PHE A 1 388 ? 22.665 13.751 2.817 1.00 86.88 388 PHE A CA 1
ATOM 3043 C C . PHE A 1 388 ? 21.531 14.517 2.124 1.00 86.88 388 PHE A C 1
ATOM 3045 O O . PHE A 1 388 ? 20.921 14.007 1.192 1.00 86.88 388 PHE A O 1
ATOM 3052 N N . LYS A 1 389 ? 21.322 15.789 2.487 1.00 84.81 389 LYS A N 1
ATOM 3053 C CA . LYS A 1 389 ? 20.320 16.659 1.848 1.00 84.81 389 LYS A CA 1
ATOM 3054 C C . LYS A 1 389 ? 20.612 16.940 0.374 1.00 84.81 389 LYS A C 1
ATOM 3056 O O . LYS A 1 389 ? 19.684 16.969 -0.429 1.00 84.81 389 LYS A O 1
ATOM 3061 N N . ARG A 1 390 ? 21.881 17.160 0.010 1.00 84.81 390 ARG A N 1
ATOM 3062 C CA . ARG A 1 390 ? 22.288 17.417 -1.382 1.00 84.81 390 ARG A CA 1
ATOM 3063 C C . ARG A 1 390 ? 21.986 16.213 -2.272 1.00 84.81 390 ARG A C 1
ATOM 3065 O O . ARG A 1 390 ? 21.390 16.382 -3.330 1.00 84.81 390 ARG A O 1
ATOM 3072 N N . PHE A 1 391 ? 22.378 15.022 -1.825 1.00 87.75 391 PHE A N 1
ATOM 3073 C CA . PHE A 1 391 ? 22.294 13.791 -2.606 1.00 87.75 391 PHE A CA 1
ATOM 3074 C C . PHE A 1 391 ? 20.957 13.056 -2.463 1.00 87.75 391 PHE A C 1
ATOM 3076 O O . PHE A 1 391 ? 20.637 12.246 -3.325 1.00 87.75 391 PHE A O 1
ATOM 3083 N N . ALA A 1 392 ? 20.125 13.384 -1.464 1.00 83.75 392 ALA A N 1
ATOM 3084 C CA . ALA A 1 392 ? 18.756 12.867 -1.332 1.00 83.75 392 ALA A CA 1
ATOM 3085 C C . ALA A 1 392 ? 17.955 12.976 -2.642 1.00 83.75 392 ALA A C 1
ATOM 3087 O O . ALA A 1 392 ? 17.210 12.062 -2.980 1.00 83.75 392 ALA A O 1
ATOM 3088 N N . ARG A 1 393 ? 18.144 14.069 -3.397 1.00 80.69 393 ARG A N 1
ATOM 3089 C CA . ARG A 1 393 ? 17.484 14.312 -4.693 1.00 80.69 393 ARG A CA 1
ATOM 3090 C C . ARG A 1 393 ? 18.184 13.685 -5.903 1.00 80.69 393 ARG A C 1
ATOM 3092 O O . ARG A 1 393 ? 17.630 13.733 -6.989 1.00 80.69 393 ARG A O 1
ATOM 3099 N N . TRP A 1 394 ? 19.396 13.172 -5.726 1.00 81.00 394 TRP A N 1
ATOM 3100 C CA . TRP A 1 394 ? 20.258 12.632 -6.781 1.00 81.00 394 TRP A CA 1
ATOM 3101 C C . TRP A 1 394 ? 20.359 11.103 -6.654 1.00 81.00 394 TRP A C 1
ATOM 3103 O O . TRP A 1 394 ? 21.448 10.543 -6.663 1.00 81.00 394 TRP A O 1
ATOM 3113 N N . GLY A 1 395 ? 19.228 10.430 -6.427 1.00 83.62 395 GLY A N 1
ATOM 3114 C CA . GLY A 1 395 ? 19.164 8.965 -6.359 1.00 83.62 395 GLY A CA 1
ATOM 3115 C C . GLY A 1 395 ? 19.541 8.331 -5.013 1.00 83.62 395 GLY A C 1
ATOM 3116 O O . GLY A 1 395 ? 19.356 7.129 -4.847 1.00 83.62 395 GLY A O 1
ATOM 3117 N N . LEU A 1 396 ? 20.001 9.092 -4.002 1.00 88.69 396 LEU A N 1
ATOM 3118 C CA . LEU A 1 396 ? 20.328 8.516 -2.681 1.00 88.69 396 LEU A CA 1
ATOM 3119 C C . LEU A 1 396 ? 19.101 7.854 -2.037 1.00 88.69 396 LEU A C 1
ATOM 3121 O O . LEU A 1 396 ? 19.212 6.766 -1.476 1.00 88.69 396 LEU A O 1
ATOM 3125 N N . CYS A 1 397 ? 17.934 8.502 -2.132 1.00 87.31 397 CYS A N 1
ATOM 3126 C CA . CYS A 1 397 ? 16.687 7.943 -1.607 1.00 87.31 397 CYS A CA 1
ATOM 3127 C C . CYS A 1 397 ? 16.273 6.680 -2.367 1.00 87.31 397 CYS A C 1
ATOM 3129 O O . CYS A 1 397 ? 15.839 5.721 -1.740 1.00 87.31 397 CYS A O 1
ATOM 3131 N N . GLU A 1 398 ? 16.437 6.664 -3.689 1.00 87.44 398 GLU A N 1
ATOM 3132 C CA . GLU A 1 398 ? 16.105 5.511 -4.533 1.00 87.44 398 GLU A CA 1
ATOM 3133 C C . GLU A 1 398 ? 16.981 4.306 -4.172 1.00 87.44 398 GLU A C 1
ATOM 3135 O O . GLU A 1 398 ? 16.458 3.234 -3.875 1.00 87.44 398 GLU A O 1
ATOM 3140 N N . CYS A 1 399 ? 18.293 4.515 -4.021 1.00 90.75 399 CYS A N 1
ATOM 3141 C CA . CYS A 1 399 ? 19.221 3.477 -3.570 1.00 90.75 399 CYS A CA 1
ATOM 3142 C C . CYS A 1 399 ? 18.848 2.921 -2.188 1.00 90.75 399 CYS A C 1
ATOM 3144 O O . CYS A 1 399 ? 18.855 1.712 -1.984 1.00 90.75 399 CYS A O 1
ATOM 3146 N N . MET A 1 400 ? 18.491 3.792 -1.235 1.00 88.19 400 MET A N 1
ATOM 3147 C CA . MET A 1 400 ? 18.071 3.383 0.114 1.00 88.19 400 MET A CA 1
ATOM 3148 C C . MET A 1 400 ? 16.755 2.589 0.134 1.00 88.19 400 MET A C 1
ATOM 3150 O O . MET A 1 400 ? 16.483 1.892 1.111 1.00 88.19 400 MET A O 1
ATOM 3154 N N . LEU A 1 401 ? 15.922 2.728 -0.897 1.00 84.75 401 LEU A N 1
ATOM 3155 C CA . LEU A 1 401 ? 14.655 2.012 -1.044 1.00 84.75 401 LEU A CA 1
ATOM 3156 C C . LEU A 1 401 ? 14.796 0.710 -1.847 1.00 84.75 401 LEU A C 1
ATOM 3158 O O . LEU A 1 401 ? 13.924 -0.157 -1.738 1.00 84.75 401 LEU A O 1
ATOM 3162 N N . GLY A 1 402 ? 15.875 0.579 -2.621 1.00 86.81 402 GLY A N 1
ATOM 3163 C CA . GLY A 1 402 ? 16.235 -0.611 -3.382 1.00 86.81 402 GLY A CA 1
ATOM 3164 C C . GLY A 1 402 ? 16.968 -1.680 -2.563 1.00 86.81 402 GLY A C 1
ATOM 3165 O O . GLY A 1 402 ? 17.052 -1.640 -1.336 1.00 86.81 402 GLY A O 1
ATOM 3166 N N . LYS A 1 403 ? 17.497 -2.675 -3.277 1.00 88.19 403 LYS A N 1
ATOM 3167 C CA . LYS A 1 403 ? 18.329 -3.770 -2.750 1.00 88.19 403 LYS A CA 1
ATOM 3168 C C . LYS A 1 403 ? 19.815 -3.562 -3.052 1.00 88.19 403 LYS A C 1
ATOM 3170 O O . LYS A 1 403 ? 20.667 -4.136 -2.368 1.00 88.19 403 LYS A O 1
ATOM 3175 N N . ALA A 1 404 ? 20.126 -2.765 -4.072 1.00 93.50 404 ALA A N 1
ATOM 3176 C CA . ALA A 1 404 ? 21.477 -2.567 -4.559 1.00 93.50 404 ALA A CA 1
ATOM 3177 C C . ALA A 1 404 ? 21.726 -1.150 -5.084 1.00 93.50 404 ALA A C 1
ATOM 3179 O O . ALA A 1 404 ? 20.824 -0.499 -5.609 1.00 93.50 404 ALA A O 1
ATOM 3180 N N . ALA A 1 405 ? 22.979 -0.709 -4.985 1.00 95.62 405 ALA A N 1
ATOM 3181 C CA . ALA A 1 405 ? 23.444 0.564 -5.522 1.00 95.62 405 ALA A CA 1
ATOM 3182 C C . ALA A 1 405 ? 24.601 0.338 -6.505 1.00 95.62 405 ALA A C 1
ATOM 3184 O O . ALA A 1 405 ? 25.623 -0.255 -6.143 1.00 95.62 405 ALA A O 1
ATOM 3185 N N . VAL A 1 406 ? 24.439 0.837 -7.730 1.00 97.12 406 VAL A N 1
ATOM 3186 C CA . VAL A 1 406 ? 25.468 0.872 -8.774 1.00 97.12 406 VAL A CA 1
ATOM 3187 C C . VAL A 1 406 ? 26.074 2.268 -8.800 1.00 97.12 406 VAL A C 1
ATOM 3189 O O . VAL A 1 406 ? 25.525 3.199 -9.380 1.00 97.12 406 VAL A O 1
ATOM 3192 N N . VAL A 1 407 ? 27.192 2.433 -8.104 1.00 96.69 407 VAL A N 1
ATOM 3193 C CA . VAL A 1 407 ? 27.845 3.723 -7.898 1.00 96.69 407 VAL A CA 1
ATOM 3194 C C . VAL A 1 407 ? 28.827 3.991 -9.034 1.00 96.69 407 VAL A C 1
ATOM 3196 O O . VAL A 1 407 ? 29.760 3.215 -9.257 1.00 96.69 407 VAL A O 1
ATOM 3199 N N . VAL A 1 408 ? 28.622 5.112 -9.719 1.00 95.81 408 VAL A N 1
ATOM 3200 C CA . VAL A 1 408 ? 29.432 5.557 -10.857 1.00 95.81 408 VAL A CA 1
ATOM 3201 C C . VAL A 1 408 ? 30.100 6.896 -10.563 1.00 95.81 408 VAL A C 1
ATOM 3203 O O . VAL A 1 408 ? 29.561 7.726 -9.822 1.00 95.81 408 VAL A O 1
ATOM 3206 N N . GLU A 1 409 ? 31.283 7.107 -11.135 1.00 93.81 409 GLU A N 1
ATOM 3207 C CA . GLU A 1 409 ? 32.086 8.306 -10.882 1.00 93.81 409 GLU A CA 1
ATOM 3208 C C . GLU A 1 409 ? 31.515 9.567 -11.550 1.00 93.81 409 GLU A C 1
ATOM 3210 O O . GLU A 1 409 ? 31.374 10.602 -10.886 1.00 93.81 409 GLU A O 1
ATOM 3215 N N . GLY A 1 410 ? 31.208 9.475 -12.847 1.00 90.75 410 GLY A N 1
ATOM 3216 C CA . GLY A 1 410 ? 30.846 10.585 -13.726 1.00 90.75 410 GLY A CA 1
ATOM 3217 C C . GLY A 1 410 ? 29.388 10.565 -14.213 1.00 90.75 410 GLY A C 1
ATOM 3218 O O . GLY A 1 410 ? 28.639 9.602 -14.028 1.00 90.75 410 GLY A O 1
ATOM 3219 N N . LEU A 1 411 ? 28.967 11.671 -14.842 1.00 91.19 411 LEU A N 1
ATOM 3220 C CA . LEU A 1 411 ? 27.646 11.791 -15.480 1.00 91.19 411 LEU A CA 1
ATOM 3221 C C . LEU A 1 411 ? 27.539 10.961 -16.766 1.00 91.19 411 LEU A C 1
ATOM 3223 O O . LEU A 1 411 ? 26.455 10.496 -17.111 1.00 91.19 411 LEU A O 1
ATOM 3227 N N . THR A 1 412 ? 28.649 10.766 -17.477 1.00 93.06 412 THR A N 1
ATOM 3228 C CA . THR A 1 412 ? 28.658 10.050 -18.757 1.00 93.06 412 THR A CA 1
ATOM 3229 C C . THR A 1 412 ? 28.265 8.587 -18.560 1.00 93.06 412 THR A C 1
ATOM 3231 O O . THR A 1 412 ? 27.395 8.077 -19.259 1.00 93.06 412 THR A O 1
ATOM 3234 N N . GLU A 1 413 ? 28.851 7.938 -17.558 1.00 94.38 413 GLU A N 1
ATOM 3235 C CA . GLU A 1 413 ? 28.559 6.584 -17.089 1.00 94.38 413 GLU A CA 1
ATOM 3236 C C . GLU A 1 413 ? 27.125 6.494 -16.574 1.00 94.38 413 GLU A C 1
ATOM 3238 O O . GLU A 1 413 ? 26.400 5.563 -16.918 1.00 94.38 413 GLU A O 1
ATOM 3243 N N . PHE A 1 414 ? 26.710 7.486 -15.779 1.00 94.00 414 PHE A N 1
ATOM 3244 C CA . PHE A 1 414 ? 25.371 7.556 -15.197 1.00 94.00 414 PHE A CA 1
ATOM 3245 C C . PHE A 1 414 ? 24.268 7.576 -16.261 1.00 94.00 414 PHE A C 1
ATOM 3247 O O . PHE A 1 414 ? 23.203 7.010 -16.039 1.00 94.00 414 PHE A O 1
ATOM 3254 N N . HIS A 1 415 ? 24.522 8.181 -17.424 1.00 93.56 415 HIS A N 1
ATOM 3255 C CA . HIS A 1 415 ? 23.586 8.176 -18.547 1.00 93.56 415 HIS A CA 1
ATOM 3256 C C . HIS A 1 415 ? 23.754 6.965 -19.476 1.00 93.56 415 HIS A C 1
ATOM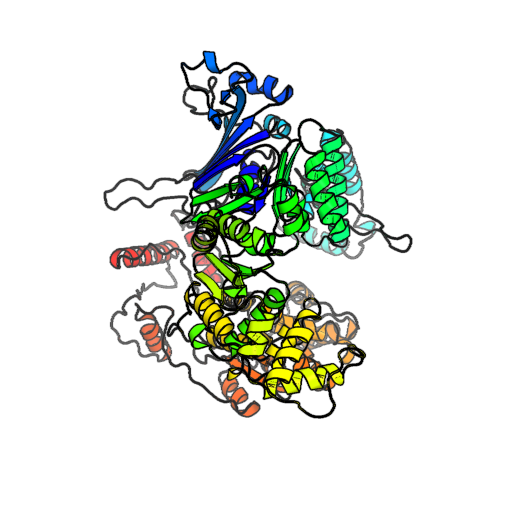 3258 O O . HIS A 1 415 ? 22.760 6.449 -19.979 1.00 93.56 415 HIS A O 1
ATOM 3264 N N . ALA A 1 416 ? 24.984 6.502 -19.715 1.00 96.06 416 ALA A N 1
ATOM 3265 C CA . ALA A 1 416 ? 25.258 5.455 -20.700 1.00 96.06 416 ALA A CA 1
ATOM 3266 C C . ALA A 1 416 ? 24.997 4.032 -20.180 1.00 96.06 416 ALA A C 1
ATOM 3268 O O . ALA A 1 416 ? 24.436 3.207 -20.902 1.00 96.06 416 ALA A O 1
ATOM 3269 N N . LEU A 1 417 ? 25.377 3.721 -18.936 1.00 96.94 417 LEU A N 1
ATOM 3270 C CA . LEU A 1 417 ? 25.238 2.365 -18.392 1.00 96.94 417 LEU A CA 1
ATOM 3271 C C . LEU A 1 417 ? 23.780 1.889 -18.267 1.00 96.94 417 LEU A C 1
ATOM 3273 O O . LEU A 1 417 ? 23.549 0.721 -18.576 1.00 96.94 417 LEU A O 1
ATOM 3277 N N . PRO A 1 418 ? 22.787 2.727 -17.899 1.00 95.75 418 PRO A N 1
ATOM 3278 C CA . PRO A 1 418 ? 21.383 2.318 -17.947 1.00 95.75 418 PRO A CA 1
ATOM 3279 C C . PRO A 1 418 ? 20.919 1.903 -19.350 1.00 95.75 418 PRO A C 1
ATOM 3281 O O . PRO A 1 418 ? 20.177 0.933 -19.483 1.00 95.75 418 PRO A O 1
ATOM 3284 N N . VAL A 1 419 ? 21.393 2.579 -20.405 1.00 96.38 419 VAL A N 1
ATOM 3285 C CA . VAL A 1 419 ? 21.075 2.208 -21.796 1.00 96.38 419 VAL A CA 1
ATOM 3286 C C . VAL A 1 419 ? 21.712 0.869 -22.161 1.00 96.38 419 VAL A C 1
ATOM 3288 O O . VAL A 1 419 ? 21.040 0.005 -22.717 1.00 96.38 419 VAL A O 1
ATOM 3291 N N . ALA A 1 420 ? 22.981 0.654 -21.801 1.00 97.00 420 ALA A N 1
ATOM 3292 C CA . ALA A 1 420 ? 23.639 -0.639 -22.003 1.00 97.00 420 ALA A CA 1
ATOM 3293 C C . ALA A 1 420 ? 22.944 -1.777 -21.229 1.00 97.00 420 ALA A C 1
ATOM 3295 O O . ALA A 1 420 ? 22.815 -2.881 -21.755 1.00 97.00 420 ALA A O 1
ATOM 3296 N N . ALA A 1 421 ? 22.449 -1.510 -20.015 1.00 96.50 421 ALA A N 1
ATOM 3297 C CA . ALA A 1 421 ? 21.674 -2.470 -19.231 1.00 96.50 421 ALA A CA 1
ATOM 3298 C C . ALA A 1 421 ? 20.351 -2.827 -19.930 1.00 96.50 421 ALA A C 1
ATOM 3300 O O . ALA A 1 421 ? 20.102 -4.001 -20.182 1.00 96.50 421 ALA A O 1
ATOM 3301 N N . ALA A 1 422 ? 19.574 -1.833 -20.372 1.00 93.88 422 ALA A N 1
ATOM 3302 C CA . ALA A 1 422 ? 18.335 -2.060 -21.124 1.00 93.88 422 ALA A CA 1
ATOM 3303 C C . ALA A 1 422 ? 18.570 -2.838 -22.436 1.00 93.88 422 ALA A C 1
ATOM 3305 O O . ALA A 1 422 ? 17.799 -3.724 -22.802 1.00 93.88 422 ALA A O 1
ATOM 3306 N N . ARG A 1 423 ? 19.677 -2.559 -23.136 1.00 94.31 423 ARG A N 1
ATOM 3307 C CA . ARG A 1 423 ? 20.113 -3.335 -24.307 1.00 94.31 423 ARG A CA 1
ATOM 3308 C C . ARG A 1 423 ? 20.429 -4.793 -23.944 1.00 94.31 423 ARG A C 1
ATOM 3310 O O . ARG A 1 423 ? 20.033 -5.691 -24.682 1.00 94.31 423 ARG A O 1
ATOM 3317 N N . MET A 1 424 ? 21.120 -5.031 -22.826 1.00 94.44 424 MET A N 1
ATOM 3318 C CA . MET A 1 424 ? 21.450 -6.374 -22.326 1.00 94.44 424 MET A CA 1
ATOM 3319 C C . MET A 1 424 ? 20.204 -7.162 -21.915 1.00 94.44 424 MET A C 1
ATOM 3321 O O . MET A 1 424 ? 20.147 -8.369 -22.130 1.00 94.44 424 MET A O 1
ATOM 3325 N N . GLU A 1 425 ? 19.186 -6.499 -21.369 1.00 91.88 425 GLU A N 1
ATOM 3326 C CA . GLU A 1 425 ? 17.906 -7.124 -21.016 1.00 91.88 425 GLU A CA 1
ATOM 3327 C C . GLU A 1 425 ? 17.225 -7.764 -22.227 1.00 91.88 425 GLU A C 1
ATOM 3329 O O . GLU A 1 425 ? 16.718 -8.881 -22.117 1.00 91.88 425 GLU A O 1
ATOM 3334 N N . ALA A 1 426 ? 17.265 -7.087 -23.378 1.00 88.25 426 ALA A N 1
ATOM 3335 C CA . ALA A 1 426 ? 16.680 -7.571 -24.624 1.00 88.25 426 ALA A CA 1
ATOM 3336 C C . ALA A 1 426 ? 17.509 -8.684 -25.294 1.00 88.25 426 ALA A C 1
ATOM 3338 O O . ALA A 1 426 ? 16.942 -9.635 -25.830 1.00 88.25 426 ALA A O 1
ATOM 3339 N N . GLU A 1 427 ? 18.839 -8.573 -25.268 1.00 92.75 427 GLU A N 1
ATOM 3340 C CA . GLU A 1 427 ? 19.740 -9.428 -26.060 1.00 92.75 427 GLU A CA 1
ATOM 3341 C C . GLU A 1 427 ? 20.309 -10.623 -25.266 1.00 92.75 427 GLU A C 1
ATOM 3343 O O . GLU A 1 427 ? 20.654 -11.654 -25.846 1.00 92.75 427 GLU A O 1
ATOM 3348 N N . GLU A 1 428 ? 20.368 -10.543 -23.930 1.00 92.19 428 GLU A N 1
ATOM 3349 C CA . GLU A 1 428 ? 20.875 -11.601 -23.037 1.00 92.19 428 GLU A CA 1
ATOM 3350 C C . GLU A 1 428 ? 19.824 -12.089 -22.004 1.00 92.19 428 GLU A C 1
ATOM 3352 O O . GLU A 1 428 ? 20.123 -12.183 -20.806 1.00 92.19 428 GLU A O 1
ATOM 3357 N N . PRO A 1 429 ? 18.607 -12.509 -22.420 1.00 84.81 429 PRO A N 1
ATOM 3358 C CA . PRO A 1 429 ? 17.509 -12.847 -21.504 1.00 84.81 429 PRO A CA 1
ATOM 3359 C C . PRO A 1 429 ? 17.825 -14.005 -20.548 1.00 84.81 429 PRO A C 1
ATOM 3361 O O . PRO A 1 429 ? 17.283 -14.070 -19.452 1.00 84.81 429 PRO A O 1
ATOM 3364 N N . LYS A 1 430 ? 18.739 -14.915 -20.910 1.00 85.19 430 LYS A N 1
ATOM 3365 C CA . LYS A 1 430 ? 19.177 -16.006 -20.017 1.00 85.19 430 LYS A CA 1
ATOM 3366 C C . LYS A 1 430 ? 19.963 -15.490 -18.809 1.00 85.19 430 LYS A C 1
ATOM 3368 O O . LYS A 1 430 ? 19.850 -16.025 -17.705 1.00 85.19 430 LYS A O 1
ATOM 3373 N N . LEU A 1 431 ? 20.787 -14.463 -19.015 1.00 86.38 431 LEU A N 1
ATOM 3374 C CA . LEU A 1 431 ? 21.567 -13.865 -17.940 1.00 86.38 431 LEU A CA 1
ATOM 3375 C C . LEU A 1 431 ? 20.679 -12.983 -17.066 1.00 86.38 431 LEU A C 1
ATOM 3377 O O . LEU A 1 431 ? 20.759 -13.088 -15.844 1.00 86.38 431 LEU A O 1
ATOM 3381 N N . THR A 1 432 ? 19.815 -12.176 -17.679 1.00 85.12 432 THR A N 1
ATOM 3382 C CA . THR A 1 432 ? 18.947 -11.217 -16.980 1.00 85.12 432 THR A CA 1
ATOM 3383 C C . THR A 1 432 ? 17.668 -11.845 -16.416 1.00 85.12 432 THR A C 1
ATOM 3385 O O . THR A 1 432 ? 17.005 -11.226 -15.590 1.00 85.12 432 THR A O 1
ATOM 3388 N N . ALA A 1 433 ? 17.325 -13.071 -16.836 1.00 76.88 433 ALA A N 1
ATOM 3389 C CA . ALA A 1 433 ? 16.002 -13.680 -16.646 1.00 76.88 433 ALA A CA 1
ATOM 3390 C C . ALA A 1 433 ? 14.853 -12.792 -17.171 1.00 76.88 433 ALA A C 1
ATOM 3392 O O . ALA A 1 433 ? 13.751 -12.799 -16.637 1.00 76.88 433 ALA A O 1
ATOM 3393 N N . GLY A 1 434 ? 15.125 -11.971 -18.195 1.00 80.06 434 GLY A N 1
ATOM 3394 C CA . GLY A 1 434 ? 14.152 -11.035 -18.769 1.00 80.06 434 GLY A CA 1
ATOM 3395 C C . GLY A 1 434 ? 13.741 -9.887 -17.838 1.00 80.06 434 GLY A C 1
ATOM 3396 O O . GLY A 1 434 ? 12.745 -9.218 -18.106 1.00 80.06 434 GLY A O 1
ATOM 3397 N N . HIS A 1 435 ? 14.472 -9.654 -16.743 1.00 84.06 435 HIS A N 1
ATOM 3398 C CA . HIS A 1 435 ? 14.159 -8.613 -15.767 1.00 84.06 435 HIS A CA 1
ATOM 3399 C C . HIS A 1 435 ? 15.104 -7.424 -15.863 1.00 84.06 435 HIS A C 1
ATOM 3401 O O . HIS A 1 435 ? 16.315 -7.594 -16.015 1.00 84.06 435 HIS A O 1
ATOM 3407 N N . SER A 1 436 ? 14.546 -6.228 -15.673 1.00 90.50 436 SER A N 1
ATOM 3408 C CA . SER A 1 436 ? 15.342 -5.013 -15.597 1.00 90.50 436 SER A CA 1
ATOM 3409 C C . SER A 1 436 ? 16.041 -4.831 -14.258 1.00 90.50 436 SER A C 1
ATOM 3411 O O . SER A 1 436 ? 15.603 -5.371 -13.236 1.00 90.50 436 SER A O 1
ATOM 3413 N N . LEU A 1 437 ? 17.115 -4.034 -14.230 1.00 90.50 437 LEU A N 1
ATOM 3414 C CA . LEU A 1 437 ? 17.785 -3.687 -12.967 1.00 90.50 437 LEU A CA 1
ATOM 3415 C C . LEU A 1 437 ? 16.823 -3.037 -11.960 1.00 90.50 437 LEU A C 1
ATOM 3417 O O . LEU A 1 437 ? 16.924 -3.327 -10.767 1.00 90.50 437 LEU A O 1
ATOM 3421 N N . ASP A 1 438 ? 15.839 -2.263 -12.427 1.00 86.25 438 ASP A N 1
ATOM 3422 C CA . ASP A 1 438 ? 14.796 -1.679 -11.575 1.00 86.25 438 ASP A CA 1
ATOM 3423 C C . ASP A 1 438 ? 13.941 -2.758 -10.892 1.00 86.25 438 ASP A C 1
ATOM 3425 O O . ASP A 1 438 ? 13.697 -2.688 -9.684 1.00 86.25 438 ASP A O 1
ATOM 3429 N N . VAL A 1 439 ? 13.546 -3.811 -11.623 1.00 83.62 439 VAL A N 1
ATOM 3430 C CA . VAL A 1 439 ? 12.809 -4.963 -11.064 1.00 83.62 439 VAL A CA 1
ATOM 3431 C C . VAL A 1 439 ? 13.671 -5.740 -10.066 1.00 83.62 439 VAL A C 1
ATOM 3433 O O . VAL A 1 439 ? 13.187 -6.172 -9.015 1.00 83.62 439 VAL A O 1
ATOM 3436 N N . LEU A 1 440 ? 14.967 -5.883 -10.353 1.00 87.31 440 LEU A N 1
ATOM 3437 C CA . LEU A 1 440 ? 15.934 -6.497 -9.438 1.00 87.31 440 LEU A CA 1
ATOM 3438 C C . LEU A 1 440 ? 16.238 -5.609 -8.214 1.00 87.31 440 LEU A C 1
ATOM 3440 O O . LEU A 1 440 ? 16.807 -6.086 -7.226 1.00 87.31 440 LEU A O 1
ATOM 3444 N N . GLY A 1 441 ? 15.804 -4.345 -8.232 1.00 88.12 441 GLY A N 1
ATOM 3445 C CA . GLY A 1 441 ? 15.985 -3.370 -7.162 1.00 88.12 441 GLY A CA 1
ATOM 3446 C C . GLY A 1 441 ? 17.392 -2.774 -7.109 1.00 88.12 441 GLY A C 1
ATOM 3447 O O . GLY A 1 441 ? 17.863 -2.458 -6.014 1.00 88.12 441 GLY A O 1
ATOM 3448 N N . ALA A 1 442 ? 18.079 -2.667 -8.245 1.00 92.69 442 ALA A N 1
ATOM 3449 C CA . ALA A 1 442 ? 19.383 -2.030 -8.374 1.00 92.69 442 ALA A CA 1
ATOM 3450 C C . ALA A 1 442 ? 19.255 -0.656 -9.037 1.00 92.69 442 ALA A C 1
ATOM 3452 O O . ALA A 1 442 ? 18.713 -0.542 -10.129 1.00 92.69 442 ALA A O 1
ATOM 3453 N N . THR A 1 443 ? 19.794 0.378 -8.392 1.00 93.75 443 THR A N 1
ATOM 3454 C CA . THR A 1 443 ? 19.697 1.764 -8.873 1.00 93.75 443 THR A CA 1
ATOM 3455 C C . THR A 1 443 ? 21.081 2.343 -9.142 1.00 93.75 443 THR A C 1
ATOM 3457 O O . THR A 1 443 ? 22.006 2.149 -8.347 1.00 93.75 443 THR A O 1
ATOM 3460 N N . PHE A 1 444 ? 21.230 3.080 -10.245 1.00 94.69 444 PHE A N 1
ATOM 3461 C CA . PHE A 1 444 ? 22.451 3.828 -10.536 1.00 94.69 444 PHE A CA 1
ATOM 3462 C C . PHE A 1 444 ? 22.564 5.070 -9.648 1.00 94.69 444 PHE A C 1
ATOM 3464 O O . PHE A 1 444 ? 21.591 5.782 -9.412 1.00 94.69 444 PHE A O 1
ATOM 3471 N N . PHE A 1 445 ? 23.772 5.359 -9.170 1.00 95.19 445 PHE A N 1
ATOM 3472 C CA . PHE A 1 445 ? 24.050 6.491 -8.297 1.00 95.19 445 PHE A CA 1
ATOM 3473 C C . PHE A 1 445 ? 25.297 7.242 -8.753 1.00 95.19 445 PHE A C 1
ATOM 3475 O O . PHE A 1 445 ? 26.404 6.705 -8.729 1.00 95.19 445 PHE A O 1
ATOM 3482 N N . TYR A 1 446 ? 25.119 8.510 -9.117 1.00 92.88 446 TYR A N 1
ATOM 3483 C CA . TYR A 1 446 ? 26.216 9.407 -9.464 1.00 92.88 446 TYR A CA 1
ATOM 3484 C C . TYR A 1 446 ? 26.910 9.931 -8.199 1.00 92.88 446 TYR A C 1
ATOM 3486 O O . TYR A 1 446 ? 26.335 10.706 -7.428 1.00 92.88 446 TYR A O 1
ATOM 3494 N N . ALA A 1 447 ? 28.164 9.524 -7.986 1.00 91.31 447 ALA A N 1
ATOM 3495 C CA . ALA A 1 447 ? 28.929 9.885 -6.794 1.00 91.31 447 ALA A CA 1
ATOM 3496 C C . ALA A 1 447 ? 29.421 11.342 -6.787 1.00 91.31 447 ALA A C 1
ATOM 3498 O O . ALA A 1 447 ? 29.809 11.839 -5.729 1.00 91.31 447 ALA A O 1
ATOM 3499 N N . ASP A 1 448 ? 29.382 12.042 -7.923 1.00 90.00 448 ASP A N 1
ATOM 3500 C CA . ASP A 1 448 ? 29.989 13.366 -8.091 1.00 90.00 448 ASP A CA 1
ATOM 3501 C C . ASP A 1 448 ? 31.500 13.339 -7.817 1.00 90.00 448 ASP A C 1
ATOM 3503 O O . ASP A 1 448 ? 32.016 14.035 -6.936 1.00 90.00 448 ASP A O 1
ATOM 3507 N N . GLY A 1 449 ? 32.191 12.476 -8.572 1.00 87.19 449 GLY A N 1
ATOM 3508 C CA . GLY A 1 449 ? 33.646 12.352 -8.613 1.00 87.19 449 GLY A CA 1
ATOM 3509 C C . GLY A 1 449 ? 34.251 11.286 -7.692 1.00 87.19 449 GLY A C 1
ATOM 3510 O O . GLY A 1 449 ? 33.673 10.868 -6.684 1.00 87.19 449 GLY A O 1
ATOM 3511 N N . GLU A 1 450 ? 35.488 10.900 -8.013 1.00 85.31 450 GLU A N 1
ATOM 3512 C CA . GLU A 1 450 ? 36.241 9.814 -7.370 1.00 85.31 450 GLU A CA 1
ATOM 3513 C C . GLU A 1 450 ? 36.279 9.903 -5.836 1.00 85.31 450 GLU A C 1
ATOM 3515 O O . GLU A 1 450 ? 36.096 8.910 -5.129 1.00 85.31 450 GLU A O 1
ATOM 3520 N N . SER A 1 451 ? 36.473 11.112 -5.295 1.00 85.62 451 SER A N 1
ATOM 3521 C CA . SER A 1 451 ? 36.595 11.334 -3.845 1.00 85.62 451 SER A CA 1
ATOM 3522 C C . SER A 1 451 ? 35.371 10.878 -3.037 1.00 85.62 451 SER A C 1
ATOM 3524 O O . SER A 1 451 ? 35.482 10.600 -1.841 1.00 85.62 451 SER A O 1
ATOM 3526 N N . ASN A 1 452 ? 34.211 10.766 -3.687 1.00 90.75 452 ASN A N 1
ATOM 3527 C CA . ASN A 1 452 ? 32.963 10.333 -3.076 1.00 90.75 452 ASN A CA 1
ATOM 3528 C C . ASN A 1 452 ? 32.680 8.836 -3.265 1.00 90.75 452 ASN A C 1
ATOM 3530 O O . ASN A 1 452 ? 31.879 8.293 -2.503 1.00 90.75 452 ASN A O 1
ATOM 3534 N N . MET A 1 453 ? 33.352 8.152 -4.197 1.00 93.12 453 MET A N 1
ATOM 3535 C CA . MET A 1 453 ? 33.115 6.735 -4.505 1.00 93.12 453 MET A CA 1
ATOM 3536 C C . MET A 1 453 ? 33.254 5.862 -3.251 1.00 93.12 453 MET A C 1
ATOM 3538 O O . MET A 1 453 ? 32.288 5.246 -2.805 1.00 93.12 453 MET A O 1
ATOM 3542 N N . ALA A 1 454 ? 34.419 5.872 -2.594 1.00 92.25 454 ALA A N 1
ATOM 3543 C CA . ALA A 1 454 ? 34.638 5.064 -1.387 1.00 92.25 454 ALA A CA 1
ATOM 3544 C C . ALA A 1 454 ? 33.660 5.423 -0.251 1.00 92.25 454 ALA A C 1
ATOM 3546 O O . ALA A 1 454 ? 33.248 4.560 0.526 1.00 92.25 454 ALA A O 1
ATOM 3547 N N . LYS A 1 455 ? 33.269 6.701 -0.165 1.00 91.75 455 LYS A N 1
ATOM 3548 C CA . LYS A 1 455 ? 32.347 7.213 0.853 1.00 91.75 455 LYS A CA 1
ATOM 3549 C C . LYS A 1 455 ? 30.942 6.639 0.667 1.00 91.75 455 LYS A C 1
ATOM 3551 O O . LYS A 1 455 ? 30.385 6.102 1.622 1.00 91.75 455 LYS A O 1
ATOM 3556 N N . PHE A 1 456 ? 30.393 6.711 -0.547 1.00 92.75 456 PHE A N 1
ATOM 3557 C CA . PHE A 1 456 ? 29.057 6.196 -0.852 1.00 92.75 456 PHE A CA 1
ATOM 3558 C C . PHE A 1 456 ? 29.008 4.673 -0.906 1.00 92.75 456 PHE A C 1
ATOM 3560 O O . PHE A 1 456 ? 28.077 4.095 -0.350 1.00 92.75 456 PHE A O 1
ATOM 3567 N N . GLY A 1 457 ? 30.033 4.013 -1.453 1.00 93.50 457 GLY A N 1
ATOM 3568 C CA . GLY A 1 457 ? 30.134 2.555 -1.385 1.00 93.50 457 GLY A CA 1
ATOM 3569 C C . GLY A 1 457 ? 30.096 2.058 0.065 1.00 93.50 457 GLY A C 1
ATOM 3570 O O . GLY A 1 457 ? 29.268 1.219 0.416 1.00 93.50 457 GLY A O 1
ATOM 3571 N N . LYS A 1 458 ? 30.889 2.663 0.965 1.00 92.62 458 LYS A N 1
ATOM 3572 C CA . LYS A 1 458 ? 30.866 2.318 2.397 1.00 92.62 458 LYS A CA 1
ATOM 3573 C C . LYS A 1 458 ? 29.524 2.646 3.059 1.00 92.62 458 LYS A C 1
ATOM 3575 O O . LYS A 1 458 ? 29.046 1.855 3.874 1.00 92.62 458 LYS A O 1
ATOM 3580 N N . PHE A 1 459 ? 28.913 3.782 2.720 1.00 92.69 459 PHE A N 1
ATOM 3581 C CA . PHE A 1 459 ? 27.592 4.168 3.219 1.00 92.69 459 PHE A CA 1
ATOM 3582 C C . PHE A 1 459 ? 26.530 3.112 2.871 1.00 92.69 459 PHE A C 1
ATOM 3584 O O . PHE A 1 459 ? 25.920 2.550 3.780 1.00 92.69 459 PHE A O 1
ATOM 3591 N N . PHE A 1 460 ? 26.372 2.764 1.591 1.00 93.19 460 PHE A N 1
ATOM 3592 C CA . PHE A 1 460 ? 25.388 1.774 1.139 1.00 93.19 460 PHE A CA 1
ATOM 3593 C C . PHE A 1 460 ? 25.671 0.370 1.681 1.00 93.19 460 PHE A C 1
ATOM 3595 O O . PHE A 1 460 ? 24.752 -0.319 2.124 1.00 93.19 460 PHE A O 1
ATOM 3602 N N . LYS A 1 461 ? 26.947 -0.022 1.758 1.00 91.31 461 LYS A N 1
ATOM 3603 C CA . LYS A 1 461 ? 27.354 -1.303 2.348 1.00 91.31 461 LYS A CA 1
ATOM 3604 C C . LYS A 1 461 ? 27.017 -1.383 3.838 1.00 91.31 461 LYS A C 1
ATOM 3606 O O . LYS A 1 461 ? 26.577 -2.422 4.321 1.00 91.31 461 LYS A O 1
ATOM 3611 N N . THR A 1 462 ? 27.145 -0.273 4.570 1.00 91.12 462 THR A N 1
ATOM 3612 C CA . THR A 1 462 ? 26.746 -0.193 5.988 1.00 91.12 462 THR A CA 1
ATOM 3613 C C . THR A 1 462 ? 25.230 -0.324 6.162 1.00 91.12 462 THR A C 1
ATOM 3615 O O . THR A 1 462 ? 24.786 -0.868 7.170 1.00 91.12 462 THR A O 1
ATOM 3618 N N . LEU A 1 463 ? 24.442 0.112 5.173 1.00 88.75 463 LEU A N 1
ATOM 3619 C CA . LEU A 1 463 ? 22.990 -0.103 5.104 1.00 88.75 463 LEU A CA 1
ATOM 3620 C C . LEU A 1 463 ? 22.601 -1.518 4.636 1.00 88.75 463 LEU A C 1
ATOM 3622 O O . LEU A 1 463 ? 21.418 -1.798 4.463 1.00 88.75 463 LEU A O 1
ATOM 3626 N N . LYS A 1 464 ? 23.582 -2.418 4.457 1.00 88.88 464 LYS A N 1
ATOM 3627 C CA . LYS A 1 464 ? 23.412 -3.807 3.997 1.00 88.88 464 LYS A CA 1
ATOM 3628 C C . LYS A 1 464 ? 22.841 -3.934 2.580 1.00 88.88 464 LYS A C 1
ATOM 3630 O O . LYS A 1 464 ? 22.247 -4.959 2.251 1.00 88.88 464 LYS A O 1
ATOM 3635 N N . LEU A 1 465 ? 23.033 -2.914 1.745 1.00 90.75 465 LEU A N 1
ATOM 3636 C CA . LEU A 1 465 ? 22.744 -2.994 0.316 1.00 90.75 465 LEU A CA 1
ATOM 3637 C C . LEU A 1 465 ? 23.894 -3.692 -0.409 1.00 90.75 465 LEU A C 1
ATOM 3639 O O . LEU A 1 465 ? 25.049 -3.580 0.006 1.00 90.75 465 LEU A O 1
ATOM 3643 N N . LYS A 1 466 ? 23.584 -4.363 -1.521 1.00 94.25 466 LYS A N 1
ATOM 3644 C CA . LYS A 1 466 ? 24.611 -4.857 -2.443 1.00 94.25 466 LYS A CA 1
ATOM 3645 C C . LYS A 1 466 ? 25.255 -3.663 -3.153 1.00 94.25 466 LYS A C 1
ATOM 3647 O O . LYS A 1 466 ? 24.535 -2.810 -3.676 1.00 94.25 466 LYS A O 1
ATOM 3652 N N . THR A 1 467 ? 26.581 -3.577 -3.173 1.00 96.69 467 THR A N 1
ATOM 3653 C CA . THR A 1 467 ? 27.273 -2.402 -3.730 1.00 96.69 467 THR A CA 1
ATOM 3654 C C . THR A 1 467 ? 28.141 -2.748 -4.934 1.00 96.69 467 THR A C 1
ATOM 3656 O O . THR A 1 467 ? 28.990 -3.638 -4.881 1.00 96.69 467 THR A O 1
ATOM 3659 N N . PHE A 1 468 ? 27.961 -1.996 -6.017 1.00 97.88 468 PHE A N 1
ATOM 3660 C CA . PHE A 1 468 ? 28.718 -2.122 -7.261 1.00 97.88 468 PHE A CA 1
ATOM 3661 C C . PHE A 1 468 ? 29.410 -0.792 -7.555 1.00 97.88 468 PHE A C 1
ATOM 3663 O O . PHE A 1 468 ? 28.774 0.252 -7.449 1.00 97.88 468 PHE A O 1
ATOM 3670 N N . GLY A 1 469 ? 30.699 -0.816 -7.884 1.00 97.50 469 GLY A N 1
ATOM 3671 C CA . GLY A 1 469 ? 31.471 0.382 -8.215 1.00 97.50 469 GLY A CA 1
ATOM 3672 C C . GLY A 1 469 ? 32.011 0.308 -9.635 1.00 97.50 469 GLY A C 1
ATOM 3673 O O . GLY A 1 469 ? 32.624 -0.699 -9.982 1.00 97.50 469 GLY A O 1
ATOM 3674 N N . PHE A 1 470 ? 31.813 1.365 -10.423 1.00 97.56 470 PHE A N 1
ATOM 3675 C CA . PHE A 1 470 ? 32.383 1.512 -11.765 1.00 97.56 470 PHE A CA 1
ATOM 3676 C C . PHE A 1 470 ? 32.998 2.905 -11.920 1.00 97.56 470 PHE A C 1
ATOM 3678 O O . PHE A 1 470 ? 32.292 3.909 -11.804 1.00 97.56 470 PHE A O 1
ATOM 3685 N N . TYR A 1 471 ? 34.316 2.972 -12.099 1.00 95.88 471 TYR A N 1
ATOM 3686 C CA . TYR A 1 471 ? 35.052 4.238 -12.074 1.00 95.88 471 TYR A CA 1
ATOM 3687 C C . TYR A 1 471 ? 36.388 4.179 -12.829 1.00 95.88 471 TYR A C 1
ATOM 3689 O O . TYR A 1 471 ? 36.892 3.100 -13.167 1.00 95.88 471 TYR A O 1
ATOM 3697 N N . ASP A 1 472 ? 36.963 5.361 -13.054 1.00 94.19 472 ASP A N 1
ATOM 3698 C CA . ASP A 1 472 ? 38.153 5.562 -13.872 1.00 94.19 472 ASP A CA 1
ATOM 3699 C C . ASP A 1 472 ? 39.445 5.111 -13.167 1.00 94.19 472 ASP A C 1
ATOM 3701 O O . ASP A 1 472 ? 39.577 5.138 -11.934 1.00 94.19 472 ASP A O 1
ATOM 3705 N N . TYR A 1 473 ? 40.470 4.764 -13.954 1.00 92.12 473 TYR A N 1
ATOM 3706 C CA . TYR A 1 473 ? 41.812 4.568 -13.414 1.00 92.12 473 TYR A CA 1
ATOM 3707 C C . TYR A 1 473 ? 42.414 5.898 -12.966 1.00 92.12 473 TYR A C 1
ATOM 3709 O O . TYR A 1 473 ? 42.611 6.835 -13.750 1.00 92.12 473 TYR A O 1
ATOM 3717 N N . SER A 1 474 ? 42.838 5.925 -11.707 1.00 89.06 474 SER A N 1
ATOM 3718 C CA . SER A 1 474 ? 43.523 7.057 -11.098 1.00 89.06 474 SER A CA 1
ATOM 3719 C C . SER A 1 474 ? 44.751 6.579 -10.323 1.00 89.06 474 SER A C 1
ATOM 3721 O O . SER A 1 474 ? 44.787 5.495 -9.738 1.00 89.06 474 SER A O 1
ATOM 3723 N N . LYS A 1 475 ? 45.817 7.390 -10.326 1.00 89.12 475 LYS A N 1
ATOM 3724 C CA . LYS A 1 475 ? 47.015 7.091 -9.535 1.00 89.12 475 LYS A CA 1
ATOM 3725 C C . LYS A 1 475 ? 46.776 7.539 -8.095 1.00 89.12 475 LYS A C 1
ATOM 3727 O O . LYS A 1 475 ? 46.885 8.727 -7.794 1.00 89.12 475 LYS A O 1
ATOM 3732 N N . ARG A 1 476 ? 46.539 6.579 -7.201 1.00 89.69 476 ARG A N 1
ATOM 3733 C CA . ARG A 1 476 ? 46.215 6.826 -5.786 1.00 89.69 476 ARG A CA 1
ATOM 3734 C C . ARG A 1 476 ? 47.160 6.123 -4.801 1.00 89.69 476 ARG A C 1
ATOM 3736 O O . ARG A 1 476 ? 47.789 5.126 -5.155 1.00 89.69 476 ARG A O 1
ATOM 3743 N N . PRO A 1 477 ? 47.279 6.637 -3.557 1.00 90.38 477 PRO A N 1
ATOM 3744 C CA . PRO A 1 477 ? 47.957 5.936 -2.468 1.00 90.38 477 PRO A CA 1
ATOM 3745 C C . PRO A 1 477 ? 47.286 4.592 -2.160 1.00 90.38 477 PRO A C 1
ATOM 3747 O O . PRO A 1 477 ? 46.062 4.488 -2.222 1.00 90.38 477 PRO A O 1
ATOM 3750 N N . GLU A 1 478 ? 48.070 3.603 -1.729 1.00 90.25 478 GLU A N 1
ATOM 3751 C CA . GLU A 1 478 ? 47.612 2.232 -1.441 1.00 90.25 478 GLU A CA 1
ATOM 3752 C C . GLU A 1 478 ? 46.375 2.188 -0.529 1.00 90.25 478 GLU A C 1
ATOM 3754 O O . GLU A 1 478 ? 45.375 1.559 -0.864 1.00 90.25 478 GLU A O 1
ATOM 3759 N N . LYS A 1 479 ? 46.374 2.985 0.545 1.00 89.44 479 LYS A N 1
ATOM 3760 C CA . LYS A 1 479 ? 45.243 3.101 1.480 1.00 89.44 479 LYS A CA 1
ATOM 3761 C C . LYS A 1 479 ? 43.926 3.531 0.815 1.00 89.44 479 LYS A C 1
ATOM 3763 O O . LYS A 1 479 ? 42.855 3.097 1.232 1.00 89.44 479 LYS A O 1
ATOM 3768 N N . ALA A 1 480 ? 43.979 4.418 -0.180 1.00 87.94 480 ALA A N 1
ATOM 3769 C CA . ALA A 1 480 ? 42.781 4.867 -0.893 1.00 87.94 480 ALA A CA 1
ATOM 3770 C C . ALA A 1 480 ? 42.270 3.781 -1.853 1.00 87.94 480 ALA A C 1
ATOM 3772 O O . ALA A 1 480 ? 41.064 3.569 -1.960 1.00 87.94 480 ALA A O 1
ATOM 3773 N N . THR A 1 481 ? 43.187 3.042 -2.483 1.00 88.56 481 THR A N 1
ATOM 3774 C CA . THR A 1 481 ? 42.867 1.881 -3.323 1.00 88.56 481 THR A CA 1
ATOM 3775 C C . THR A 1 481 ? 42.214 0.758 -2.515 1.00 88.56 481 THR A C 1
ATOM 3777 O O . THR A 1 481 ? 41.203 0.203 -2.939 1.00 88.56 481 THR A O 1
ATOM 3780 N N . GLU A 1 482 ? 42.741 0.445 -1.330 1.00 90.25 482 GLU A N 1
ATOM 3781 C CA . GLU A 1 482 ? 42.139 -0.537 -0.419 1.00 90.25 482 GLU A CA 1
ATOM 3782 C C . GLU A 1 482 ? 40.744 -0.110 0.049 1.00 90.25 482 GLU A C 1
ATOM 3784 O O . GLU A 1 482 ? 39.831 -0.933 0.104 1.00 90.25 482 GLU A O 1
ATOM 3789 N N . ALA A 1 483 ? 40.551 1.182 0.338 1.00 90.81 483 ALA A N 1
ATOM 3790 C CA . ALA A 1 483 ? 39.257 1.710 0.760 1.00 90.81 483 ALA A CA 1
ATOM 3791 C C . ALA A 1 483 ? 38.175 1.554 -0.321 1.00 90.81 483 ALA A C 1
ATOM 3793 O O . ALA A 1 483 ? 37.049 1.187 0.012 1.00 90.81 483 ALA A O 1
ATOM 3794 N N . LEU A 1 484 ? 38.506 1.790 -1.597 1.00 91.69 484 LEU A N 1
ATOM 3795 C CA . LEU A 1 484 ? 37.589 1.563 -2.721 1.00 91.69 484 LEU A CA 1
ATOM 3796 C C . LEU A 1 484 ? 37.244 0.080 -2.869 1.00 91.69 484 LEU A C 1
ATOM 3798 O O . LEU A 1 484 ? 36.068 -0.274 -2.864 1.00 91.69 484 LEU A O 1
ATOM 3802 N N . LYS A 1 485 ? 38.255 -0.796 -2.882 1.00 91.50 485 LYS A N 1
ATOM 3803 C CA . LYS A 1 485 ? 38.047 -2.249 -2.976 1.00 91.50 485 LYS A CA 1
ATOM 3804 C C . LYS A 1 485 ? 37.174 -2.791 -1.843 1.00 91.50 485 LYS A C 1
ATOM 3806 O O . LYS A 1 485 ? 36.345 -3.660 -2.073 1.00 91.50 485 LYS A O 1
ATOM 3811 N N . ALA A 1 486 ? 37.329 -2.272 -0.625 1.00 92.75 486 ALA A N 1
ATOM 3812 C CA . ALA A 1 486 ? 36.514 -2.680 0.517 1.00 92.75 486 ALA A CA 1
ATOM 3813 C C . ALA A 1 486 ? 35.065 -2.152 0.456 1.00 92.75 486 ALA A C 1
ATOM 3815 O O . ALA A 1 486 ? 34.157 -2.771 1.025 1.00 92.75 486 ALA A O 1
ATOM 3816 N N . ALA A 1 487 ? 34.840 -1.017 -0.214 1.00 93.44 487 ALA A N 1
ATOM 3817 C CA . ALA A 1 487 ? 33.547 -0.337 -0.277 1.00 93.44 487 ALA A CA 1
ATOM 3818 C C . ALA A 1 487 ? 32.520 -1.050 -1.174 1.00 93.44 487 ALA A C 1
ATOM 3820 O O . ALA A 1 487 ? 31.317 -0.901 -0.948 1.00 93.44 487 ALA A O 1
ATOM 3821 N N . TYR A 1 488 ? 32.977 -1.852 -2.137 1.00 96.19 488 TYR A N 1
ATOM 3822 C CA . TYR A 1 488 ? 32.121 -2.513 -3.121 1.00 96.19 488 TYR A CA 1
ATOM 3823 C C . TYR A 1 488 ? 32.173 -4.036 -3.006 1.00 96.19 488 TYR A C 1
ATOM 3825 O O . TYR A 1 488 ? 33.180 -4.608 -2.598 1.00 96.19 488 TYR A O 1
ATOM 3833 N N . ASP A 1 489 ? 31.066 -4.699 -3.317 1.00 96.00 489 ASP A N 1
ATOM 3834 C CA . ASP A 1 489 ? 31.022 -6.156 -3.465 1.00 96.00 489 ASP A CA 1
ATOM 3835 C C . ASP A 1 489 ? 31.520 -6.584 -4.848 1.00 96.00 489 ASP A C 1
ATOM 3837 O O . ASP A 1 489 ? 32.166 -7.621 -4.978 1.00 96.00 489 ASP A O 1
ATOM 3841 N N . VAL A 1 490 ? 31.256 -5.761 -5.865 1.00 95.62 490 VAL A N 1
ATOM 3842 C CA . VAL A 1 490 ? 31.854 -5.862 -7.199 1.00 95.62 490 VAL A CA 1
ATOM 3843 C C . VAL A 1 490 ? 32.485 -4.514 -7.525 1.00 95.62 490 VAL A C 1
ATOM 3845 O O . VAL A 1 490 ? 31.799 -3.494 -7.582 1.00 95.62 490 VAL A O 1
ATOM 3848 N N . ASN A 1 491 ? 33.801 -4.508 -7.712 1.00 95.56 491 ASN A N 1
ATOM 3849 C CA . ASN A 1 491 ? 34.592 -3.296 -7.887 1.00 95.56 491 ASN A CA 1
ATOM 3850 C C . ASN A 1 491 ? 35.277 -3.292 -9.257 1.00 95.56 491 ASN A C 1
ATOM 3852 O O . ASN A 1 491 ? 36.251 -4.020 -9.448 1.00 95.56 491 ASN A O 1
ATOM 3856 N N . CYS A 1 492 ? 34.805 -2.450 -10.172 1.00 96.06 492 CYS A N 1
ATOM 3857 C CA . CYS A 1 492 ? 35.377 -2.260 -11.497 1.00 96.06 492 CYS A CA 1
ATOM 3858 C C . CYS A 1 492 ? 36.103 -0.912 -11.579 1.00 96.06 492 CYS A C 1
ATOM 3860 O O . CYS A 1 492 ? 35.485 0.142 -11.715 1.00 96.06 492 CYS A O 1
ATOM 3862 N N . GLU A 1 493 ? 37.431 -0.968 -11.510 1.00 95.56 493 GLU A N 1
ATOM 3863 C CA . GLU A 1 493 ? 38.308 0.116 -11.949 1.00 95.56 493 GLU A CA 1
ATOM 3864 C C . GLU A 1 493 ? 38.807 -0.233 -13.349 1.00 95.56 493 GLU A C 1
ATOM 3866 O O . GLU A 1 493 ? 39.539 -1.212 -13.504 1.00 95.56 493 GLU A O 1
ATOM 3871 N N . HIS A 1 494 ? 38.409 0.531 -14.362 1.00 94.75 494 HIS A N 1
ATOM 3872 C CA . HIS A 1 494 ? 38.833 0.259 -15.734 1.00 94.75 494 HIS A CA 1
ATOM 3873 C C . HIS A 1 494 ? 40.150 0.962 -16.077 1.00 94.75 494 HIS A C 1
ATOM 3875 O O . HIS A 1 494 ? 40.469 2.001 -15.515 1.00 94.75 494 HIS A O 1
ATOM 3881 N N . GLU A 1 495 ? 40.900 0.459 -17.059 1.00 94.62 495 GLU A N 1
ATOM 3882 C CA . GLU A 1 495 ? 42.288 0.884 -17.333 1.00 94.62 495 GLU A CA 1
ATOM 3883 C C . GLU A 1 495 ? 42.450 2.327 -17.861 1.00 94.62 495 GLU A C 1
ATOM 3885 O O . GLU A 1 495 ? 43.562 2.862 -17.929 1.00 94.62 495 GLU A O 1
ATOM 3890 N N . TYR A 1 496 ? 41.355 2.974 -18.262 1.00 93.94 496 TYR A N 1
ATOM 3891 C CA . TYR A 1 496 ? 41.363 4.314 -18.851 1.00 93.94 496 TYR A CA 1
ATOM 3892 C C . TYR A 1 496 ? 41.170 5.420 -17.808 1.00 93.94 496 TYR A C 1
ATOM 3894 O O . TYR A 1 496 ? 40.503 5.227 -16.800 1.00 93.94 496 TYR A O 1
ATOM 3902 N N . LYS A 1 497 ? 41.717 6.612 -18.087 1.00 90.31 497 LYS A N 1
ATOM 3903 C CA . LYS A 1 497 ? 41.612 7.811 -17.225 1.00 90.31 497 LYS A CA 1
ATOM 3904 C C . LYS A 1 497 ? 40.235 8.495 -17.247 1.00 90.31 497 LYS A C 1
ATOM 3906 O O . LYS A 1 497 ? 40.093 9.566 -16.668 1.00 90.31 497 LYS A O 1
ATOM 3911 N N . GLY A 1 498 ? 39.312 7.972 -18.040 1.00 92.69 498 GLY A N 1
ATOM 3912 C CA . GLY A 1 498 ? 38.016 8.568 -18.313 1.00 92.69 498 GLY A CA 1
ATOM 3913 C C . GLY A 1 498 ? 37.150 7.583 -19.074 1.00 92.69 498 GLY A C 1
ATOM 3914 O O . GLY A 1 498 ? 37.630 6.981 -20.041 1.00 92.69 498 GLY A O 1
ATOM 3915 N N . PHE A 1 499 ? 35.879 7.474 -18.713 1.00 94.94 499 PHE A N 1
ATOM 3916 C CA . PHE A 1 499 ? 34.928 6.641 -19.441 1.00 94.94 499 PHE A CA 1
ATOM 3917 C C . PHE A 1 499 ? 34.795 7.032 -20.918 1.00 94.94 499 PHE A C 1
ATOM 3919 O O . PHE A 1 499 ? 34.625 6.177 -21.780 1.00 94.94 499 PHE A O 1
ATOM 3926 N N . GLU A 1 500 ? 34.980 8.308 -21.269 1.00 95.56 500 GLU A N 1
ATOM 3927 C CA . GLU A 1 500 ? 35.000 8.715 -22.682 1.00 95.56 500 GLU A CA 1
ATOM 3928 C C . GLU A 1 500 ? 36.184 8.120 -23.458 1.00 95.56 500 GLU A C 1
ATOM 3930 O O . GLU A 1 500 ? 36.060 7.817 -24.646 1.00 95.56 500 GLU A O 1
ATOM 3935 N N . ASP A 1 501 ? 37.332 7.933 -22.797 1.00 95.25 501 ASP A N 1
ATOM 3936 C CA . ASP A 1 501 ? 38.487 7.265 -23.401 1.00 95.25 501 ASP A CA 1
ATOM 3937 C C . ASP A 1 501 ? 38.254 5.755 -23.519 1.00 95.25 501 ASP A C 1
ATOM 3939 O O . ASP A 1 501 ? 38.719 5.165 -24.493 1.00 95.25 501 ASP A O 1
ATOM 3943 N N . LEU A 1 502 ? 37.530 5.151 -22.568 1.00 96.62 502 LEU A N 1
ATOM 3944 C CA . LEU A 1 502 ? 37.081 3.759 -22.647 1.00 96.62 502 LEU A CA 1
ATOM 3945 C C . LEU A 1 502 ? 36.217 3.562 -23.890 1.00 96.62 502 LEU A C 1
ATOM 3947 O O . LEU A 1 502 ? 36.576 2.790 -24.776 1.00 96.62 502 LEU A O 1
ATOM 3951 N N . VAL A 1 503 ? 35.138 4.339 -24.012 1.00 96.69 503 VAL A N 1
ATOM 3952 C CA . VAL A 1 503 ? 34.205 4.276 -25.146 1.00 96.69 503 VAL A CA 1
ATOM 3953 C C . VAL A 1 503 ? 34.943 4.484 -26.472 1.00 96.69 503 VAL A C 1
ATOM 3955 O O . VAL A 1 503 ? 34.804 3.691 -27.402 1.00 96.69 503 VAL A O 1
ATOM 3958 N N . ALA A 1 504 ? 35.799 5.506 -26.557 1.00 96.06 504 ALA A N 1
ATOM 3959 C CA . ALA A 1 504 ? 36.537 5.810 -27.778 1.00 96.06 504 ALA A CA 1
ATOM 3960 C C . ALA A 1 504 ? 37.593 4.757 -28.159 1.00 96.06 504 ALA A C 1
ATOM 3962 O O . ALA A 1 504 ? 38.006 4.715 -29.320 1.00 96.06 504 ALA A O 1
ATOM 3963 N N . ARG A 1 505 ? 38.080 3.937 -27.220 1.00 96.31 505 ARG A N 1
ATOM 3964 C CA . ARG A 1 505 ? 39.095 2.901 -27.484 1.00 96.31 505 ARG A CA 1
ATOM 3965 C C . ARG A 1 505 ? 38.500 1.523 -27.712 1.00 96.31 505 ARG A C 1
ATOM 3967 O O . ARG A 1 505 ? 39.031 0.787 -28.537 1.00 96.31 505 ARG A O 1
ATOM 3974 N N . GLU A 1 506 ? 37.430 1.196 -27.009 1.00 96.81 506 GLU A N 1
ATOM 3975 C CA . GLU A 1 506 ? 36.838 -0.135 -27.045 1.00 96.81 506 GLU A CA 1
ATOM 3976 C C . GLU A 1 506 ? 35.813 -0.307 -28.169 1.00 96.81 506 GLU A C 1
ATOM 3978 O O . GLU A 1 506 ? 35.710 -1.395 -28.727 1.00 96.81 506 GLU A O 1
ATOM 3983 N N . MET A 1 507 ? 35.105 0.757 -28.565 1.00 97.31 507 MET A N 1
ATOM 3984 C CA . MET A 1 507 ? 34.129 0.658 -29.654 1.00 97.31 507 MET A CA 1
ATOM 3985 C C . MET A 1 507 ? 34.795 0.642 -31.040 1.00 97.31 507 MET A C 1
ATOM 3987 O O . MET A 1 507 ? 35.876 1.232 -31.228 1.00 97.31 507 MET A O 1
ATOM 3991 N N . PRO A 1 508 ? 34.151 0.035 -32.055 1.00 97.25 508 PRO A N 1
ATOM 3992 C CA . PRO A 1 508 ? 34.651 0.058 -33.421 1.00 97.25 508 PRO A CA 1
ATOM 3993 C C . PRO A 1 508 ? 34.705 1.475 -34.002 1.00 97.25 508 PRO A C 1
ATOM 3995 O O . PRO A 1 508 ? 33.815 2.309 -33.837 1.00 97.25 508 PRO A O 1
ATOM 3998 N N . VAL A 1 509 ? 35.759 1.743 -34.771 1.00 96.06 509 VAL A N 1
ATOM 3999 C CA . VAL A 1 509 ? 36.006 3.065 -35.374 1.00 96.06 509 VAL A CA 1
ATOM 4000 C C . VAL A 1 509 ? 34.899 3.466 -36.352 1.00 96.06 509 VAL A C 1
ATOM 4002 O O . VAL A 1 509 ? 34.642 4.652 -36.538 1.00 96.06 509 VAL A O 1
ATOM 4005 N N . ALA A 1 510 ? 34.261 2.493 -37.010 1.00 94.56 510 ALA A N 1
ATOM 4006 C CA . ALA A 1 510 ? 33.155 2.751 -37.930 1.00 94.56 510 ALA A CA 1
ATOM 4007 C C . ALA A 1 510 ? 31.943 3.339 -37.192 1.00 94.56 510 ALA A C 1
ATOM 4009 O O . ALA A 1 510 ? 31.416 4.363 -37.615 1.00 94.56 510 ALA A O 1
ATOM 4010 N N . THR A 1 511 ? 31.581 2.756 -36.053 1.00 96.06 511 THR A N 1
ATOM 4011 C CA . THR A 1 511 ? 30.499 3.184 -35.158 1.00 96.06 511 THR A CA 1
ATOM 4012 C C . THR A 1 511 ? 30.753 4.583 -34.614 1.00 96.06 511 THR A C 1
ATOM 4014 O O . THR A 1 511 ? 29.909 5.470 -34.738 1.00 96.06 511 THR A O 1
ATOM 4017 N N . LEU A 1 512 ? 31.970 4.818 -34.109 1.00 95.44 512 LEU A N 1
ATOM 4018 C CA . LEU A 1 512 ? 32.401 6.133 -33.628 1.00 95.44 512 LEU A CA 1
ATOM 4019 C C . LEU A 1 512 ? 32.341 7.192 -34.737 1.00 95.44 512 LEU A C 1
ATOM 4021 O O . LEU A 1 512 ? 31.954 8.333 -34.486 1.00 95.44 512 LEU A O 1
ATOM 4025 N N . TRP A 1 513 ? 32.697 6.825 -35.971 1.00 94.56 513 TRP A N 1
ATOM 4026 C CA . TRP A 1 513 ? 32.609 7.732 -37.112 1.00 94.56 513 TRP A CA 1
ATOM 4027 C C . TRP A 1 513 ? 31.162 8.059 -37.491 1.00 94.56 513 TRP A C 1
ATOM 4029 O O . TRP A 1 513 ? 30.855 9.225 -37.726 1.00 94.56 513 TRP A O 1
ATOM 4039 N N . THR A 1 514 ? 30.267 7.068 -37.510 1.00 93.12 514 THR A N 1
ATOM 4040 C CA . THR A 1 514 ? 28.831 7.281 -37.758 1.00 93.12 514 THR A CA 1
ATOM 4041 C C . THR A 1 514 ? 28.236 8.248 -36.739 1.00 93.12 514 THR A C 1
ATOM 4043 O O . THR A 1 514 ? 27.533 9.184 -37.114 1.00 93.12 514 THR A O 1
ATOM 4046 N N . PHE A 1 515 ? 28.588 8.086 -35.465 1.00 92.75 515 PHE A N 1
ATOM 4047 C CA . PHE A 1 515 ? 28.176 8.988 -34.395 1.00 92.75 515 PHE A CA 1
ATOM 4048 C C . PHE A 1 515 ? 28.705 10.418 -34.578 1.00 92.75 515 PHE A C 1
ATOM 4050 O O . PHE A 1 515 ? 27.924 11.367 -34.551 1.00 92.75 515 PHE A O 1
ATOM 4057 N N . LEU A 1 516 ? 30.005 10.592 -34.847 1.00 90.69 516 LEU A N 1
ATOM 4058 C CA . LEU A 1 516 ? 30.593 11.914 -35.114 1.00 90.69 516 LEU A CA 1
ATOM 4059 C C . LEU A 1 516 ? 29.967 12.591 -36.341 1.00 90.69 516 LEU A C 1
ATOM 4061 O O . LEU A 1 516 ? 29.719 13.796 -36.333 1.00 90.69 516 LEU A O 1
ATOM 4065 N N . HIS A 1 517 ? 29.689 11.822 -37.393 1.00 88.31 517 HIS A N 1
ATOM 4066 C CA . HIS A 1 517 ? 28.997 12.325 -38.573 1.00 88.31 517 HIS A CA 1
ATOM 4067 C C . HIS A 1 517 ? 27.563 12.767 -38.241 1.00 88.31 517 HIS A C 1
ATOM 4069 O O . HIS A 1 517 ? 27.120 13.807 -38.724 1.00 88.31 517 HIS A O 1
ATOM 4075 N N . GLY A 1 518 ? 26.853 12.008 -37.400 1.00 87.50 518 GLY A N 1
ATOM 4076 C CA . GLY A 1 518 ? 25.532 12.375 -36.887 1.00 87.50 518 GLY A CA 1
ATOM 4077 C C . GLY A 1 518 ? 25.553 13.685 -36.099 1.00 87.50 518 GLY A C 1
ATOM 4078 O O . GLY A 1 518 ? 24.737 14.561 -36.365 1.00 87.50 518 GLY A O 1
ATOM 4079 N N . LEU A 1 519 ? 26.540 13.869 -35.215 1.00 86.50 519 LEU A N 1
ATOM 4080 C CA . LEU A 1 519 ? 26.726 15.119 -34.467 1.00 86.50 519 LEU A CA 1
ATOM 4081 C C . LEU A 1 519 ? 27.037 16.317 -35.369 1.00 86.50 519 LEU A C 1
ATOM 4083 O O . LEU A 1 519 ? 26.588 17.420 -35.094 1.00 86.50 519 LEU A O 1
ATOM 4087 N N . ARG A 1 520 ? 27.788 16.124 -36.459 1.00 84.19 520 ARG A N 1
ATOM 4088 C CA . ARG A 1 520 ? 28.038 17.194 -37.440 1.00 84.19 520 ARG A CA 1
ATOM 4089 C C . ARG A 1 520 ? 26.759 17.616 -38.169 1.00 84.19 520 ARG A C 1
ATOM 4091 O O . ARG A 1 520 ? 26.654 18.753 -38.613 1.00 84.19 520 ARG A O 1
ATOM 4098 N N . ALA A 1 521 ? 25.827 16.685 -38.358 1.00 76.75 521 ALA A N 1
ATOM 4099 C CA . ALA A 1 521 ? 24.565 16.941 -39.040 1.00 76.75 521 ALA A CA 1
ATOM 4100 C C . ALA A 1 521 ? 23.505 17.588 -38.130 1.00 76.75 521 ALA A C 1
ATOM 4102 O O . ALA A 1 521 ? 22.514 18.098 -38.650 1.00 76.75 521 ALA A O 1
ATOM 4103 N N . SER A 1 522 ? 23.688 17.575 -36.804 1.00 74.88 522 SER A N 1
ATOM 4104 C CA . SER A 1 522 ? 22.785 18.253 -35.875 1.00 74.88 522 SER A CA 1
ATOM 4105 C C . SER A 1 522 ? 23.166 19.730 -35.709 1.00 74.88 522 SER A C 1
ATOM 4107 O O . SER A 1 522 ? 24.337 20.089 -35.606 1.00 74.88 522 SER A O 1
ATOM 4109 N N . GLU A 1 523 ? 22.165 20.617 -35.650 1.00 59.16 523 GLU A N 1
ATOM 4110 C CA . GLU A 1 523 ? 22.373 22.062 -35.429 1.00 59.16 523 GLU A CA 1
ATOM 4111 C C . GLU A 1 523 ? 22.967 22.386 -34.040 1.00 59.16 523 GLU A C 1
ATOM 4113 O O . GLU A 1 523 ? 23.374 23.519 -33.784 1.00 59.16 523 GLU A O 1
ATOM 4118 N N . GLU A 1 5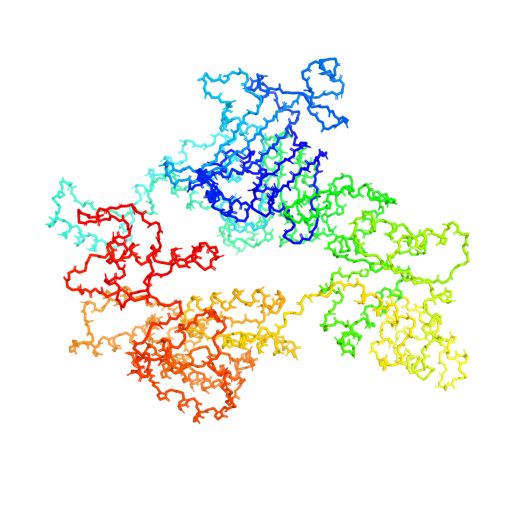24 ? 23.045 21.397 -33.143 1.00 57.97 524 GLU A N 1
ATOM 4119 C CA . GLU A 1 524 ? 23.554 21.536 -31.774 1.00 57.97 524 GLU A CA 1
ATOM 4120 C C . GLU A 1 524 ? 25.079 21.712 -31.700 1.00 57.97 524 GLU A C 1
ATOM 4122 O O . GLU A 1 524 ? 25.592 22.132 -30.662 1.00 57.97 524 GLU A O 1
ATOM 4127 N N . VAL A 1 525 ? 25.825 21.422 -32.777 1.00 61.41 525 VAL A N 1
ATOM 4128 C CA . VAL A 1 525 ? 27.295 21.399 -32.740 1.00 61.41 525 VAL A CA 1
ATOM 4129 C C . VAL A 1 525 ? 27.931 22.047 -33.978 1.00 61.41 525 VAL A C 1
ATOM 4131 O O . VAL A 1 525 ? 28.555 21.389 -34.809 1.00 61.41 525 VAL A O 1
ATOM 4134 N N . ASN A 1 526 ? 27.866 23.376 -34.075 1.00 52.59 526 ASN A N 1
ATOM 4135 C CA . ASN A 1 526 ? 28.503 24.110 -35.180 1.00 52.59 526 ASN A CA 1
ATOM 4136 C C . ASN A 1 526 ? 30.029 24.347 -35.026 1.00 52.59 526 ASN A C 1
ATOM 4138 O O . ASN A 1 526 ? 30.652 24.867 -35.948 1.00 52.59 526 ASN A O 1
ATOM 4142 N N . GLU A 1 527 ? 30.671 23.952 -33.914 1.00 57.81 527 GLU A N 1
ATOM 4143 C CA . GLU A 1 527 ? 32.071 24.340 -33.614 1.00 57.81 527 GLU A CA 1
ATOM 4144 C C . GLU A 1 527 ? 33.049 23.186 -33.275 1.00 57.81 527 GLU A C 1
ATOM 4146 O O . GLU A 1 527 ? 34.156 23.441 -32.805 1.00 57.81 527 GLU A O 1
ATOM 4151 N N . MET A 1 528 ? 32.722 21.909 -33.532 1.00 67.31 528 MET A N 1
ATOM 4152 C CA . MET A 1 528 ? 33.627 20.788 -33.177 1.00 67.31 528 MET A CA 1
ATOM 4153 C C . MET A 1 528 ? 34.702 20.427 -34.220 1.00 67.31 528 MET A C 1
ATOM 4155 O O . MET A 1 528 ? 35.562 19.590 -33.944 1.00 67.31 528 MET A O 1
ATOM 4159 N N . GLY A 1 529 ? 34.697 21.044 -35.408 1.00 72.56 529 GLY A N 1
ATOM 4160 C CA . GLY A 1 529 ? 35.745 20.827 -36.419 1.00 72.56 529 GLY A CA 1
ATOM 4161 C C . GLY A 1 529 ? 35.816 19.397 -36.981 1.00 72.56 529 GLY A C 1
ATOM 4162 O O . GLY A 1 529 ? 36.899 18.937 -37.342 1.00 72.56 529 GLY A O 1
ATOM 4163 N N . ILE A 1 530 ? 34.683 18.683 -37.042 1.00 82.69 530 ILE A N 1
ATOM 4164 C CA . ILE A 1 530 ? 34.594 17.319 -37.591 1.00 82.69 530 ILE A CA 1
ATOM 4165 C C . ILE A 1 530 ? 34.717 17.387 -39.131 1.00 82.69 530 ILE A C 1
ATOM 4167 O O . ILE A 1 530 ? 33.870 18.016 -39.769 1.00 82.69 530 ILE A O 1
ATOM 4171 N N . PRO A 1 531 ? 35.738 16.761 -39.755 1.00 82.69 531 PRO A N 1
ATOM 4172 C CA . PRO A 1 531 ? 35.991 16.880 -41.195 1.00 82.69 531 PRO A CA 1
ATOM 4173 C C . PRO A 1 531 ? 34.910 16.200 -42.048 1.00 82.69 531 PRO A C 1
ATOM 4175 O O . PRO A 1 531 ? 34.206 15.309 -41.574 1.00 82.69 531 PRO A O 1
ATOM 4178 N N . GLU A 1 532 ? 34.788 16.592 -43.324 1.00 81.25 532 GLU A N 1
ATOM 4179 C CA . GLU A 1 532 ? 33.851 15.965 -44.275 1.00 81.25 532 GLU A CA 1
ATOM 4180 C C . GLU A 1 532 ? 34.176 14.490 -44.533 1.00 81.25 532 GLU A C 1
ATOM 4182 O O . GLU A 1 532 ? 33.292 13.634 -44.446 1.00 81.25 532 GLU A O 1
ATOM 4187 N N . ALA A 1 533 ? 35.454 14.198 -44.788 1.00 86.44 533 ALA A N 1
ATOM 4188 C CA . ALA A 1 533 ? 35.969 12.854 -45.014 1.00 86.44 533 ALA A CA 1
ATOM 4189 C C . ALA A 1 533 ? 36.469 12.207 -43.714 1.00 86.44 533 ALA A C 1
ATOM 4191 O O . ALA A 1 533 ? 37.027 12.880 -42.844 1.00 86.44 533 ALA A O 1
ATOM 4192 N N . ARG A 1 534 ? 36.319 10.880 -43.614 1.00 90.19 534 ARG A N 1
ATOM 4193 C CA . ARG A 1 534 ? 36.802 10.092 -42.473 1.00 90.19 534 ARG A CA 1
ATOM 4194 C C . ARG A 1 534 ? 38.337 10.147 -42.396 1.00 90.19 534 ARG A C 1
ATOM 4196 O O . ARG A 1 534 ? 38.982 9.702 -43.346 1.00 90.19 534 ARG A O 1
ATOM 4203 N N . PRO A 1 535 ? 38.927 10.655 -41.298 1.00 91.00 535 PRO A N 1
ATOM 4204 C CA . PRO A 1 535 ? 40.374 10.642 -41.110 1.00 91.00 535 PRO A CA 1
ATOM 4205 C C . PRO A 1 535 ? 40.862 9.257 -40.652 1.00 91.00 535 PRO A C 1
ATOM 4207 O O . PRO A 1 535 ? 40.089 8.297 -40.600 1.00 91.00 535 PRO A O 1
ATOM 4210 N N . ASP A 1 536 ? 42.152 9.142 -40.322 1.00 93.75 536 ASP A N 1
ATOM 4211 C CA . ASP A 1 536 ? 42.706 7.900 -39.778 1.00 93.75 536 ASP A CA 1
ATOM 4212 C C . ASP A 1 536 ? 42.053 7.489 -38.441 1.00 93.75 536 ASP A C 1
ATOM 4214 O O . ASP A 1 536 ? 41.381 8.270 -37.761 1.00 93.75 536 ASP A O 1
ATOM 4218 N N . GLU A 1 537 ? 42.232 6.222 -38.065 1.00 93.62 537 GLU A N 1
ATOM 4219 C CA . GLU A 1 537 ? 41.627 5.658 -36.857 1.00 93.62 537 GLU A CA 1
ATOM 4220 C C . GLU A 1 537 ? 42.005 6.431 -35.585 1.00 93.62 537 GLU A C 1
ATOM 4222 O O . GLU A 1 537 ? 41.144 6.694 -34.741 1.00 93.62 537 GLU A O 1
ATOM 4227 N N . ALA A 1 538 ? 43.269 6.840 -35.456 1.00 93.38 538 ALA A N 1
ATOM 4228 C CA . ALA A 1 538 ? 43.745 7.562 -34.282 1.00 93.38 538 ALA A CA 1
ATOM 4229 C C . ALA A 1 538 ? 43.046 8.925 -34.136 1.00 93.38 538 ALA A C 1
ATOM 4231 O O . ALA A 1 538 ? 42.655 9.312 -33.030 1.00 93.38 538 ALA A O 1
ATOM 4232 N N . ALA A 1 539 ? 42.838 9.632 -35.248 1.00 91.94 539 ALA A N 1
ATOM 4233 C CA . ALA A 1 539 ? 42.114 10.890 -35.289 1.00 91.94 539 ALA A CA 1
ATOM 4234 C C . ALA A 1 539 ? 40.630 10.705 -34.947 1.00 91.94 539 ALA A C 1
ATOM 4236 O O . ALA A 1 539 ? 40.109 11.473 -34.138 1.00 91.94 539 ALA A O 1
ATOM 4237 N N . VAL A 1 540 ? 39.960 9.677 -35.487 1.00 93.50 540 VAL A N 1
ATOM 4238 C CA . VAL A 1 540 ? 38.547 9.386 -35.170 1.00 93.50 540 VAL A CA 1
ATOM 4239 C C . VAL A 1 540 ? 38.358 9.140 -33.675 1.00 93.50 540 VAL A C 1
ATOM 4241 O O . VAL A 1 540 ? 37.514 9.784 -33.056 1.00 93.50 540 VAL A O 1
ATOM 4244 N N . ARG A 1 541 ? 39.174 8.271 -33.066 1.00 95.31 541 ARG A N 1
ATOM 4245 C CA . ARG A 1 541 ? 39.077 7.967 -31.627 1.00 95.31 541 ARG A CA 1
ATOM 4246 C C . ARG A 1 541 ? 39.335 9.203 -30.765 1.00 95.31 541 ARG A C 1
ATOM 4248 O O . ARG A 1 541 ? 38.617 9.447 -29.797 1.00 95.31 541 ARG A O 1
ATOM 4255 N N . LYS A 1 542 ? 40.322 10.028 -31.134 1.00 93.38 542 LYS A N 1
ATOM 4256 C CA . LYS A 1 542 ? 40.605 11.290 -30.435 1.00 93.38 542 LYS A CA 1
ATOM 4257 C C . LYS A 1 542 ? 39.422 12.257 -30.511 1.00 93.38 542 LYS A C 1
ATOM 4259 O O . LYS A 1 542 ? 39.057 12.830 -29.489 1.00 93.38 542 LYS A O 1
ATOM 4264 N N . MET A 1 543 ? 38.826 12.432 -31.691 1.00 91.56 543 MET A N 1
ATOM 4265 C CA . MET A 1 543 ? 37.647 13.287 -31.867 1.00 91.56 543 MET A CA 1
ATOM 4266 C C . MET A 1 543 ? 36.442 12.755 -31.090 1.00 91.56 543 MET A C 1
ATOM 4268 O O . MET A 1 543 ? 35.779 13.539 -30.423 1.00 91.56 543 MET A O 1
ATOM 4272 N N . ALA A 1 544 ? 36.201 11.440 -31.105 1.00 92.75 544 ALA A N 1
ATOM 4273 C CA . ALA A 1 544 ? 35.123 10.813 -30.341 1.00 92.75 544 ALA A CA 1
ATOM 4274 C C . ALA A 1 544 ? 35.274 11.053 -28.831 1.00 92.75 544 ALA A C 1
ATOM 4276 O O . ALA A 1 544 ? 34.334 11.522 -28.199 1.00 92.75 544 ALA A O 1
ATOM 4277 N N . SER A 1 545 ? 36.466 10.830 -28.263 1.00 93.81 545 SER A N 1
ATOM 4278 C CA . SER A 1 545 ? 36.738 11.120 -26.844 1.00 93.81 545 SER A CA 1
ATOM 4279 C C . SER A 1 545 ? 36.505 12.600 -26.503 1.00 93.81 545 SER A C 1
ATOM 4281 O O . SER A 1 545 ? 35.881 12.915 -25.490 1.00 93.81 545 SER A O 1
ATOM 4283 N N . VAL A 1 546 ? 36.944 13.532 -27.361 1.00 91.62 546 VAL A N 1
ATOM 4284 C CA . VAL A 1 546 ? 36.704 14.975 -27.159 1.00 91.62 546 VAL A CA 1
ATOM 4285 C C . VAL A 1 546 ? 35.215 15.313 -27.229 1.00 91.62 546 VAL A C 1
ATOM 4287 O O . VAL A 1 546 ? 34.728 16.022 -26.352 1.00 91.62 546 VAL A O 1
ATOM 4290 N N . ALA A 1 547 ? 34.496 14.788 -28.222 1.00 89.81 547 ALA A N 1
ATOM 4291 C CA . ALA A 1 547 ? 33.062 15.000 -28.371 1.00 89.81 547 ALA A CA 1
ATOM 4292 C C . ALA A 1 547 ? 32.308 14.494 -27.137 1.00 89.81 547 ALA A C 1
ATOM 4294 O O . ALA A 1 547 ? 31.622 15.263 -26.472 1.00 89.81 547 ALA A O 1
ATOM 4295 N N . LEU A 1 548 ? 32.517 13.237 -26.742 1.00 91.44 548 LEU A N 1
ATOM 4296 C CA . LEU A 1 548 ? 31.875 12.654 -25.562 1.00 91.44 548 LEU A CA 1
ATOM 4297 C C . LEU A 1 548 ? 32.164 13.464 -24.283 1.00 91.44 548 LEU A C 1
ATOM 4299 O O . LEU A 1 548 ? 31.272 13.644 -23.457 1.00 91.44 548 LEU A O 1
ATOM 4303 N N . ARG A 1 549 ? 33.369 14.041 -24.145 1.00 90.44 549 ARG A N 1
ATOM 4304 C CA . ARG A 1 549 ? 33.719 14.926 -23.017 1.00 90.44 549 ARG A CA 1
ATOM 4305 C C . ARG A 1 549 ? 33.021 16.281 -23.047 1.00 90.44 549 ARG A C 1
ATOM 4307 O O . ARG A 1 549 ? 32.808 16.864 -21.988 1.00 90.44 549 ARG A O 1
ATOM 4314 N N . GLN A 1 550 ? 32.711 16.815 -24.222 1.00 87.19 550 GLN A N 1
ATOM 4315 C CA . GLN A 1 550 ? 31.920 18.042 -24.340 1.00 87.19 550 GLN A CA 1
ATOM 4316 C C . GLN A 1 550 ? 30.435 17.763 -24.070 1.00 87.19 550 GLN A C 1
ATOM 4318 O O . GLN A 1 550 ? 29.750 18.593 -23.478 1.00 87.19 550 GLN A O 1
ATOM 4323 N N . GLY A 1 551 ? 29.968 16.558 -24.409 1.00 82.19 551 GLY A N 1
ATOM 4324 C CA . GLY A 1 551 ? 28.592 16.101 -24.232 1.00 82.19 551 GLY A CA 1
ATOM 4325 C C . GLY A 1 551 ? 28.266 15.387 -22.917 1.00 82.19 551 GLY A C 1
ATOM 4326 O O . GLY A 1 551 ? 27.216 14.748 -22.861 1.00 82.19 551 GLY A O 1
ATOM 4327 N N . LYS A 1 552 ? 29.103 15.463 -21.864 1.00 80.19 552 LYS A N 1
ATOM 4328 C CA . LYS A 1 552 ? 28.912 14.691 -20.606 1.00 80.19 552 LYS A CA 1
ATOM 4329 C C . LYS A 1 552 ? 27.503 14.813 -20.009 1.00 80.19 552 LYS A C 1
ATOM 4331 O O . LYS A 1 552 ? 26.964 13.836 -19.508 1.00 80.19 552 LYS A O 1
ATOM 4336 N N . GLY A 1 553 ? 26.909 16.009 -20.065 1.00 74.19 553 GLY A N 1
ATOM 4337 C CA . GLY A 1 553 ? 25.548 16.276 -19.572 1.00 74.19 553 GLY A CA 1
ATOM 4338 C C . GLY A 1 553 ? 24.452 16.239 -20.643 1.00 74.19 553 GLY A C 1
ATOM 4339 O O . GLY A 1 553 ? 23.283 16.386 -20.308 1.00 74.19 553 GLY A O 1
ATOM 4340 N N . ALA A 1 554 ? 24.819 16.067 -21.916 1.00 82.62 554 ALA A N 1
ATOM 4341 C CA . ALA A 1 554 ? 23.894 16.022 -23.050 1.00 82.62 554 ALA A CA 1
ATOM 4342 C C . ALA A 1 554 ? 23.484 14.585 -23.426 1.00 82.62 554 ALA A C 1
ATOM 4344 O O . ALA A 1 554 ? 22.742 14.387 -24.381 1.00 82.62 554 ALA A O 1
ATOM 4345 N N . GLY A 1 555 ? 23.981 13.572 -22.704 1.00 86.12 555 GLY A N 1
ATOM 4346 C CA . GLY A 1 555 ? 23.613 12.170 -22.924 1.00 86.12 555 GLY A CA 1
ATOM 4347 C C . GLY A 1 555 ? 24.203 11.543 -24.192 1.00 86.12 555 GLY A C 1
ATOM 4348 O O . GLY A 1 555 ? 23.760 10.479 -24.603 1.00 86.12 555 GLY A O 1
ATOM 4349 N N . TRP A 1 556 ? 25.226 12.145 -24.807 1.00 92.31 556 TRP A N 1
ATOM 4350 C CA . TRP A 1 556 ? 25.770 11.678 -26.090 1.00 92.31 556 TRP A CA 1
ATOM 4351 C C . TRP A 1 556 ? 26.304 10.239 -26.067 1.00 92.31 556 TRP A C 1
ATOM 4353 O O . TRP A 1 556 ? 26.117 9.503 -27.033 1.00 92.31 556 TRP A O 1
ATOM 4363 N N . ALA A 1 557 ? 26.935 9.818 -24.967 1.00 93.50 557 ALA A N 1
ATOM 4364 C CA . ALA A 1 557 ? 27.366 8.429 -24.801 1.00 93.50 557 ALA A CA 1
ATOM 4365 C C . ALA A 1 557 ? 26.172 7.458 -24.755 1.00 93.50 557 ALA A C 1
ATOM 4367 O O . ALA A 1 557 ? 26.244 6.371 -25.319 1.00 93.50 557 ALA A O 1
ATOM 4368 N N . ALA A 1 558 ? 25.061 7.871 -24.139 1.00 94.50 558 ALA A N 1
ATOM 4369 C CA . ALA A 1 558 ? 23.833 7.088 -24.086 1.00 94.50 558 ALA A CA 1
ATOM 4370 C C . ALA A 1 558 ? 23.202 6.948 -25.483 1.00 94.50 558 ALA A C 1
ATOM 4372 O O . ALA A 1 558 ? 22.893 5.836 -25.895 1.00 94.50 558 ALA A O 1
ATOM 4373 N N . SER A 1 559 ? 23.112 8.035 -26.260 1.00 92.69 559 SER A N 1
ATOM 4374 C CA . SER A 1 559 ? 22.622 7.990 -27.650 1.00 92.69 559 SER A CA 1
ATOM 4375 C C . SER A 1 559 ? 23.512 7.151 -28.573 1.00 92.69 559 SER A C 1
ATOM 4377 O O . SER A 1 559 ? 23.018 6.471 -29.475 1.00 92.69 559 SER A O 1
ATOM 4379 N N . LEU A 1 560 ? 24.831 7.172 -28.354 1.00 95.19 560 LEU A N 1
ATOM 4380 C CA . LEU A 1 560 ? 25.760 6.285 -29.053 1.00 95.19 560 LEU A CA 1
ATOM 4381 C C . LEU A 1 560 ? 25.463 4.812 -28.730 1.00 95.19 560 LEU A C 1
ATOM 4383 O O . LEU A 1 560 ? 25.380 4.008 -29.651 1.00 95.19 560 LEU A O 1
ATOM 4387 N N . PHE A 1 561 ? 25.257 4.469 -27.455 1.00 96.88 561 PHE A N 1
ATOM 4388 C CA . PHE A 1 561 ? 24.927 3.098 -27.037 1.00 96.88 561 PHE A CA 1
ATOM 4389 C C . PHE A 1 561 ? 23.547 2.639 -27.524 1.00 96.88 561 PHE A C 1
ATOM 4391 O O . PHE A 1 561 ? 23.350 1.461 -27.800 1.00 96.88 561 PHE A O 1
ATOM 4398 N N . GLU A 1 562 ? 22.587 3.556 -27.635 1.00 94.75 562 GLU A N 1
ATOM 4399 C CA . GLU A 1 562 ? 21.237 3.259 -28.118 1.00 94.75 562 GLU A CA 1
ATOM 4400 C C . GLU A 1 562 ? 21.222 2.927 -29.617 1.00 94.75 562 GLU A C 1
ATOM 4402 O O . GLU A 1 562 ? 20.489 2.040 -30.056 1.00 94.75 562 GLU A O 1
ATOM 4407 N N . SER A 1 563 ? 22.043 3.633 -30.400 1.00 91.19 563 SER A N 1
ATOM 4408 C CA . SER A 1 563 ? 22.049 3.546 -31.864 1.00 91.19 563 SER A CA 1
ATOM 4409 C C . SER A 1 563 ? 23.060 2.553 -32.442 1.00 91.19 563 SER A C 1
ATOM 4411 O O . SER A 1 563 ? 22.950 2.207 -33.621 1.00 91.19 563 SER A O 1
ATOM 4413 N N . CYS A 1 564 ? 24.040 2.090 -31.658 1.00 94.69 564 CYS A N 1
ATOM 4414 C CA . CYS A 1 564 ? 25.011 1.110 -32.131 1.00 94.69 564 CYS A CA 1
ATOM 4415 C C . CYS A 1 564 ? 24.470 -0.334 -32.084 1.00 94.69 564 CYS A C 1
ATOM 4417 O O . CYS A 1 564 ? 23.585 -0.653 -31.285 1.00 94.69 564 CYS A O 1
ATOM 4419 N N . PRO A 1 565 ? 25.015 -1.241 -32.915 1.00 95.94 565 PRO A N 1
ATOM 4420 C CA . PRO A 1 565 ? 24.838 -2.679 -32.735 1.00 95.94 565 PRO A CA 1
ATOM 4421 C C . PRO A 1 565 ? 25.256 -3.145 -31.330 1.00 95.94 565 PRO A C 1
ATOM 4423 O O . PRO A 1 565 ? 26.181 -2.599 -30.726 1.00 95.94 565 PRO A O 1
ATOM 4426 N N . TYR A 1 566 ? 24.568 -4.162 -30.804 1.00 95.88 566 TYR A N 1
ATOM 4427 C CA . TYR A 1 566 ? 24.764 -4.651 -29.433 1.00 95.88 566 TYR A CA 1
ATOM 4428 C C . TYR A 1 566 ? 26.166 -5.222 -29.187 1.00 95.88 566 TYR A C 1
ATOM 4430 O O . TYR A 1 566 ? 26.771 -4.980 -28.145 1.00 95.88 566 TYR A O 1
ATOM 4438 N N . ASP A 1 567 ? 26.695 -5.957 -30.161 1.00 95.81 567 ASP A N 1
ATOM 4439 C CA . ASP A 1 567 ? 28.022 -6.572 -30.136 1.00 95.81 567 ASP A CA 1
ATOM 4440 C C . ASP A 1 567 ? 29.169 -5.557 -30.270 1.00 95.81 567 ASP A C 1
ATOM 4442 O O . ASP A 1 567 ? 30.328 -5.903 -30.048 1.00 95.81 567 ASP A O 1
ATOM 4446 N N . GLU A 1 568 ? 28.850 -4.299 -30.585 1.00 96.62 568 GLU A N 1
ATOM 4447 C CA . GLU A 1 568 ? 29.804 -3.194 -30.685 1.00 96.62 568 GLU A CA 1
ATOM 4448 C C . GLU A 1 568 ? 29.876 -2.327 -29.413 1.00 96.62 568 GLU A C 1
ATOM 4450 O O . GLU A 1 568 ? 30.685 -1.393 -29.354 1.00 96.62 568 GLU A O 1
ATOM 4455 N N . LEU A 1 569 ? 29.052 -2.614 -28.395 1.00 97.50 569 LEU A N 1
ATOM 4456 C CA . LEU A 1 569 ? 29.110 -1.938 -27.095 1.00 97.50 569 LEU A CA 1
ATOM 4457 C C . LEU A 1 569 ? 30.451 -2.208 -26.382 1.00 97.50 569 LEU A C 1
ATOM 4459 O O . LEU A 1 569 ? 31.038 -3.277 -26.564 1.00 97.50 569 LEU A O 1
ATOM 4463 N N . PRO A 1 570 ? 30.945 -1.284 -25.530 1.00 97.69 570 PRO A N 1
ATOM 4464 C CA . PRO A 1 570 ? 32.235 -1.460 -24.867 1.00 97.69 570 PRO A CA 1
ATOM 4465 C C . PRO A 1 570 ? 32.277 -2.717 -23.973 1.00 97.69 570 PRO A C 1
ATOM 4467 O O . PRO A 1 570 ? 31.529 -2.774 -22.989 1.00 97.69 570 PRO A O 1
ATOM 4470 N N . PRO A 1 571 ? 33.140 -3.716 -24.252 1.00 97.19 571 PRO A N 1
ATOM 4471 C CA . PRO A 1 571 ? 33.232 -4.951 -23.479 1.00 97.19 571 PRO A CA 1
ATOM 4472 C C . PRO A 1 571 ? 33.417 -4.726 -21.980 1.00 97.19 571 PRO A C 1
ATOM 4474 O O . PRO A 1 571 ? 32.761 -5.411 -21.201 1.00 97.19 571 PRO A O 1
ATOM 4477 N N . THR A 1 572 ? 34.213 -3.740 -21.549 1.00 97.62 572 THR A N 1
ATOM 4478 C CA . THR A 1 572 ? 34.431 -3.499 -20.112 1.00 97.62 572 THR A CA 1
ATOM 4479 C C . THR A 1 572 ? 33.145 -3.076 -19.397 1.00 97.62 572 THR A C 1
ATOM 4481 O O . THR A 1 572 ? 32.866 -3.529 -18.285 1.00 97.62 572 THR A O 1
ATOM 4484 N N . ALA A 1 573 ? 32.323 -2.235 -20.034 1.00 97.25 573 ALA A N 1
ATOM 4485 C CA . ALA A 1 573 ? 31.025 -1.836 -19.488 1.00 97.25 573 ALA A CA 1
ATOM 4486 C C . ALA A 1 573 ? 30.044 -3.020 -19.461 1.00 97.25 573 ALA A C 1
ATOM 4488 O O . ALA A 1 573 ? 29.333 -3.219 -18.473 1.00 97.25 573 ALA A O 1
ATOM 4489 N N . MET A 1 574 ? 30.047 -3.836 -20.518 1.00 97.81 574 MET A N 1
ATOM 4490 C CA . MET A 1 574 ? 29.189 -5.015 -20.616 1.00 97.81 574 MET A CA 1
ATOM 4491 C C . MET A 1 574 ? 29.566 -6.077 -19.579 1.00 97.81 574 MET A C 1
ATOM 4493 O O . MET A 1 574 ? 28.693 -6.566 -18.874 1.00 97.81 574 MET A O 1
ATOM 4497 N N . ASP A 1 575 ? 30.848 -6.386 -19.391 1.00 97.56 575 ASP A N 1
ATOM 4498 C CA . ASP A 1 575 ? 31.307 -7.365 -18.397 1.00 97.56 575 ASP A CA 1
ATOM 4499 C C . ASP A 1 575 ? 31.009 -6.929 -16.958 1.00 97.56 575 ASP A C 1
ATOM 4501 O O . ASP A 1 575 ? 30.629 -7.750 -16.109 1.00 97.56 575 ASP A O 1
ATOM 4505 N N . PHE A 1 576 ? 31.102 -5.625 -16.684 1.00 97.94 576 PHE A N 1
ATOM 4506 C CA . PHE A 1 576 ? 30.640 -5.065 -15.421 1.00 97.94 576 PHE A CA 1
ATOM 4507 C C . PHE A 1 576 ? 29.139 -5.301 -15.220 1.00 97.94 576 PHE A C 1
ATOM 4509 O O . PHE A 1 576 ? 28.750 -5.865 -14.198 1.00 97.94 576 PHE A O 1
ATOM 4516 N N . LEU A 1 577 ? 28.296 -4.940 -16.193 1.00 97.50 577 LEU A N 1
ATOM 4517 C CA . LEU A 1 577 ? 26.847 -5.149 -16.106 1.00 97.50 577 LEU A CA 1
ATOM 4518 C C . LEU A 1 577 ? 26.485 -6.633 -15.971 1.00 97.50 577 LEU A C 1
ATOM 4520 O O . LEU A 1 577 ? 25.651 -6.977 -15.135 1.00 97.50 577 LEU A O 1
ATOM 4524 N N . ARG A 1 578 ? 27.171 -7.537 -16.683 1.00 96.75 578 ARG A N 1
ATOM 4525 C CA . ARG A 1 578 ? 26.987 -8.988 -16.513 1.00 96.75 578 ARG A CA 1
ATOM 4526 C C . ARG A 1 578 ? 27.274 -9.430 -15.079 1.00 96.75 578 ARG A C 1
ATOM 4528 O O . ARG A 1 578 ? 26.537 -10.245 -14.523 1.00 96.75 578 ARG A O 1
ATOM 4535 N N . SER A 1 579 ? 28.306 -8.857 -14.459 1.00 96.38 579 SER A N 1
ATOM 4536 C CA . SER A 1 579 ? 28.631 -9.091 -13.047 1.00 96.38 579 SER A CA 1
ATOM 4537 C C . SER A 1 579 ? 27.564 -8.524 -12.103 1.00 96.38 579 SER A C 1
ATOM 4539 O O . SER A 1 579 ? 27.280 -9.138 -11.074 1.00 96.38 579 SER A O 1
ATOM 4541 N N . VAL A 1 580 ? 26.943 -7.389 -12.450 1.00 96.12 580 VAL A N 1
ATOM 4542 C CA . VAL A 1 580 ? 25.804 -6.822 -11.708 1.00 96.12 580 VAL A CA 1
ATOM 4543 C C . VAL A 1 580 ? 24.613 -7.782 -11.749 1.00 96.12 580 VAL A C 1
ATOM 4545 O O . VAL A 1 580 ? 24.171 -8.224 -10.689 1.00 96.12 580 VAL A O 1
ATOM 4548 N N . TYR A 1 581 ? 24.138 -8.178 -12.937 1.00 94.38 581 TYR A N 1
ATOM 4549 C CA . TYR A 1 581 ? 23.017 -9.124 -13.072 1.00 94.38 581 TYR A CA 1
ATOM 4550 C C . TYR A 1 581 ? 23.310 -10.473 -12.409 1.00 94.38 581 TYR A C 1
ATOM 4552 O O . TYR A 1 581 ? 22.447 -11.025 -11.731 1.00 94.38 581 TYR A O 1
ATOM 4560 N N . GLY A 1 582 ? 24.533 -10.992 -12.551 1.00 91.62 582 GLY A N 1
ATOM 4561 C CA . GLY A 1 582 ? 24.932 -12.265 -11.949 1.00 91.62 582 GLY A CA 1
ATOM 4562 C C . GLY A 1 582 ? 24.962 -12.252 -10.417 1.00 91.62 582 GLY A C 1
ATOM 4563 O O . GLY A 1 582 ? 24.797 -13.298 -9.791 1.00 91.62 582 GLY A O 1
ATOM 4564 N N . ALA A 1 583 ? 25.161 -11.087 -9.798 1.00 91.94 583 ALA A N 1
ATOM 4565 C CA . ALA A 1 583 ? 25.236 -10.943 -8.347 1.00 91.94 583 ALA A CA 1
ATOM 4566 C C . ALA A 1 583 ? 23.888 -10.618 -7.681 1.00 91.94 583 ALA A C 1
ATOM 4568 O O . ALA A 1 583 ? 23.799 -10.659 -6.448 1.00 91.94 583 ALA A O 1
ATOM 4569 N N . LEU A 1 584 ? 22.865 -10.257 -8.460 1.00 90.25 584 LEU A N 1
ATOM 4570 C CA . LEU A 1 584 ? 21.541 -9.917 -7.951 1.00 90.25 584 LEU A CA 1
ATOM 4571 C C . LEU A 1 584 ? 20.647 -11.162 -7.891 1.00 90.25 584 LEU A C 1
ATOM 4573 O O . LEU A 1 584 ? 20.640 -11.968 -8.822 1.00 90.25 584 LEU A O 1
ATOM 4577 N N . PRO A 1 585 ? 19.868 -11.337 -6.807 1.00 83.06 585 PRO A N 1
ATOM 4578 C CA . PRO A 1 585 ? 18.906 -12.420 -6.737 1.00 83.06 585 PRO A CA 1
ATOM 4579 C C . PRO A 1 585 ? 17.824 -12.171 -7.782 1.00 83.06 585 PRO A C 1
ATOM 4581 O O . PRO A 1 585 ? 17.088 -11.183 -7.712 1.00 83.06 585 PRO A O 1
ATOM 4584 N N . LYS A 1 586 ? 17.729 -13.086 -8.740 1.00 80.38 586 LYS A N 1
ATOM 4585 C CA . LYS A 1 586 ? 16.629 -13.103 -9.695 1.00 80.38 586 LYS A CA 1
ATOM 4586 C C . LYS A 1 586 ? 15.339 -13.406 -8.930 1.00 80.38 586 LYS A C 1
ATOM 4588 O O . LYS A 1 586 ? 15.383 -14.194 -7.976 1.00 80.38 586 LYS A O 1
ATOM 4593 N N . PRO A 1 587 ? 14.206 -12.778 -9.290 1.00 69.00 587 PRO A N 1
ATOM 4594 C CA . PRO A 1 587 ? 12.905 -13.279 -8.893 1.00 69.00 587 PRO A CA 1
ATOM 4595 C C . PRO A 1 587 ? 12.888 -14.781 -9.141 1.00 69.00 587 PRO A C 1
ATOM 4597 O O . PRO A 1 587 ? 13.456 -15.247 -10.129 1.00 69.00 587 PRO A O 1
ATOM 4600 N N . VAL A 1 588 ? 12.314 -15.529 -8.202 1.00 55.28 588 VAL A N 1
ATOM 4601 C CA . VAL A 1 588 ? 12.052 -16.942 -8.449 1.00 55.28 588 VAL A CA 1
ATOM 4602 C C . VAL A 1 588 ? 11.228 -16.956 -9.724 1.00 55.28 588 VAL A C 1
ATOM 4604 O O . VAL A 1 588 ? 10.134 -16.385 -9.737 1.00 55.28 588 VAL A O 1
ATOM 4607 N N . GLU A 1 589 ? 11.797 -17.502 -10.802 1.00 45.03 589 GLU A N 1
ATOM 4608 C CA . GLU A 1 589 ? 10.982 -17.895 -11.935 1.00 45.03 589 GLU A CA 1
ATOM 4609 C C . GLU A 1 589 ? 9.941 -18.798 -11.309 1.00 45.03 589 GLU A C 1
ATOM 4611 O O . GLU A 1 589 ? 10.268 -19.830 -10.718 1.00 45.03 589 GLU A O 1
ATOM 4616 N N . ILE A 1 590 ? 8.698 -18.327 -11.325 1.00 43.38 590 ILE A N 1
ATOM 4617 C CA . ILE A 1 590 ? 7.579 -19.220 -11.150 1.00 43.38 590 ILE A CA 1
ATOM 4618 C C . ILE A 1 590 ? 7.768 -20.137 -12.348 1.00 43.38 590 ILE A C 1
ATOM 4620 O O . ILE A 1 590 ? 7.425 -19.755 -13.474 1.00 43.38 590 ILE A O 1
ATOM 4624 N N . GLU A 1 591 ? 8.422 -21.289 -12.124 1.00 34.03 591 GLU A N 1
ATOM 4625 C CA . GLU A 1 591 ? 8.347 -22.400 -13.058 1.00 34.03 591 GLU A CA 1
ATOM 4626 C C . GLU A 1 591 ? 6.874 -22.452 -13.443 1.00 34.03 591 GLU A C 1
ATOM 4628 O O . GLU A 1 591 ? 6.018 -22.171 -12.592 1.00 34.03 591 GLU A O 1
ATOM 4633 N N . PRO A 1 592 ? 6.527 -22.674 -14.717 1.00 33.25 592 PRO A N 1
ATOM 4634 C CA . PRO A 1 592 ? 5.174 -23.083 -14.982 1.00 33.25 592 PRO A CA 1
ATOM 4635 C C . PRO A 1 592 ? 4.982 -24.316 -14.107 1.00 33.25 592 PRO A C 1
ATOM 4637 O O . PRO A 1 592 ? 5.416 -25.402 -14.465 1.00 33.25 592 PRO A O 1
ATOM 4640 N N . ASP A 1 593 ? 4.388 -24.115 -12.930 1.00 29.44 593 ASP A N 1
ATOM 4641 C CA . ASP A 1 593 ? 3.675 -25.143 -12.239 1.00 29.44 593 ASP A CA 1
ATOM 4642 C C . ASP A 1 593 ? 2.874 -25.768 -13.369 1.00 29.44 593 ASP A C 1
ATOM 4644 O O . ASP A 1 593 ? 2.201 -25.056 -14.137 1.00 29.44 593 ASP A O 1
ATOM 4648 N N . ASP A 1 594 ? 2.962 -27.084 -13.490 1.00 32.66 594 ASP A N 1
ATOM 4649 C CA . ASP A 1 594 ? 2.094 -27.901 -14.336 1.00 32.66 594 ASP A CA 1
ATOM 4650 C C . ASP A 1 594 ? 0.597 -27.756 -13.909 1.00 32.66 594 ASP A C 1
ATOM 4652 O O . ASP A 1 594 ? -0.246 -28.611 -14.152 1.00 32.66 594 ASP A O 1
ATOM 4656 N N . GLU A 1 595 ? 0.235 -26.634 -13.275 1.00 39.66 595 GLU A N 1
ATOM 4657 C CA . GLU A 1 595 ? -1.066 -26.071 -12.962 1.00 39.66 595 GLU A CA 1
ATOM 4658 C C . GLU A 1 595 ? -1.604 -25.254 -14.157 1.00 39.66 595 GLU A C 1
ATOM 4660 O O . GLU A 1 595 ? -1.820 -24.038 -14.090 1.00 39.66 595 GLU A O 1
ATOM 4665 N N . LEU A 1 596 ? -1.863 -25.910 -15.291 1.00 43.97 596 LEU A N 1
ATOM 4666 C CA . LEU A 1 596 ? -2.584 -25.292 -16.412 1.00 43.97 596 LEU A CA 1
ATOM 4667 C C . LEU A 1 596 ? -4.084 -25.128 -16.090 1.00 43.97 596 LEU A C 1
ATOM 4669 O O . LEU A 1 596 ? -4.953 -25.821 -16.606 1.00 43.97 596 LEU A O 1
ATOM 4673 N N . GLY A 1 597 ? -4.414 -24.158 -15.237 1.00 61.84 597 GLY A N 1
ATOM 4674 C CA . GLY A 1 597 ? -5.781 -23.659 -15.084 1.00 61.84 597 GLY A CA 1
ATOM 4675 C C . GLY A 1 597 ? -6.172 -22.725 -16.237 1.00 61.84 597 GLY A C 1
ATOM 4676 O O . GLY A 1 597 ? -5.391 -21.852 -16.621 1.00 61.84 597 GLY A O 1
ATOM 4677 N N . LYS A 1 598 ? -7.408 -22.842 -16.752 1.00 72.38 598 LYS A N 1
ATOM 4678 C CA . LYS A 1 598 ? -7.969 -21.978 -17.820 1.00 72.38 598 LYS A CA 1
ATOM 4679 C C . LYS A 1 598 ? -7.741 -20.483 -17.543 1.00 72.38 598 LYS A C 1
ATOM 4681 O O . LYS A 1 598 ? -7.226 -19.759 -18.393 1.00 72.38 598 LYS A O 1
ATOM 4686 N N . THR A 1 599 ? -8.037 -20.036 -16.320 1.00 68.69 599 THR A N 1
ATOM 4687 C CA . THR A 1 599 ? -7.869 -18.637 -15.886 1.00 68.69 599 THR A CA 1
ATOM 4688 C C . THR A 1 599 ? -6.397 -18.197 -15.831 1.00 68.69 599 THR A C 1
ATOM 4690 O O . THR A 1 599 ? -6.083 -17.066 -16.200 1.00 68.69 599 THR A O 1
ATOM 4693 N N . THR A 1 600 ? -5.478 -19.083 -15.436 1.00 74.56 600 THR A N 1
ATOM 4694 C CA . THR A 1 600 ? -4.031 -18.800 -15.380 1.00 74.56 600 THR A CA 1
ATOM 4695 C C . THR A 1 600 ? -3.456 -18.598 -16.780 1.00 74.56 600 THR A C 1
ATOM 4697 O O . THR A 1 600 ? -2.729 -17.634 -17.025 1.00 74.56 600 THR A O 1
ATOM 4700 N N . VAL A 1 601 ? -3.833 -19.457 -17.734 1.00 78.12 601 VAL A N 1
ATOM 4701 C CA . VAL A 1 601 ? -3.447 -19.318 -19.149 1.00 78.12 601 VAL A CA 1
ATOM 4702 C C . VAL A 1 601 ? -3.929 -17.985 -19.711 1.00 78.12 601 VAL A C 1
ATOM 4704 O O . VAL A 1 601 ? -3.173 -17.278 -20.380 1.00 78.12 601 VAL A O 1
ATOM 4707 N N . ALA A 1 602 ? -5.169 -17.613 -19.405 1.00 82.50 602 ALA A N 1
ATOM 4708 C CA . ALA A 1 602 ? -5.763 -16.372 -19.870 1.00 82.50 602 ALA A CA 1
ATOM 4709 C C . ALA A 1 602 ? -5.038 -15.131 -19.335 1.00 82.50 602 ALA A C 1
ATOM 4711 O O . ALA A 1 602 ? -4.713 -14.226 -20.105 1.00 82.50 602 ALA A O 1
ATOM 4712 N N . LEU A 1 603 ? -4.709 -15.114 -18.039 1.00 83.12 603 LEU A N 1
ATOM 4713 C CA . LEU A 1 603 ? -3.923 -14.041 -17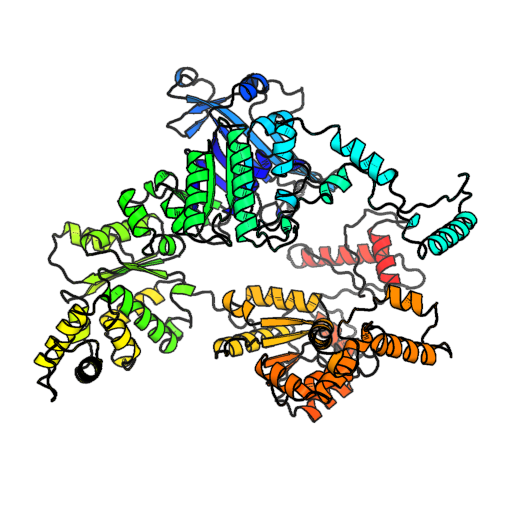.430 1.00 83.12 603 LEU A CA 1
ATOM 4714 C C . LEU A 1 603 ? -2.519 -13.958 -18.029 1.00 83.12 603 LEU A C 1
ATOM 4716 O O . LEU A 1 603 ? -2.093 -12.878 -18.434 1.00 83.12 603 LEU A O 1
ATOM 4720 N N . ARG A 1 604 ? -1.823 -15.088 -18.193 1.00 81.81 604 ARG A N 1
ATOM 4721 C CA . ARG A 1 604 ? -0.506 -15.116 -18.849 1.00 81.81 604 ARG A CA 1
ATOM 4722 C C . ARG A 1 604 ? -0.575 -14.606 -20.288 1.00 81.81 604 ARG A C 1
ATOM 4724 O O . ARG A 1 604 ? 0.310 -13.869 -20.716 1.00 81.81 604 ARG A O 1
ATOM 4731 N N . LYS A 1 605 ? -1.641 -14.926 -21.031 1.00 84.50 605 LYS A N 1
ATOM 4732 C CA . LYS A 1 605 ? -1.852 -14.410 -22.391 1.00 84.50 605 LYS A CA 1
ATOM 4733 C C . LYS A 1 605 ? -2.117 -12.903 -22.399 1.00 84.50 605 LYS A C 1
ATOM 4735 O O . LYS A 1 605 ? -1.570 -12.209 -23.255 1.00 84.50 605 LYS A O 1
ATOM 4740 N N . ALA A 1 606 ? -2.892 -12.395 -21.439 1.00 87.06 606 ALA A N 1
ATOM 4741 C CA . ALA A 1 606 ? -3.111 -10.961 -21.255 1.00 87.06 606 ALA A CA 1
ATOM 4742 C C . ALA A 1 606 ? -1.793 -10.226 -20.978 1.00 87.06 606 ALA A C 1
ATOM 4744 O O . ALA A 1 606 ? -1.482 -9.245 -21.650 1.00 87.06 606 ALA A O 1
ATOM 4745 N N . VAL A 1 607 ? -0.982 -10.741 -20.050 1.00 84.06 607 VAL A N 1
ATOM 4746 C CA . VAL A 1 607 ? 0.336 -10.185 -19.710 1.00 84.06 607 VAL A CA 1
ATOM 4747 C C . VAL A 1 607 ? 1.277 -10.228 -20.904 1.00 84.06 607 VAL A C 1
ATOM 4749 O O . VAL A 1 607 ? 1.916 -9.226 -21.206 1.00 84.06 607 VAL A O 1
ATOM 4752 N N . ALA A 1 608 ? 1.327 -11.349 -21.626 1.00 84.62 608 ALA A N 1
ATOM 4753 C CA . ALA A 1 608 ? 2.134 -11.468 -22.834 1.00 84.62 608 ALA A CA 1
ATOM 4754 C C . ALA A 1 608 ? 1.717 -10.431 -23.888 1.00 84.62 608 ALA A C 1
ATOM 4756 O O . ALA A 1 608 ? 2.571 -9.801 -24.508 1.00 84.62 608 ALA A O 1
ATOM 4757 N N . ARG A 1 609 ? 0.408 -10.197 -24.060 1.00 86.69 609 ARG A N 1
ATOM 4758 C CA . ARG A 1 609 ? -0.097 -9.172 -24.981 1.00 86.69 609 ARG A CA 1
ATOM 4759 C C . ARG A 1 609 ? 0.255 -7.755 -24.531 1.00 86.69 609 ARG A C 1
ATOM 4761 O O . ARG A 1 609 ? 0.564 -6.931 -25.390 1.00 86.69 609 ARG A O 1
ATOM 4768 N N . ILE A 1 610 ? 0.209 -7.478 -23.227 1.00 86.00 610 ILE A N 1
ATOM 4769 C CA . ILE A 1 610 ? 0.624 -6.196 -22.640 1.00 86.00 610 ILE A CA 1
ATOM 4770 C C . ILE A 1 610 ? 2.129 -5.977 -22.851 1.00 86.00 610 ILE A C 1
ATOM 4772 O O . ILE A 1 610 ? 2.524 -4.913 -23.319 1.00 86.00 610 ILE A O 1
ATOM 4776 N N . GLY A 1 611 ? 2.952 -7.000 -22.603 1.00 80.62 611 GLY A N 1
ATOM 4777 C CA . GLY A 1 611 ? 4.405 -6.955 -22.789 1.00 80.62 611 GLY A CA 1
ATOM 4778 C C . GLY A 1 611 ? 4.845 -6.773 -24.246 1.00 80.62 611 GLY A C 1
ATOM 4779 O O . GLY A 1 611 ? 5.897 -6.201 -24.499 1.00 80.62 611 GLY A O 1
ATOM 4780 N N . GLN A 1 612 ? 4.022 -7.181 -25.219 1.00 83.44 612 GLN A N 1
ATOM 4781 C CA . GLN A 1 612 ? 4.230 -6.874 -26.645 1.00 83.44 612 GLN A CA 1
ATOM 4782 C C . GLN A 1 612 ? 3.971 -5.397 -27.001 1.00 83.44 612 GLN A C 1
ATOM 4784 O O . GLN A 1 612 ? 4.226 -4.987 -28.133 1.00 83.44 612 GLN A O 1
ATOM 4789 N N . GLY A 1 613 ? 3.450 -4.604 -26.061 1.00 82.31 613 GLY A N 1
ATOM 4790 C CA . GLY A 1 613 ? 3.121 -3.198 -26.242 1.00 82.31 613 GLY A CA 1
ATOM 4791 C C . GLY A 1 613 ? 1.648 -2.966 -26.588 1.00 82.31 613 GLY A C 1
ATOM 4792 O O . GLY A 1 613 ? 1.065 -3.603 -27.473 1.00 82.31 613 GLY A O 1
ATOM 4793 N N . LEU A 1 614 ? 1.050 -2.002 -25.891 1.00 88.56 614 LEU A N 1
ATOM 4794 C CA . LEU A 1 614 ? -0.279 -1.456 -26.159 1.00 88.56 614 LEU A CA 1
ATOM 4795 C C . LEU A 1 614 ? -0.151 0.018 -26.558 1.00 88.56 614 LEU A C 1
ATOM 4797 O O . LEU A 1 614 ? 0.719 0.732 -26.060 1.00 88.56 614 LEU A O 1
ATOM 4801 N N . GLN A 1 615 ? -1.014 0.488 -27.457 1.00 89.25 615 GLN A N 1
ATOM 4802 C CA . GLN A 1 615 ? -1.084 1.914 -27.770 1.00 89.25 615 GLN A CA 1
ATOM 4803 C C . GLN A 1 615 ? -1.681 2.690 -26.590 1.00 89.25 615 GLN A C 1
ATOM 4805 O O . GLN A 1 615 ? -2.406 2.140 -25.759 1.00 89.25 615 GLN A O 1
ATOM 4810 N N . SER A 1 616 ? -1.404 3.993 -26.525 1.00 85.56 616 SER A N 1
ATOM 4811 C CA . SER A 1 616 ? -1.954 4.850 -25.471 1.00 85.56 616 SER A CA 1
ATOM 4812 C C . SER A 1 616 ? -3.486 4.776 -25.442 1.00 85.56 616 SER A C 1
ATOM 4814 O O . SER A 1 616 ? -4.144 4.978 -26.462 1.00 85.56 616 SER A O 1
ATOM 4816 N N . GLY A 1 617 ? -4.046 4.470 -24.269 1.00 84.25 617 GLY A N 1
ATOM 4817 C CA . GLY A 1 617 ? -5.488 4.303 -24.066 1.00 84.25 617 GLY A CA 1
ATOM 4818 C C . GLY A 1 617 ? -6.033 2.897 -24.347 1.00 84.25 617 GLY A C 1
ATOM 4819 O O . GLY A 1 617 ? -7.218 2.672 -24.108 1.00 84.25 617 GLY A O 1
ATOM 4820 N N . GLN A 1 618 ? -5.205 1.953 -24.808 1.00 94.06 618 GLN A N 1
ATOM 4821 C CA . GLN A 1 618 ? -5.609 0.555 -24.967 1.00 94.06 618 GLN A CA 1
ATOM 4822 C C . GLN A 1 618 ? -5.499 -0.230 -23.660 1.00 94.06 618 GLN A C 1
ATOM 4824 O O . GLN A 1 618 ? -4.604 -0.001 -22.849 1.00 94.06 618 GLN A O 1
ATOM 4829 N N . THR A 1 619 ? -6.391 -1.202 -23.487 1.00 95.19 619 THR A N 1
ATOM 4830 C CA . THR A 1 619 ? -6.400 -2.132 -22.349 1.00 95.19 619 THR A CA 1
ATOM 4831 C C . THR A 1 619 ? -6.834 -3.522 -22.804 1.00 95.19 619 THR A C 1
ATOM 4833 O O . THR A 1 619 ? -7.607 -3.647 -23.747 1.00 95.19 619 THR A O 1
ATOM 4836 N N . VAL A 1 620 ? -6.384 -4.583 -22.140 1.00 94.50 620 VAL A N 1
ATOM 4837 C CA . VAL A 1 620 ? -6.924 -5.935 -22.357 1.00 94.50 620 VAL A CA 1
ATOM 4838 C C . VAL A 1 620 ? -8.242 -6.060 -21.597 1.00 94.50 620 VAL A C 1
ATOM 4840 O O . VAL A 1 620 ? -8.277 -5.781 -20.401 1.00 94.50 620 VAL A O 1
ATOM 4843 N N . LEU A 1 621 ? -9.318 -6.462 -22.273 1.00 95.38 621 LEU A N 1
ATOM 4844 C CA . LEU A 1 621 ? -10.634 -6.646 -21.657 1.00 95.38 621 LEU A CA 1
ATOM 4845 C C . LEU A 1 621 ? -10.810 -8.100 -21.218 1.00 95.38 621 LEU A C 1
ATOM 4847 O O . LEU A 1 621 ? -10.629 -9.008 -22.020 1.00 95.38 621 LEU A O 1
ATOM 4851 N N . PHE A 1 622 ? -11.197 -8.320 -19.968 1.00 93.88 622 PHE A N 1
ATOM 4852 C CA . PHE A 1 622 ? -11.507 -9.631 -19.408 1.00 93.88 622 PHE A CA 1
ATOM 4853 C C . PHE A 1 622 ? -12.959 -9.632 -18.922 1.00 93.88 622 PHE A C 1
ATOM 4855 O O . PHE A 1 622 ? -13.308 -8.894 -17.997 1.00 93.88 622 PHE A O 1
ATOM 4862 N N . LEU A 1 623 ? -13.797 -10.458 -19.548 1.00 93.38 623 LEU A N 1
ATOM 4863 C CA . LEU A 1 623 ? -15.224 -10.594 -19.263 1.00 93.38 623 LEU A CA 1
ATOM 4864 C C . LEU A 1 623 ? -15.494 -11.901 -18.519 1.00 93.38 623 LEU A C 1
ATOM 4866 O O . LEU A 1 623 ? -15.084 -12.967 -18.967 1.00 93.38 623 LEU A O 1
ATOM 4870 N N . SER A 1 624 ? -16.209 -11.809 -17.397 1.00 89.94 624 SER A N 1
ATOM 4871 C CA . SER A 1 624 ? -16.643 -12.968 -16.603 1.00 89.94 624 SER A CA 1
ATOM 4872 C C . SER A 1 624 ? -18.098 -12.818 -16.125 1.00 89.94 624 SER A C 1
ATOM 4874 O O . SER A 1 624 ? -18.690 -11.737 -16.209 1.00 89.94 624 SER A O 1
ATOM 4876 N N . PHE A 1 625 ? -18.714 -13.889 -15.626 1.00 81.75 625 PHE A N 1
ATOM 4877 C CA . PHE A 1 625 ? -20.127 -13.885 -15.216 1.00 81.75 625 PHE A CA 1
ATOM 4878 C C . PHE A 1 625 ? -20.347 -13.372 -13.796 1.00 81.75 625 PHE A C 1
ATOM 4880 O O . PHE A 1 625 ? -21.305 -12.639 -13.545 1.00 81.75 625 PHE A O 1
ATOM 4887 N N . SER A 1 626 ? -19.443 -13.694 -12.866 1.00 77.50 626 SER A N 1
ATOM 4888 C CA . SER A 1 626 ? -19.625 -13.379 -11.448 1.00 77.50 626 SER A CA 1
ATOM 4889 C C . SER A 1 626 ? -18.613 -12.361 -10.932 1.00 77.50 626 SER A C 1
ATOM 4891 O O . SER A 1 626 ? -17.443 -12.331 -11.316 1.00 77.50 626 SER A O 1
ATOM 4893 N N . ARG A 1 627 ? -19.048 -11.538 -9.971 1.00 73.06 627 ARG A N 1
ATOM 4894 C CA . ARG A 1 627 ? -18.144 -10.632 -9.242 1.00 73.06 627 ARG A CA 1
ATOM 4895 C C . ARG A 1 627 ? -17.068 -11.399 -8.471 1.00 73.06 627 ARG A C 1
ATOM 4897 O O . ARG A 1 627 ? -15.969 -10.884 -8.299 1.00 73.06 627 ARG A O 1
ATOM 4904 N N . ALA A 1 628 ? -17.373 -12.623 -8.034 1.00 69.06 628 ALA A N 1
ATOM 4905 C CA . ALA A 1 628 ? -16.416 -13.505 -7.377 1.00 69.06 628 ALA A CA 1
ATOM 4906 C C . ALA A 1 628 ? -15.316 -13.975 -8.341 1.00 69.06 628 ALA A C 1
ATOM 4908 O O . ALA A 1 628 ? -14.147 -13.978 -7.968 1.00 69.06 628 ALA A O 1
ATOM 4909 N N . ALA A 1 629 ? -15.658 -14.331 -9.583 1.00 69.56 629 ALA A N 1
ATOM 4910 C CA . ALA A 1 629 ? -14.674 -14.654 -10.614 1.00 69.56 629 ALA A CA 1
ATOM 4911 C C . ALA A 1 629 ? -13.813 -13.434 -10.973 1.00 69.56 629 ALA A C 1
ATOM 4913 O O . ALA A 1 629 ? -12.592 -13.544 -10.966 1.00 69.56 629 ALA A O 1
ATOM 4914 N N . VAL A 1 630 ? -14.418 -12.251 -11.138 1.00 75.69 630 VAL A N 1
ATOM 4915 C CA . VAL A 1 630 ? -13.679 -10.986 -11.329 1.00 75.69 630 VAL A CA 1
ATOM 4916 C C . VAL A 1 630 ? -12.703 -10.722 -10.178 1.00 75.69 630 VAL A C 1
ATOM 4918 O O . VAL A 1 630 ? -11.541 -10.409 -10.420 1.00 75.69 630 VAL A O 1
ATOM 4921 N N . ALA A 1 631 ? -13.141 -10.881 -8.925 1.00 69.88 631 ALA A N 1
ATOM 4922 C CA . ALA A 1 631 ? -12.279 -10.704 -7.759 1.00 69.88 631 ALA A CA 1
ATOM 4923 C C . ALA A 1 631 ? -11.119 -11.712 -7.744 1.00 69.88 631 ALA A C 1
ATOM 4925 O O . ALA A 1 631 ? -9.979 -11.308 -7.540 1.00 69.88 631 ALA A O 1
ATOM 4926 N N . ARG A 1 632 ? -11.385 -12.993 -8.042 1.00 72.88 632 ARG A N 1
ATOM 4927 C CA . ARG A 1 632 ? -10.348 -14.033 -8.157 1.00 72.88 632 ARG A CA 1
ATOM 4928 C C . ARG A 1 632 ? -9.332 -13.716 -9.249 1.00 72.88 632 ARG A C 1
ATOM 4930 O O . ARG A 1 632 ? -8.141 -13.844 -9.006 1.00 72.88 632 ARG A O 1
ATOM 4937 N N . VAL A 1 633 ? -9.791 -13.287 -10.424 1.00 74.88 633 VAL A N 1
ATOM 4938 C CA . VAL A 1 633 ? -8.928 -12.911 -11.554 1.00 74.88 633 VAL A CA 1
ATOM 4939 C C . VAL A 1 633 ? -8.066 -11.707 -11.181 1.00 74.88 633 VAL A C 1
ATOM 4941 O O . VAL A 1 633 ? -6.872 -11.712 -11.450 1.00 74.88 633 VAL A O 1
ATOM 4944 N N . LEU A 1 634 ? -8.636 -10.699 -10.515 1.00 74.62 634 LEU A N 1
ATOM 4945 C CA . LEU A 1 634 ? -7.887 -9.538 -10.030 1.00 74.62 634 LEU A CA 1
ATOM 4946 C C . LEU A 1 634 ? -6.879 -9.905 -8.937 1.00 74.62 634 LEU A C 1
ATOM 4948 O O . LEU A 1 634 ? -5.791 -9.337 -8.907 1.00 74.62 634 LEU A O 1
ATOM 4952 N N . ASP A 1 635 ? -7.220 -10.819 -8.032 1.00 71.75 635 ASP A N 1
ATOM 4953 C CA . ASP A 1 635 ? -6.309 -11.265 -6.978 1.00 71.75 635 ASP A CA 1
ATOM 4954 C C . ASP A 1 635 ? -5.174 -12.126 -7.540 1.00 71.75 635 ASP A C 1
ATOM 4956 O O . ASP A 1 635 ? -4.020 -11.870 -7.208 1.00 71.75 635 ASP A O 1
ATOM 4960 N N . ALA A 1 636 ? -5.467 -13.046 -8.464 1.00 68.88 636 ALA A N 1
ATOM 4961 C CA . ALA A 1 636 ? -4.452 -13.791 -9.209 1.00 68.88 636 ALA A CA 1
ATOM 4962 C C . ALA A 1 636 ? -3.563 -12.846 -10.031 1.00 68.88 636 ALA A C 1
ATOM 4964 O O . ALA A 1 636 ? -2.338 -12.926 -9.974 1.00 68.88 636 ALA A O 1
ATOM 4965 N N . ALA A 1 637 ? -4.157 -11.856 -10.704 1.00 70.06 637 ALA A N 1
ATOM 4966 C CA . ALA A 1 637 ? -3.400 -10.857 -11.443 1.00 70.06 637 ALA A CA 1
ATOM 4967 C C . ALA A 1 637 ? -2.471 -10.045 -10.526 1.00 70.06 637 ALA A C 1
ATOM 4969 O O . ALA A 1 637 ? -1.353 -9.745 -10.913 1.00 70.06 637 ALA A O 1
ATOM 4970 N N . LYS A 1 638 ? -2.860 -9.713 -9.289 1.00 69.00 638 LYS A N 1
ATOM 4971 C CA . LYS A 1 638 ? -1.952 -9.024 -8.347 1.00 69.00 638 LYS A CA 1
ATOM 4972 C C . LYS A 1 638 ? -0.740 -9.863 -7.944 1.00 69.00 638 LYS A C 1
ATOM 4974 O O . LYS A 1 638 ? 0.251 -9.287 -7.499 1.00 69.00 638 LYS A O 1
ATOM 4979 N N . MET A 1 639 ? -0.846 -11.188 -8.018 1.00 65.31 639 MET A N 1
ATOM 4980 C CA . MET A 1 639 ? 0.243 -12.108 -7.685 1.00 65.31 639 MET A CA 1
ATOM 4981 C C . MET A 1 639 ? 1.180 -12.306 -8.881 1.00 65.31 639 MET A C 1
ATOM 4983 O O . MET A 1 639 ? 2.394 -12.305 -8.695 1.00 65.31 639 MET A O 1
ATOM 4987 N N . ASP A 1 640 ? 0.619 -12.369 -10.093 1.00 58.12 640 ASP A N 1
ATOM 4988 C CA . ASP A 1 640 ? 1.346 -12.747 -11.312 1.00 58.12 640 ASP A CA 1
ATOM 4989 C C . ASP A 1 640 ? 1.691 -11.568 -12.245 1.00 58.12 640 ASP A C 1
ATOM 4991 O O . ASP A 1 640 ? 2.442 -11.729 -13.208 1.00 58.12 640 ASP A O 1
ATOM 4995 N N . VAL A 1 641 ? 1.142 -10.372 -11.999 1.00 64.38 641 VAL A N 1
ATOM 4996 C CA . VAL A 1 641 ? 1.235 -9.203 -12.889 1.00 64.38 641 VAL A CA 1
ATOM 4997 C C . VAL A 1 641 ? 1.796 -7.995 -12.141 1.00 64.38 641 VAL A C 1
ATOM 4999 O O . VAL A 1 641 ? 1.378 -7.671 -11.030 1.00 64.38 641 VAL A O 1
ATOM 5002 N N . SER A 1 642 ? 2.746 -7.290 -12.766 1.00 69.44 642 SER A N 1
ATOM 5003 C CA . SER A 1 642 ? 3.306 -6.057 -12.205 1.00 69.44 642 SER A CA 1
ATOM 5004 C C . SER A 1 642 ? 2.220 -4.990 -12.011 1.00 69.44 642 SER A C 1
ATOM 5006 O O . SER A 1 642 ? 1.242 -4.915 -12.758 1.00 69.44 642 SER A O 1
ATOM 5008 N N . TYR A 1 643 ? 2.404 -4.114 -11.021 1.00 64.75 643 TYR A N 1
ATOM 5009 C CA . TYR A 1 643 ? 1.445 -3.045 -10.721 1.00 64.75 643 TYR A CA 1
ATOM 5010 C C . TYR A 1 643 ? 1.184 -2.111 -11.919 1.00 64.75 643 TYR A C 1
ATOM 5012 O O . TYR A 1 643 ? 0.072 -1.618 -12.090 1.00 64.75 643 TYR A O 1
ATOM 5020 N N . GLU A 1 644 ? 2.193 -1.902 -12.768 1.00 68.19 644 GLU A N 1
ATOM 5021 C CA . GLU A 1 644 ? 2.081 -1.119 -14.002 1.00 68.19 644 GLU A CA 1
ATOM 5022 C C . GLU A 1 644 ? 1.172 -1.800 -15.038 1.00 68.19 644 GLU A C 1
ATOM 5024 O O . GLU A 1 644 ? 0.285 -1.163 -15.606 1.00 68.19 644 GLU A O 1
ATOM 5029 N N . HIS A 1 645 ? 1.317 -3.114 -15.221 1.00 76.75 645 HIS A N 1
ATOM 5030 C CA . HIS A 1 645 ? 0.496 -3.892 -16.148 1.00 76.75 645 HIS A CA 1
ATOM 5031 C C . HIS A 1 645 ? -0.944 -4.096 -15.647 1.00 76.75 645 HIS A C 1
ATOM 5033 O O . HIS A 1 645 ? -1.857 -4.199 -16.465 1.00 76.75 645 HIS A O 1
ATOM 5039 N N . LEU A 1 646 ? -1.188 -4.084 -14.329 1.00 78.19 646 LEU A N 1
ATOM 5040 C CA . LEU A 1 646 ? -2.547 -4.153 -13.768 1.00 78.19 646 LEU A CA 1
ATOM 5041 C C . LEU A 1 646 ? -3.438 -2.995 -14.238 1.00 78.19 646 LEU A C 1
ATOM 5043 O O . LEU A 1 646 ? -4.631 -3.194 -14.449 1.00 78.19 646 LEU A O 1
ATOM 5047 N N . GLY A 1 647 ? -2.873 -1.800 -14.442 1.00 81.12 647 GLY A N 1
ATOM 5048 C CA . GLY A 1 647 ? -3.612 -0.646 -14.970 1.00 81.12 647 GLY A CA 1
ATOM 5049 C C . GLY A 1 647 ? -4.045 -0.799 -16.433 1.00 81.12 647 GLY A C 1
ATOM 5050 O O . GLY A 1 647 ? -4.925 -0.072 -16.890 1.00 81.12 647 GLY A O 1
ATOM 5051 N N . LEU A 1 648 ? -3.448 -1.751 -17.156 1.00 87.94 648 LEU A N 1
ATOM 5052 C CA . LEU A 1 648 ? -3.738 -2.063 -18.555 1.00 87.94 648 LEU A CA 1
ATOM 5053 C C . LEU A 1 648 ? -4.703 -3.249 -18.709 1.00 87.94 648 LEU A C 1
ATOM 5055 O O . LEU A 1 648 ? -5.049 -3.608 -19.836 1.00 87.94 648 LEU A O 1
ATOM 5059 N N . LEU A 1 649 ? -5.161 -3.838 -17.600 1.00 90.12 649 LEU A N 1
ATOM 5060 C CA . LEU A 1 649 ? -6.138 -4.921 -17.572 1.00 90.12 649 LEU A CA 1
ATOM 5061 C C . LEU A 1 649 ? -7.498 -4.394 -17.087 1.00 90.12 649 LEU A C 1
ATOM 5063 O O . LEU A 1 649 ? -7.650 -3.945 -15.952 1.00 90.12 649 LEU A O 1
ATOM 5067 N N . SER A 1 650 ? -8.512 -4.472 -17.944 1.00 91.69 650 SER A N 1
ATOM 5068 C CA . SER A 1 650 ? -9.896 -4.139 -17.615 1.00 91.69 650 SER A CA 1
ATOM 5069 C C . SER A 1 650 ? -10.663 -5.427 -17.323 1.00 91.69 650 SER A C 1
ATOM 5071 O O . SER A 1 650 ? -11.029 -6.146 -18.245 1.00 91.69 650 SER A O 1
ATOM 5073 N N . VAL A 1 651 ? -10.874 -5.745 -16.043 1.00 91.12 651 VAL A N 1
ATOM 5074 C CA . VAL A 1 651 ? -11.626 -6.939 -15.617 1.00 91.12 651 VAL A CA 1
ATOM 5075 C C . VAL A 1 651 ? -13.014 -6.519 -15.149 1.00 91.12 651 VAL A C 1
ATOM 5077 O O . VAL A 1 651 ? -13.147 -5.786 -14.167 1.00 91.12 651 VAL A O 1
ATOM 5080 N N . GLU A 1 652 ? -14.058 -6.980 -15.830 1.00 92.62 652 GLU A N 1
ATOM 5081 C CA . GLU A 1 652 ? -15.441 -6.639 -15.498 1.00 92.62 652 GLU A CA 1
ATOM 5082 C C . GLU A 1 652 ? -16.402 -7.808 -15.743 1.00 92.62 652 GLU A C 1
ATOM 5084 O O . GLU A 1 652 ? -16.083 -8.777 -16.432 1.00 92.62 652 GLU A O 1
ATOM 5089 N N . THR A 1 653 ? -17.593 -7.743 -15.140 1.00 92.06 653 THR A N 1
ATOM 5090 C CA . THR A 1 653 ? -18.643 -8.705 -15.483 1.00 92.06 653 THR A CA 1
ATOM 5091 C C . THR A 1 653 ? -19.310 -8.324 -16.801 1.00 92.06 653 THR A C 1
ATOM 5093 O O . THR A 1 653 ? -19.364 -7.140 -17.142 1.00 92.06 653 THR A O 1
ATOM 5096 N N . PHE A 1 654 ? -19.914 -9.289 -17.499 1.00 91.88 654 PHE A N 1
ATOM 5097 C CA . PHE A 1 654 ? -20.725 -9.011 -18.694 1.00 91.88 654 PHE A CA 1
ATOM 5098 C C . PHE A 1 654 ? -21.769 -7.907 -18.457 1.00 91.88 654 PHE A C 1
ATOM 5100 O O . PHE A 1 654 ? -21.866 -6.956 -19.228 1.00 91.88 654 PHE A O 1
ATOM 5107 N N . HIS A 1 655 ? -22.488 -7.958 -17.334 1.00 91.06 655 HIS A N 1
ATOM 5108 C CA . HIS A 1 655 ? -23.473 -6.934 -16.974 1.00 91.06 655 HIS A CA 1
ATOM 5109 C C . HIS A 1 655 ? -22.854 -5.546 -16.757 1.00 91.06 655 HIS A C 1
ATOM 5111 O O . HIS A 1 655 ? -23.436 -4.542 -17.172 1.00 91.06 655 HIS A O 1
ATOM 5117 N N . ALA A 1 656 ? -21.678 -5.469 -16.125 1.00 93.38 656 ALA A N 1
ATOM 5118 C CA . ALA A 1 656 ? -20.974 -4.204 -15.934 1.00 93.38 656 ALA A CA 1
ATOM 5119 C C . ALA A 1 656 ? -20.523 -3.614 -17.277 1.00 93.38 656 ALA A C 1
ATOM 5121 O O . ALA A 1 656 ? -20.745 -2.425 -17.517 1.00 93.38 656 ALA A O 1
ATOM 5122 N N . PHE A 1 657 ? -20.003 -4.458 -18.170 1.00 95.19 657 PHE A N 1
ATOM 5123 C CA . PHE A 1 657 ? -19.626 -4.079 -19.527 1.00 95.19 657 PHE A CA 1
ATOM 5124 C C . PHE A 1 657 ? -20.823 -3.549 -20.326 1.00 95.19 657 PHE A C 1
ATOM 5126 O O . PHE A 1 657 ? -20.783 -2.432 -20.846 1.00 95.19 657 PHE A O 1
ATOM 5133 N N . PHE A 1 658 ? -21.933 -4.290 -20.367 1.00 95.75 658 PHE A N 1
ATOM 5134 C CA . PHE A 1 658 ? -23.139 -3.868 -21.086 1.00 95.75 658 PHE A CA 1
ATOM 5135 C C . PHE A 1 658 ? -23.717 -2.570 -20.526 1.00 95.75 658 PHE A C 1
ATOM 5137 O O . PHE A 1 658 ? -24.080 -1.675 -21.287 1.00 95.75 658 PHE A O 1
ATOM 5144 N N . TRP A 1 659 ? -23.738 -2.407 -19.203 1.00 95.38 659 TRP A N 1
ATOM 5145 C CA . TRP A 1 659 ? -24.176 -1.157 -18.589 1.00 95.38 659 TRP A CA 1
ATOM 5146 C C . TRP A 1 659 ? -23.243 0.015 -18.915 1.00 95.38 659 TRP A C 1
ATOM 5148 O O . TRP A 1 659 ? -23.710 1.123 -19.189 1.00 95.38 659 TRP A O 1
ATOM 5158 N N . ARG A 1 660 ? -21.925 -0.219 -18.936 1.00 94.81 660 ARG A N 1
ATOM 5159 C CA . ARG A 1 660 ? -20.911 0.769 -19.331 1.00 94.81 660 ARG A CA 1
ATOM 5160 C C . ARG A 1 660 ? -21.074 1.207 -20.786 1.00 94.81 660 ARG A C 1
ATOM 5162 O O . ARG A 1 660 ? -20.817 2.372 -21.077 1.00 94.81 660 ARG A O 1
ATOM 5169 N N . LEU A 1 661 ? -21.539 0.320 -21.666 1.00 93.69 661 LEU A N 1
ATOM 5170 C CA . LEU A 1 661 ? -21.900 0.650 -23.046 1.00 93.69 661 LEU A CA 1
ATOM 5171 C C . LEU A 1 661 ? -23.222 1.419 -23.130 1.00 93.69 661 LEU A C 1
ATOM 5173 O O . LEU A 1 661 ? -23.286 2.489 -23.736 1.00 93.69 661 LEU A O 1
ATOM 5177 N N . LEU A 1 662 ? -24.275 0.906 -22.497 1.00 94.75 662 LEU A N 1
ATOM 5178 C CA . LEU A 1 662 ? -25.623 1.459 -22.600 1.00 94.75 662 LEU A CA 1
ATOM 5179 C C . LEU A 1 662 ? -25.752 2.829 -21.942 1.00 94.75 662 LEU A C 1
ATOM 5181 O O . LEU A 1 662 ? -26.353 3.730 -22.516 1.00 94.75 662 LEU A O 1
ATOM 5185 N N . LYS A 1 663 ? -25.182 3.029 -20.755 1.00 94.19 663 LYS A N 1
ATOM 5186 C CA . LYS A 1 663 ? -25.367 4.264 -19.983 1.00 94.19 663 LYS A CA 1
ATOM 5187 C C . LYS A 1 663 ? -24.984 5.543 -20.754 1.00 94.19 663 LYS A C 1
ATOM 5189 O O . LYS A 1 663 ? -25.769 6.490 -20.710 1.00 94.19 663 LYS A O 1
ATOM 5194 N N . PRO A 1 664 ? -23.831 5.620 -21.449 1.00 92.81 664 PRO A N 1
ATOM 5195 C CA . PRO A 1 664 ? -23.485 6.779 -22.270 1.00 92.81 664 PRO A CA 1
ATOM 5196 C C . PRO A 1 664 ? -24.057 6.743 -23.696 1.00 92.81 664 PRO A C 1
ATOM 5198 O O . PRO A 1 664 ? -24.214 7.811 -24.284 1.00 92.81 664 PRO A O 1
ATOM 5201 N N . HIS A 1 665 ? -24.357 5.570 -24.269 1.00 93.94 665 HIS A N 1
ATOM 5202 C CA . HIS A 1 665 ? -24.664 5.433 -25.705 1.00 93.94 665 HIS A CA 1
ATOM 5203 C C . HIS A 1 665 ? -26.080 4.944 -26.027 1.00 93.94 665 HIS A C 1
ATOM 5205 O O . HIS A 1 665 ? -26.469 4.949 -27.189 1.00 93.94 665 HIS A O 1
ATOM 5211 N N . GLY A 1 666 ? -26.889 4.580 -25.035 1.00 91.06 666 GLY A N 1
ATOM 5212 C CA . GLY A 1 666 ? -28.232 4.029 -25.238 1.00 91.06 666 GLY A CA 1
ATOM 5213 C C . GLY A 1 666 ? -29.201 4.998 -25.917 1.00 91.06 666 GLY A C 1
ATOM 5214 O O . GLY A 1 666 ? -30.147 4.564 -26.565 1.00 91.06 666 GLY A O 1
ATOM 5215 N N . TYR A 1 667 ? -28.919 6.304 -25.889 1.00 92.62 667 TYR A N 1
ATOM 5216 C CA . TYR A 1 667 ? -29.672 7.285 -26.674 1.00 92.62 667 TYR A CA 1
ATOM 5217 C C . TYR A 1 667 ? -29.578 7.053 -28.192 1.00 92.62 667 TYR A C 1
ATOM 5219 O O . TYR A 1 667 ? -30.465 7.479 -28.926 1.00 92.62 667 TYR A O 1
ATOM 5227 N N . LEU A 1 668 ? -28.536 6.362 -28.675 1.00 91.88 668 LEU A N 1
ATOM 5228 C CA . LEU A 1 668 ? -28.391 5.983 -30.086 1.00 91.88 668 LEU A CA 1
ATOM 5229 C C . LEU A 1 668 ? -29.421 4.933 -30.519 1.00 91.88 668 LEU A C 1
ATOM 5231 O O . LEU A 1 668 ? -29.680 4.789 -31.711 1.00 91.88 668 LEU A O 1
ATOM 5235 N N . LEU A 1 669 ? -30.037 4.231 -29.565 1.00 91.81 669 LEU A N 1
ATOM 5236 C CA . LEU A 1 669 ? -31.171 3.351 -29.833 1.00 91.81 669 LEU A CA 1
ATOM 5237 C C . LEU A 1 669 ? -32.484 4.127 -30.001 1.00 91.81 669 LEU A C 1
ATOM 5239 O O . LEU A 1 669 ? -33.416 3.601 -30.603 1.00 91.81 669 LEU A O 1
ATOM 5243 N N . GLY A 1 670 ? -32.553 5.363 -29.491 1.00 90.06 670 GLY A N 1
ATOM 5244 C CA . GLY A 1 670 ? -33.781 6.155 -29.362 1.00 90.06 670 GLY A CA 1
ATOM 5245 C C . GLY A 1 670 ? -34.291 6.298 -27.921 1.00 90.06 670 GLY A C 1
ATOM 5246 O O . GLY A 1 670 ? -35.311 6.944 -27.712 1.00 90.06 670 GLY A O 1
ATOM 5247 N N . ALA A 1 671 ? -33.590 5.733 -26.931 1.00 92.38 671 ALA A N 1
ATOM 5248 C CA . ALA A 1 671 ? -33.932 5.867 -25.514 1.00 92.38 671 ALA A CA 1
ATOM 5249 C C . ALA A 1 671 ? -33.547 7.256 -24.942 1.00 92.38 671 ALA A C 1
ATOM 5251 O O . ALA A 1 671 ? -32.761 7.995 -25.552 1.00 92.38 671 ALA A O 1
ATOM 5252 N N . PRO A 1 672 ? -34.040 7.642 -23.750 1.00 92.62 672 PRO A N 1
ATOM 5253 C CA . PRO A 1 672 ? -33.674 8.904 -23.119 1.00 92.62 672 PRO A CA 1
ATOM 5254 C C . PRO A 1 672 ? -32.167 9.002 -22.840 1.00 92.62 672 PRO A C 1
ATOM 5256 O O . PRO A 1 672 ? -31.496 8.017 -22.540 1.00 92.62 672 PRO A O 1
ATOM 5259 N N . ARG A 1 673 ? -31.616 10.225 -22.872 1.00 86.44 673 ARG A N 1
ATOM 5260 C CA . ARG A 1 673 ? -30.169 10.467 -22.666 1.00 86.44 673 ARG A CA 1
ATOM 5261 C C . ARG A 1 673 ? -29.636 10.032 -21.300 1.00 86.44 673 ARG A C 1
ATOM 5263 O O . ARG A 1 673 ? -28.428 9.892 -21.141 1.00 86.44 673 ARG A O 1
ATOM 5270 N N . ARG A 1 674 ? -30.505 9.906 -20.300 1.00 88.75 674 ARG A N 1
ATOM 5271 C CA . ARG A 1 674 ? -30.140 9.458 -18.956 1.00 88.75 674 ARG A CA 1
ATOM 5272 C C . ARG A 1 674 ? -30.804 8.116 -18.715 1.00 88.75 674 ARG A C 1
ATOM 5274 O O . ARG A 1 674 ? -32.022 8.068 -18.597 1.00 88.75 674 ARG A O 1
ATOM 5281 N N . LEU A 1 675 ? -29.993 7.066 -18.627 1.00 92.56 675 LEU A N 1
ATOM 5282 C CA . LEU A 1 675 ? -30.462 5.738 -18.254 1.00 92.56 675 LEU A CA 1
ATOM 5283 C C . LEU A 1 675 ? -30.264 5.480 -16.759 1.00 92.56 675 LEU A C 1
ATOM 5285 O O . LEU A 1 675 ? -29.281 5.924 -16.156 1.00 92.56 675 LEU A O 1
ATOM 5289 N N . SER A 1 676 ? -31.185 4.720 -16.177 1.00 93.00 676 SER A N 1
ATOM 5290 C CA . SER A 1 676 ? -31.128 4.217 -14.805 1.00 93.00 676 SER A CA 1
ATOM 5291 C C . SER A 1 676 ? -31.460 2.725 -14.770 1.00 93.00 676 SER A C 1
ATOM 5293 O O . SER A 1 676 ? -32.160 2.218 -15.644 1.00 93.00 676 SER A O 1
ATOM 5295 N N . ILE A 1 677 ? -30.922 2.015 -13.780 1.00 93.19 677 ILE A N 1
ATOM 5296 C CA . ILE A 1 677 ? -31.182 0.583 -13.607 1.00 93.19 677 ILE A CA 1
ATOM 5297 C C . ILE A 1 677 ? -32.526 0.428 -12.896 1.00 93.19 677 ILE A C 1
ATOM 5299 O O . ILE A 1 677 ? -32.751 1.061 -11.864 1.00 93.19 677 ILE A O 1
ATOM 5303 N N . LEU A 1 678 ? -33.405 -0.413 -13.435 1.00 90.94 678 LEU A N 1
ATOM 5304 C CA . LEU A 1 678 ? -34.581 -0.906 -12.731 1.00 90.94 678 LEU A CA 1
ATOM 5305 C C . LEU A 1 678 ? -34.134 -2.084 -11.858 1.00 90.94 678 LEU A C 1
ATOM 5307 O O . LEU A 1 678 ? -33.761 -3.132 -12.378 1.00 90.94 678 LEU A O 1
ATOM 5311 N N . LEU A 1 679 ? -34.079 -1.884 -10.538 1.00 86.06 679 LEU A N 1
ATOM 5312 C CA . LEU A 1 679 ? -33.591 -2.909 -9.614 1.00 86.06 679 LEU A CA 1
ATOM 5313 C C . LEU A 1 679 ? -34.599 -4.069 -9.520 1.00 86.06 679 LEU A C 1
ATOM 5315 O O . LEU A 1 679 ? -35.798 -3.806 -9.573 1.00 86.06 679 LEU A O 1
ATOM 5319 N N . PRO A 1 680 ? -34.165 -5.326 -9.295 1.00 81.50 680 PRO A N 1
ATOM 5320 C CA . PRO A 1 680 ? -35.068 -6.484 -9.293 1.00 81.50 680 PRO A CA 1
ATOM 5321 C C . PRO A 1 680 ? -36.255 -6.375 -8.324 1.00 81.50 680 PRO A C 1
ATOM 5323 O O . PRO A 1 680 ? -37.345 -6.856 -8.616 1.00 81.50 680 PRO A O 1
ATOM 5326 N N . HIS A 1 681 ? -36.079 -5.710 -7.178 1.00 81.00 681 HIS A N 1
ATOM 5327 C CA . HIS A 1 681 ? -37.172 -5.487 -6.226 1.00 81.00 681 HIS A CA 1
ATOM 5328 C C . HIS A 1 681 ? -38.183 -4.441 -6.719 1.00 81.00 681 HIS A C 1
ATOM 5330 O O . HIS A 1 681 ? -39.384 -4.624 -6.526 1.00 81.00 681 HIS A O 1
ATOM 5336 N N . ASP A 1 682 ? -37.714 -3.377 -7.378 1.00 83.12 682 ASP A N 1
ATOM 5337 C CA . ASP A 1 682 ? -38.574 -2.374 -8.012 1.00 83.12 682 ASP A CA 1
ATOM 5338 C C . ASP A 1 682 ? -39.319 -2.990 -9.196 1.00 83.12 682 ASP A C 1
ATOM 5340 O O . ASP A 1 682 ? -40.507 -2.746 -9.387 1.00 83.12 682 ASP A O 1
ATOM 5344 N N . GLU A 1 683 ? -38.624 -3.822 -9.971 1.00 86.50 683 GLU A N 1
ATOM 5345 C CA . GLU A 1 683 ? -39.198 -4.592 -11.066 1.00 86.50 683 GLU A CA 1
ATOM 5346 C C . GLU A 1 683 ? -40.305 -5.519 -10.557 1.00 86.50 683 GLU A C 1
ATOM 5348 O O . GLU A 1 683 ? -41.428 -5.477 -11.054 1.00 86.50 683 GLU A O 1
ATOM 5353 N N . ALA A 1 684 ? -40.028 -6.294 -9.505 1.00 82.94 684 ALA A N 1
ATOM 5354 C CA . ALA A 1 684 ? -41.003 -7.181 -8.883 1.00 82.94 684 ALA A CA 1
ATOM 5355 C C . ALA A 1 684 ? -42.218 -6.421 -8.325 1.00 82.94 684 ALA A C 1
ATOM 5357 O O . ALA A 1 684 ? -43.345 -6.913 -8.419 1.00 82.94 684 ALA A O 1
ATOM 5358 N N . ALA A 1 685 ? -42.007 -5.221 -7.774 1.00 84.50 685 ALA A N 1
ATOM 5359 C CA . ALA A 1 685 ? -43.081 -4.360 -7.295 1.00 84.50 685 ALA A CA 1
ATOM 5360 C C . ALA A 1 685 ? -43.957 -3.834 -8.445 1.00 84.50 685 ALA A C 1
ATOM 5362 O O . ALA A 1 685 ? -45.182 -3.886 -8.342 1.00 84.50 685 ALA A O 1
ATOM 5363 N N . LEU A 1 686 ? -43.350 -3.384 -9.550 1.00 85.25 686 LEU A N 1
ATOM 5364 C CA . LEU A 1 686 ? -44.063 -2.923 -10.750 1.00 85.25 686 LEU A CA 1
ATOM 5365 C C . LEU A 1 686 ? -44.829 -4.052 -11.442 1.00 85.25 686 LEU A C 1
ATOM 5367 O O . LEU A 1 686 ? -45.936 -3.844 -11.931 1.00 85.25 686 LEU A O 1
ATOM 5371 N N . ARG A 1 687 ? -44.257 -5.254 -11.431 1.00 85.38 687 ARG A N 1
ATOM 5372 C CA . ARG A 1 687 ? -44.863 -6.471 -11.963 1.00 85.38 687 ARG A CA 1
ATOM 5373 C C . ARG A 1 687 ? -46.080 -6.937 -11.159 1.00 85.38 687 ARG A C 1
ATOM 5375 O O . ARG A 1 687 ? -46.871 -7.730 -11.653 1.00 85.38 687 ARG A O 1
ATOM 5382 N N . GLY A 1 688 ? -46.236 -6.489 -9.911 1.00 81.56 688 GLY A N 1
ATOM 5383 C CA . GLY A 1 688 ? -47.442 -6.741 -9.114 1.00 81.56 688 GLY A CA 1
ATOM 5384 C C . GLY A 1 688 ? -47.729 -8.218 -8.814 1.00 81.56 688 GLY A C 1
ATOM 5385 O O . GLY A 1 688 ? -48.869 -8.564 -8.520 1.00 81.56 688 GLY A O 1
ATOM 5386 N N . GLY A 1 689 ? -46.713 -9.086 -8.878 1.00 79.81 689 GLY A N 1
ATOM 5387 C CA . GLY A 1 689 ? -46.848 -10.527 -8.636 1.00 79.81 689 GLY A CA 1
ATOM 5388 C C . GLY A 1 689 ? -47.101 -11.395 -9.873 1.00 79.81 689 GLY A C 1
ATOM 5389 O O . GLY A 1 689 ? -47.190 -12.604 -9.702 1.00 79.81 689 GLY A O 1
ATOM 5390 N N . ILE A 1 690 ? -47.159 -10.818 -11.081 1.00 83.69 690 ILE A N 1
ATOM 5391 C CA . ILE A 1 690 ? -47.254 -11.573 -12.345 1.00 83.69 690 ILE A CA 1
ATOM 5392 C C . ILE A 1 690 ? -45.989 -12.434 -12.517 1.00 83.69 690 ILE A C 1
ATOM 5394 O O . ILE A 1 690 ? -44.874 -11.916 -12.464 1.00 83.69 690 ILE A O 1
ATOM 5398 N N . GLY A 1 691 ? -46.138 -13.742 -12.687 1.00 82.75 691 GLY A N 1
ATOM 5399 C CA . GLY A 1 691 ? -45.061 -14.693 -12.969 1.00 82.75 691 GLY A CA 1
ATOM 5400 C C . GLY A 1 691 ? -45.000 -15.096 -14.443 1.00 82.75 691 GLY A C 1
ATOM 5401 O O . GLY A 1 691 ? -45.885 -14.759 -15.222 1.00 82.75 691 GLY A O 1
ATOM 5402 N N . GLU A 1 692 ? -43.962 -15.841 -14.827 1.00 79.44 692 GLU A N 1
ATOM 5403 C CA . GLU A 1 692 ? -43.752 -16.306 -16.213 1.00 79.44 692 GLU A CA 1
ATOM 5404 C C . GLU A 1 692 ? -44.868 -17.224 -16.732 1.00 79.44 692 GLU A C 1
ATOM 5406 O O . GLU A 1 692 ? -45.122 -17.282 -17.932 1.00 79.44 692 GLU A O 1
ATOM 5411 N N . GLU A 1 693 ? -45.559 -17.917 -15.824 1.00 80.88 693 GLU A N 1
ATOM 5412 C CA . GLU A 1 693 ? -46.667 -18.824 -16.142 1.00 80.88 693 GLU A CA 1
ATOM 5413 C C . GLU A 1 693 ? -48.018 -18.099 -16.300 1.00 80.88 693 GLU A C 1
ATOM 5415 O O . GLU A 1 693 ? -48.998 -18.699 -16.749 1.00 80.88 693 GLU A O 1
ATOM 5420 N N . ASP A 1 694 ? -48.095 -16.811 -15.949 1.00 84.69 694 ASP A N 1
ATOM 5421 C CA . ASP A 1 694 ? -49.326 -16.034 -16.050 1.00 84.69 694 ASP A CA 1
ATOM 5422 C C . ASP A 1 694 ? -49.556 -15.534 -17.481 1.00 84.69 694 ASP A C 1
ATOM 5424 O O . ASP A 1 694 ? -48.655 -15.029 -18.150 1.00 84.69 694 ASP A O 1
ATOM 5428 N N . ALA A 1 695 ? -50.812 -15.551 -17.937 1.00 83.56 695 ALA A N 1
ATOM 5429 C CA . ALA A 1 695 ? -51.184 -15.052 -19.268 1.00 83.56 695 ALA A CA 1
ATOM 5430 C C . ALA A 1 695 ? -50.806 -13.571 -19.503 1.00 83.56 695 ALA A C 1
ATOM 5432 O O . ALA A 1 695 ? -50.652 -13.146 -20.645 1.00 83.56 695 ALA A O 1
ATOM 5433 N N . GLN A 1 696 ? -50.648 -12.798 -18.424 1.00 86.75 696 GLN A N 1
ATOM 5434 C CA . GLN A 1 696 ? -50.280 -11.377 -18.432 1.00 86.75 696 GLN A CA 1
ATOM 5435 C C . GLN A 1 696 ? -48.756 -11.151 -18.487 1.00 86.75 696 GLN A C 1
ATOM 5437 O O . GLN A 1 696 ? -48.306 -10.007 -18.549 1.00 86.75 696 GLN A O 1
ATOM 5442 N N . TRP A 1 697 ? -47.937 -12.212 -18.482 1.00 87.81 697 TRP A N 1
ATOM 5443 C CA . TRP A 1 697 ? -46.477 -12.101 -18.567 1.00 87.81 697 TRP A CA 1
ATOM 5444 C C . TRP A 1 697 ? -46.020 -11.396 -19.846 1.00 87.81 697 TRP A C 1
ATOM 5446 O O . TRP A 1 697 ? -45.131 -10.548 -19.812 1.00 87.81 697 TRP A O 1
ATOM 5456 N N . ALA A 1 698 ? -46.675 -11.687 -20.973 1.00 87.50 698 ALA A N 1
ATOM 5457 C CA . ALA A 1 698 ? -46.384 -11.038 -22.248 1.00 87.50 698 ALA A CA 1
ATOM 5458 C C . ALA A 1 698 ? -46.616 -9.516 -22.193 1.00 87.50 698 ALA A C 1
ATOM 5460 O O . ALA A 1 698 ? -45.812 -8.749 -22.727 1.00 87.50 698 ALA A O 1
ATOM 5461 N N . ASP A 1 699 ? -47.664 -9.076 -21.489 1.00 88.12 699 ASP A N 1
ATOM 5462 C CA . ASP A 1 699 ? -47.950 -7.654 -21.286 1.00 88.12 699 ASP A CA 1
ATOM 5463 C C . ASP A 1 699 ? -46.867 -6.996 -20.416 1.00 88.12 699 ASP A C 1
ATOM 5465 O O . ASP A 1 699 ? -46.432 -5.880 -20.703 1.00 88.12 699 ASP A O 1
ATOM 5469 N N . TRP A 1 700 ? -46.365 -7.704 -19.396 1.00 90.75 700 TRP A N 1
ATOM 5470 C CA . TRP A 1 700 ? -45.244 -7.239 -18.573 1.00 90.75 700 TRP A CA 1
ATOM 5471 C C . TRP A 1 700 ? -43.943 -7.097 -19.377 1.00 90.75 700 TRP A C 1
ATOM 5473 O O . TRP A 1 700 ? -43.268 -6.068 -19.279 1.00 90.75 700 TRP A O 1
ATOM 5483 N N . LEU A 1 701 ? -43.610 -8.085 -20.217 1.00 89.19 701 LEU A N 1
ATOM 5484 C CA . LEU A 1 701 ? -42.447 -8.017 -21.109 1.00 89.19 701 LEU A CA 1
ATOM 5485 C C . LEU A 1 701 ? -42.519 -6.802 -22.047 1.00 89.19 701 LEU A C 1
ATOM 5487 O O . LEU A 1 701 ? -41.496 -6.171 -22.317 1.00 89.19 701 LEU A O 1
ATOM 5491 N N . HIS A 1 702 ? -43.720 -6.433 -22.500 1.00 91.00 702 HIS A N 1
ATOM 5492 C CA . HIS A 1 702 ? -43.926 -5.217 -23.281 1.00 91.00 702 HIS A CA 1
ATOM 5493 C C . HIS A 1 702 ? -43.797 -3.943 -22.430 1.00 91.00 702 HIS A C 1
ATOM 5495 O O . HIS A 1 702 ? -43.139 -2.986 -22.839 1.00 91.00 702 HIS A O 1
ATOM 5501 N N . ALA A 1 703 ? -44.372 -3.926 -21.226 1.00 90.81 703 ALA A N 1
ATOM 5502 C CA . ALA A 1 703 ? -44.325 -2.776 -20.326 1.00 90.81 703 ALA A CA 1
ATOM 5503 C C . ALA A 1 703 ? -42.889 -2.420 -19.899 1.00 90.81 703 ALA A C 1
ATOM 5505 O O . ALA A 1 703 ? -42.514 -1.247 -19.905 1.00 90.81 703 ALA A O 1
ATOM 5506 N N . ARG A 1 704 ? -42.045 -3.409 -19.581 1.00 91.56 704 ARG A N 1
ATOM 5507 C CA . ARG A 1 704 ? -40.637 -3.157 -19.217 1.00 91.56 704 ARG A CA 1
ATOM 5508 C C . ARG A 1 704 ? -39.800 -2.618 -20.383 1.00 91.56 704 ARG A C 1
ATOM 5510 O O . ARG A 1 704 ? -38.893 -1.818 -20.167 1.00 91.56 704 ARG A O 1
ATOM 5517 N N . GLU A 1 705 ? -40.128 -3.003 -21.616 1.00 92.50 705 GLU A N 1
ATOM 5518 C CA . GLU A 1 705 ? -39.551 -2.418 -22.832 1.00 92.50 705 GLU A CA 1
ATOM 5519 C C . GLU A 1 705 ? -39.989 -0.955 -22.991 1.00 92.50 705 GLU A C 1
ATOM 5521 O O . GLU A 1 705 ? -39.156 -0.084 -23.235 1.00 92.50 705 GLU A O 1
ATOM 5526 N N . GLN A 1 706 ? -41.268 -0.636 -22.765 1.00 93.50 706 GLN A N 1
ATOM 5527 C CA . GLN A 1 706 ? -41.741 0.756 -22.769 1.00 93.50 706 GLN A CA 1
ATOM 5528 C C . GLN A 1 706 ? -41.035 1.613 -21.708 1.00 93.50 706 GLN A C 1
ATOM 5530 O O . GLN A 1 706 ? -40.630 2.735 -22.003 1.00 93.50 706 GLN A O 1
ATOM 5535 N N . LEU A 1 707 ? -40.792 1.083 -20.503 1.00 93.44 707 LEU A N 1
ATOM 5536 C CA . LEU A 1 707 ? -40.026 1.785 -19.463 1.00 93.44 707 LEU A CA 1
ATOM 5537 C C . LEU A 1 707 ? -38.603 2.147 -19.919 1.00 93.44 707 LEU A C 1
ATOM 5539 O O . LEU A 1 707 ? -38.103 3.227 -19.583 1.00 93.44 707 LEU A O 1
ATOM 5543 N N . PHE A 1 708 ? -37.963 1.285 -20.709 1.00 93.75 708 PHE A N 1
ATOM 5544 C CA . PHE A 1 708 ? -36.670 1.580 -21.320 1.00 93.75 708 PHE A CA 1
ATOM 5545 C C . PHE A 1 708 ? -36.779 2.738 -22.324 1.00 93.75 708 PHE A C 1
ATOM 5547 O O . PHE A 1 708 ? -36.019 3.706 -22.230 1.00 93.75 708 PHE A O 1
ATOM 5554 N N . TRP A 1 709 ? -37.743 2.674 -23.243 1.00 93.38 709 TRP A N 1
ATOM 5555 C CA . TRP A 1 709 ? -37.898 3.657 -24.320 1.00 93.38 709 TRP A CA 1
ATOM 5556 C C . TRP A 1 709 ? -38.409 5.023 -23.857 1.00 93.38 709 TRP A C 1
ATOM 5558 O O . TRP A 1 709 ? -37.963 6.048 -24.367 1.00 93.38 709 TRP A O 1
ATOM 5568 N N . GLU A 1 710 ? -39.323 5.063 -22.892 1.00 93.31 710 GLU A N 1
ATOM 5569 C CA . GLU A 1 710 ? -39.978 6.299 -22.456 1.00 93.31 710 GLU A CA 1
ATOM 5570 C C . GLU A 1 710 ? -39.262 6.951 -21.272 1.00 93.31 710 GLU A C 1
ATOM 5572 O O . GLU A 1 710 ? -39.108 8.172 -21.224 1.00 93.31 710 GLU A O 1
ATOM 5577 N N . GLN A 1 711 ? -38.804 6.141 -20.313 1.00 92.38 711 GLN A N 1
ATOM 5578 C CA . GLN A 1 711 ? -38.275 6.622 -19.032 1.00 92.38 711 GLN A CA 1
ATOM 5579 C C . GLN A 1 711 ? -36.778 6.349 -18.854 1.00 92.38 711 GLN A C 1
ATOM 5581 O O . GLN A 1 711 ? -36.179 6.825 -17.890 1.00 92.38 711 GLN A O 1
ATOM 5586 N N . GLY A 1 712 ? -36.151 5.590 -19.758 1.00 92.31 712 GLY A N 1
ATOM 5587 C CA . GLY A 1 712 ? -34.742 5.220 -19.644 1.00 92.31 712 GLY A CA 1
ATOM 5588 C C . GLY A 1 712 ? -34.463 4.274 -18.475 1.00 92.31 712 GLY A C 1
ATOM 5589 O O . GLY A 1 712 ? -33.337 4.242 -17.976 1.00 92.31 712 GLY A O 1
ATOM 5590 N N . ARG A 1 713 ? -35.470 3.535 -17.991 1.00 94.44 713 ARG A N 1
ATOM 5591 C CA . ARG A 1 713 ? -35.320 2.549 -16.909 1.00 94.44 713 ARG A CA 1
ATOM 5592 C C . ARG A 1 713 ? -35.086 1.170 -17.512 1.00 94.44 713 ARG A C 1
ATOM 5594 O O . ARG A 1 713 ? -35.926 0.680 -18.254 1.00 94.44 713 ARG A O 1
ATOM 5601 N N . VAL A 1 714 ? -33.946 0.558 -17.206 1.00 94.56 714 VAL A N 1
ATOM 5602 C CA . VAL A 1 714 ? -33.494 -0.680 -17.861 1.00 94.56 714 VAL A CA 1
ATOM 5603 C C . VAL A 1 714 ? -33.488 -1.829 -16.859 1.00 94.56 714 VAL A C 1
ATOM 5605 O O . VAL A 1 714 ? -32.768 -1.750 -15.861 1.00 94.56 714 VAL A O 1
ATOM 5608 N N . ALA A 1 715 ? -34.276 -2.875 -17.117 1.00 91.88 715 ALA A N 1
ATOM 5609 C CA . ALA A 1 715 ? -34.220 -4.127 -16.357 1.00 91.88 715 ALA A CA 1
ATOM 5610 C C . ALA A 1 715 ? -32.880 -4.844 -16.586 1.00 91.88 715 ALA A C 1
ATOM 5612 O O . ALA A 1 715 ? -32.220 -4.637 -17.608 1.00 91.88 715 ALA A O 1
ATOM 5613 N N . PHE A 1 716 ? -32.458 -5.658 -15.619 1.00 87.06 716 PHE A N 1
ATOM 5614 C CA . PHE A 1 716 ? -31.115 -6.245 -15.605 1.00 87.06 716 PHE A CA 1
ATOM 5615 C C . PHE A 1 716 ? -30.869 -7.199 -16.785 1.00 87.06 716 PHE A C 1
ATOM 5617 O O . PHE A 1 716 ? -29.827 -7.132 -17.436 1.00 87.06 716 PHE A O 1
ATOM 5624 N N . ASP A 1 717 ? -31.860 -8.022 -17.119 1.00 86.50 717 ASP A N 1
ATOM 5625 C CA . ASP A 1 717 ? -31.819 -8.972 -18.234 1.00 86.50 717 ASP A CA 1
ATOM 5626 C C . ASP A 1 717 ? -31.901 -8.294 -19.616 1.00 86.50 717 ASP A C 1
ATOM 5628 O O . ASP A 1 717 ? -31.476 -8.869 -20.616 1.00 86.50 717 ASP A O 1
ATOM 5632 N N . LEU A 1 718 ? -32.354 -7.035 -19.684 1.00 92.31 718 LEU A N 1
ATOM 5633 C CA . LEU A 1 718 ? -32.349 -6.228 -20.910 1.00 92.31 718 LEU A CA 1
ATOM 5634 C C . LEU A 1 718 ? -30.971 -5.637 -21.249 1.00 92.31 718 LEU A C 1
ATOM 5636 O O . LEU A 1 718 ? -30.801 -5.083 -22.337 1.00 92.31 718 LEU A O 1
ATOM 5640 N N . PHE A 1 719 ? -29.963 -5.766 -20.381 1.00 94.62 719 PHE A N 1
ATOM 5641 C CA . PHE A 1 719 ? -28.636 -5.200 -20.645 1.00 94.62 719 PHE A CA 1
ATOM 5642 C C . PHE A 1 719 ? -27.976 -5.824 -21.877 1.00 94.62 719 PHE A C 1
ATOM 5644 O O . PHE A 1 719 ? -27.531 -5.098 -22.764 1.00 94.62 719 PHE A O 1
ATOM 5651 N N . ALA A 1 720 ? -27.925 -7.156 -21.955 1.00 93.00 720 ALA A N 1
ATOM 5652 C CA . ALA A 1 720 ? -27.294 -7.843 -23.079 1.00 93.00 720 ALA A CA 1
ATOM 5653 C C . ALA A 1 720 ? -28.060 -7.636 -24.404 1.00 93.00 720 ALA A C 1
ATOM 5655 O O . ALA A 1 720 ? -27.421 -7.230 -25.377 1.00 93.00 720 ALA A O 1
ATOM 5656 N N . PRO A 1 721 ? -29.402 -7.809 -24.468 1.00 94.69 721 PRO A N 1
ATOM 5657 C CA . PRO A 1 721 ? -30.175 -7.537 -25.682 1.00 94.69 721 PRO A CA 1
ATOM 5658 C C . PRO A 1 721 ? -29.997 -6.109 -26.206 1.00 94.69 721 PRO A C 1
ATOM 5660 O O . PRO A 1 721 ? -29.736 -5.915 -27.393 1.00 94.69 721 PRO A O 1
ATOM 5663 N N . LYS A 1 722 ? -30.076 -5.096 -25.331 1.00 96.25 722 LYS A N 1
ATOM 5664 C CA . LYS A 1 722 ? -29.929 -3.694 -25.750 1.00 96.25 722 LYS A CA 1
ATOM 5665 C C . LYS A 1 722 ? -28.494 -3.351 -26.130 1.00 96.25 722 LYS A C 1
ATOM 5667 O O . LYS A 1 722 ? -28.290 -2.545 -27.034 1.00 96.25 722 LYS A O 1
ATOM 5672 N N . ALA A 1 723 ? -27.496 -3.942 -25.473 1.00 96.69 723 ALA A N 1
ATOM 5673 C CA . ALA A 1 723 ? -26.103 -3.763 -25.871 1.00 96.69 723 ALA A CA 1
ATOM 5674 C C . ALA A 1 723 ? -25.841 -4.362 -27.261 1.00 96.69 723 ALA A C 1
ATOM 5676 O O . ALA A 1 723 ? -25.228 -3.694 -28.091 1.00 96.69 723 ALA A O 1
ATOM 5677 N N . ALA A 1 724 ? -26.365 -5.558 -27.546 1.00 96.81 724 ALA A N 1
ATOM 5678 C CA . ALA A 1 724 ? -26.261 -6.177 -28.866 1.00 96.81 724 ALA A CA 1
ATOM 5679 C C . ALA A 1 724 ? -26.927 -5.299 -29.935 1.00 96.81 724 ALA A C 1
ATOM 5681 O O . ALA A 1 724 ? -26.279 -4.924 -30.909 1.00 96.81 724 ALA A O 1
ATOM 5682 N N . GLU A 1 725 ? -28.169 -4.864 -29.698 1.00 96.56 725 GLU A N 1
ATOM 5683 C CA . GLU A 1 725 ? -28.904 -3.970 -30.602 1.00 96.56 725 GLU A CA 1
ATOM 5684 C C . GLU A 1 725 ? -28.136 -2.660 -30.873 1.00 96.56 725 GLU A C 1
ATOM 5686 O O . GLU A 1 725 ? -28.082 -2.167 -32.003 1.00 96.56 725 GLU A O 1
ATOM 5691 N N . LEU A 1 726 ? -27.501 -2.095 -29.841 1.00 96.50 726 LEU A N 1
ATOM 5692 C CA . LEU A 1 726 ? -26.703 -0.876 -29.952 1.00 96.50 726 LEU A CA 1
ATOM 5693 C C . LEU A 1 726 ? -25.464 -1.085 -30.830 1.00 96.50 726 LEU A C 1
ATOM 5695 O O . LEU A 1 726 ? -25.160 -0.236 -31.672 1.00 96.50 726 LEU A O 1
ATOM 5699 N N . LEU A 1 727 ? -24.750 -2.193 -30.633 1.00 96.62 727 LEU A N 1
ATOM 5700 C CA . LEU A 1 727 ? -23.550 -2.524 -31.399 1.00 96.62 727 LEU A CA 1
ATOM 5701 C C . LEU A 1 727 ? -23.887 -2.836 -32.863 1.00 96.62 727 LEU A C 1
ATOM 5703 O O . LEU A 1 727 ? -23.187 -2.356 -33.754 1.00 96.62 727 LEU A O 1
ATOM 5707 N N . GLU A 1 728 ? -24.995 -3.531 -33.128 1.00 95.69 728 GLU A N 1
ATOM 5708 C CA . GLU A 1 728 ? -25.470 -3.804 -34.491 1.00 95.69 728 GLU A CA 1
ATOM 5709 C C . GLU A 1 728 ? -25.828 -2.523 -35.249 1.00 95.69 728 GLU A C 1
ATOM 5711 O O . GLU A 1 728 ? -25.479 -2.366 -36.421 1.00 95.69 728 GLU A O 1
ATOM 5716 N N . ARG A 1 729 ? -26.483 -1.566 -34.581 1.00 95.06 729 ARG A N 1
ATOM 5717 C CA . ARG A 1 729 ? -26.855 -0.282 -35.194 1.00 95.06 729 ARG A CA 1
ATOM 5718 C C . ARG A 1 729 ? -25.675 0.681 -35.331 1.00 95.06 729 ARG A C 1
ATOM 5720 O O . ARG A 1 729 ? -25.697 1.548 -36.206 1.00 95.06 729 ARG A O 1
ATOM 5727 N N . CYS A 1 730 ? -24.652 0.572 -34.480 1.00 93.69 730 CYS A N 1
ATOM 5728 C CA . CYS A 1 730 ? -23.546 1.527 -34.411 1.00 93.69 730 CYS A CA 1
ATOM 5729 C C . CYS A 1 730 ? -22.174 0.881 -34.660 1.00 93.69 730 CYS A C 1
ATOM 5731 O O . CYS A 1 730 ? -21.358 0.723 -33.752 1.00 93.69 730 CYS A O 1
ATOM 5733 N N . GLY A 1 731 ? -21.839 0.639 -35.931 1.00 91.69 731 GLY A N 1
ATOM 5734 C CA . GLY A 1 731 ? -20.529 0.087 -36.307 1.00 91.69 731 GLY A CA 1
ATOM 5735 C C . GLY A 1 731 ? -19.315 0.958 -35.930 1.00 91.69 731 GLY A C 1
ATOM 5736 O O . GLY A 1 731 ? -18.193 0.461 -35.866 1.00 91.69 731 GLY A O 1
ATOM 5737 N N . HIS A 1 732 ? -19.496 2.258 -35.657 1.00 93.94 732 HIS A N 1
ATOM 5738 C CA . HIS A 1 732 ? -18.411 3.092 -35.121 1.00 93.94 732 HIS A CA 1
ATOM 5739 C C . HIS A 1 732 ? -18.077 2.728 -33.670 1.00 93.94 732 HIS A C 1
ATOM 5741 O O . HIS A 1 732 ? -16.902 2.686 -33.316 1.00 93.94 732 HIS A O 1
ATOM 5747 N N . LEU A 1 733 ? -19.091 2.421 -32.856 1.00 93.50 733 LEU A N 1
ATOM 5748 C CA . LEU A 1 733 ? -18.903 2.011 -31.469 1.00 93.50 733 LEU A CA 1
ATOM 5749 C C . LEU A 1 733 ? -18.185 0.659 -31.395 1.00 93.50 733 LEU A C 1
ATOM 5751 O O . LEU A 1 733 ? -17.236 0.525 -30.633 1.00 93.50 733 LEU A O 1
ATOM 5755 N N . VAL A 1 734 ? -18.559 -0.290 -32.258 1.00 94.94 734 VAL A N 1
ATOM 5756 C CA . VAL A 1 734 ? -17.877 -1.589 -32.391 1.00 94.94 734 VAL A CA 1
ATOM 5757 C C . VAL A 1 734 ? -16.381 -1.405 -32.678 1.00 94.94 734 VAL A C 1
ATOM 5759 O O . VAL A 1 734 ? -15.537 -1.942 -31.962 1.00 94.94 734 VAL A O 1
ATOM 5762 N N . ARG A 1 735 ? -16.035 -0.581 -33.679 1.00 94.81 735 ARG A N 1
ATOM 5763 C CA . ARG A 1 735 ? -14.633 -0.277 -34.015 1.00 94.81 735 ARG A CA 1
ATOM 5764 C C . ARG A 1 735 ? -13.888 0.417 -32.879 1.00 94.81 735 ARG A C 1
ATOM 5766 O O . ARG A 1 735 ? -12.719 0.122 -32.665 1.00 94.81 735 ARG A O 1
ATOM 5773 N N . LEU A 1 736 ? -14.542 1.337 -32.172 1.00 94.12 736 LEU A N 1
ATOM 5774 C CA . LEU A 1 736 ? -13.942 2.057 -31.050 1.00 94.12 736 LEU A CA 1
ATOM 5775 C C . LEU A 1 736 ? -13.628 1.114 -29.886 1.00 94.12 736 LEU A C 1
ATOM 5777 O O . LEU A 1 736 ? -12.545 1.199 -29.317 1.00 94.12 736 LEU A O 1
ATOM 5781 N N . ILE A 1 737 ? -14.544 0.201 -29.560 1.00 94.12 737 ILE A N 1
ATOM 5782 C CA . ILE A 1 737 ? -14.340 -0.798 -28.506 1.00 94.12 737 ILE A CA 1
ATOM 5783 C C . ILE A 1 737 ? -13.210 -1.750 -28.898 1.00 94.12 737 ILE A C 1
ATOM 5785 O O . ILE A 1 737 ? -12.308 -1.950 -28.093 1.00 94.12 737 ILE A O 1
ATOM 5789 N N . GLY A 1 738 ? -13.207 -2.279 -30.127 1.00 93.44 738 GLY A N 1
ATOM 5790 C CA . GLY A 1 738 ? -12.121 -3.147 -30.597 1.00 93.44 738 GLY A CA 1
ATOM 5791 C C . GLY A 1 738 ? -10.762 -2.437 -30.626 1.00 93.44 738 GLY A C 1
ATOM 5792 O O . GLY A 1 738 ? -9.753 -2.995 -30.208 1.00 93.44 738 GLY A O 1
ATOM 5793 N N . ALA A 1 739 ? -10.736 -1.155 -31.007 1.00 92.62 739 ALA A N 1
ATOM 5794 C CA . ALA A 1 739 ? -9.523 -0.343 -30.958 1.00 92.62 739 ALA A CA 1
ATOM 5795 C C . ALA A 1 739 ? -9.042 -0.073 -29.524 1.00 92.62 739 ALA A C 1
ATOM 5797 O O . ALA A 1 739 ? -7.836 -0.037 -29.299 1.00 92.62 739 ALA A O 1
ATOM 5798 N N . ALA A 1 740 ? -9.952 0.112 -28.562 1.00 94.25 740 ALA A N 1
ATOM 5799 C CA . ALA A 1 740 ? -9.618 0.283 -27.146 1.00 94.25 740 ALA A CA 1
ATOM 5800 C C . ALA A 1 740 ? -9.202 -1.038 -26.478 1.00 94.25 740 ALA A C 1
ATOM 5802 O O . ALA A 1 740 ? -8.406 -1.029 -25.539 1.00 94.25 740 ALA A O 1
ATOM 5803 N N . HIS A 1 741 ? -9.720 -2.162 -26.973 1.00 96.25 741 HIS A N 1
ATOM 5804 C CA . HIS A 1 741 ? -9.513 -3.489 -26.413 1.00 96.25 741 HIS A CA 1
ATOM 5805 C C . HIS A 1 741 ? -8.994 -4.470 -27.469 1.00 96.25 741 HIS A C 1
ATOM 5807 O O . HIS A 1 741 ? -9.753 -5.310 -27.948 1.00 96.25 741 HIS A O 1
ATOM 5813 N N . PRO A 1 742 ? -7.697 -4.407 -27.831 1.00 93.19 742 PRO A N 1
ATOM 5814 C CA . PRO A 1 742 ? -7.135 -5.246 -28.892 1.00 93.19 742 PRO A CA 1
ATOM 5815 C C . PRO A 1 742 ? -7.123 -6.747 -28.558 1.00 93.19 742 PRO A C 1
ATOM 5817 O O . PRO A 1 742 ? -6.954 -7.566 -29.461 1.00 93.19 742 PRO A O 1
ATOM 5820 N N . LEU A 1 743 ? -7.281 -7.106 -27.281 1.00 95.69 743 LEU A N 1
ATOM 5821 C CA . LEU A 1 743 ? -7.500 -8.470 -26.806 1.00 95.69 743 LEU A CA 1
ATOM 5822 C C . LEU A 1 743 ? -8.701 -8.473 -25.853 1.00 95.69 743 LEU A C 1
ATOM 5824 O O . LEU A 1 743 ? -8.722 -7.709 -24.884 1.00 95.69 743 LEU A O 1
ATOM 5828 N N . ILE A 1 744 ? -9.665 -9.348 -26.131 1.00 96.06 744 ILE A N 1
ATOM 5829 C CA . ILE A 1 744 ? -10.853 -9.609 -25.322 1.00 96.06 744 ILE A CA 1
ATOM 5830 C C . ILE A 1 744 ? -10.805 -11.068 -24.876 1.00 96.06 744 ILE A C 1
ATOM 5832 O O . ILE A 1 744 ? -10.739 -11.981 -25.694 1.00 96.06 744 ILE A O 1
ATOM 5836 N N . ILE A 1 745 ? -10.842 -11.286 -23.572 1.00 94.62 745 ILE A N 1
ATOM 5837 C CA . ILE A 1 745 ? -10.861 -12.603 -22.951 1.00 94.62 745 ILE A CA 1
ATOM 5838 C C . ILE A 1 745 ? -12.265 -12.843 -22.411 1.00 94.62 745 ILE A C 1
ATOM 5840 O O . ILE A 1 745 ? -12.796 -12.011 -21.676 1.00 94.62 745 ILE A O 1
ATOM 5844 N N . VAL A 1 746 ? -12.852 -13.976 -22.776 1.00 93.00 746 VAL A N 1
ATOM 5845 C CA . VAL A 1 746 ? -14.178 -14.412 -22.344 1.00 93.0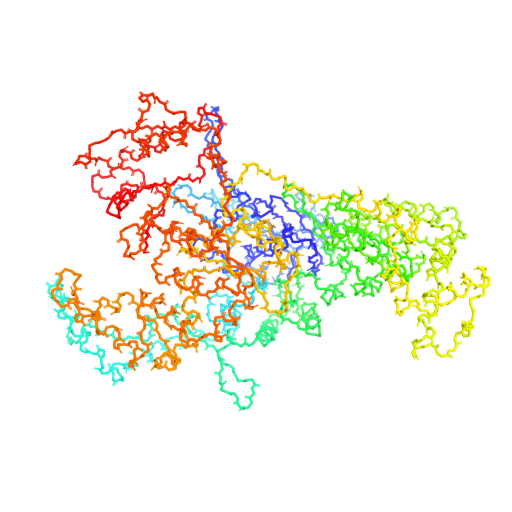0 746 VAL A CA 1
ATOM 5846 C C . VAL A 1 746 ? -14.028 -15.660 -21.488 1.00 93.00 746 VAL A C 1
ATOM 5848 O O . VAL A 1 746 ? -13.659 -16.721 -21.989 1.00 93.00 746 VAL A O 1
ATOM 5851 N N . ASP A 1 747 ? -14.299 -15.505 -20.199 1.00 89.12 747 ASP A N 1
ATOM 5852 C CA . ASP A 1 747 ? -14.333 -16.581 -19.212 1.00 89.12 747 ASP A CA 1
ATOM 5853 C C . ASP A 1 747 ? -15.708 -17.264 -19.206 1.00 89.12 747 ASP A C 1
ATOM 5855 O O . ASP A 1 747 ? -16.720 -16.598 -19.438 1.00 89.12 747 ASP A O 1
ATOM 5859 N N . GLU A 1 748 ? -15.737 -18.574 -18.948 1.00 85.94 748 GLU A N 1
ATOM 5860 C CA . GLU A 1 748 ? -16.943 -19.424 -18.984 1.00 85.94 748 GLU A CA 1
ATOM 5861 C C . GLU A 1 748 ? -17.779 -19.242 -20.267 1.00 85.94 748 GLU A C 1
ATOM 5863 O O . GLU A 1 748 ? -18.994 -19.043 -20.242 1.00 85.94 748 GLU A O 1
ATOM 5868 N N . ALA A 1 749 ? -17.128 -19.266 -21.432 1.00 88.06 749 ALA A N 1
ATOM 5869 C CA . ALA A 1 749 ? -17.763 -18.956 -22.711 1.00 88.06 749 ALA A CA 1
ATOM 5870 C C . ALA A 1 749 ? -18.964 -19.870 -23.038 1.00 88.06 749 ALA A C 1
ATOM 5872 O O . ALA A 1 749 ? -19.880 -19.432 -23.743 1.00 88.06 749 ALA A O 1
ATOM 5873 N N . GLN A 1 750 ? -18.999 -21.095 -22.494 1.00 85.25 750 GLN A N 1
ATOM 5874 C CA . GLN A 1 750 ? -20.131 -22.022 -22.605 1.00 85.25 750 GLN A CA 1
ATOM 5875 C C . GLN A 1 750 ? -21.425 -21.492 -21.967 1.00 85.25 750 GLN A C 1
ATOM 5877 O O . GLN A 1 750 ? -22.508 -21.843 -22.426 1.00 85.25 750 GLN A O 1
ATOM 5882 N N . ASP A 1 751 ? -21.322 -20.623 -20.956 1.00 84.44 751 ASP A N 1
ATOM 5883 C CA . ASP A 1 751 ? -22.464 -20.073 -20.213 1.00 84.44 751 ASP A CA 1
ATOM 5884 C C . ASP A 1 751 ? -22.959 -18.737 -20.791 1.00 84.44 751 ASP A C 1
ATOM 5886 O O . ASP A 1 751 ? -23.856 -18.085 -20.251 1.00 84.44 751 ASP A O 1
ATOM 5890 N N . THR A 1 752 ? -22.390 -18.288 -21.915 1.00 88.00 752 THR A N 1
ATOM 5891 C CA . THR A 1 752 ? -22.896 -17.093 -22.594 1.00 88.00 752 THR A CA 1
ATOM 5892 C C . THR A 1 752 ? -24.312 -17.340 -23.104 1.00 88.00 752 THR A C 1
ATOM 5894 O O . THR A 1 752 ? -24.590 -18.335 -23.759 1.00 88.00 752 THR A O 1
ATOM 5897 N N . GLY A 1 753 ? -25.229 -16.411 -22.822 1.00 87.19 753 GLY A N 1
ATOM 5898 C CA . GLY A 1 753 ? -26.545 -16.370 -23.468 1.00 87.19 753 GLY A CA 1
ATOM 5899 C C . GLY A 1 753 ? -26.449 -15.786 -24.879 1.00 87.19 753 GLY A C 1
ATOM 5900 O O . GLY A 1 753 ? -25.435 -15.177 -25.236 1.00 87.19 753 GLY A O 1
ATOM 5901 N N . THR A 1 754 ? -27.493 -15.940 -25.694 1.00 89.81 754 THR A N 1
ATOM 5902 C CA . THR A 1 754 ? -27.498 -15.537 -27.117 1.00 89.81 754 THR A CA 1
ATOM 5903 C C . THR A 1 754 ? -27.046 -14.090 -27.338 1.00 89.81 754 THR A C 1
ATOM 5905 O O . THR A 1 754 ? -26.159 -13.824 -28.143 1.00 89.81 754 THR A O 1
ATOM 5908 N N . HIS A 1 755 ? -27.598 -13.131 -26.588 1.00 92.88 755 HIS A N 1
ATOM 5909 C CA . HIS A 1 755 ? -27.268 -11.713 -26.773 1.00 92.88 755 HIS A CA 1
ATOM 5910 C C . HIS A 1 755 ? -25.877 -11.334 -26.257 1.00 92.88 755 HIS A C 1
ATOM 5912 O O . HIS A 1 755 ? -25.221 -10.466 -26.831 1.00 92.88 755 HIS A O 1
ATOM 5918 N N . ALA A 1 756 ? -25.412 -11.979 -25.184 1.00 91.94 756 ALA A N 1
ATOM 5919 C CA . ALA A 1 756 ? -24.080 -11.721 -24.651 1.00 91.94 756 ALA A CA 1
ATOM 5920 C C . ALA A 1 756 ? -23.003 -12.179 -25.641 1.00 91.94 756 ALA A C 1
ATOM 5922 O O . ALA A 1 756 ? -22.060 -11.436 -25.912 1.00 91.94 756 ALA A O 1
ATOM 5923 N N . TRP A 1 757 ? -23.196 -13.357 -26.235 1.00 92.94 757 TRP A N 1
ATOM 5924 C CA . TRP A 1 757 ? -22.330 -13.861 -27.292 1.00 92.94 757 TRP A CA 1
ATOM 5925 C C . TRP A 1 757 ? -22.411 -13.020 -28.555 1.00 92.94 757 TRP A C 1
ATOM 5927 O O . TRP A 1 757 ? -21.374 -12.656 -29.101 1.00 92.94 757 TRP A O 1
ATOM 5937 N N . ARG A 1 758 ? -23.611 -12.576 -28.944 1.00 94.38 758 ARG A N 1
ATOM 5938 C CA . ARG A 1 758 ? -23.773 -11.680 -30.089 1.00 94.38 758 ARG A CA 1
ATOM 5939 C C . ARG A 1 758 ? -22.920 -10.411 -29.976 1.00 94.38 758 ARG A C 1
ATOM 5941 O O . ARG A 1 758 ? -22.326 -9.978 -30.959 1.00 94.38 758 ARG A O 1
ATOM 5948 N N . CYS A 1 759 ? -22.809 -9.827 -28.782 1.00 95.06 759 CYS A N 1
ATOM 5949 C CA . CYS A 1 759 ? -21.896 -8.706 -28.539 1.00 95.06 759 CYS A CA 1
ATOM 5950 C C . CYS A 1 759 ? -20.426 -9.078 -28.793 1.00 95.06 759 CYS A C 1
ATOM 5952 O O . CYS A 1 759 ? -19.696 -8.283 -29.382 1.00 95.06 759 CYS A O 1
ATOM 5954 N N . VAL A 1 760 ? -19.989 -10.261 -28.352 1.00 94.88 760 VAL A N 1
ATOM 5955 C CA . VAL A 1 760 ? -18.617 -10.756 -28.558 1.00 94.88 760 VAL A CA 1
ATOM 5956 C C . VAL A 1 760 ? -18.348 -11.003 -30.044 1.00 94.88 760 VAL A C 1
ATOM 5958 O O . VAL A 1 760 ? -17.339 -10.525 -30.558 1.00 94.88 760 VAL A O 1
ATOM 5961 N N . GLU A 1 761 ? -19.271 -11.655 -30.754 1.00 94.50 761 GLU A N 1
ATOM 5962 C CA . GLU A 1 761 ? -19.180 -11.885 -32.202 1.00 94.50 761 GLU A CA 1
ATOM 5963 C C . GLU A 1 761 ? -19.014 -10.583 -32.987 1.00 94.50 761 GLU A C 1
ATOM 5965 O O . GLU A 1 761 ? -18.189 -10.503 -33.892 1.00 94.50 761 GLU A O 1
ATOM 5970 N N . LEU A 1 762 ? -19.772 -9.539 -32.635 1.00 95.25 762 LEU A N 1
ATOM 5971 C CA . LEU A 1 762 ? -19.678 -8.237 -33.299 1.00 95.25 762 LEU A CA 1
ATOM 5972 C C . LEU A 1 762 ? -18.315 -7.568 -33.081 1.00 95.25 762 LEU A C 1
ATOM 5974 O O . LEU A 1 762 ? -17.867 -6.805 -33.935 1.00 95.25 762 LEU A O 1
ATOM 5978 N N . LEU A 1 763 ? -17.653 -7.840 -31.953 1.00 95.44 763 LEU A N 1
ATOM 5979 C CA . LEU A 1 763 ? -16.344 -7.279 -31.611 1.00 95.44 763 LEU A CA 1
ATOM 5980 C C . LEU A 1 763 ? -15.175 -8.079 -32.202 1.00 95.44 763 LEU A C 1
ATOM 5982 O O . LEU A 1 763 ? -14.124 -7.493 -32.462 1.00 95.44 763 LEU A O 1
ATOM 5986 N N . ALA A 1 764 ? -15.354 -9.377 -32.454 1.00 94.38 764 ALA A N 1
ATOM 5987 C CA . ALA A 1 764 ? -14.305 -10.279 -32.932 1.00 94.38 764 ALA A CA 1
ATOM 5988 C C . ALA A 1 764 ? -13.587 -9.833 -34.227 1.00 94.38 764 ALA A C 1
ATOM 5990 O O . ALA A 1 764 ? -12.371 -9.986 -34.310 1.00 94.38 764 ALA A O 1
ATOM 5991 N N . PRO A 1 765 ? -14.242 -9.190 -35.217 1.00 93.62 765 PRO A N 1
ATOM 5992 C CA . PRO A 1 765 ? -13.541 -8.653 -36.388 1.00 93.62 765 PRO A CA 1
ATOM 5993 C C . PRO A 1 765 ? -12.559 -7.510 -36.079 1.00 93.62 765 PRO A C 1
ATOM 5995 O O . PRO A 1 765 ? -11.761 -7.130 -36.936 1.00 93.62 765 PRO A O 1
ATOM 5998 N N . HIS A 1 766 ? -12.645 -6.911 -34.889 1.00 94.50 766 HIS A N 1
ATOM 5999 C CA . HIS A 1 766 ? -11.892 -5.718 -34.497 1.00 94.50 766 HIS A CA 1
ATOM 6000 C C . HIS A 1 766 ? -10.978 -5.928 -33.285 1.00 94.50 766 HIS A C 1
ATOM 6002 O O . HIS A 1 766 ? -10.237 -5.011 -32.933 1.00 94.50 766 HIS A O 1
ATOM 6008 N N . ALA A 1 767 ? -11.013 -7.105 -32.664 1.00 93.69 767 ALA A N 1
ATOM 6009 C CA . ALA A 1 767 ? -10.194 -7.470 -31.518 1.00 93.69 767 ALA A CA 1
ATOM 6010 C C . ALA A 1 767 ? -9.875 -8.964 -31.554 1.00 93.69 767 ALA A C 1
ATOM 6012 O O . ALA A 1 767 ? -10.689 -9.770 -31.995 1.00 93.69 767 ALA A O 1
ATOM 6013 N N . GLN A 1 768 ? -8.714 -9.358 -31.035 1.00 93.38 768 GLN A N 1
ATOM 6014 C CA . GLN A 1 768 ? -8.454 -10.773 -30.800 1.00 93.38 768 GLN A CA 1
ATOM 6015 C C . GLN A 1 768 ? -9.358 -11.267 -29.666 1.00 93.38 768 GLN A C 1
ATOM 6017 O O . GLN A 1 768 ? -9.362 -10.666 -28.593 1.00 93.38 768 GLN A O 1
ATOM 6022 N N . VAL A 1 769 ? -10.087 -12.363 -29.879 1.00 94.56 769 VAL A N 1
ATOM 6023 C CA . VAL A 1 769 ? -10.943 -12.976 -28.852 1.00 94.56 769 VAL A CA 1
ATOM 6024 C C . VAL A 1 769 ? -10.314 -14.278 -28.364 1.00 94.56 769 VAL A C 1
ATOM 6026 O O . VAL A 1 769 ? -9.906 -15.117 -29.165 1.00 94.56 769 VAL A O 1
ATOM 6029 N N . LEU A 1 770 ? -10.225 -14.438 -27.045 1.00 93.50 770 LEU A N 1
ATOM 6030 C CA . LEU A 1 770 ? -9.809 -15.667 -26.376 1.00 93.50 770 LEU A CA 1
ATOM 6031 C C . LEU A 1 770 ? -10.971 -16.183 -25.527 1.00 93.50 770 LEU A C 1
ATOM 6033 O O . LEU A 1 770 ? -11.340 -15.541 -24.548 1.00 93.50 770 LEU A O 1
ATOM 6037 N N . CYS A 1 771 ? -11.518 -17.344 -25.875 1.00 91.06 771 CYS A N 1
ATOM 6038 C CA . CYS A 1 771 ? -12.591 -17.982 -25.116 1.00 91.06 771 CYS A CA 1
ATOM 6039 C C . CYS A 1 771 ? -12.032 -19.097 -24.230 1.00 91.06 771 CYS A C 1
ATOM 6041 O O . CYS A 1 771 ? -11.288 -19.957 -24.698 1.00 91.06 771 CYS A O 1
ATOM 6043 N N . LEU A 1 772 ? -12.416 -19.092 -22.958 1.00 88.19 772 LEU A N 1
ATOM 6044 C CA . LEU A 1 772 ? -12.177 -20.178 -22.015 1.00 88.19 772 LEU A CA 1
ATOM 6045 C C . LEU A 1 772 ? -13.502 -20.897 -21.815 1.00 88.19 772 LEU A C 1
ATOM 6047 O O . LEU A 1 772 ? -14.485 -20.246 -21.471 1.00 88.19 772 LEU A O 1
ATOM 6051 N N . ALA A 1 773 ? -13.540 -22.208 -22.038 1.00 83.00 773 ALA A N 1
ATOM 6052 C CA . ALA A 1 773 ? -14.774 -22.968 -21.891 1.00 83.00 773 ALA A CA 1
ATOM 6053 C C . ALA A 1 773 ? -14.564 -24.306 -21.184 1.00 83.00 773 ALA A C 1
ATOM 6055 O O . ALA A 1 773 ? -13.516 -24.943 -21.329 1.00 83.00 773 ALA A O 1
ATOM 6056 N N . ASP A 1 774 ? -15.565 -24.740 -20.423 1.00 79.62 774 ASP A N 1
ATOM 6057 C CA . ASP A 1 774 ? -15.671 -26.077 -19.839 1.00 79.62 774 ASP A CA 1
ATOM 6058 C C . ASP A 1 774 ? -17.073 -26.654 -20.044 1.00 79.62 774 ASP A C 1
ATOM 6060 O O . ASP A 1 774 ? -18.018 -26.255 -19.369 1.00 79.62 774 ASP A O 1
ATOM 6064 N N . LEU A 1 775 ? -17.217 -27.597 -20.976 1.00 72.19 775 LEU A N 1
ATOM 6065 C CA . LEU A 1 775 ? -18.518 -28.213 -21.251 1.00 72.19 775 LEU A CA 1
ATOM 6066 C C . LEU A 1 775 ? -19.042 -29.028 -20.063 1.00 72.19 775 LEU A C 1
ATOM 6068 O O . LEU A 1 775 ? -20.251 -29.090 -19.862 1.00 72.19 775 LEU A O 1
ATOM 6072 N N . ASP A 1 776 ? -18.151 -29.593 -19.245 1.00 70.75 776 ASP A N 1
ATOM 6073 C CA . ASP A 1 776 ? -18.544 -30.392 -18.082 1.00 70.75 776 ASP A CA 1
ATOM 6074 C C . ASP A 1 776 ? -18.965 -29.519 -16.882 1.00 70.75 776 ASP A C 1
ATOM 6076 O O . ASP A 1 776 ? -19.497 -30.038 -15.900 1.00 70.75 776 ASP A O 1
ATOM 6080 N N . GLN A 1 777 ? -18.754 -28.195 -16.947 1.00 71.38 777 GLN A N 1
ATOM 6081 C CA . GLN A 1 777 ? -19.165 -27.229 -15.913 1.00 71.38 777 GLN A CA 1
ATOM 6082 C C . GLN A 1 777 ? -20.305 -26.308 -16.364 1.00 71.38 777 GLN A C 1
ATOM 6084 O O . GLN A 1 777 ? -20.572 -25.299 -15.714 1.00 71.38 777 GLN A O 1
ATOM 6089 N N . GLN A 1 778 ? -21.009 -26.656 -17.441 1.00 75.94 778 GLN A N 1
ATOM 6090 C CA . GLN A 1 778 ? -22.202 -25.927 -17.853 1.00 75.94 778 GLN A CA 1
ATOM 6091 C C . GLN A 1 778 ? -23.345 -26.164 -16.855 1.00 75.94 778 GLN A C 1
ATOM 6093 O O . GLN A 1 778 ? -23.938 -27.241 -16.813 1.00 75.94 778 GLN A O 1
ATOM 6098 N N . ILE A 1 779 ? -23.649 -25.150 -16.040 1.00 74.38 779 ILE A N 1
ATOM 6099 C CA . ILE A 1 779 ? -24.667 -25.222 -14.973 1.00 74.38 779 ILE A CA 1
ATOM 6100 C C . ILE A 1 779 ? -25.791 -24.185 -15.120 1.00 74.38 779 ILE A C 1
ATOM 6102 O O . ILE A 1 779 ? -26.710 -24.159 -14.303 1.00 74.38 779 ILE A O 1
ATOM 6106 N N . TYR A 1 780 ? -25.725 -23.333 -16.148 1.00 74.56 780 TYR A N 1
ATOM 6107 C CA . TYR A 1 780 ? -26.724 -22.298 -16.446 1.00 74.56 780 TYR A CA 1
ATOM 6108 C C . TYR A 1 780 ? -27.633 -22.655 -17.633 1.00 74.56 780 TYR A C 1
ATOM 6110 O O . TYR A 1 780 ? -28.246 -21.772 -18.225 1.00 74.56 780 TYR A O 1
ATOM 6118 N N . ASP A 1 781 ? -27.757 -23.939 -17.970 1.00 71.50 781 ASP A N 1
ATOM 6119 C CA . ASP A 1 781 ? -28.599 -24.458 -19.063 1.00 71.50 781 ASP A CA 1
ATOM 6120 C C . ASP A 1 781 ? -30.107 -24.182 -18.885 1.00 71.50 781 ASP A C 1
ATOM 6122 O O . ASP A 1 781 ? -30.886 -24.244 -19.836 1.00 71.50 781 ASP A O 1
ATOM 6126 N N . PHE A 1 782 ? -30.530 -23.824 -17.671 1.00 72.25 782 PHE A N 1
ATOM 6127 C CA . PHE A 1 782 ? -31.879 -23.336 -17.390 1.00 72.25 782 PHE A CA 1
ATOM 6128 C C . PHE A 1 782 ? -32.138 -21.913 -17.919 1.00 72.25 782 PHE A C 1
ATOM 6130 O O . PHE A 1 782 ? -33.298 -21.500 -17.998 1.00 72.25 782 PHE A O 1
ATOM 6137 N N . LEU A 1 783 ? -31.095 -21.139 -18.253 1.00 71.69 783 LEU A N 1
ATOM 6138 C CA . LEU A 1 783 ? -31.245 -19.802 -18.824 1.00 71.69 783 LEU A CA 1
ATOM 6139 C C . LEU A 1 783 ? -31.549 -19.884 -20.330 1.00 71.69 783 LEU A C 1
ATOM 6141 O O . LEU A 1 783 ? -30.894 -20.630 -21.060 1.00 71.69 783 LEU A O 1
ATOM 6145 N N . PRO A 1 784 ? -32.490 -19.072 -20.847 1.00 67.31 784 PRO A N 1
ATOM 6146 C CA . PRO A 1 784 ? -32.805 -19.063 -22.272 1.00 67.31 784 PRO A CA 1
ATOM 6147 C C . PRO A 1 784 ? -31.576 -18.779 -23.152 1.00 67.31 784 PRO A C 1
ATOM 6149 O O . PRO A 1 784 ? -30.925 -17.740 -23.018 1.00 67.31 784 PRO A O 1
ATOM 6152 N N . GLY A 1 785 ? -31.289 -19.682 -24.095 1.00 71.88 785 GLY A N 1
ATOM 6153 C CA . GLY A 1 785 ? -30.195 -19.525 -25.062 1.00 71.88 785 GLY A CA 1
ATOM 6154 C C . GLY A 1 785 ? -28.796 -19.825 -24.512 1.00 71.88 785 GLY A C 1
ATOM 6155 O O . GLY A 1 785 ? -27.809 -19.399 -25.123 1.00 71.88 785 GLY A O 1
ATOM 6156 N N . VAL A 1 786 ? -28.714 -20.511 -23.368 1.00 79.50 786 VAL A N 1
ATOM 6157 C CA . VAL A 1 786 ? -27.500 -21.138 -22.837 1.00 79.50 786 VAL A CA 1
ATOM 6158 C C . VAL A 1 786 ? -27.669 -22.650 -22.970 1.00 79.50 786 VAL A C 1
ATOM 6160 O O . VAL A 1 786 ? -28.567 -23.229 -22.369 1.00 79.50 786 VAL A O 1
ATOM 6163 N N . GLY A 1 787 ? -26.821 -23.287 -23.769 1.00 77.06 787 GLY A N 1
ATOM 6164 C CA . GLY A 1 787 ? -26.900 -24.722 -24.029 1.00 77.06 787 GLY A CA 1
ATOM 6165 C C . GLY A 1 787 ? -25.582 -25.283 -24.564 1.00 77.06 787 GLY A C 1
ATOM 6166 O O . GLY A 1 787 ? -24.663 -24.510 -24.869 1.00 77.06 787 GLY A O 1
ATOM 6167 N N . PRO A 1 788 ? -25.427 -26.616 -24.628 1.00 72.94 788 PRO A N 1
ATOM 6168 C CA . PRO A 1 788 ? -24.182 -27.268 -25.048 1.00 72.94 788 PRO A CA 1
ATOM 6169 C C . PRO A 1 788 ? -23.792 -26.931 -26.494 1.00 72.94 788 PRO A C 1
ATOM 6171 O O . PRO A 1 788 ? -22.621 -27.012 -26.874 1.00 72.94 788 PRO A O 1
ATOM 6174 N N . GLU A 1 789 ? -24.757 -26.502 -27.308 1.00 82.50 789 GLU A N 1
ATOM 6175 C CA . GLU A 1 789 ? -24.542 -25.984 -28.652 1.00 82.50 789 GLU A CA 1
ATOM 6176 C C . GLU A 1 789 ? -23.645 -24.742 -28.680 1.00 82.50 789 GLU A C 1
ATOM 6178 O O . GLU A 1 789 ? -22.965 -24.540 -29.683 1.00 82.50 789 GLU A O 1
ATOM 6183 N N . ARG A 1 790 ? -23.544 -23.961 -27.591 1.00 86.88 790 ARG A N 1
ATOM 6184 C CA . ARG A 1 790 ? -22.789 -22.698 -27.571 1.00 86.88 790 ARG A CA 1
ATOM 6185 C C . ARG A 1 790 ? -21.336 -22.873 -27.987 1.00 86.88 790 ARG A C 1
ATOM 6187 O O . ARG A 1 790 ? -20.834 -22.092 -28.781 1.00 86.88 790 ARG A O 1
ATOM 6194 N N . VAL A 1 791 ? -20.646 -23.912 -27.525 1.00 81.75 791 VAL A N 1
ATOM 6195 C CA . VAL A 1 791 ? -19.253 -24.145 -27.953 1.00 81.75 791 VAL A CA 1
ATOM 6196 C C . VAL A 1 791 ? -19.173 -24.463 -29.449 1.00 81.75 791 VAL A C 1
ATOM 6198 O O . VAL A 1 791 ? -18.221 -24.064 -30.114 1.00 81.75 791 VAL A O 1
ATOM 6201 N N . SER A 1 792 ? -20.191 -25.120 -30.005 1.00 82.75 792 SER A N 1
ATOM 6202 C CA . SER A 1 792 ? -20.290 -25.349 -31.452 1.00 82.75 792 SER A CA 1
ATOM 6203 C C . SER A 1 792 ? -20.590 -24.054 -32.216 1.00 82.75 792 SER A C 1
ATOM 6205 O O . SER A 1 792 ? -19.994 -23.825 -33.261 1.00 82.75 792 SER A O 1
ATOM 6207 N N . GLU A 1 793 ? -21.423 -23.167 -31.669 1.00 87.62 793 GLU A N 1
ATOM 6208 C CA . GLU A 1 793 ? -21.672 -21.830 -32.227 1.00 87.62 793 GLU A CA 1
ATOM 6209 C C . GLU A 1 793 ? -20.400 -20.966 -32.208 1.00 87.62 793 GLU A C 1
ATOM 6211 O O . GLU A 1 793 ? -20.086 -20.312 -33.197 1.00 87.62 793 GLU A O 1
ATOM 6216 N N . ILE A 1 794 ? -19.616 -21.012 -31.122 1.00 87.38 794 ILE A N 1
ATOM 6217 C CA . ILE A 1 794 ? -18.317 -20.325 -31.018 1.00 87.38 794 ILE A CA 1
ATOM 6218 C C . ILE A 1 794 ? -17.372 -20.797 -32.129 1.00 87.38 794 ILE A C 1
ATOM 6220 O O . ILE A 1 794 ? -16.712 -19.978 -32.771 1.00 87.38 794 ILE A O 1
ATOM 6224 N N . ARG A 1 795 ? -17.319 -22.114 -32.363 1.00 86.56 795 ARG A N 1
ATOM 6225 C CA . ARG A 1 795 ? -16.520 -22.728 -33.432 1.00 86.56 795 ARG A CA 1
ATOM 6226 C C . ARG A 1 795 ? -16.924 -22.221 -34.805 1.00 86.56 795 ARG A C 1
ATOM 6228 O O . ARG A 1 795 ? -16.064 -21.798 -35.570 1.00 86.56 795 ARG A O 1
ATOM 6235 N N . GLU A 1 796 ? -18.220 -22.242 -35.096 1.00 88.25 796 GLU A N 1
ATOM 6236 C CA . GLU A 1 796 ? -18.759 -21.778 -36.375 1.00 88.25 796 GLU A CA 1
ATOM 6237 C C . GLU A 1 796 ? -18.538 -20.277 -36.592 1.00 88.25 796 GLU A C 1
ATOM 6239 O O . GLU A 1 796 ? -18.214 -19.856 -37.701 1.00 88.25 796 GLU A O 1
ATOM 6244 N N . ALA A 1 797 ? -18.693 -19.468 -35.541 1.00 86.69 797 ALA A N 1
ATOM 6245 C CA . ALA A 1 797 ? -18.611 -18.017 -35.633 1.00 86.69 797 ALA A CA 1
ATOM 6246 C C . ALA A 1 797 ? -17.171 -17.489 -35.726 1.00 86.69 797 ALA A C 1
ATOM 6248 O O . ALA A 1 797 ? -16.942 -16.484 -36.403 1.00 86.69 797 ALA A O 1
ATOM 6249 N N . LEU A 1 798 ? -16.212 -18.117 -35.032 1.00 88.62 798 LEU A N 1
ATOM 6250 C CA . LEU A 1 798 ? -14.848 -17.590 -34.895 1.00 88.62 798 LEU A CA 1
ATOM 6251 C C . LEU A 1 798 ? -13.763 -18.369 -35.650 1.00 88.62 798 LEU A C 1
ATOM 6253 O O . LEU A 1 798 ? -12.674 -17.818 -35.800 1.00 88.62 798 LEU A O 1
ATOM 6257 N N . ASP A 1 799 ? -14.021 -19.609 -36.082 1.00 86.81 799 ASP A N 1
ATOM 6258 C CA . ASP A 1 799 ? -12.992 -20.542 -36.586 1.00 86.81 799 ASP A CA 1
ATOM 6259 C C . ASP A 1 799 ? -11.710 -20.534 -35.713 1.00 86.81 799 ASP A C 1
ATOM 6261 O O . ASP A 1 799 ? -10.614 -20.192 -36.176 1.00 86.81 799 ASP A O 1
ATOM 6265 N N . PRO A 1 800 ? -11.834 -20.783 -34.392 1.00 88.19 800 PRO A N 1
ATOM 6266 C CA . PRO A 1 800 ? -10.751 -20.525 -33.456 1.00 88.19 800 PRO A CA 1
ATOM 6267 C C . PRO A 1 800 ? -9.646 -21.585 -33.537 1.00 88.19 800 PRO A C 1
ATOM 6269 O O . PRO A 1 800 ? -9.886 -22.767 -33.777 1.00 88.19 800 PRO A O 1
ATOM 6272 N N . PHE A 1 801 ? -8.417 -21.182 -33.206 1.00 87.69 801 PHE A N 1
ATOM 6273 C CA . PHE A 1 801 ? -7.380 -22.142 -32.831 1.00 87.69 801 PHE A CA 1
ATOM 6274 C C . PHE A 1 801 ? -7.752 -22.790 -31.490 1.00 87.69 801 PHE A C 1
ATOM 6276 O O . PHE A 1 801 ? -7.748 -22.120 -30.454 1.00 87.69 801 PHE A O 1
ATOM 6283 N N . GLU A 1 802 ? -8.059 -24.086 -31.510 1.00 82.88 802 GLU A N 1
ATOM 6284 C CA . GLU A 1 802 ? -8.412 -24.844 -30.311 1.00 82.88 802 GLU A CA 1
ATOM 6285 C C . GLU A 1 802 ? -7.192 -25.509 -29.677 1.00 82.88 802 GLU A C 1
ATOM 6287 O O . GLU A 1 802 ? -6.428 -26.217 -30.333 1.00 82.88 802 GLU A O 1
ATOM 6292 N N . GLN A 1 803 ? -7.054 -25.316 -28.367 1.00 82.06 803 GLN A N 1
ATOM 6293 C CA . GLN A 1 803 ? -6.089 -26.021 -27.537 1.00 82.06 803 GLN A CA 1
ATOM 6294 C C . GLN A 1 803 ? -6.831 -26.656 -26.365 1.00 82.06 803 GLN A C 1
ATOM 6296 O O . GLN A 1 803 ? -7.333 -25.953 -25.488 1.00 82.06 803 GLN A O 1
ATOM 6301 N N . ASP A 1 804 ? -6.862 -27.985 -26.342 1.00 76.44 804 ASP A N 1
ATOM 6302 C CA . ASP A 1 804 ? -7.297 -28.734 -25.169 1.00 76.44 804 ASP A CA 1
ATOM 6303 C C . ASP A 1 804 ? -6.190 -28.667 -24.105 1.00 76.44 804 ASP A C 1
ATOM 6305 O O . ASP A 1 804 ? -5.020 -28.937 -24.399 1.00 76.44 804 ASP A O 1
ATOM 6309 N N . LEU A 1 805 ? -6.550 -28.241 -22.893 1.00 69.50 805 LEU A N 1
ATOM 6310 C CA . LEU A 1 805 ? -5.635 -28.155 -21.750 1.00 69.50 805 LEU A CA 1
ATOM 6311 C C . LEU A 1 805 ? -5.538 -29.487 -20.986 1.00 69.50 805 LEU A C 1
ATOM 6313 O O . LEU A 1 805 ? -4.770 -29.584 -20.033 1.00 69.50 805 LEU A O 1
ATOM 6317 N N . GLY A 1 806 ? -6.272 -30.517 -21.421 1.00 64.25 806 GLY A N 1
ATOM 6318 C CA . GLY A 1 806 ? -6.278 -31.841 -20.814 1.00 64.25 806 GLY A CA 1
ATOM 6319 C C . GLY A 1 806 ? -7.085 -31.908 -19.516 1.00 64.25 806 GLY A C 1
ATOM 6320 O O . GLY A 1 806 ? -7.753 -30.960 -19.105 1.00 64.25 806 GLY A O 1
ATOM 6321 N N . SER A 1 807 ? -7.027 -33.071 -18.865 1.00 55.53 807 SER A N 1
ATOM 6322 C CA . SER A 1 807 ? -7.777 -33.383 -17.642 1.00 55.53 807 SER A CA 1
ATOM 6323 C C . SER A 1 807 ? -6.933 -33.319 -16.363 1.00 55.53 807 SER A C 1
ATOM 6325 O O . SER A 1 807 ? -7.352 -33.861 -15.342 1.00 55.53 807 SER A O 1
ATOM 6327 N N . ASP A 1 808 ? -5.731 -32.742 -16.391 1.00 52.75 808 ASP A N 1
ATOM 6328 C CA . ASP A 1 808 ? -4.851 -32.742 -15.219 1.00 52.75 808 ASP A CA 1
ATOM 6329 C C . ASP A 1 808 ? -5.367 -31.795 -14.123 1.00 52.75 808 ASP A C 1
ATOM 6331 O O . ASP A 1 808 ? -5.554 -30.593 -14.311 1.00 52.75 808 ASP A O 1
ATOM 6335 N N . ASN A 1 809 ? -5.630 -32.359 -12.940 1.00 54.25 809 ASN A N 1
ATOM 6336 C CA . ASN A 1 809 ? -6.143 -31.628 -11.784 1.00 54.25 809 ASN A CA 1
ATOM 6337 C C . ASN A 1 809 ? -5.004 -31.178 -10.861 1.00 54.25 809 ASN A C 1
ATOM 6339 O O . ASN A 1 809 ? -4.686 -31.852 -9.878 1.00 54.25 809 ASN A O 1
ATOM 6343 N N . GLY A 1 810 ? -4.465 -29.986 -11.116 1.00 54.88 810 GLY A N 1
ATOM 6344 C CA . GLY A 1 810 ? -3.510 -29.327 -10.214 1.00 54.88 810 GLY A CA 1
ATOM 6345 C C . GLY A 1 810 ? -4.115 -28.875 -8.873 1.00 54.88 810 GLY A C 1
ATOM 6346 O O . GLY A 1 810 ? -3.392 -28.634 -7.914 1.00 54.88 810 GLY A O 1
ATOM 6347 N N . ARG A 1 811 ? -5.453 -28.807 -8.742 1.00 60.78 811 ARG A N 1
ATOM 6348 C CA . ARG A 1 811 ? -6.122 -28.311 -7.521 1.00 60.78 811 ARG A CA 1
ATOM 6349 C C . ARG A 1 811 ? -6.129 -29.336 -6.381 1.00 60.78 811 ARG A C 1
ATOM 6351 O O . ARG A 1 811 ? -6.272 -28.960 -5.217 1.00 60.78 811 ARG A O 1
ATOM 6358 N N . SER A 1 812 ? -6.054 -30.636 -6.668 1.00 59.41 812 SER A N 1
ATOM 6359 C CA . SER A 1 812 ? -6.090 -31.687 -5.632 1.00 59.41 812 SER A CA 1
ATOM 6360 C C . SER A 1 812 ? -5.255 -32.922 -6.009 1.00 59.41 812 SER A C 1
ATOM 6362 O O . SER A 1 812 ? -5.813 -34.020 -6.121 1.00 59.41 812 SER A O 1
ATOM 6364 N N . PRO A 1 813 ? -3.925 -32.767 -6.160 1.00 58.50 813 PRO A N 1
ATOM 6365 C CA . PRO A 1 813 ? -3.039 -33.788 -6.735 1.00 58.50 813 PRO A CA 1
ATOM 6366 C C . PRO A 1 813 ? -2.947 -35.076 -5.897 1.00 58.50 813 PRO A C 1
ATOM 6368 O O . PRO A 1 813 ? -2.711 -36.156 -6.428 1.00 58.50 813 PRO A O 1
ATOM 6371 N N . ASP A 1 814 ? -3.200 -34.993 -4.587 1.00 68.00 814 ASP A N 1
ATOM 6372 C CA . ASP A 1 814 ? -3.115 -36.133 -3.660 1.00 68.00 814 ASP A CA 1
ATOM 6373 C C . ASP A 1 814 ? -4.410 -36.962 -3.541 1.00 68.00 814 ASP A C 1
ATOM 6375 O O . ASP A 1 814 ? -4.510 -37.843 -2.676 1.00 68.00 814 ASP A O 1
ATOM 6379 N N . THR A 1 815 ? -5.435 -36.660 -4.342 1.00 75.75 815 THR A N 1
ATOM 6380 C CA . THR A 1 815 ? -6.778 -37.244 -4.199 1.00 75.75 815 THR A CA 1
ATOM 6381 C C . THR A 1 815 ? -7.312 -37.793 -5.515 1.00 75.75 815 THR A C 1
ATOM 6383 O O . THR A 1 815 ? -7.037 -37.272 -6.588 1.00 75.75 815 THR A O 1
ATOM 6386 N N . GLU A 1 816 ? -8.166 -38.806 -5.428 1.00 82.94 816 GLU A N 1
ATOM 6387 C CA . GLU A 1 816 ? -8.941 -39.329 -6.555 1.00 82.94 816 GLU A CA 1
ATOM 6388 C C . GLU A 1 816 ? -10.267 -38.556 -6.737 1.00 82.94 816 GLU A C 1
ATOM 6390 O O . GLU A 1 816 ? -11.224 -39.096 -7.287 1.00 82.94 816 GLU A O 1
ATOM 6395 N N . ILE A 1 817 ? -10.358 -37.293 -6.287 1.00 82.75 817 ILE A N 1
ATOM 6396 C CA . ILE A 1 817 ? -11.593 -36.495 -6.402 1.00 82.75 817 ILE A CA 1
ATOM 6397 C C . ILE A 1 817 ? -11.985 -36.239 -7.861 1.00 82.75 817 ILE A C 1
ATOM 6399 O O . ILE A 1 817 ? -13.168 -36.261 -8.186 1.00 82.75 817 ILE A O 1
ATOM 6403 N N . LEU A 1 818 ? -10.999 -36.068 -8.748 1.00 74.75 818 LEU A N 1
ATOM 6404 C CA . LEU A 1 818 ? -11.241 -35.936 -10.183 1.00 74.75 818 LEU A CA 1
ATOM 6405 C C . LEU A 1 818 ? -11.771 -37.250 -10.769 1.00 74.75 818 LEU A C 1
ATOM 6407 O O . LEU A 1 818 ? -12.739 -37.240 -11.519 1.00 74.75 818 LEU A O 1
ATOM 6411 N N . ALA A 1 819 ? -11.182 -38.388 -10.388 1.00 79.81 819 ALA A N 1
ATOM 6412 C CA . ALA A 1 819 ? -11.670 -39.697 -10.818 1.00 79.81 819 ALA A CA 1
ATOM 6413 C C . ALA A 1 819 ? -13.107 -39.943 -10.328 1.00 79.81 819 ALA A C 1
ATOM 6415 O O . ALA A 1 819 ? -13.937 -40.441 -11.079 1.00 79.81 819 ALA A O 1
ATOM 6416 N N . PHE A 1 820 ? -13.426 -39.531 -9.098 1.00 84.06 820 PHE A N 1
ATOM 6417 C CA . PHE A 1 820 ? -14.787 -39.568 -8.566 1.00 84.06 820 PHE A CA 1
ATOM 6418 C C . PHE A 1 820 ? -15.753 -38.678 -9.358 1.00 84.06 820 PHE A C 1
ATOM 6420 O O . PHE A 1 820 ? -16.845 -39.128 -9.700 1.00 84.06 820 PHE A O 1
ATOM 6427 N N . ALA A 1 821 ? -15.359 -37.441 -9.670 1.00 79.56 821 ALA A N 1
ATOM 6428 C CA . ALA A 1 821 ? -16.166 -36.524 -10.470 1.00 79.56 821 ALA A CA 1
ATOM 6429 C C . ALA A 1 821 ? -16.420 -37.084 -11.879 1.00 79.56 821 ALA A C 1
ATOM 6431 O O . ALA A 1 821 ? -17.572 -37.161 -12.298 1.00 79.56 821 ALA A O 1
ATOM 6432 N N . ASN A 1 822 ? -15.381 -37.574 -12.559 1.00 76.69 822 ASN A N 1
ATOM 6433 C CA . ASN A 1 822 ? -15.480 -38.172 -13.894 1.00 76.69 822 ASN A CA 1
ATOM 6434 C C . ASN A 1 822 ? -16.359 -39.431 -13.904 1.00 76.69 822 ASN A C 1
ATOM 6436 O O . ASN A 1 822 ? -17.175 -39.617 -14.807 1.00 76.69 822 ASN A O 1
ATOM 6440 N N . ASP A 1 823 ? -16.246 -40.288 -12.889 1.00 84.00 823 ASP A N 1
ATOM 6441 C CA . ASP A 1 823 ? -17.090 -41.476 -12.748 1.00 84.00 823 ASP A CA 1
ATOM 6442 C C . ASP A 1 823 ? -18.571 -41.112 -12.523 1.00 84.00 823 ASP A C 1
ATOM 6444 O O . ASP A 1 823 ? -19.462 -41.819 -13.003 1.00 84.00 823 ASP A O 1
ATOM 6448 N N . ILE A 1 824 ? -18.854 -40.012 -11.811 1.00 83.44 824 ILE A N 1
ATOM 6449 C CA . ILE A 1 824 ? -20.217 -39.479 -11.653 1.00 83.44 824 ILE A CA 1
ATOM 6450 C C . ILE A 1 824 ? -20.723 -38.892 -12.971 1.00 83.44 824 ILE A C 1
ATOM 6452 O O . ILE A 1 824 ? -21.820 -39.252 -13.397 1.00 83.44 824 ILE A O 1
ATOM 6456 N N . LEU A 1 825 ? -19.931 -38.038 -13.625 1.00 76.94 825 LEU A N 1
ATOM 6457 C CA . LEU A 1 825 ? -20.279 -37.395 -14.898 1.00 76.94 825 LEU A CA 1
ATOM 6458 C C . LEU A 1 825 ? -20.577 -38.434 -15.988 1.00 76.94 825 LEU A C 1
ATOM 6460 O O . LEU A 1 825 ? -21.563 -38.328 -16.710 1.00 76.94 825 LEU A O 1
ATOM 6464 N N . THR A 1 826 ? -19.781 -39.502 -16.052 1.00 79.00 826 THR A N 1
ATOM 6465 C CA . THR A 1 826 ? -19.971 -40.606 -17.010 1.00 79.00 826 THR A CA 1
ATOM 6466 C C . THR A 1 826 ? -21.003 -41.646 -16.561 1.00 79.00 826 THR A C 1
ATOM 6468 O O . THR A 1 826 ? -21.250 -42.621 -17.278 1.00 79.00 826 THR A O 1
ATOM 6471 N N . ASN A 1 827 ? -21.619 -41.452 -15.389 1.00 79.94 827 ASN A N 1
ATOM 6472 C CA . ASN A 1 827 ? -22.592 -42.348 -14.767 1.00 79.94 827 ASN A CA 1
ATOM 6473 C C . ASN A 1 827 ? -22.080 -43.801 -14.621 1.00 79.94 827 ASN A C 1
ATOM 6475 O O . ASN A 1 827 ? -22.820 -44.774 -14.798 1.00 79.94 827 ASN A O 1
ATOM 6479 N N . ARG A 1 828 ? -20.782 -43.957 -14.325 1.00 79.50 828 ARG A N 1
ATOM 6480 C CA . ARG A 1 828 ? -20.065 -45.234 -14.166 1.00 79.50 828 ARG A CA 1
ATOM 6481 C C . ARG A 1 828 ? -19.228 -45.243 -12.877 1.00 79.50 828 ARG A C 1
ATOM 6483 O O . ARG A 1 828 ? -18.005 -45.330 -12.942 1.00 79.50 828 ARG A O 1
ATOM 6490 N N . PRO A 1 829 ? -19.851 -45.210 -11.686 1.00 76.75 829 PRO A N 1
ATOM 6491 C CA . PRO A 1 829 ? -19.107 -45.292 -10.432 1.00 76.75 829 PRO A CA 1
ATOM 6492 C C . PRO A 1 829 ? -18.357 -46.627 -10.328 1.00 76.75 829 PRO A C 1
ATOM 6494 O O . PRO A 1 829 ? -18.975 -47.691 -10.401 1.00 76.75 829 PRO A O 1
ATOM 6497 N N . ARG A 1 830 ? -17.038 -46.599 -10.080 1.00 77.56 830 ARG A N 1
ATOM 6498 C CA . ARG A 1 830 ? -16.187 -47.810 -10.014 1.00 77.56 830 ARG A CA 1
ATOM 6499 C C . ARG A 1 830 ? -16.515 -48.784 -8.870 1.00 77.56 830 ARG A C 1
ATOM 6501 O O . ARG A 1 830 ? -15.856 -49.811 -8.738 1.00 77.56 830 ARG A O 1
ATOM 6508 N N . GLY A 1 831 ? -17.484 -48.463 -8.006 1.00 70.69 831 GLY A N 1
ATOM 6509 C CA . GLY A 1 831 ? -17.947 -49.311 -6.896 1.00 70.69 831 GLY A CA 1
ATOM 6510 C C . GLY A 1 831 ? -16.940 -49.521 -5.754 1.00 70.69 831 GLY A C 1
ATOM 6511 O O . GLY A 1 831 ? -17.278 -50.165 -4.763 1.00 70.69 831 GLY A O 1
ATOM 6512 N N . ALA A 1 832 ? -15.731 -48.966 -5.867 1.00 79.56 832 ALA A N 1
ATOM 6513 C CA . ALA A 1 832 ? -14.678 -48.981 -4.855 1.00 79.56 832 ALA A CA 1
ATOM 6514 C C . ALA A 1 832 ? -14.523 -47.591 -4.197 1.00 79.56 832 ALA A C 1
ATOM 6516 O O . ALA A 1 832 ? -14.935 -46.595 -4.796 1.00 79.56 832 ALA A O 1
ATOM 6517 N N . PRO A 1 833 ? -13.947 -47.498 -2.980 1.00 81.81 833 PRO A N 1
ATOM 6518 C CA . PRO A 1 833 ? -13.624 -46.217 -2.352 1.00 81.81 833 PRO A CA 1
ATOM 6519 C C . PRO A 1 833 ? -12.640 -45.401 -3.199 1.00 81.81 833 PRO A C 1
ATOM 6521 O O . PRO A 1 833 ? -11.752 -45.979 -3.825 1.00 81.81 833 PRO A O 1
ATOM 6524 N N . TYR A 1 834 ? -12.772 -44.074 -3.164 1.00 86.06 834 TYR A N 1
ATOM 6525 C CA . TYR A 1 834 ? -11.840 -43.144 -3.804 1.00 86.06 834 TYR A CA 1
ATOM 6526 C C . TYR A 1 834 ? -10.929 -42.536 -2.738 1.00 86.06 834 TYR A C 1
ATOM 6528 O O . TYR A 1 834 ? -11.387 -42.107 -1.674 1.00 86.06 834 TYR A O 1
ATOM 6536 N N . ARG A 1 835 ? -9.628 -42.474 -3.008 1.00 82.25 835 ARG A N 1
ATOM 6537 C CA . ARG A 1 835 ? -8.648 -41.855 -2.116 1.00 82.25 835 ARG A CA 1
ATOM 6538 C C . ARG A 1 835 ? -8.979 -40.374 -1.917 1.00 82.25 835 ARG A C 1
ATOM 6540 O O . ARG A 1 835 ? -8.991 -39.601 -2.869 1.00 82.25 835 ARG A O 1
ATOM 6547 N N . GLY A 1 836 ? -9.208 -39.967 -0.671 1.00 79.19 836 GLY A N 1
ATOM 6548 C CA . GLY A 1 836 ? -9.524 -38.575 -0.330 1.00 79.19 836 GLY A CA 1
ATOM 6549 C C . GLY A 1 836 ? -10.986 -38.166 -0.547 1.00 79.19 836 GLY A C 1
ATOM 6550 O O . GLY A 1 836 ? -11.291 -36.986 -0.403 1.00 79.19 836 GLY A O 1
ATOM 6551 N N . VAL A 1 837 ? -11.893 -39.106 -0.852 1.00 85.38 837 VAL A N 1
ATOM 6552 C CA . VAL A 1 837 ? -13.342 -38.850 -0.916 1.00 85.38 837 VAL A CA 1
ATOM 6553 C C . VAL A 1 837 ? -14.073 -39.795 0.031 1.00 85.38 837 VAL A C 1
ATOM 6555 O O . VAL A 1 837 ? -14.004 -41.017 -0.104 1.00 85.38 837 VAL A O 1
ATOM 6558 N N . GLU A 1 838 ? -14.836 -39.229 0.962 1.00 83.94 838 GLU A N 1
ATOM 6559 C CA . GLU A 1 838 ? -15.731 -39.990 1.833 1.00 83.94 838 GLU A CA 1
ATOM 6560 C C . GLU A 1 838 ? -17.199 -39.762 1.469 1.00 83.94 838 GLU A C 1
ATOM 6562 O O . GLU A 1 838 ? -17.618 -38.653 1.136 1.00 83.94 838 GLU A O 1
ATOM 6567 N N . ARG A 1 839 ? -18.013 -40.820 1.576 1.00 85.12 839 ARG A N 1
ATOM 6568 C CA . ARG A 1 839 ? -19.453 -40.767 1.301 1.00 85.12 839 ARG A CA 1
ATOM 6569 C C . ARG A 1 839 ? -20.259 -41.085 2.552 1.00 85.12 839 ARG A C 1
ATOM 6571 O O . ARG A 1 839 ? -20.176 -42.190 3.084 1.00 85.12 839 ARG A O 1
ATOM 6578 N N . ILE A 1 840 ? -21.136 -40.164 2.950 1.00 86.12 840 ILE A N 1
ATOM 6579 C CA . ILE A 1 840 ? -22.110 -40.384 4.025 1.00 86.12 840 ILE A CA 1
ATOM 6580 C C . ILE A 1 840 ? -23.516 -40.419 3.421 1.00 86.12 840 ILE A C 1
ATOM 6582 O O . ILE A 1 840 ? -24.044 -39.402 2.982 1.00 86.12 840 ILE A O 1
ATOM 6586 N N . SER A 1 841 ? -24.138 -41.597 3.400 1.00 83.69 841 SER A N 1
ATOM 6587 C CA . SER A 1 841 ? -25.521 -41.752 2.935 1.00 83.69 841 SER A CA 1
ATOM 6588 C C . SER A 1 841 ? -26.521 -41.320 4.014 1.00 83.69 841 SER A C 1
ATOM 6590 O O . SER A 1 841 ? -26.348 -41.633 5.193 1.00 83.69 841 SER A O 1
ATOM 6592 N N . TYR A 1 842 ? -27.589 -40.629 3.611 1.00 84.25 842 TYR A N 1
ATOM 6593 C CA . TYR A 1 842 ? -28.663 -40.178 4.498 1.00 84.25 842 TYR A CA 1
ATOM 6594 C C . TYR A 1 842 ? -30.032 -40.247 3.804 1.00 84.25 842 TYR A C 1
ATOM 6596 O O . TYR A 1 842 ? -30.113 -40.292 2.579 1.00 84.25 842 TYR A O 1
ATOM 6604 N N . ASN A 1 843 ? -31.117 -40.265 4.588 1.00 82.44 843 ASN A N 1
ATOM 6605 C CA . ASN A 1 843 ? -32.484 -40.201 4.062 1.00 82.44 843 ASN A CA 1
ATOM 6606 C C . ASN A 1 843 ? -32.959 -38.736 4.033 1.00 82.44 843 ASN A C 1
ATOM 6608 O O . ASN A 1 843 ? -33.113 -38.153 5.108 1.00 82.44 843 ASN A O 1
ATOM 6612 N N . PRO A 1 844 ? -33.254 -38.149 2.860 1.00 76.25 844 PRO A N 1
ATOM 6613 C CA . PRO A 1 844 ? -33.588 -36.728 2.740 1.00 76.25 844 PRO A CA 1
ATOM 6614 C C . PRO A 1 844 ? -34.878 -36.325 3.472 1.00 76.25 844 PRO A C 1
ATOM 6616 O O . PRO A 1 844 ? -35.016 -35.173 3.868 1.00 76.25 844 PRO A O 1
ATOM 6619 N N . LYS A 1 845 ? -35.815 -37.254 3.717 1.00 75.25 845 LYS A N 1
ATOM 6620 C CA . LYS A 1 845 ? -37.076 -36.958 4.429 1.00 75.25 845 LYS A CA 1
ATOM 6621 C C . LYS A 1 845 ? -36.939 -36.950 5.952 1.00 75.25 845 LYS A C 1
ATOM 6623 O O . LYS A 1 845 ? -37.792 -36.399 6.636 1.00 75.25 845 LYS A O 1
ATOM 6628 N N . MET A 1 846 ? -35.896 -37.589 6.480 1.00 79.38 846 MET A N 1
ATOM 6629 C CA . MET A 1 846 ? -35.669 -37.772 7.920 1.00 79.38 846 MET A CA 1
ATOM 6630 C C . MET A 1 846 ? -34.302 -37.240 8.363 1.00 79.38 846 MET A C 1
ATOM 6632 O O . MET A 1 846 ? -33.811 -37.591 9.436 1.00 79.38 846 MET A O 1
ATOM 6636 N N . VAL A 1 847 ? -33.645 -36.447 7.516 1.00 79.56 847 VAL A N 1
ATOM 6637 C CA . VAL A 1 847 ? -32.269 -36.022 7.747 1.00 79.56 847 VAL A CA 1
ATOM 6638 C C . VAL A 1 847 ? -32.186 -35.106 8.964 1.00 79.56 847 VAL A C 1
ATOM 6640 O O . VAL A 1 847 ? -32.820 -34.055 9.039 1.00 79.56 847 VAL A O 1
ATOM 6643 N N . ASN A 1 848 ? -31.353 -35.499 9.925 1.00 83.69 848 ASN A N 1
ATOM 6644 C CA . ASN A 1 848 ? -30.891 -34.593 10.961 1.00 83.69 848 ASN A CA 1
ATOM 6645 C C . ASN A 1 848 ? -29.644 -33.872 10.435 1.00 83.69 848 ASN A C 1
ATOM 6647 O O . ASN A 1 848 ? -28.528 -34.391 10.523 1.00 83.69 848 ASN A O 1
ATOM 6651 N N . TRP A 1 849 ? -29.851 -32.685 9.861 1.00 83.81 849 TRP A N 1
ATOM 6652 C CA . TRP A 1 849 ? -28.788 -31.863 9.276 1.00 83.81 849 TRP A CA 1
ATOM 6653 C C . TRP A 1 849 ? -27.653 -31.573 10.263 1.00 83.81 849 TRP A C 1
ATOM 6655 O O . TRP A 1 849 ? -26.488 -31.598 9.877 1.00 83.81 849 TRP A O 1
ATOM 6665 N N . ASN A 1 850 ? -27.968 -31.377 11.546 1.00 84.44 850 ASN A N 1
ATOM 6666 C CA . ASN A 1 850 ? -26.970 -31.105 12.579 1.00 84.44 850 ASN A CA 1
ATOM 6667 C C . ASN A 1 850 ? -26.027 -32.306 12.756 1.00 84.44 850 ASN A C 1
ATOM 6669 O O . ASN A 1 850 ? -24.805 -32.167 12.675 1.00 84.44 850 ASN A O 1
ATOM 6673 N N . GLN A 1 851 ? -26.588 -33.508 12.902 1.00 84.62 851 GLN A N 1
ATOM 6674 C CA . GLN A 1 851 ? -25.792 -34.724 13.048 1.00 84.62 851 GLN A CA 1
ATOM 6675 C C . GLN A 1 851 ? -24.985 -35.042 11.783 1.00 84.62 851 GLN A C 1
ATOM 6677 O O . GLN A 1 851 ? -23.819 -35.423 11.881 1.00 84.62 851 GLN A O 1
ATOM 6682 N N . LEU A 1 852 ? -25.589 -34.892 10.601 1.00 87.75 852 LEU A N 1
ATOM 6683 C CA . LEU A 1 852 ? -24.935 -35.186 9.327 1.00 87.75 852 LEU A CA 1
ATOM 6684 C C . LEU A 1 852 ? -23.726 -34.272 9.089 1.00 87.75 852 LEU A C 1
ATOM 6686 O O . LEU A 1 852 ? -22.629 -34.768 8.841 1.00 87.75 852 LEU A O 1
ATOM 6690 N N . LEU A 1 853 ? -23.907 -32.955 9.224 1.00 89.31 853 LEU A N 1
ATOM 6691 C CA . LEU A 1 853 ? -22.851 -31.975 8.962 1.00 89.31 853 LEU A CA 1
ATOM 6692 C C . LEU A 1 853 ? -21.698 -32.104 9.954 1.00 89.31 853 LEU A C 1
ATOM 6694 O O . LEU A 1 853 ? -20.542 -32.067 9.550 1.00 89.31 853 LEU A O 1
ATOM 6698 N N . ARG A 1 854 ? -21.979 -32.338 11.242 1.00 87.69 854 ARG A N 1
ATOM 6699 C CA . ARG A 1 854 ? -20.916 -32.545 12.241 1.00 87.69 854 ARG A CA 1
ATOM 6700 C C . ARG A 1 854 ? -20.137 -33.829 12.018 1.00 87.69 854 ARG A C 1
ATOM 6702 O O . ARG A 1 854 ? -18.931 -33.837 12.241 1.00 87.69 854 ARG A O 1
ATOM 6709 N N . ARG A 1 855 ? -20.800 -34.898 11.565 1.00 87.75 855 ARG A N 1
ATOM 6710 C CA . ARG A 1 855 ? -20.110 -36.126 11.147 1.00 87.75 855 ARG A CA 1
ATOM 6711 C C . ARG A 1 855 ? -19.208 -35.867 9.944 1.00 87.75 855 ARG A C 1
ATOM 6713 O O . ARG A 1 855 ? -18.077 -36.330 9.965 1.00 87.75 855 ARG A O 1
ATOM 6720 N N . GLY A 1 856 ? -19.683 -35.104 8.958 1.00 89.00 856 GLY A N 1
ATOM 6721 C CA . GLY A 1 856 ? -18.885 -34.697 7.800 1.00 89.00 856 GLY A CA 1
ATOM 6722 C C . GLY A 1 856 ? -17.673 -33.850 8.192 1.00 89.00 856 GLY A C 1
ATOM 6723 O O . GLY A 1 856 ? -16.554 -34.190 7.836 1.00 89.00 856 GLY A O 1
ATOM 6724 N N . ILE A 1 857 ? -17.866 -32.805 9.002 1.00 88.75 857 ILE A N 1
ATOM 6725 C CA . ILE A 1 857 ? -16.770 -31.960 9.502 1.00 88.75 857 ILE A CA 1
ATOM 6726 C C . ILE A 1 857 ? -15.758 -32.807 10.279 1.00 88.75 857 ILE A C 1
ATOM 6728 O O . ILE A 1 857 ? -14.569 -32.745 9.991 1.00 88.75 857 ILE A O 1
ATOM 6732 N N . LYS A 1 858 ? -16.216 -33.649 11.216 1.00 87.69 858 LYS A N 1
ATOM 6733 C CA . LYS A 1 858 ? -15.332 -34.546 11.972 1.00 87.69 858 LYS A CA 1
ATOM 6734 C C . LYS A 1 858 ? -14.520 -35.456 11.048 1.00 87.69 858 LYS A C 1
ATOM 6736 O O . LYS A 1 858 ? -13.320 -35.572 11.251 1.00 87.69 858 LYS A O 1
ATOM 6741 N N . ALA A 1 859 ? -15.146 -36.045 10.030 1.00 86.81 859 ALA A N 1
ATOM 6742 C CA . ALA A 1 859 ? -14.454 -36.886 9.059 1.00 86.81 859 ALA A CA 1
ATOM 6743 C C . ALA A 1 859 ? -13.340 -36.131 8.313 1.00 86.81 859 ALA A C 1
ATOM 6745 O O . ALA A 1 859 ? -12.248 -36.663 8.152 1.00 86.81 859 ALA A O 1
ATOM 6746 N N . ILE A 1 860 ? -13.564 -34.866 7.938 1.00 87.25 860 ILE A N 1
ATOM 6747 C CA . ILE A 1 860 ? -12.535 -34.032 7.292 1.00 87.25 860 ILE A CA 1
ATOM 6748 C C . ILE A 1 860 ? -11.340 -33.806 8.234 1.00 87.25 860 ILE A C 1
ATOM 6750 O O . ILE A 1 860 ? -10.191 -33.940 7.815 1.00 87.25 860 ILE A O 1
ATOM 6754 N N . PHE A 1 861 ? -11.593 -33.482 9.507 1.00 86.81 861 PHE A N 1
ATOM 6755 C CA . PHE A 1 861 ? -10.529 -33.293 10.501 1.00 86.81 861 PHE A CA 1
ATOM 6756 C C . PHE A 1 861 ? -9.770 -34.597 10.791 1.00 86.81 861 PHE A C 1
ATOM 6758 O O . PHE A 1 861 ? -8.539 -34.586 10.823 1.00 86.81 861 PHE A O 1
ATOM 6765 N N . ASP A 1 862 ? -10.485 -35.714 10.949 1.00 85.50 862 ASP A N 1
ATOM 6766 C CA . ASP A 1 862 ? -9.891 -37.037 11.165 1.00 85.50 862 ASP A CA 1
ATOM 6767 C C . ASP A 1 862 ? -9.013 -37.443 9.962 1.00 85.50 862 ASP A C 1
ATOM 6769 O O . ASP A 1 862 ? -7.897 -37.932 10.143 1.00 85.50 862 ASP A O 1
ATOM 6773 N N . ALA A 1 863 ? -9.468 -37.182 8.731 1.00 81.75 863 ALA A N 1
ATOM 6774 C CA . ALA A 1 863 ? -8.722 -37.471 7.506 1.00 81.75 863 ALA A CA 1
ATOM 6775 C C . ALA A 1 863 ? -7.457 -36.605 7.353 1.00 81.75 863 ALA A C 1
ATOM 6777 O O . ALA A 1 863 ? -6.411 -37.112 6.932 1.00 81.75 863 ALA A O 1
ATOM 6778 N N . ALA A 1 864 ? -7.523 -35.318 7.719 1.00 81.88 864 ALA A N 1
ATOM 6779 C CA . ALA A 1 864 ? -6.358 -34.432 7.739 1.00 81.88 864 ALA A CA 1
ATOM 6780 C C . ALA A 1 864 ? -5.304 -34.930 8.741 1.00 81.88 864 ALA A C 1
ATOM 6782 O O . ALA A 1 864 ? -4.135 -35.079 8.378 1.00 81.88 864 ALA A O 1
ATOM 6783 N N . ALA A 1 865 ? -5.739 -35.291 9.955 1.00 83.56 865 ALA A N 1
ATOM 6784 C CA . ALA A 1 865 ? -4.874 -35.836 10.997 1.00 83.56 865 ALA A CA 1
ATOM 6785 C C . ALA A 1 865 ? -4.227 -37.170 10.584 1.00 83.56 865 ALA A C 1
ATOM 6787 O O . ALA A 1 865 ? -3.014 -37.329 10.710 1.00 83.56 865 ALA A O 1
ATOM 6788 N N . ALA A 1 866 ? -5.004 -38.107 10.027 1.00 80.75 866 ALA A N 1
ATOM 6789 C CA . ALA A 1 866 ? -4.498 -39.401 9.559 1.00 80.75 866 ALA A CA 1
ATOM 6790 C C . ALA A 1 866 ? -3.484 -39.276 8.407 1.00 80.75 866 ALA A C 1
ATOM 6792 O O . ALA A 1 866 ? -2.615 -40.131 8.252 1.00 80.75 866 ALA A O 1
ATOM 6793 N N . SER A 1 867 ? -3.577 -38.203 7.618 1.00 75.06 867 SER A N 1
ATOM 6794 C CA . SER A 1 867 ? -2.667 -37.916 6.502 1.00 75.06 867 SER A CA 1
ATOM 6795 C C . SER A 1 867 ? -1.457 -37.059 6.903 1.00 75.06 867 SER A C 1
ATOM 6797 O O . SER A 1 867 ? -0.668 -36.695 6.034 1.00 75.06 867 SER A O 1
ATOM 6799 N N . GLY A 1 868 ? -1.320 -36.692 8.184 1.00 77.44 868 GLY A N 1
ATOM 6800 C CA . GLY A 1 868 ? -0.255 -35.809 8.671 1.00 77.44 868 GLY A CA 1
ATOM 6801 C C . GLY A 1 868 ? -0.339 -34.367 8.153 1.00 77.44 868 GLY A C 1
ATOM 6802 O O . GLY A 1 868 ? 0.661 -33.652 8.186 1.00 77.44 868 GLY A O 1
ATOM 6803 N N . LYS A 1 869 ? -1.504 -33.938 7.645 1.00 74.00 869 LYS A N 1
ATOM 6804 C CA . LYS A 1 869 ? -1.740 -32.580 7.129 1.00 74.00 869 LYS A CA 1
ATOM 6805 C C . LYS A 1 869 ? -2.247 -31.663 8.248 1.00 74.00 869 LYS A C 1
ATOM 6807 O O . LYS A 1 869 ? -2.912 -32.118 9.178 1.00 74.00 869 LYS A O 1
ATOM 6812 N N . GLU A 1 870 ? -1.949 -30.362 8.151 1.00 81.00 870 GLU A N 1
ATOM 6813 C CA . GLU A 1 870 ? -2.537 -29.361 9.054 1.00 81.00 870 GLU A CA 1
ATOM 6814 C C . GLU A 1 870 ? -4.078 -29.413 8.983 1.00 81.00 870 GLU A C 1
ATOM 6816 O O . GLU A 1 870 ? -4.634 -29.702 7.915 1.00 81.00 870 GLU A O 1
ATOM 6821 N N . PRO A 1 871 ? -4.791 -29.100 10.081 1.00 80.25 871 PRO A N 1
ATOM 6822 C CA . PRO A 1 871 ? -6.248 -29.056 10.064 1.00 80.25 871 PRO A CA 1
ATOM 6823 C C . PRO A 1 871 ? -6.780 -28.068 9.016 1.00 80.25 871 PRO A C 1
ATOM 6825 O O . PRO A 1 871 ? -6.157 -27.026 8.778 1.00 80.25 871 PRO A O 1
ATOM 6828 N N . PRO A 1 872 ? -7.933 -28.365 8.390 1.00 81.12 872 PRO A N 1
ATOM 6829 C CA . PRO A 1 872 ? -8.478 -27.536 7.323 1.00 81.12 872 PRO A CA 1
ATOM 6830 C C . PRO A 1 872 ? -8.735 -26.106 7.823 1.00 81.12 872 PRO A C 1
ATOM 6832 O O . PRO A 1 872 ? -9.515 -25.888 8.748 1.00 81.12 872 PRO A O 1
ATOM 6835 N N . LYS A 1 873 ? -8.090 -25.120 7.186 1.00 81.44 873 LYS A N 1
ATOM 6836 C CA . LYS A 1 873 ? -8.238 -23.683 7.507 1.00 81.44 873 LYS A CA 1
ATOM 6837 C C . LYS A 1 873 ? -9.572 -23.102 7.035 1.00 81.44 873 LYS A C 1
ATOM 6839 O O . LYS A 1 873 ? -9.985 -22.046 7.498 1.00 81.44 873 LYS A O 1
ATOM 6844 N N . SER A 1 874 ? -10.235 -23.781 6.101 1.00 84.62 874 SER A N 1
ATOM 6845 C CA . SER A 1 874 ? -11.564 -23.429 5.610 1.00 84.62 874 SER A CA 1
ATOM 6846 C C . SER A 1 874 ? -12.328 -24.690 5.215 1.00 84.62 874 SER A C 1
ATOM 6848 O O . SER A 1 874 ? -11.731 -25.667 4.761 1.00 84.62 874 SER A O 1
ATOM 6850 N N . ILE A 1 875 ? -13.646 -24.672 5.416 1.00 87.25 875 ILE A N 1
ATOM 6851 C CA . ILE A 1 875 ? -14.564 -25.730 4.992 1.00 87.25 875 ILE A CA 1
ATOM 6852 C C . ILE A 1 875 ? -15.718 -25.055 4.260 1.00 87.25 875 ILE A C 1
ATOM 6854 O O . ILE A 1 875 ? -16.371 -24.171 4.814 1.00 87.25 875 ILE A O 1
ATOM 6858 N N . ALA A 1 876 ? -15.973 -25.486 3.028 1.00 88.69 876 ALA A N 1
ATOM 6859 C CA . ALA A 1 876 ? -17.148 -25.084 2.269 1.00 88.69 876 ALA A CA 1
ATOM 6860 C C . ALA A 1 876 ? -18.213 -26.183 2.354 1.00 88.69 876 ALA A C 1
ATOM 6862 O O . ALA A 1 876 ? -17.915 -27.363 2.168 1.00 88.69 876 ALA A O 1
ATOM 6863 N N . VAL A 1 877 ? -19.458 -25.791 2.627 1.00 88.38 877 VAL A N 1
ATOM 6864 C CA . VAL A 1 877 ? -20.623 -26.681 2.563 1.00 88.38 877 VAL A CA 1
ATOM 6865 C C . VAL A 1 877 ? -21.468 -26.239 1.378 1.00 88.38 877 VAL A C 1
ATOM 6867 O O . VAL A 1 877 ? -22.067 -25.168 1.417 1.00 88.38 877 VAL A O 1
ATOM 6870 N N . LEU A 1 878 ? -21.495 -27.062 0.333 1.00 87.69 878 LEU A N 1
ATOM 6871 C CA . LEU A 1 878 ? -22.297 -26.824 -0.863 1.00 87.69 878 LEU A CA 1
ATOM 6872 C C . LEU A 1 878 ? -23.630 -27.567 -0.739 1.00 87.69 878 LEU A C 1
ATOM 6874 O O . LEU A 1 878 ? -23.670 -28.710 -0.277 1.00 87.69 878 LEU A O 1
ATOM 6878 N N . ALA A 1 879 ? -24.717 -26.909 -1.132 1.00 85.88 879 ALA A N 1
ATOM 6879 C CA . ALA A 1 879 ? -26.059 -27.474 -1.147 1.00 85.88 879 ALA A CA 1
ATOM 6880 C C . ALA A 1 879 ? -26.719 -27.202 -2.503 1.00 85.88 879 ALA A C 1
ATOM 6882 O O . ALA A 1 879 ? -26.443 -26.195 -3.142 1.00 85.88 879 ALA A O 1
ATOM 6883 N N . ASP A 1 880 ? -27.609 -28.100 -2.905 1.00 82.06 880 ASP A N 1
ATOM 6884 C CA . ASP A 1 880 ? -28.362 -28.071 -4.165 1.00 82.06 880 ASP A CA 1
ATOM 6885 C C . ASP A 1 880 ? -29.432 -26.967 -4.229 1.00 82.06 880 ASP A C 1
ATOM 6887 O O . ASP A 1 880 ? -29.834 -26.552 -5.309 1.00 82.06 880 ASP A O 1
ATOM 6891 N N . THR A 1 881 ? -29.928 -26.494 -3.082 1.00 81.81 881 THR A N 1
ATOM 6892 C CA . THR A 1 881 ? -30.974 -25.464 -3.008 1.00 81.81 881 THR A CA 1
ATOM 6893 C C . THR A 1 881 ? -30.732 -24.486 -1.864 1.00 81.81 881 THR A C 1
ATOM 6895 O O . THR A 1 881 ? -30.240 -24.861 -0.794 1.00 81.81 881 THR A O 1
ATOM 6898 N N . GLY A 1 882 ? -31.203 -23.242 -2.016 1.00 79.00 882 GLY A N 1
ATOM 6899 C CA . GLY A 1 882 ? -31.174 -22.244 -0.939 1.00 79.00 882 GLY A CA 1
ATOM 6900 C C . GLY A 1 882 ? -31.912 -22.702 0.328 1.00 79.00 882 GLY A C 1
ATOM 6901 O O . GLY A 1 882 ? -31.499 -22.397 1.447 1.00 79.00 882 GLY A O 1
ATOM 6902 N N . ARG A 1 883 ? -32.960 -23.527 0.184 1.00 82.25 883 ARG A N 1
ATOM 6903 C CA . ARG A 1 883 ? -33.660 -24.143 1.322 1.00 82.25 883 ARG A CA 1
ATOM 6904 C C . ARG A 1 883 ? -32.754 -25.096 2.105 1.00 82.25 883 ARG A C 1
ATOM 6906 O O . ARG A 1 883 ? -32.761 -25.047 3.336 1.00 82.25 883 ARG A O 1
ATOM 6913 N N . ASN A 1 884 ? -31.990 -25.944 1.417 1.00 84.25 884 ASN A N 1
ATOM 6914 C CA . ASN A 1 884 ? -31.061 -26.878 2.053 1.00 84.25 884 ASN A CA 1
ATOM 6915 C C . ASN A 1 884 ? -29.841 -26.151 2.633 1.00 84.25 884 ASN A C 1
ATOM 6917 O O . ASN A 1 884 ? -29.445 -26.464 3.754 1.00 84.25 884 ASN A O 1
ATOM 6921 N N . ALA A 1 885 ? -29.327 -25.117 1.960 1.00 86.62 885 ALA A N 1
ATOM 6922 C CA . ALA A 1 885 ? -28.277 -24.245 2.492 1.00 86.62 885 ALA A CA 1
ATOM 6923 C C . ALA A 1 885 ? -28.719 -23.545 3.793 1.00 86.62 885 ALA A C 1
ATOM 6925 O O . ALA A 1 885 ? -28.010 -23.572 4.801 1.00 86.62 885 ALA A O 1
ATOM 6926 N N . LEU A 1 886 ? -29.943 -23.002 3.821 1.00 84.94 886 LEU A N 1
ATOM 6927 C CA . LEU A 1 886 ? -30.534 -22.414 5.025 1.00 84.94 886 LEU A CA 1
ATOM 6928 C C . LEU A 1 886 ? -30.760 -23.464 6.124 1.00 84.94 886 LEU A C 1
ATOM 6930 O O . LEU A 1 886 ? -30.560 -23.180 7.304 1.00 84.94 886 LEU A O 1
ATOM 6934 N N . GLY A 1 887 ? -31.175 -24.679 5.753 1.00 85.12 887 GLY A N 1
ATOM 6935 C CA . GLY A 1 887 ? -31.312 -25.810 6.673 1.00 85.12 887 GLY A CA 1
ATOM 6936 C C . GLY A 1 887 ? -29.982 -26.201 7.322 1.00 85.12 887 GLY A C 1
ATOM 6937 O O . GLY A 1 887 ? -29.916 -26.351 8.543 1.00 85.12 887 GLY A O 1
ATOM 6938 N N . ALA A 1 888 ? -28.917 -26.287 6.524 1.00 86.50 888 ALA A N 1
ATOM 6939 C CA . ALA A 1 888 ? -27.559 -26.548 6.981 1.00 86.50 888 ALA A CA 1
ATOM 6940 C C . ALA A 1 888 ? -27.040 -25.432 7.900 1.00 86.50 888 ALA A C 1
ATOM 6942 O O . ALA A 1 888 ? -26.519 -25.716 8.979 1.00 86.50 888 ALA A O 1
ATOM 6943 N N . SER A 1 889 ? -27.265 -24.170 7.525 1.00 88.75 889 SER A N 1
ATOM 6944 C CA . SER A 1 889 ? -26.874 -23.011 8.329 1.00 88.75 889 SER A CA 1
ATOM 6945 C C . SER A 1 889 ? -27.577 -22.993 9.689 1.00 88.75 889 SER A C 1
ATOM 6947 O O . SER A 1 889 ? -26.917 -22.956 10.726 1.00 88.75 889 SER A O 1
ATOM 6949 N N . LYS A 1 890 ? -28.908 -23.156 9.720 1.00 85.75 890 LYS A N 1
ATOM 6950 C CA . LYS A 1 890 ? -29.679 -23.256 10.975 1.00 85.75 890 LYS A CA 1
ATOM 6951 C C . LYS A 1 890 ? -29.179 -24.386 11.877 1.00 85.75 890 LYS A C 1
ATOM 6953 O O . LYS A 1 890 ? -29.101 -24.210 13.093 1.00 85.75 890 LYS A O 1
ATOM 6958 N N . ALA A 1 891 ? -28.837 -25.531 11.287 1.00 85.25 891 ALA A N 1
ATOM 6959 C CA . ALA A 1 891 ? -28.318 -26.684 12.011 1.00 85.25 891 ALA A CA 1
ATOM 6960 C C . ALA A 1 891 ? -26.926 -26.428 12.620 1.00 85.25 891 ALA A C 1
ATOM 6962 O O . ALA A 1 891 ? -26.675 -26.820 13.762 1.00 85.25 891 ALA A O 1
ATOM 6963 N N . LEU A 1 892 ? -26.038 -25.747 11.891 1.00 87.06 892 LEU A N 1
ATOM 6964 C CA . LEU A 1 892 ? -24.707 -25.364 12.368 1.00 87.06 892 LEU A CA 1
ATOM 6965 C C . LEU A 1 892 ? -24.757 -24.234 13.406 1.00 87.06 892 LEU A C 1
ATOM 6967 O O . LEU A 1 892 ? -23.995 -24.285 14.368 1.00 87.06 892 LEU A O 1
ATOM 6971 N N . SER A 1 893 ? -25.689 -23.283 13.282 1.00 85.06 893 SER A N 1
ATOM 6972 C CA . SER A 1 893 ? -25.937 -22.208 14.260 1.00 85.06 893 SER A CA 1
ATOM 6973 C C . SER A 1 893 ? -26.682 -22.663 15.521 1.00 85.06 893 SER A C 1
ATOM 6975 O O . SER A 1 893 ? -26.922 -21.843 16.400 1.00 85.06 893 SER A O 1
ATOM 6977 N N . ALA A 1 894 ? -27.070 -23.942 15.615 1.00 77.19 894 ALA A N 1
ATOM 6978 C CA . ALA A 1 894 ? -27.858 -24.489 16.726 1.00 77.19 894 ALA A CA 1
ATOM 6979 C C . ALA A 1 894 ? -29.194 -23.746 16.977 1.00 77.19 894 ALA A C 1
ATOM 6981 O O . ALA A 1 894 ? -29.670 -23.650 18.107 1.00 77.19 894 ALA A O 1
ATOM 6982 N N . LEU A 1 895 ? -29.825 -23.228 15.915 1.00 65.25 895 LEU A N 1
ATOM 6983 C CA . LEU A 1 895 ? -31.102 -22.515 16.000 1.00 65.25 895 LEU A CA 1
ATOM 6984 C C . LEU A 1 895 ? -32.284 -23.504 15.941 1.00 65.25 895 LEU A C 1
ATOM 6986 O O . LEU A 1 895 ? -32.425 -24.262 14.976 1.00 65.25 895 LEU A O 1
ATOM 6990 N N . GLY A 1 896 ? -33.154 -23.465 16.960 1.00 58.31 896 GLY A N 1
ATOM 6991 C CA . GLY A 1 896 ? -34.383 -24.270 17.087 1.00 58.31 896 GLY A CA 1
ATOM 6992 C C . GLY A 1 896 ? -34.280 -25.454 18.065 1.00 58.31 896 GLY A C 1
ATOM 6993 O O . GLY A 1 896 ? -33.219 -26.053 18.218 1.00 58.31 896 GLY A O 1
ATOM 6994 N N . GLU A 1 897 ? -35.397 -25.830 18.707 1.00 54.56 897 GLU A N 1
ATOM 6995 C CA . GLU A 1 897 ? -35.443 -26.842 19.790 1.00 54.56 897 GLU A CA 1
ATOM 6996 C C . GLU A 1 897 ? -34.917 -28.236 19.392 1.00 54.56 897 GLU A C 1
ATOM 6998 O O . GLU A 1 897 ? -34.432 -28.991 20.239 1.00 54.56 897 GLU A O 1
ATOM 7003 N N . ALA A 1 898 ? -34.968 -28.573 18.099 1.00 57.03 898 ALA A N 1
ATOM 7004 C CA . ALA A 1 898 ? -34.491 -29.847 17.559 1.00 57.03 898 ALA A CA 1
ATOM 7005 C C . ALA A 1 898 ? -32.964 -29.900 17.310 1.00 57.03 898 ALA A C 1
ATOM 7007 O O . ALA A 1 898 ? -32.425 -30.982 17.075 1.00 57.03 898 ALA A O 1
ATOM 7008 N N . ASN A 1 899 ? -32.250 -28.768 17.376 1.00 61.31 899 ASN A N 1
ATOM 7009 C CA . ASN A 1 899 ? -30.844 -28.635 16.973 1.00 61.31 899 ASN A CA 1
ATOM 7010 C C . ASN A 1 899 ? -29.901 -28.415 18.173 1.00 61.31 899 ASN A C 1
ATOM 7012 O O . ASN A 1 899 ? -29.199 -27.411 18.245 1.00 61.31 899 ASN A O 1
ATOM 7016 N N . LYS A 1 900 ? -29.841 -29.364 19.114 1.00 60.03 900 LYS A N 1
ATOM 7017 C CA . LYS A 1 900 ? -28.919 -29.294 20.267 1.00 60.03 900 LYS A CA 1
ATOM 7018 C C . LYS A 1 900 ? -27.454 -29.487 19.823 1.00 60.03 900 LYS A C 1
ATOM 7020 O O . LYS A 1 900 ? -27.124 -30.522 19.251 1.00 60.03 900 LYS A O 1
ATOM 7025 N N . GLY A 1 901 ? -26.567 -28.516 20.077 1.00 65.31 901 GLY A N 1
ATOM 7026 C CA . GLY A 1 901 ? -25.124 -28.600 19.778 1.00 65.31 901 GLY A CA 1
ATOM 7027 C C . GLY A 1 901 ? -24.389 -27.253 19.891 1.00 65.31 901 GLY A C 1
ATOM 7028 O O . GLY A 1 901 ? -25.033 -26.225 20.060 1.00 65.31 901 GLY A O 1
ATOM 7029 N N . LYS A 1 902 ? -23.048 -27.248 19.798 1.00 72.94 902 LYS A N 1
ATOM 7030 C CA . LYS A 1 902 ? -22.235 -26.009 19.790 1.00 72.94 902 LYS A CA 1
ATOM 7031 C C . LYS A 1 902 ? -22.381 -25.269 18.461 1.00 72.94 902 LYS A C 1
ATOM 7033 O O . LYS A 1 902 ? -22.157 -25.884 17.417 1.00 72.94 902 LYS A O 1
ATOM 7038 N N . ALA A 1 903 ? -22.712 -23.981 18.486 1.00 81.00 903 ALA A N 1
ATOM 7039 C CA . ALA A 1 903 ? -22.753 -23.170 17.273 1.00 81.00 903 ALA A CA 1
ATOM 7040 C C . ALA A 1 903 ? -21.397 -23.221 16.541 1.00 81.00 903 ALA A C 1
ATOM 7042 O O . ALA A 1 903 ? -20.342 -23.196 17.169 1.00 81.00 903 ALA A O 1
ATOM 7043 N N . VAL A 1 904 ? -21.430 -23.359 15.218 1.00 83.81 904 VAL A N 1
ATOM 7044 C CA . VAL A 1 904 ? -20.245 -23.300 14.353 1.00 83.81 904 VAL A CA 1
ATOM 7045 C C . VAL A 1 904 ? -20.305 -21.975 13.612 1.00 83.81 904 VAL A C 1
ATOM 7047 O O . VAL A 1 904 ? -21.275 -21.741 12.891 1.00 83.81 904 VAL A O 1
ATOM 7050 N N . ALA A 1 905 ? -19.305 -21.112 13.787 1.00 82.56 905 ALA A N 1
ATOM 7051 C CA . ALA A 1 905 ? -19.217 -19.856 13.051 1.00 82.56 905 ALA A CA 1
ATOM 7052 C C . ALA A 1 905 ? -19.068 -20.138 11.547 1.00 82.56 905 ALA A C 1
ATOM 7054 O O . ALA A 1 905 ? -18.192 -20.892 11.126 1.00 82.56 905 ALA A O 1
ATOM 7055 N N . HIS A 1 906 ? -19.954 -19.567 10.733 1.00 84.94 906 HIS A N 1
ATOM 7056 C CA . HIS A 1 906 ? -19.940 -19.727 9.281 1.00 84.94 906 HIS A CA 1
ATOM 7057 C C . HIS A 1 906 ? -20.640 -18.545 8.606 1.00 84.94 906 HIS A C 1
ATOM 7059 O O . HIS A 1 906 ? -21.407 -17.816 9.236 1.00 84.94 906 HIS A O 1
ATOM 7065 N N . LYS A 1 907 ? -20.391 -18.371 7.306 1.00 82.81 907 LYS A N 1
ATOM 7066 C CA . LYS A 1 907 ? -21.122 -17.429 6.454 1.00 82.81 907 LYS A CA 1
ATOM 7067 C C . LYS A 1 907 ? -22.045 -18.214 5.533 1.00 82.81 907 LYS A C 1
ATOM 7069 O O . LYS A 1 907 ? -21.624 -19.206 4.943 1.00 82.81 907 LYS A O 1
ATOM 7074 N N . LEU A 1 908 ? -23.296 -17.776 5.430 1.00 81.00 908 LEU A N 1
ATOM 7075 C CA . LEU A 1 908 ? -24.243 -18.295 4.450 1.00 81.00 908 LEU A CA 1
ATOM 7076 C C . LEU A 1 908 ? -24.211 -17.381 3.228 1.00 81.00 908 LEU A C 1
ATOM 7078 O O . LEU A 1 908 ? -24.461 -16.183 3.346 1.00 81.00 908 LEU A O 1
ATOM 7082 N N . HIS A 1 909 ? -23.897 -17.964 2.079 1.00 71.38 909 HIS A N 1
ATOM 7083 C CA . HIS A 1 909 ? -23.938 -17.297 0.788 1.00 71.38 909 HIS A CA 1
ATOM 7084 C C . HIS A 1 909 ? -25.083 -17.903 -0.021 1.00 71.38 909 HIS A C 1
ATOM 7086 O O . HIS A 1 909 ? -25.210 -19.125 -0.086 1.00 71.38 909 HIS A O 1
ATOM 7092 N N . PHE A 1 910 ? -25.918 -17.047 -0.596 1.00 63.44 910 PHE A N 1
ATOM 7093 C CA . PHE A 1 910 ? -26.814 -17.422 -1.681 1.00 63.44 910 PHE A CA 1
ATOM 7094 C C . PHE A 1 910 ? -26.174 -16.900 -2.966 1.00 63.44 910 PHE A C 1
ATOM 7096 O O . PHE A 1 910 ? -25.669 -15.775 -2.956 1.00 63.44 910 PHE A O 1
ATOM 7103 N N . ASP A 1 911 ? -26.153 -17.711 -4.023 1.00 49.66 911 ASP A N 1
ATOM 7104 C CA . ASP A 1 911 ? -25.999 -17.145 -5.363 1.00 49.66 911 ASP A CA 1
ATOM 7105 C C . ASP A 1 911 ? -27.274 -16.338 -5.634 1.00 49.66 911 ASP A C 1
ATOM 7107 O O . ASP A 1 911 ? -28.381 -16.871 -5.514 1.00 49.66 911 ASP A O 1
ATOM 7111 N N . GLU A 1 912 ? -27.104 -15.032 -5.851 1.00 37.78 912 GLU A N 1
ATOM 7112 C CA . GLU A 1 912 ? -28.169 -14.115 -6.281 1.00 37.78 912 GLU A CA 1
ATOM 7113 C C . GLU A 1 912 ? -28.346 -14.166 -7.795 1.00 37.78 912 GLU A C 1
ATOM 7115 O O . GLU A 1 912 ? -27.316 -14.058 -8.505 1.00 37.78 912 GLU A O 1
#

Organism: NCBI:txid42155

Secondary structure (DSSP, 8-state):
-EEEEEEEEEETTEEEEEEE--SSEEEE--TTSSHHHHHHHHHHHH-SSGGGSSSSS-GGGBGGG-SEEPPPTTSPPPEE--EEEEEEEES--HHHHHHHGGGEEEEETTTTEEPPTT-GGG-STTTEEEEEEEEEEEEEETTTTEEEEEEEES--TT--TT-SS-B--HHHHGGG-EEEE-S-TT-GGGGSSSTTSHHHHHHHHTT--SSHHHHHHHHHHT--SGGG-TTTHHHHHHHHHHHTTTS----SS-S----SS---HHHHHHH---EE--STTSPPEEGGGS-HHHHHHHHHHHHHHHHHHSTT--EEEEE-TTTT--HHHHHHHHHHHHHH-SEEEEE---HHHHTTS-GGGEEEEEEETTEEEEEEGGGSTT--HHHHHHHIIIIIHHHHHSSEEEEESSHHHHHHHHHHHHHHHHH-HHHHTT--HHHHTEEEEE-SSHHHHHHHHHHHHHTT-EEEEEE------HHHHHHHHHH-SEEEE-SSSSHHHHHHHHS-HHHHHHHHHHHHHSTT-SSS---SS---HHHHHHHHHHHHHHSTTTTHHHHHHHHS-GGGS-HHHHHHHHHHHHHSPP-------S---HHHHHHHHHHHHHHT---TT--EEEEES-HHHHHHHHHHHHHHS-HHHHTTEEEEEHHHHHHHHHHHHGGGGT--SS-EE--HHHHHHHHTT--TTSTTHHHHHHHHHHIIIII-EE-GGGHHHHHHHHHHH-HHHHHHHHHH-SEEEESSGGG--HHHHHHHHHHGGGSEEEE---GGG---TTSTT-STHHHHHHHHHH--------S--TT-TTSSHHHHHHHHHTT---SSPBTTB------TTS--HHHHHHHHHHHHHHHHHHTTPPPPS------SSHHHHHHHHHHHTT-STT--S-----------

pLDDT: mean 85.22, std 10.76, range [29.44, 98.62]

Foldseek 3Di:
DDWAWKWWDFFALFNTEIDGADFAFEEAAAPSLCQVVSLVLCCQWQPLCQVVDFNSDDLNRGRVSPQKACDPPPPDHIDGDKIKMKIKAFDQDPVLCVVCVQLKFKAQPVVRDTDDPPRVVQRDPPRITIMWMKMKIWHQDPVVRGIHIFMFGCRDPPDDDPDNTDTDHSVSSLSQQEDEADPPLLPVQLQFCAPRHLVVLLCVLVVVPDPVLVVVLVVQVPDQPCVVVVVCVVVLVVVVVVVCVVDPDPDPDRPDGDTPFPSDPNGCRVPDFDWDDDDPPDDTDTLSPDQPQSVLVVSVVSVLSSLVSPQPHHEYEHEANPVNYDLVVLLVSLVCQNPSHSYYYYYHLDLSNVLSDFLQNYWHWGDDPSYIYTDRLPVQDDDDNVRCNVCSVQCPSLLSHFQEEAEEFALLCLLALQLLQVLCLVVVCVLQVSDGCVRLRYDYGHQPHDVRQLVVLSRSVSSVHAYHYAYEDDDDDPVSVVSNVVSHPHYDYDDHRDVQLLQLPQFDLVLLLVLLVVVCPDPPDPDLPNDPDDDDSVVSSVSSSVVSVVCSVVSSSNVSSNPDDSVRGRPSSNVSSSVVSNPGDDDPPPPPPLPPDLLVVVLVVLQVVVVVPDDPLAAAEEEDADPVVLVVSLVVCVVVPDPVNSVRYHRDYLLVVLCVQCQCQVCVVQADRGADECDPVNLCVVCVNDDPPDPCVVVSVVVQVVCCNPVNYHYSVCSLVSSLVRCVSDVVVLLVVLSRHQEYEYEQQLQDAPSSVSSVLSNVVSHPYHYRHDLLPQPNCVDHRRDSCRVVVCCVSRVDDDDDSDQDDPPCNQWCVSVVSVCVSVVHPPPDDTGPDDDDDDDPVPDLLLVVVVVVLVVQQVSCVVVVHDRDPDDDDDDPDPVVLVVNQCLLCQPDPSRDDDRDDDDRDDDD

Radius of gyration: 34.93 Å; chains: 1; bounding box: 102×82×90 Å

Sequence (912 aa):
MKVVRLAITNFRGIQNAELLFDGHTLFVGSNNVGKSTICEALDLVLSPDRLNRTPPIDEFDFYNARYWTQPPADGEPGSVVPLRIEVVLIQPSAAVMAKCGSHIEFWHTKEHRLIGQGEADLAAAPVSVPCLRLETVGRYDEEEDEFVAKTYFVHSPDAAEGEDRKVVPRPIKREFGFLYLRALRTGSRALSLERGSLLDIILRTKGIRTALWERTIERLRGLDVEADANEIAPVLREIEKRLNRYIALEAPGNATSLHVSELTRDHLRKTMAFFLKLSPDQDQVPFAHAGTGTLNTLVLALLSFIADLKPDNVIFAMEEPEIAVPPPTQRRIAQYLLTKSTQAFVTSHSPFVIERFSPSHTLLLSRNAGTVTAQKISDASGLSEKEFKRFARWGLCECMLGKAAVVVEGLTEFHALPVAAARMEAEEPKLTAGHSLDVLGATFFYADGESNMAKFGKFFKTLKLKTFGFYDYSKRPEKATEALKAAYDVNCEHEYKGFEDLVAREMPVATLWTFLHGLRASEEVNEMGIPEARPDEAAVRKMASVALRQGKGAGWAASLFESCPYDELPPTAMDFLRSVYGALPKPVEIEPDDELGKTTVALRKAVARIGQGLQSGQTVLFLSFSRAAVARVLDAAKMDVSYEHLGLLSVETFHAFFWRLLKPHGYLLGAPRRLSILLPHDEAALRGGIGEEDAQWADWLHAREQLFWEQGRVAFDLFAPKAAELLERCGHLVRLIGAAHPLIIVDEAQDTGTHAWRCVELLAPHAQVLCLADLDQQIYDFLPGVGPERVSEIREALDPFEQDLGSDNGRSPDTEILAFANDILTNRPRGAPYRGVERISYNPKMVNWNQLLRRGIKAIFDAAAASGKEPPKSIAVLADTGRNALGASKALSALGEANKGKAVAHKLHFDE

InterPro domains:
  IPR014016 UvrD-like helicase, ATP-binding domain [PF00580] (692-782)
  IPR027417 P-loop containing nucleoside triphosphate hydrolase [G3DSA:3.40.50.300] (1-83)
  IPR027417 P-loop containing nucleoside triphosphate hydrolase [G3DSA:3.40.50.300] (188-388)
  IPR027417 P-loop containing nucleoside triphosphate hydrolase [G3DSA:3.40.50.300] (596-801)
  IPR027417 P-loop containing nucleoside triphosphate hydrolase [SSF52540] (1-373)
  IPR027417 P-loop containing nucleoside triphosphate hydrolase [SSF52540] (597-895)
  IPR041685 Endonuclease GajA/Old nuclease/RecF-like, AAA domain [PF13175] (1-52)
  IPR041685 Endonuclease GajA/Old nuclease/RecF-like, AAA domain [PF13175] (219-354)
  IPR051396 Bacterial Antiviral Defense Nuclease [PTHR43581] (1-503)